Protein AF-A0A822A3H8-F1 (afdb_monomer_lite)

Radius of gyration: 37.97 Å; chains: 1; bounding box: 99×88×108 Å

Sequence (851 aa):
MLKSVLTKTHSKTIECGSIRATFENGLICSTIELMENALRLNLQRVPCKSYEKLQQWLKVKLDINRHDIKENNFQECKSNGSDDDDDDGYEAPPFYILLKSTEAFQRATARLPLYHVCPQEMLSSSTTGTHMNEKDAWSRHLVLTIPQDSKFMTAKQILNQLTPHVVDCRRFGKRSTKAQPAIQLINMPRDANESFIRQILQSVNPLKISVRQTHQDGTGSSSAHIFFADKQERQQAITILQSDFCQKPIQITVRHRTSHQLVKKQIVPTVTELEGKAPIQNTFLLTATNRESALQIYKDIVPKMDASWKIDGSATVTVTHPHLYPDFDTLIQQIANKFEIQVEQQPIDQKQQKGRSNGGIRCYFNHGTPQKTALAAAMLAQATSPIIIKMINHRQKQLFDELFSTGIIQDWSNKLKLETIKKEKYVTWIEIRGPQVQQGQLMRQIADYSDTFDERFRVLELNSTTANFFGRKKLADSQLQALADTWINWGCHVTYMSKTKSIVIYAEPATQQKFIDSCETEIKQILSKLSIDGNIIRDKKKCVFCGKTSYSTNTLRACGHAYCRCASTFLLQTFPLKCKESKCKMNIDMDDLFEIFQDREELMSACKKSIQIYLKKNSSLNDQVFCPNATCIGLITRNCGYQTCLTCGRDVCPSCSLIDDELHQGRTCDERNMVHKMGDFLPNLFKAAEKFARDNWTTQTPPIIRIDYNMSLADQCPSLKRFYKGVETLGQPSPPDMARGFFTFHGTAPTSIKPICVNGFDPSRRAGQACGVGEYFGVTAAVSHGYSCRGSAQGPFSMIIAFLLNCPQLSTRPGFCHVMNNPRDWSHAFNLPVVVVSYGIQTTCPSPLDN

Structure (mmCIF, N/CA/C/O backbone):
data_AF-A0A822A3H8-F1
#
_entry.id   AF-A0A822A3H8-F1
#
loop_
_atom_site.group_PDB
_atom_site.id
_atom_site.type_symbol
_atom_site.label_atom_id
_atom_site.label_alt_id
_atom_site.label_comp_id
_atom_site.label_asym_id
_atom_site.label_entity_id
_atom_site.label_seq_id
_atom_site.pdbx_PDB_ins_code
_atom_site.Cartn_x
_atom_site.Cartn_y
_atom_site.Cartn_z
_atom_site.occupancy
_atom_site.B_iso_or_equiv
_atom_site.auth_seq_id
_atom_site.auth_comp_id
_atom_site.auth_asym_id
_atom_site.auth_atom_id
_atom_site.pdbx_PDB_model_num
ATOM 1 N N . MET A 1 1 ? -2.096 36.902 43.445 1.00 34.84 1 MET A N 1
ATOM 2 C CA . MET A 1 1 ? -1.103 35.855 43.109 1.00 34.84 1 MET A CA 1
ATOM 3 C C . MET A 1 1 ? -1.533 34.411 43.446 1.00 34.84 1 MET A C 1
ATOM 5 O O . MET A 1 1 ? -0.705 33.524 43.350 1.00 34.84 1 MET A O 1
ATOM 9 N N . LEU A 1 2 ? -2.806 34.115 43.761 1.00 26.80 2 LEU A N 1
ATOM 10 C CA . LEU A 1 2 ? -3.251 32.752 44.142 1.00 26.80 2 LEU A CA 1
ATOM 11 C C . LEU A 1 2 ? -4.099 32.015 43.081 1.00 26.80 2 LEU A C 1
ATOM 13 O O . LEU A 1 2 ? -4.467 30.863 43.281 1.00 26.80 2 LEU A O 1
ATOM 17 N N . LYS A 1 3 ? -4.384 32.641 41.927 1.00 26.64 3 LYS A N 1
ATOM 18 C CA . LYS A 1 3 ? -5.145 32.019 40.821 1.00 26.64 3 LYS A CA 1
ATOM 19 C C . LYS A 1 3 ? -4.301 31.152 39.872 1.00 26.64 3 LYS A C 1
ATOM 21 O O . LYS A 1 3 ? -4.882 30.423 39.082 1.00 26.64 3 LYS A O 1
ATOM 26 N N . SER A 1 4 ? -2.968 31.191 39.954 1.00 27.83 4 SER A N 1
ATOM 27 C CA . SER A 1 4 ? -2.067 30.410 39.084 1.00 27.83 4 SER A CA 1
ATOM 28 C C . SER A 1 4 ? -1.646 29.050 39.661 1.00 27.83 4 SER A C 1
ATOM 30 O O . SER A 1 4 ? -0.985 28.288 38.968 1.00 27.83 4 SER A O 1
ATOM 32 N N . VAL A 1 5 ? -2.033 28.720 40.900 1.00 32.38 5 VAL A N 1
ATOM 33 C CA . VAL A 1 5 ? -1.618 27.476 41.588 1.00 32.38 5 VAL A CA 1
ATOM 34 C C . VAL A 1 5 ? -2.729 26.406 41.606 1.00 32.38 5 VAL A C 1
ATOM 36 O O . VAL A 1 5 ? -2.470 25.249 41.922 1.00 32.38 5 VAL A O 1
ATOM 39 N N . LEU A 1 6 ? -3.968 26.744 41.216 1.00 30.36 6 LEU A N 1
ATOM 40 C CA . LEU A 1 6 ? -5.128 25.836 41.306 1.00 30.36 6 LEU A CA 1
ATOM 41 C C . LEU A 1 6 ? -5.573 25.186 39.986 1.00 30.36 6 LEU A C 1
ATOM 43 O O . LEU A 1 6 ? -6.415 24.291 40.010 1.00 30.36 6 LEU A O 1
ATOM 47 N N . THR A 1 7 ? -4.989 25.536 38.841 1.00 34.88 7 THR A N 1
ATOM 48 C CA . THR A 1 7 ? -5.094 24.696 37.640 1.00 34.88 7 THR A CA 1
ATOM 49 C C . THR A 1 7 ? -3.997 23.643 37.701 1.00 34.88 7 THR A C 1
ATOM 51 O O . THR A 1 7 ? -2.907 23.854 37.177 1.00 34.88 7 THR A O 1
ATOM 54 N N . LYS A 1 8 ? -4.265 22.501 38.349 1.00 39.81 8 LYS A N 1
ATOM 55 C CA . LYS A 1 8 ? -3.472 21.281 38.131 1.00 39.81 8 LYS A CA 1
ATOM 56 C C . LYS A 1 8 ? -3.665 20.858 36.672 1.00 39.81 8 LYS A C 1
ATOM 58 O O . LYS A 1 8 ? -4.521 20.039 36.361 1.00 39.81 8 LYS A O 1
ATOM 63 N N . THR A 1 9 ? -2.916 21.461 35.755 1.00 48.88 9 THR A N 1
ATOM 64 C CA . THR A 1 9 ? -2.750 20.936 34.402 1.00 48.88 9 THR A CA 1
ATOM 65 C C . THR A 1 9 ? -1.982 19.631 34.543 1.00 48.88 9 THR A C 1
ATOM 67 O O . THR A 1 9 ? -0.763 19.633 34.699 1.00 48.88 9 THR A O 1
ATOM 70 N N . HIS A 1 10 ? -2.712 18.516 34.575 1.00 63.50 10 HIS A N 1
ATOM 71 C CA . HIS A 1 10 ? -2.132 17.184 34.511 1.00 63.50 10 HIS A CA 1
ATOM 72 C C . HIS A 1 10 ? -1.505 17.011 33.128 1.00 63.50 10 HIS A C 1
ATOM 74 O O . HIS A 1 10 ? -2.178 16.660 32.161 1.00 63.50 10 HIS A O 1
ATOM 80 N N . SER A 1 11 ? -0.217 17.325 33.022 1.00 74.56 11 SER A N 1
ATOM 81 C CA . SER A 1 11 ? 0.561 17.024 31.833 1.00 74.56 11 SER A CA 1
ATOM 82 C C . SER A 1 11 ? 1.051 15.580 31.892 1.00 74.56 11 SER A C 1
ATOM 84 O O . SER A 1 11 ? 1.401 15.059 32.954 1.00 74.56 11 SER A O 1
ATOM 86 N N . LYS A 1 12 ? 1.051 14.905 30.746 1.00 81.62 12 LYS A N 1
ATOM 87 C CA . LYS A 1 12 ? 1.609 13.559 30.609 1.00 81.62 12 LYS A CA 1
ATOM 88 C C . LYS A 1 12 ? 2.512 13.480 29.400 1.00 81.62 12 LYS A C 1
ATOM 90 O O . LYS A 1 12 ? 2.171 13.965 28.325 1.00 81.62 12 LYS A O 1
ATOM 95 N N . THR A 1 13 ? 3.640 12.815 29.576 1.00 84.19 13 THR A N 1
ATOM 96 C CA . THR A 1 13 ? 4.599 12.569 28.505 1.00 84.19 13 THR A CA 1
ATOM 97 C C . THR A 1 13 ? 4.308 11.220 27.859 1.00 84.19 13 THR A C 1
ATOM 99 O O . THR A 1 13 ? 4.168 10.214 28.554 1.00 84.19 13 THR A O 1
ATOM 102 N N . ILE A 1 14 ? 4.192 11.195 26.531 1.00 81.81 14 ILE A N 1
ATOM 103 C CA . ILE A 1 14 ? 3.932 9.982 25.749 1.00 81.81 14 ILE A CA 1
ATOM 104 C C . ILE A 1 14 ? 4.936 9.915 24.597 1.00 81.81 14 ILE A C 1
ATOM 106 O O . ILE A 1 14 ? 5.162 10.893 23.883 1.00 81.81 14 ILE A O 1
ATOM 110 N N . GLU A 1 15 ? 5.526 8.740 24.402 1.00 80.44 15 GLU A N 1
ATOM 111 C CA . GLU A 1 15 ? 6.464 8.469 23.315 1.00 80.44 15 GLU A CA 1
ATOM 112 C C . GLU A 1 15 ? 5.714 7.986 22.071 1.00 80.44 15 GLU A C 1
ATOM 114 O O . GLU A 1 15 ? 5.038 6.958 22.091 1.00 80.44 15 GLU A O 1
ATOM 119 N N . CYS A 1 16 ? 5.841 8.740 20.982 1.00 70.56 16 CYS A N 1
ATOM 120 C CA . CYS A 1 16 ? 5.259 8.479 19.673 1.00 70.56 16 CYS A CA 1
ATOM 121 C C . CYS A 1 16 ? 6.372 8.271 18.647 1.00 70.56 16 CYS A C 1
ATOM 123 O O . CYS A 1 16 ? 6.800 9.199 17.961 1.00 70.56 16 CYS A O 1
ATOM 125 N N . GLY A 1 17 ? 6.849 7.030 18.552 1.00 68.75 17 GLY A N 1
ATOM 126 C CA . GLY A 1 17 ? 7.979 6.686 17.696 1.00 68.75 17 GLY A CA 1
ATOM 127 C C . GLY A 1 17 ? 9.246 7.417 18.118 1.00 68.75 17 GLY A C 1
ATOM 128 O O . GLY A 1 17 ? 9.698 7.256 19.246 1.00 68.75 17 GLY A O 1
ATOM 129 N N . SER A 1 18 ? 9.806 8.226 17.219 1.00 67.31 18 SER A N 1
ATOM 130 C CA . SER A 1 18 ? 11.028 9.000 17.472 1.00 67.31 18 SER A CA 1
ATOM 131 C C . SER A 1 18 ? 10.789 10.323 18.212 1.00 67.31 18 SER A C 1
ATOM 133 O O . SER A 1 18 ? 11.737 11.074 18.418 1.00 67.31 18 SER A O 1
ATOM 135 N N . ILE A 1 19 ? 9.545 10.635 18.597 1.00 75.88 19 ILE A N 1
ATOM 136 C CA . ILE A 1 19 ? 9.189 11.866 19.315 1.00 75.88 19 ILE A CA 1
ATOM 137 C C . ILE A 1 19 ? 8.651 11.519 20.700 1.00 75.88 19 ILE A C 1
ATOM 139 O O . ILE A 1 19 ? 7.657 10.806 20.824 1.00 75.88 19 ILE A O 1
ATOM 143 N N . ARG A 1 20 ? 9.245 12.093 21.740 1.00 82.50 20 ARG A N 1
ATOM 144 C CA . ARG A 1 20 ? 8.657 12.179 23.075 1.00 82.50 20 ARG A CA 1
ATOM 145 C C . ARG A 1 20 ? 7.895 13.495 23.172 1.00 82.50 20 ARG A C 1
ATOM 147 O O . ARG A 1 20 ? 8.481 14.556 23.003 1.00 82.50 20 ARG A O 1
ATOM 154 N N . ALA A 1 21 ? 6.589 13.440 23.404 1.00 85.75 21 ALA A N 1
ATOM 155 C CA . ALA A 1 21 ? 5.745 14.630 23.453 1.00 85.75 21 ALA A CA 1
ATOM 156 C C . ALA A 1 21 ? 5.052 14.763 24.808 1.00 85.75 21 ALA A C 1
ATOM 158 O O . ALA A 1 21 ? 4.616 13.768 25.391 1.00 85.75 21 ALA A O 1
ATOM 159 N N . THR A 1 22 ? 4.934 15.994 25.297 1.00 89.25 22 THR A N 1
ATOM 160 C CA . THR A 1 22 ? 4.174 16.318 26.508 1.00 89.25 22 THR A CA 1
ATOM 161 C C . THR A 1 22 ? 2.795 16.818 26.110 1.00 89.25 22 THR A C 1
ATOM 163 O O . THR A 1 22 ? 2.667 17.717 25.278 1.00 89.25 22 THR A O 1
ATOM 166 N N . PHE A 1 23 ? 1.761 16.226 26.701 1.00 89.94 23 PHE A N 1
ATOM 167 C CA . PHE A 1 23 ? 0.365 16.521 26.415 1.00 89.94 23 PHE A CA 1
ATOM 168 C C . PHE A 1 23 ? -0.336 17.096 27.635 1.00 89.94 23 PHE A C 1
ATOM 170 O O . PHE A 1 23 ? -0.173 16.593 28.744 1.00 89.94 23 PHE A O 1
ATOM 177 N N . GLU A 1 24 ? -1.161 18.107 27.404 1.00 90.69 24 GLU A N 1
ATOM 178 C CA . GLU A 1 24 ? -2.102 18.676 28.365 1.00 90.69 24 GLU A CA 1
ATOM 179 C C . GLU A 1 24 ? -3.528 18.163 28.107 1.00 90.69 24 GLU A C 1
ATOM 181 O O . GLU A 1 24 ? -3.816 17.559 27.065 1.00 90.69 24 GLU A O 1
ATOM 186 N N . ASN A 1 25 ? -4.444 18.445 29.042 1.00 88.00 25 ASN A N 1
ATOM 187 C CA . ASN A 1 25 ? -5.861 18.091 28.932 1.00 88.00 25 ASN A CA 1
ATOM 188 C C . ASN A 1 25 ? -6.451 18.488 27.569 1.00 88.00 25 ASN A C 1
ATOM 190 O O . ASN A 1 25 ? -6.281 19.609 27.084 1.00 88.00 25 ASN A O 1
ATOM 194 N N . GLY A 1 26 ? -7.197 17.561 26.969 1.00 86.88 26 GLY A N 1
ATOM 195 C CA . GLY A 1 26 ? -7.688 17.640 25.594 1.00 86.88 26 GLY A CA 1
ATOM 196 C C . GLY A 1 26 ? -6.707 17.087 24.557 1.00 86.88 26 GLY A C 1
ATOM 197 O O . GLY A 1 26 ? -6.878 17.354 23.365 1.00 86.88 26 GLY A O 1
ATOM 198 N N . LEU A 1 27 ? -5.695 16.333 25.006 1.00 89.88 27 LEU A N 1
ATOM 199 C CA . LEU A 1 27 ? -4.591 15.804 24.204 1.00 89.88 27 LEU A CA 1
ATOM 200 C C . LEU A 1 27 ? -3.880 16.911 23.424 1.00 89.88 27 LEU A C 1
ATOM 202 O O . LEU A 1 27 ? -3.616 16.767 22.234 1.00 89.88 27 LEU A O 1
ATOM 206 N N . ILE A 1 28 ? -3.611 18.044 24.069 1.00 89.44 28 ILE A N 1
ATOM 207 C CA . ILE A 1 28 ? -2.937 19.185 23.441 1.00 89.44 28 ILE A CA 1
ATOM 208 C C . ILE A 1 28 ? -1.435 19.000 23.619 1.00 89.44 28 ILE A C 1
ATOM 210 O O . ILE A 1 28 ? -0.944 19.054 24.739 1.00 89.44 28 ILE A O 1
ATOM 214 N N . CYS A 1 29 ? -0.703 18.773 22.529 1.00 90.25 29 CYS A N 1
ATOM 215 C CA . CYS A 1 29 ? 0.755 18.693 22.569 1.00 90.25 29 CYS A CA 1
ATOM 216 C C . CYS A 1 29 ? 1.344 20.082 22.865 1.00 90.25 29 CYS A C 1
ATOM 218 O O . CYS A 1 29 ? 1.107 21.018 22.098 1.00 90.25 29 CYS A O 1
ATOM 220 N N . SER A 1 30 ? 2.098 20.212 23.958 1.00 87.00 30 SER A N 1
ATOM 221 C CA . SER A 1 30 ? 2.709 21.472 24.403 1.00 87.00 30 SER A CA 1
ATOM 222 C C . SER A 1 30 ? 4.210 21.538 24.128 1.00 87.00 30 SER A C 1
ATOM 224 O O . SER A 1 30 ? 4.718 22.595 23.755 1.00 87.00 30 SER A O 1
ATOM 226 N N . THR A 1 31 ? 4.921 20.414 24.242 1.00 86.12 31 THR A N 1
ATOM 227 C CA . THR A 1 31 ? 6.355 20.310 23.934 1.00 86.12 31 THR A CA 1
ATOM 228 C C . THR A 1 31 ? 6.682 18.981 23.266 1.00 86.12 31 THR A C 1
ATOM 230 O O . THR A 1 31 ? 6.005 17.976 23.497 1.00 86.12 31 THR A O 1
ATOM 233 N N . ILE A 1 32 ? 7.730 18.977 22.440 1.00 85.00 32 ILE A N 1
ATOM 234 C CA . ILE A 1 32 ? 8.283 17.768 21.827 1.00 85.00 32 ILE A CA 1
ATOM 235 C C . ILE A 1 32 ? 9.794 17.704 22.042 1.00 85.00 32 ILE A C 1
ATOM 237 O O . ILE A 1 32 ? 10.477 18.725 22.024 1.00 85.00 32 ILE A O 1
ATOM 241 N N . GLU A 1 33 ? 10.301 16.490 22.180 1.00 78.88 33 GLU A N 1
ATOM 242 C CA . GLU A 1 33 ? 11.714 16.147 22.230 1.00 78.88 33 GLU A CA 1
ATOM 243 C C . GLU A 1 33 ? 11.951 15.007 21.231 1.00 78.88 33 GLU A C 1
ATOM 245 O O . GLU A 1 33 ? 11.234 14.001 21.232 1.00 78.88 33 GLU A O 1
ATOM 250 N N . LEU A 1 34 ? 12.925 15.165 20.335 1.00 67.50 34 LEU A N 1
ATOM 251 C CA . LEU A 1 34 ? 13.337 14.080 19.446 1.00 67.50 34 LEU A CA 1
ATOM 252 C C . LEU A 1 34 ? 14.158 13.086 20.265 1.00 67.50 34 LEU A C 1
ATOM 254 O O . LEU A 1 34 ? 15.190 13.439 20.828 1.00 67.50 34 LEU A O 1
ATOM 258 N N . MET A 1 35 ? 13.686 11.846 20.351 1.00 61.22 35 MET A N 1
ATOM 259 C CA . MET A 1 35 ? 14.375 10.808 21.110 1.00 61.22 35 MET A CA 1
ATOM 260 C C . MET A 1 35 ? 15.654 10.382 20.392 1.00 61.22 35 MET A C 1
ATOM 262 O O . MET A 1 35 ? 15.684 10.328 19.166 1.00 61.22 35 MET A O 1
ATOM 266 N N . GLU A 1 36 ? 16.681 9.983 21.142 1.00 53.75 36 GLU A N 1
ATOM 267 C CA . GLU A 1 36 ? 17.990 9.576 20.600 1.00 53.75 36 GLU A CA 1
ATOM 268 C C . GLU A 1 36 ? 17.891 8.465 19.536 1.00 53.75 36 GLU A C 1
ATOM 270 O O . GLU A 1 36 ? 18.649 8.468 18.569 1.00 53.75 36 GLU A O 1
ATOM 275 N N . ASN A 1 37 ? 16.878 7.591 19.629 1.00 52.75 37 ASN A N 1
ATOM 276 C CA . ASN A 1 37 ? 16.537 6.576 18.620 1.00 52.75 37 ASN A CA 1
ATOM 277 C C . ASN A 1 37 ? 16.205 7.150 17.223 1.00 52.75 37 ASN A C 1
ATOM 279 O O . ASN A 1 37 ? 16.124 6.385 16.262 1.00 52.75 37 ASN A O 1
ATOM 283 N N . ALA A 1 38 ? 16.013 8.467 17.087 1.00 55.09 38 ALA A N 1
ATOM 284 C CA . ALA A 1 38 ? 15.852 9.166 15.812 1.00 55.09 38 ALA A CA 1
ATOM 285 C C . ALA A 1 38 ? 17.137 9.171 14.967 1.00 55.09 38 ALA A C 1
ATOM 287 O O . ALA A 1 38 ? 17.054 9.240 13.745 1.00 55.09 38 ALA A O 1
ATOM 288 N N . LEU A 1 39 ? 18.311 9.055 15.601 1.00 64.69 39 LEU A N 1
ATOM 289 C CA . LEU A 1 39 ? 19.623 9.022 14.940 1.00 64.69 39 LEU A CA 1
ATOM 290 C C . LEU A 1 39 ? 20.075 7.593 14.600 1.00 64.69 39 LEU A C 1
ATOM 292 O O . LEU A 1 39 ? 21.265 7.323 14.424 1.00 64.69 39 LEU A O 1
ATOM 296 N N . ARG A 1 40 ? 19.126 6.652 14.551 1.00 69.44 40 ARG A N 1
ATOM 297 C CA . ARG A 1 40 ? 19.375 5.230 14.324 1.00 69.44 40 ARG A CA 1
ATOM 298 C C . ARG A 1 40 ? 19.253 4.873 12.848 1.00 69.44 40 ARG A C 1
ATOM 300 O O . ARG A 1 40 ? 18.187 5.006 12.252 1.00 69.44 40 ARG A O 1
ATOM 307 N N . LEU A 1 41 ? 20.318 4.314 12.288 1.00 67.88 41 LEU A N 1
ATOM 308 C CA . LEU A 1 41 ? 20.326 3.659 10.985 1.00 67.88 41 LEU A CA 1
ATOM 309 C C . LEU A 1 41 ? 20.165 2.157 11.179 1.00 67.88 41 LEU A C 1
ATOM 311 O O . LEU A 1 41 ? 20.963 1.541 11.879 1.00 67.88 41 LEU A O 1
ATOM 315 N N . ASN A 1 42 ? 19.156 1.559 10.553 1.00 64.94 42 ASN A N 1
ATOM 316 C CA . ASN A 1 42 ? 19.052 0.106 10.461 1.00 64.94 42 ASN A CA 1
ATOM 317 C C . ASN A 1 42 ? 19.679 -0.323 9.136 1.00 64.94 42 ASN A C 1
ATOM 319 O O . ASN A 1 42 ? 19.214 0.082 8.070 1.00 64.94 42 ASN A O 1
ATOM 323 N N . LEU A 1 43 ? 20.739 -1.118 9.217 1.00 67.69 43 LEU A N 1
ATOM 324 C CA . LEU A 1 43 ? 21.527 -1.572 8.086 1.00 67.69 43 LEU A CA 1
ATOM 325 C C . LEU A 1 43 ? 21.311 -3.065 7.832 1.00 67.69 43 LEU A C 1
ATOM 327 O O . LEU A 1 43 ? 21.112 -3.855 8.754 1.00 67.69 43 LEU A O 1
ATOM 331 N N . GLN A 1 44 ? 21.375 -3.455 6.567 1.00 68.88 44 GLN A N 1
ATOM 332 C CA . GLN A 1 44 ? 21.391 -4.844 6.124 1.00 68.88 44 GLN A CA 1
ATOM 333 C C . GLN A 1 44 ? 22.427 -5.025 5.018 1.00 68.88 44 GLN A C 1
ATOM 335 O O . GLN A 1 44 ? 22.787 -4.073 4.317 1.00 68.88 44 GLN A O 1
ATOM 340 N N . ARG A 1 45 ? 22.885 -6.268 4.841 1.00 65.38 45 ARG A N 1
ATOM 341 C CA . ARG A 1 45 ? 23.720 -6.666 3.697 1.00 65.38 45 ARG A CA 1
ATOM 342 C C . ARG A 1 45 ? 25.025 -5.899 3.569 1.00 65.38 45 ARG A C 1
ATOM 344 O O . ARG A 1 45 ? 25.524 -5.662 2.474 1.00 65.38 45 ARG A O 1
ATOM 351 N N . VAL A 1 46 ? 25.562 -5.448 4.695 1.00 73.56 46 VAL A N 1
ATOM 352 C CA . VAL A 1 46 ? 26.845 -4.751 4.706 1.00 73.56 46 VAL A CA 1
ATOM 353 C C . VAL A 1 46 ? 27.938 -5.808 4.516 1.00 73.56 46 VAL A C 1
ATOM 355 O O . VAL A 1 46 ? 27.935 -6.792 5.258 1.00 73.56 46 VAL A O 1
ATOM 358 N N . PRO A 1 47 ? 28.848 -5.665 3.535 1.00 73.88 47 PRO A N 1
ATOM 359 C CA . PRO A 1 47 ? 29.827 -6.697 3.197 1.00 73.88 47 PRO A CA 1
ATOM 360 C C . PRO A 1 47 ? 31.004 -6.695 4.187 1.00 73.88 47 PRO A C 1
ATOM 362 O O . PRO A 1 47 ? 32.136 -6.356 3.843 1.00 73.88 47 PRO A O 1
ATOM 365 N N . CYS A 1 48 ? 30.740 -7.005 5.456 1.00 77.44 48 CYS A N 1
ATOM 366 C CA . CYS A 1 48 ? 31.744 -7.009 6.514 1.00 77.44 48 CYS A CA 1
ATOM 367 C C . CYS A 1 48 ? 31.551 -8.183 7.484 1.00 77.44 48 CYS A C 1
ATOM 369 O O . CYS A 1 48 ? 30.454 -8.440 7.970 1.00 77.44 48 CYS A O 1
ATOM 371 N N . LYS A 1 49 ? 32.651 -8.887 7.783 1.00 78.12 49 LYS A N 1
ATOM 372 C CA . LYS A 1 49 ? 32.707 -9.984 8.770 1.00 78.12 49 LYS A CA 1
ATOM 373 C C . LYS A 1 49 ? 33.140 -9.509 10.168 1.00 78.12 49 LYS A C 1
ATOM 375 O O . LYS A 1 49 ? 32.771 -10.137 11.157 1.00 78.12 49 LYS A O 1
ATOM 380 N N . SER A 1 50 ? 33.898 -8.409 10.239 1.00 82.62 50 SER A N 1
ATOM 381 C CA . SER A 1 50 ? 34.470 -7.834 11.466 1.00 82.62 50 SER A CA 1
ATOM 382 C C . SER A 1 50 ? 34.124 -6.353 11.627 1.00 82.62 50 SER A C 1
ATOM 384 O O . SER A 1 50 ? 33.794 -5.659 10.657 1.00 82.62 50 SER A O 1
ATOM 386 N N . TYR A 1 51 ? 34.228 -5.858 12.858 1.00 83.19 51 TYR A N 1
ATOM 387 C CA . TYR A 1 51 ? 33.912 -4.480 13.207 1.00 83.19 51 TYR A CA 1
ATOM 388 C C . TYR A 1 51 ? 34.891 -3.475 12.580 1.00 83.19 51 TYR A C 1
ATOM 390 O O . TYR A 1 51 ? 34.489 -2.380 12.191 1.00 83.19 51 TYR A O 1
ATOM 398 N N . GLU A 1 52 ? 36.158 -3.849 12.387 1.00 83.25 52 GLU A N 1
ATOM 399 C CA . GLU A 1 52 ? 37.143 -3.011 11.684 1.00 83.25 52 GLU A CA 1
ATOM 400 C C . GLU A 1 52 ? 36.764 -2.788 10.214 1.00 83.25 52 GLU A C 1
ATOM 402 O O . GLU A 1 52 ? 36.743 -1.650 9.737 1.00 83.25 52 GLU A O 1
ATOM 407 N N . LYS A 1 53 ? 36.368 -3.858 9.506 1.00 83.81 53 LYS A N 1
ATOM 408 C CA . LYS A 1 53 ? 35.881 -3.760 8.120 1.00 83.81 53 LYS A CA 1
ATOM 409 C C . LYS A 1 53 ? 34.590 -2.944 8.041 1.00 83.81 53 LYS A C 1
ATOM 411 O O . LYS A 1 53 ? 34.412 -2.178 7.095 1.00 83.81 53 LYS A O 1
ATOM 416 N N . LEU A 1 54 ? 33.713 -3.053 9.045 1.00 84.88 54 LEU A N 1
ATOM 417 C CA . LEU A 1 54 ? 32.532 -2.196 9.155 1.00 84.88 54 LEU A CA 1
ATOM 418 C C . LEU A 1 54 ? 32.923 -0.716 9.279 1.00 84.88 54 LEU A C 1
ATOM 420 O O . LEU A 1 54 ? 32.379 0.111 8.555 1.00 84.88 54 LEU A O 1
ATOM 424 N N . GLN A 1 55 ? 33.871 -0.366 10.151 1.00 85.19 55 GLN A N 1
ATOM 425 C CA . GLN A 1 55 ? 34.321 1.022 10.316 1.00 85.19 55 GLN A CA 1
ATOM 426 C C . GLN A 1 55 ? 34.910 1.598 9.028 1.00 85.19 55 GLN A C 1
ATOM 428 O O . GLN A 1 55 ? 34.604 2.734 8.663 1.00 85.19 55 GLN A O 1
ATOM 433 N N . GLN A 1 56 ? 35.713 0.811 8.312 1.00 84.06 56 GLN A N 1
ATOM 434 C CA . GLN A 1 56 ? 36.256 1.219 7.020 1.00 84.06 56 GLN A CA 1
ATOM 435 C C . GLN A 1 56 ? 35.144 1.425 5.985 1.00 84.06 56 GLN A C 1
ATOM 437 O O . GLN A 1 56 ? 35.152 2.424 5.265 1.00 84.06 56 GLN A O 1
ATOM 442 N N . TRP A 1 57 ? 34.158 0.524 5.943 1.00 86.06 57 TRP A N 1
ATOM 443 C CA . TRP A 1 57 ? 33.004 0.652 5.058 1.00 86.06 57 TRP A CA 1
ATOM 444 C C . TRP A 1 57 ? 32.179 1.907 5.373 1.00 86.06 57 TRP A C 1
ATOM 446 O O . TRP A 1 57 ? 31.887 2.679 4.464 1.00 86.06 57 TRP A O 1
ATOM 456 N N . LEU A 1 58 ? 31.870 2.169 6.647 1.00 85.44 58 LEU A N 1
ATOM 457 C CA . LEU A 1 58 ? 31.130 3.360 7.086 1.00 85.44 58 LEU A CA 1
ATOM 458 C C . LEU A 1 58 ? 31.862 4.655 6.733 1.00 85.44 58 LEU A C 1
ATOM 460 O O . LEU A 1 58 ? 31.241 5.597 6.244 1.00 85.44 58 LEU A O 1
ATOM 464 N N . LYS A 1 59 ? 33.184 4.687 6.910 1.00 86.06 59 LYS A N 1
ATOM 465 C CA . LYS A 1 59 ? 34.001 5.846 6.553 1.00 86.06 59 LYS A CA 1
ATOM 466 C C . LYS A 1 59 ? 34.008 6.083 5.044 1.00 86.06 59 LYS A C 1
ATOM 468 O O . LYS A 1 59 ? 33.742 7.193 4.599 1.00 86.06 59 LYS A O 1
ATOM 473 N N . VAL A 1 60 ? 34.276 5.044 4.251 1.00 83.44 60 VAL A N 1
ATOM 474 C CA . VAL A 1 60 ? 34.420 5.163 2.789 1.00 83.44 60 VAL A CA 1
ATOM 475 C C . VAL A 1 60 ? 33.077 5.393 2.096 1.00 83.44 60 VAL A C 1
ATOM 477 O O . VAL A 1 60 ? 33.004 6.175 1.152 1.00 83.44 60 VAL A O 1
ATOM 480 N N . LYS A 1 61 ? 32.012 4.709 2.529 1.00 79.12 61 LYS A N 1
ATOM 481 C CA . LYS A 1 61 ? 30.703 4.764 1.867 1.00 79.12 61 LYS A CA 1
ATOM 482 C C . LYS A 1 61 ? 29.780 5.828 2.439 1.00 79.12 61 LYS A C 1
ATOM 484 O O . LYS A 1 61 ? 29.077 6.460 1.661 1.00 79.12 61 LYS A O 1
ATOM 489 N N . LEU A 1 62 ? 29.778 6.039 3.755 1.00 79.62 62 LEU A N 1
ATOM 490 C CA . LEU A 1 62 ? 28.806 6.914 4.424 1.00 79.62 62 LEU A CA 1
ATOM 491 C C . LEU A 1 62 ? 29.411 8.182 5.034 1.00 79.62 62 LEU A C 1
ATOM 493 O O . LEU A 1 62 ? 28.653 9.018 5.515 1.00 79.62 62 LEU A O 1
ATOM 497 N N . ASP A 1 63 ? 30.738 8.351 5.004 1.00 83.50 63 ASP A N 1
ATOM 498 C CA . ASP A 1 63 ? 31.439 9.457 5.683 1.00 83.50 63 ASP A CA 1
ATOM 499 C C . ASP A 1 63 ? 31.238 9.475 7.206 1.00 83.50 63 ASP A C 1
ATOM 501 O O . ASP A 1 63 ? 31.098 10.530 7.834 1.00 83.50 63 ASP A O 1
ATOM 505 N N . ILE A 1 64 ? 31.159 8.281 7.801 1.00 86.75 64 ILE A N 1
ATOM 506 C CA . ILE A 1 64 ? 30.921 8.100 9.234 1.00 86.75 64 ILE A CA 1
ATOM 507 C C . ILE A 1 64 ? 32.166 7.543 9.899 1.00 86.75 64 ILE A C 1
ATOM 509 O O . ILE A 1 64 ? 32.637 6.452 9.571 1.00 86.75 64 ILE A O 1
ATOM 513 N N . ASN A 1 65 ? 32.684 8.291 10.869 1.00 87.25 65 ASN A N 1
ATOM 514 C CA . ASN A 1 65 ? 33.838 7.891 11.655 1.00 87.25 65 ASN A CA 1
ATOM 515 C C . ASN A 1 65 ? 33.409 7.220 12.965 1.00 87.25 65 ASN A C 1
ATOM 517 O O . ASN A 1 65 ? 32.293 7.384 13.452 1.00 87.25 65 ASN A O 1
ATOM 521 N N . ARG A 1 66 ? 34.341 6.509 13.611 1.00 84.38 66 ARG A N 1
ATOM 522 C CA . ARG A 1 66 ? 34.107 5.846 14.909 1.00 84.38 66 ARG A CA 1
ATOM 523 C C . ARG A 1 66 ? 33.557 6.796 15.982 1.00 84.38 66 ARG A C 1
ATOM 525 O O . ARG A 1 66 ? 32.818 6.369 16.859 1.00 84.38 66 ARG A O 1
ATOM 532 N N . HIS A 1 67 ? 33.930 8.070 15.929 1.00 84.56 67 HIS A N 1
ATOM 533 C CA . HIS A 1 67 ? 33.539 9.091 16.901 1.00 84.56 67 HIS A CA 1
ATOM 534 C C . HIS A 1 67 ? 32.085 9.542 16.719 1.00 84.56 67 HIS A C 1
ATOM 536 O O . HIS A 1 67 ? 31.472 9.917 17.718 1.00 84.56 67 HIS A O 1
ATOM 542 N N . ASP A 1 68 ? 31.539 9.428 15.503 1.00 82.19 68 ASP A N 1
ATOM 543 C CA . ASP A 1 68 ? 30.138 9.718 15.174 1.00 82.19 68 ASP A CA 1
ATOM 544 C C . ASP A 1 68 ? 29.186 8.622 15.690 1.00 82.19 68 ASP A C 1
ATOM 546 O O . ASP A 1 68 ? 27.997 8.869 15.882 1.00 82.19 68 ASP A O 1
ATOM 550 N N . ILE A 1 69 ? 29.701 7.411 15.936 1.00 81.19 69 ILE A N 1
ATOM 551 C CA . ILE A 1 69 ? 28.939 6.244 16.397 1.00 81.19 69 ILE A CA 1
ATOM 552 C C . ILE A 1 69 ? 28.788 6.300 17.921 1.00 81.19 69 ILE A C 1
ATOM 554 O O . ILE A 1 69 ? 29.778 6.327 18.657 1.00 81.19 69 ILE A O 1
ATOM 558 N N . LYS A 1 70 ? 27.542 6.304 18.404 1.00 77.06 70 LYS A N 1
ATOM 559 C CA . LYS A 1 70 ? 27.201 6.211 19.831 1.00 77.06 70 LYS A CA 1
ATOM 560 C C . LYS A 1 70 ? 27.176 4.757 20.287 1.00 77.06 70 LYS A C 1
ATOM 562 O O . LYS A 1 70 ? 27.878 4.390 21.221 1.00 77.06 70 LYS A O 1
ATOM 567 N N . GLU A 1 71 ? 26.390 3.943 19.595 1.00 81.38 71 GLU A N 1
ATOM 568 C CA . GLU A 1 71 ? 26.225 2.512 19.851 1.00 81.38 71 GLU A CA 1
ATOM 569 C C . GLU A 1 71 ? 25.886 1.783 18.548 1.00 81.38 71 GLU A C 1
ATOM 571 O O . GLU A 1 71 ? 25.494 2.392 17.553 1.00 81.38 71 GLU A O 1
ATOM 576 N N . ASN A 1 72 ? 26.052 0.467 18.544 1.00 84.06 72 ASN A N 1
ATOM 577 C CA . ASN A 1 72 ? 25.595 -0.420 17.482 1.00 84.06 72 ASN A CA 1
ATOM 578 C C . ASN A 1 72 ? 25.426 -1.833 18.055 1.00 84.06 72 ASN A C 1
ATOM 580 O O . ASN A 1 72 ? 26.010 -2.148 19.091 1.00 84.06 72 ASN A O 1
ATOM 584 N N . ASN A 1 73 ? 24.658 -2.684 17.378 1.00 80.19 73 ASN A N 1
ATOM 585 C CA . ASN A 1 73 ? 24.511 -4.100 17.738 1.00 80.19 73 ASN A CA 1
ATOM 586 C C . ASN A 1 73 ? 25.124 -5.040 16.686 1.00 80.19 73 ASN A C 1
ATOM 588 O O . ASN A 1 73 ? 24.647 -6.163 16.509 1.00 80.19 73 ASN A O 1
ATOM 592 N N . PHE A 1 74 ? 26.148 -4.577 15.964 1.00 80.81 74 PHE A N 1
ATOM 593 C CA . PHE A 1 74 ? 26.844 -5.401 14.985 1.00 80.81 74 PHE A CA 1
ATOM 594 C C . PHE A 1 74 ? 27.475 -6.618 15.671 1.00 80.81 74 PHE A C 1
ATOM 596 O O . PHE A 1 74 ? 28.159 -6.485 16.686 1.00 80.81 74 PHE A O 1
ATOM 603 N N . GLN A 1 75 ? 27.246 -7.806 15.113 1.00 78.06 75 GLN A N 1
ATOM 604 C CA . GLN A 1 75 ? 27.826 -9.050 15.608 1.00 78.06 75 GLN A CA 1
ATOM 605 C C . GLN A 1 75 ? 28.872 -9.554 14.621 1.00 78.06 75 GLN A C 1
ATOM 607 O O . GLN A 1 75 ? 28.570 -9.796 13.453 1.00 78.06 75 GLN A O 1
ATOM 612 N N . GLU A 1 76 ? 30.099 -9.728 15.106 1.00 81.56 76 GLU A N 1
ATOM 613 C CA . GLU A 1 76 ? 31.176 -10.307 14.310 1.00 81.56 76 GLU A CA 1
ATOM 614 C C . GLU A 1 76 ? 30.922 -11.791 14.034 1.00 81.56 76 GLU A C 1
ATOM 616 O O . GLU A 1 76 ? 30.431 -12.537 14.890 1.00 81.56 76 GLU A O 1
ATOM 621 N N . CYS A 1 77 ? 31.282 -12.231 12.829 1.00 69.69 77 CYS A N 1
ATOM 622 C CA . CYS A 1 77 ? 31.183 -13.633 12.452 1.00 69.69 77 CYS A CA 1
ATOM 623 C C . CYS A 1 77 ? 32.263 -14.439 13.185 1.00 69.69 77 CYS A C 1
ATOM 625 O O . CYS A 1 77 ? 33.445 -14.319 12.873 1.00 69.69 77 CYS A O 1
ATOM 627 N N . LYS A 1 78 ? 31.864 -15.290 14.135 1.00 54.50 78 LYS A N 1
ATOM 628 C CA . LYS A 1 78 ? 32.764 -16.267 14.763 1.00 54.50 78 LYS A CA 1
ATOM 629 C C . LYS A 1 78 ? 32.921 -17.453 13.811 1.00 54.50 78 LYS A C 1
ATOM 631 O O . LYS A 1 78 ? 32.007 -18.266 13.694 1.00 54.50 78 LYS A O 1
ATOM 636 N N . SER A 1 79 ? 34.028 -17.527 13.079 1.00 48.75 79 SER A N 1
ATOM 637 C CA . SER A 1 79 ? 34.333 -18.670 12.218 1.00 48.75 79 SER A CA 1
ATOM 638 C C . SER A 1 79 ? 34.527 -19.935 13.064 1.00 48.75 79 SER A C 1
ATOM 640 O O . SER A 1 79 ? 35.419 -20.006 13.904 1.00 48.75 79 SER A O 1
ATOM 642 N N . ASN A 1 80 ? 33.707 -20.960 12.824 1.00 40.56 80 ASN A N 1
ATOM 643 C CA . ASN A 1 80 ? 34.064 -22.336 13.159 1.00 40.56 80 ASN A CA 1
ATOM 644 C C . ASN A 1 80 ? 34.678 -22.971 11.902 1.00 40.56 80 ASN A C 1
ATOM 646 O O . ASN A 1 80 ? 33.953 -23.483 11.057 1.00 40.56 80 ASN A O 1
ATOM 650 N N . GLY A 1 81 ? 36.006 -22.898 11.786 1.00 39.72 81 GLY A N 1
ATOM 651 C CA . GLY A 1 81 ? 36.847 -23.902 11.119 1.00 39.72 81 GLY A CA 1
ATOM 652 C C . GLY A 1 81 ? 36.521 -24.340 9.685 1.00 39.72 81 GLY A C 1
ATOM 653 O O . GLY A 1 81 ? 36.522 -25.540 9.421 1.00 39.72 81 GLY A O 1
ATOM 654 N N . SER A 1 82 ? 36.316 -23.419 8.744 1.00 35.34 82 SER A N 1
ATOM 655 C CA . SER A 1 82 ? 36.553 -23.723 7.326 1.00 35.34 82 SER A CA 1
ATOM 656 C C . SER A 1 82 ? 37.252 -22.539 6.669 1.00 35.34 82 SER A C 1
ATOM 658 O O . SER A 1 82 ? 36.654 -21.467 6.569 1.00 35.34 82 SER A O 1
ATOM 660 N N . ASP A 1 83 ? 38.499 -22.756 6.254 1.00 34.88 83 ASP A N 1
ATOM 661 C CA . ASP A 1 83 ? 39.407 -21.815 5.582 1.00 34.88 83 ASP A CA 1
ATOM 662 C C . ASP A 1 83 ? 38.930 -21.430 4.160 1.00 34.88 83 ASP A C 1
ATOM 664 O O . ASP A 1 83 ? 39.673 -21.529 3.189 1.00 34.88 83 ASP A O 1
ATOM 668 N N . ASP A 1 84 ? 37.674 -20.999 4.017 1.00 38.56 84 ASP A N 1
ATOM 669 C CA . ASP A 1 84 ? 37.159 -20.305 2.830 1.00 38.56 84 ASP A CA 1
ATOM 670 C C . ASP A 1 84 ? 37.150 -18.794 3.140 1.00 38.56 84 ASP A C 1
ATOM 672 O O . ASP A 1 84 ? 36.104 -18.152 3.308 1.00 38.56 84 ASP A O 1
ATOM 676 N N . ASP A 1 85 ? 38.345 -18.223 3.312 1.00 36.25 85 ASP A N 1
ATOM 677 C CA . ASP A 1 85 ? 38.517 -16.838 3.773 1.00 36.25 85 ASP A CA 1
ATOM 678 C C . ASP A 1 85 ? 38.178 -15.763 2.722 1.00 36.25 85 ASP A C 1
ATOM 680 O O . ASP A 1 85 ? 37.974 -14.605 3.090 1.00 36.25 85 ASP A O 1
ATOM 684 N N . ASP A 1 86 ? 37.932 -16.141 1.465 1.00 38.56 86 ASP A N 1
ATOM 685 C CA . ASP A 1 86 ? 37.625 -15.217 0.360 1.00 38.56 86 ASP A CA 1
ATOM 686 C C . ASP A 1 86 ? 36.245 -15.455 -0.289 1.00 38.56 86 ASP A C 1
ATOM 688 O O . ASP A 1 86 ? 36.088 -15.422 -1.510 1.00 38.56 86 ASP A O 1
ATOM 692 N N . ASP A 1 87 ? 35.193 -15.680 0.508 1.00 41.84 87 ASP A N 1
ATOM 693 C CA . ASP A 1 87 ? 33.828 -15.521 -0.017 1.00 41.84 87 ASP A CA 1
ATOM 694 C C . ASP A 1 87 ? 33.462 -14.024 -0.105 1.00 41.84 87 ASP A C 1
ATOM 696 O O . ASP A 1 87 ? 32.955 -13.423 0.851 1.00 41.84 87 ASP A O 1
ATOM 700 N N . ASP A 1 88 ? 33.696 -13.432 -1.283 1.00 44.03 88 ASP A N 1
ATOM 701 C CA . ASP A 1 88 ? 33.263 -12.090 -1.734 1.00 44.03 88 ASP A CA 1
ATOM 702 C C . ASP A 1 88 ? 31.730 -11.852 -1.658 1.00 44.03 88 ASP A C 1
ATOM 704 O O . ASP A 1 88 ? 31.211 -10.806 -2.090 1.00 44.03 88 ASP A O 1
ATOM 708 N N . GLY A 1 89 ? 30.983 -12.843 -1.162 1.00 50.62 89 GLY A N 1
ATOM 709 C CA . GLY A 1 89 ? 29.540 -12.840 -0.958 1.00 50.62 89 GLY A CA 1
ATOM 710 C C . GLY A 1 89 ? 29.069 -12.706 0.494 1.00 50.62 89 GLY A C 1
ATOM 711 O O . GLY A 1 89 ? 27.856 -12.688 0.700 1.00 50.62 89 GLY A O 1
ATOM 712 N N . TYR A 1 90 ? 29.952 -12.614 1.501 1.00 60.19 90 TYR A N 1
ATOM 713 C CA . TYR A 1 90 ? 29.487 -12.504 2.892 1.00 60.19 90 TYR A CA 1
ATOM 714 C C . TYR A 1 90 ? 28.803 -11.157 3.171 1.00 60.19 90 TYR A C 1
ATOM 716 O O . TYR A 1 90 ? 29.407 -10.090 3.055 1.00 60.19 90 TYR A O 1
ATOM 724 N N . GLU A 1 91 ? 27.556 -11.230 3.629 1.00 71.38 91 GLU A N 1
ATOM 725 C CA . GLU A 1 91 ? 26.712 -10.100 3.999 1.00 71.38 91 GLU A CA 1
ATOM 726 C C . GLU A 1 91 ? 26.348 -10.186 5.485 1.00 71.38 91 GLU A C 1
ATOM 728 O O . GLU A 1 91 ? 25.808 -11.192 5.949 1.00 71.38 91 GLU A O 1
ATOM 733 N N . ALA A 1 92 ? 26.630 -9.123 6.242 1.00 66.94 92 ALA A N 1
ATOM 734 C CA . ALA A 1 92 ? 26.313 -9.074 7.661 1.00 66.94 92 ALA A CA 1
ATOM 735 C C . ALA A 1 92 ? 24.794 -9.207 7.902 1.00 66.94 92 ALA A C 1
ATOM 737 O O . ALA A 1 92 ? 24.003 -8.569 7.187 1.00 66.94 92 ALA A O 1
ATOM 738 N N . PRO A 1 93 ? 24.372 -9.973 8.932 1.00 65.75 93 PRO A N 1
ATOM 739 C CA . PRO A 1 93 ? 22.986 -9.989 9.388 1.00 65.75 93 PRO A CA 1
ATOM 740 C C . PRO A 1 93 ? 22.496 -8.572 9.706 1.00 65.75 93 PRO A C 1
ATOM 742 O O . PRO A 1 93 ? 23.316 -7.744 10.096 1.00 65.75 93 PRO A O 1
ATOM 745 N N . PRO A 1 94 ? 21.189 -8.273 9.592 1.00 67.44 94 PRO A N 1
ATOM 746 C CA . PRO A 1 94 ? 20.672 -6.943 9.888 1.00 67.44 94 PRO A CA 1
ATOM 747 C C . PRO A 1 94 ? 21.069 -6.448 11.283 1.00 67.44 94 PRO A C 1
ATOM 749 O O . PRO A 1 94 ? 20.895 -7.148 12.281 1.00 67.44 94 PRO A O 1
ATOM 752 N N . PHE A 1 95 ? 21.571 -5.221 11.347 1.00 69.31 95 PHE A N 1
ATOM 753 C CA . PHE A 1 95 ? 22.032 -4.577 12.573 1.00 69.31 95 PHE A CA 1
ATOM 754 C C . PHE A 1 95 ? 21.696 -3.084 12.532 1.00 69.31 95 PHE A C 1
ATOM 756 O O . PHE A 1 95 ? 21.250 -2.558 11.516 1.00 69.31 95 PHE A O 1
ATOM 763 N N . TYR A 1 96 ? 21.866 -2.381 13.641 1.00 73.62 96 TYR A N 1
ATOM 764 C CA . TYR A 1 96 ? 21.651 -0.950 13.738 1.00 73.62 96 TYR A CA 1
ATOM 765 C C . TYR A 1 96 ? 22.908 -0.226 14.196 1.00 73.62 96 TYR A C 1
ATOM 767 O O . TYR A 1 96 ? 23.745 -0.779 14.910 1.00 73.62 96 TYR A O 1
ATOM 775 N N . ILE A 1 97 ? 22.995 1.041 13.808 1.00 76.56 97 ILE A N 1
ATOM 776 C CA . ILE A 1 97 ? 23.985 2.003 14.276 1.00 76.56 97 ILE A CA 1
ATOM 777 C C . ILE A 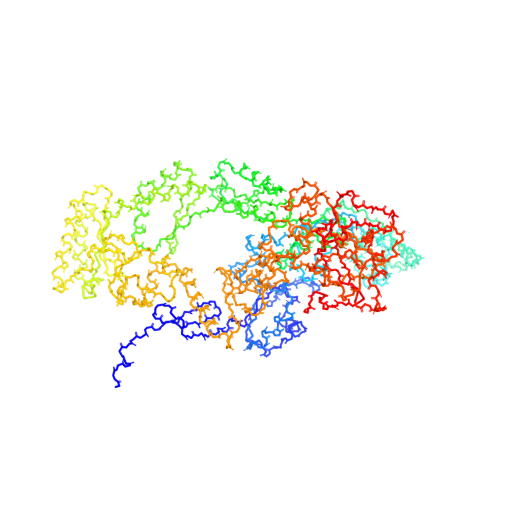1 97 ? 23.230 3.223 14.789 1.00 76.56 97 ILE A C 1
ATOM 779 O O . ILE A 1 97 ? 22.419 3.795 14.065 1.00 76.56 97 ILE A O 1
ATOM 783 N N . LEU A 1 98 ? 23.498 3.628 16.025 1.00 72.44 98 LEU A N 1
ATOM 784 C CA . LEU A 1 98 ? 23.028 4.886 16.589 1.00 72.44 98 LEU A CA 1
ATOM 785 C C . LEU A 1 98 ? 24.130 5.933 16.456 1.00 72.44 98 LEU A C 1
ATOM 787 O O . LEU A 1 98 ? 25.260 5.716 16.901 1.00 72.44 98 LEU A O 1
ATOM 791 N N . LEU A 1 99 ? 23.804 7.069 15.855 1.00 75.50 99 LEU A N 1
ATOM 792 C CA . LEU A 1 99 ? 24.736 8.175 15.669 1.00 75.50 99 LEU A CA 1
ATOM 793 C C . LEU A 1 99 ? 24.592 9.199 16.800 1.00 75.50 99 LEU A C 1
ATOM 795 O O . LEU A 1 99 ? 23.525 9.343 17.392 1.00 75.50 99 LEU A O 1
ATOM 799 N N . LYS A 1 100 ? 25.683 9.894 17.132 1.00 73.31 100 LYS A N 1
ATOM 800 C CA . LYS A 1 100 ? 25.720 10.887 18.220 1.00 73.31 100 LYS A CA 1
ATOM 801 C C . LYS A 1 100 ? 25.093 12.230 17.852 1.00 73.31 100 LYS A C 1
ATOM 803 O O . LYS A 1 100 ? 24.720 12.965 18.759 1.00 73.31 100 LYS A O 1
ATOM 808 N N . SER A 1 101 ? 25.020 12.571 16.563 1.00 70.06 101 SER A N 1
ATOM 809 C CA . SER A 1 101 ? 24.537 13.878 16.106 1.00 70.06 101 SER A CA 1
ATOM 810 C C . SER A 1 101 ? 23.663 13.791 14.852 1.00 70.06 101 SER A C 1
ATOM 812 O O . SER A 1 101 ? 23.771 12.856 14.050 1.00 70.06 101 SER A O 1
ATOM 814 N N . THR A 1 102 ? 22.801 14.794 14.679 1.00 59.19 102 THR A N 1
ATOM 815 C CA . THR A 1 102 ? 21.909 14.937 13.520 1.00 59.19 102 THR A CA 1
ATOM 816 C C . THR A 1 102 ? 22.692 15.149 12.227 1.00 59.19 102 THR A C 1
ATOM 818 O O . THR A 1 102 ? 22.316 14.613 11.187 1.00 59.19 102 THR A O 1
ATOM 821 N N . GLU A 1 103 ? 23.822 15.854 12.284 1.00 68.69 103 GLU A N 1
ATOM 822 C CA . GLU A 1 103 ? 24.684 16.099 11.125 1.00 68.69 103 GLU A CA 1
ATOM 823 C C . GLU A 1 103 ? 25.316 14.796 10.624 1.00 68.69 103 GLU A C 1
ATOM 825 O O . GLU A 1 103 ? 25.354 14.551 9.419 1.00 68.69 103 GLU A O 1
ATOM 830 N N . ALA A 1 104 ? 25.777 13.926 11.532 1.00 68.62 104 ALA A N 1
ATOM 831 C CA . ALA A 1 104 ? 26.288 12.606 11.163 1.00 68.62 104 ALA A CA 1
ATOM 832 C C . ALA A 1 104 ? 25.194 11.751 10.508 1.00 68.62 104 ALA A C 1
ATOM 834 O O . ALA A 1 104 ? 25.427 11.112 9.483 1.00 68.62 104 ALA A O 1
ATOM 835 N N . PHE A 1 105 ? 23.975 11.787 11.047 1.00 68.06 105 PHE A N 1
ATOM 836 C CA . PHE A 1 105 ? 22.839 11.070 10.472 1.00 68.06 105 PHE A CA 1
ATOM 837 C C . PHE A 1 105 ? 22.464 11.572 9.071 1.00 68.06 105 PHE A C 1
ATOM 839 O O . PHE A 1 105 ? 22.229 10.766 8.169 1.00 68.06 105 PHE A O 1
ATOM 846 N N . GLN A 1 106 ? 22.475 12.886 8.845 1.00 63.41 106 GLN A N 1
ATOM 847 C CA . GLN A 1 106 ? 22.220 13.473 7.528 1.00 63.41 106 GLN A CA 1
ATOM 848 C C . GLN A 1 106 ? 23.310 13.118 6.503 1.00 63.41 106 GLN A C 1
ATOM 850 O O . GLN A 1 106 ? 22.981 12.734 5.382 1.00 63.41 106 GLN A O 1
ATOM 855 N N . ARG A 1 107 ? 24.599 13.161 6.881 1.00 76.81 107 ARG A N 1
ATOM 856 C CA . ARG A 1 107 ? 25.700 12.725 5.994 1.00 76.81 107 ARG A CA 1
ATOM 857 C C . ARG A 1 107 ? 25.557 11.261 5.590 1.00 76.81 107 ARG A C 1
ATOM 859 O O . ARG A 1 107 ? 25.666 10.936 4.408 1.00 76.81 107 ARG A O 1
ATOM 866 N N . ALA A 1 108 ? 25.266 10.402 6.566 1.00 70.25 108 ALA A N 1
ATOM 867 C CA . ALA A 1 108 ? 25.100 8.979 6.327 1.00 70.25 108 ALA A CA 1
ATOM 868 C C . ALA A 1 108 ? 23.913 8.698 5.402 1.00 70.25 108 ALA A C 1
ATOM 870 O O . ALA A 1 108 ? 24.070 7.995 4.412 1.00 70.25 108 ALA A O 1
ATOM 871 N N . THR A 1 109 ? 22.740 9.267 5.688 1.00 61.69 109 THR A N 1
ATOM 872 C CA . THR A 1 109 ? 21.519 9.042 4.893 1.00 61.69 109 THR A CA 1
ATOM 873 C C . THR A 1 109 ? 21.618 9.588 3.471 1.00 61.69 109 THR A C 1
ATOM 875 O O . THR A 1 109 ? 21.100 8.953 2.559 1.00 61.69 109 THR A O 1
ATOM 878 N N . ALA A 1 110 ? 22.335 10.694 3.251 1.00 66.75 110 ALA A N 1
ATOM 879 C CA . ALA A 1 110 ? 22.562 11.237 1.912 1.00 66.75 110 ALA A CA 1
ATOM 880 C C . ALA A 1 110 ? 23.420 10.322 1.018 1.00 66.75 110 ALA A C 1
ATOM 882 O O . ALA A 1 110 ? 23.297 10.367 -0.205 1.00 66.75 110 ALA A O 1
ATOM 883 N N . ARG A 1 111 ? 24.301 9.503 1.611 1.00 69.38 111 ARG A N 1
ATOM 884 C CA . ARG A 1 111 ? 25.210 8.600 0.881 1.00 69.38 111 ARG A CA 1
ATOM 885 C C . ARG A 1 111 ? 24.817 7.126 0.969 1.00 69.38 111 ARG A C 1
ATOM 887 O O . ARG A 1 111 ? 25.393 6.315 0.248 1.00 69.38 111 ARG A O 1
ATOM 894 N N . LEU A 1 112 ? 23.871 6.772 1.840 1.00 68.31 112 LEU A N 1
ATOM 895 C CA . LEU A 1 112 ? 23.462 5.394 2.097 1.00 68.31 112 LEU A CA 1
ATOM 896 C C . LEU A 1 112 ? 22.636 4.850 0.929 1.00 68.31 112 LEU A C 1
ATOM 898 O O . LEU A 1 112 ? 21.505 5.294 0.722 1.00 68.31 112 LEU A O 1
ATOM 902 N N . PRO A 1 113 ? 23.142 3.844 0.193 1.00 59.59 113 PRO A N 1
ATOM 903 C CA . PRO A 1 113 ? 22.341 3.201 -0.831 1.00 59.59 113 PRO A CA 1
ATOM 904 C C . PRO A 1 113 ? 21.131 2.513 -0.196 1.00 59.59 113 PRO A C 1
ATOM 906 O O . PRO A 1 113 ? 21.260 1.808 0.808 1.00 59.59 113 PRO A O 1
ATOM 909 N N . LEU A 1 114 ? 19.958 2.681 -0.808 1.00 54.75 114 LEU A N 1
ATOM 910 C CA . LEU A 1 114 ? 18.681 2.205 -0.262 1.00 54.75 114 LEU A CA 1
ATOM 911 C C . LEU A 1 114 ? 18.639 0.683 -0.041 1.00 54.75 114 LEU A C 1
ATOM 913 O O . LEU A 1 114 ? 17.899 0.205 0.813 1.00 54.75 114 LEU A O 1
ATOM 917 N N . TYR A 1 115 ? 19.480 -0.080 -0.741 1.00 57.81 115 TYR A N 1
ATOM 918 C CA . TYR A 1 115 ? 19.578 -1.532 -0.587 1.00 57.81 115 TYR A CA 1
ATOM 919 C C . TYR A 1 115 ? 20.243 -1.984 0.718 1.00 57.81 115 TYR A C 1
ATOM 921 O O . TYR A 1 115 ? 19.984 -3.088 1.202 1.00 57.81 115 TYR A O 1
ATOM 929 N N . HIS A 1 116 ? 21.033 -1.104 1.336 1.00 64.75 116 HIS A N 1
ATOM 930 C CA . HIS A 1 116 ? 21.599 -1.320 2.662 1.00 64.75 116 HIS A CA 1
ATOM 931 C C . HIS A 1 116 ? 20.655 -0.903 3.795 1.00 64.75 116 HIS A C 1
ATOM 933 O O . HIS A 1 116 ? 20.996 -1.123 4.952 1.00 64.75 116 HIS A O 1
ATOM 939 N N . VAL A 1 117 ? 19.480 -0.329 3.511 1.00 61.25 117 VAL A N 1
ATOM 940 C CA . VAL A 1 117 ? 18.506 0.075 4.537 1.00 61.25 117 VAL A CA 1
ATOM 941 C C . VAL A 1 117 ? 17.642 -1.119 4.940 1.00 61.25 117 VAL A C 1
ATOM 943 O O . VAL A 1 117 ? 17.004 -1.751 4.102 1.00 61.25 117 VAL A O 1
ATOM 946 N N . CYS A 1 118 ? 17.592 -1.414 6.238 1.00 58.00 118 CYS A N 1
ATOM 947 C CA . CYS A 1 118 ? 16.730 -2.449 6.802 1.00 58.00 118 CYS A CA 1
ATOM 948 C C . CYS A 1 118 ? 15.389 -1.839 7.277 1.00 58.00 118 CYS A C 1
ATOM 950 O O . CYS A 1 118 ? 15.400 -0.967 8.154 1.00 58.00 118 CYS A O 1
ATOM 952 N N . PRO A 1 119 ? 14.227 -2.274 6.750 1.00 48.62 119 PRO A N 1
ATOM 953 C CA . PRO A 1 119 ? 12.916 -1.842 7.243 1.00 48.62 119 PRO A CA 1
ATOM 954 C C . PRO A 1 119 ? 12.708 -2.236 8.716 1.00 48.62 119 PRO A C 1
ATOM 956 O O . PRO A 1 119 ? 13.069 -3.341 9.120 1.00 48.62 119 PRO A O 1
ATOM 959 N N . GLN A 1 120 ? 12.083 -1.366 9.522 1.00 44.00 120 GLN A N 1
ATOM 960 C CA . GLN A 1 120 ? 11.914 -1.574 10.975 1.00 44.00 120 GLN A CA 1
ATOM 961 C C . GLN A 1 120 ? 11.202 -2.891 11.361 1.00 44.00 120 GLN A C 1
ATOM 963 O O . GLN A 1 120 ? 11.418 -3.393 12.463 1.00 44.00 120 GLN A O 1
ATOM 968 N N . GLU A 1 121 ? 10.393 -3.475 10.475 1.00 40.03 121 GLU A N 1
ATOM 969 C CA . GLU A 1 121 ? 9.605 -4.687 10.755 1.00 40.03 121 GLU A CA 1
ATOM 970 C C . GLU A 1 121 ? 10.445 -5.982 10.828 1.00 40.03 121 GLU A C 1
ATOM 972 O O . GLU A 1 121 ? 10.034 -6.947 11.474 1.00 40.03 121 GLU A O 1
ATOM 977 N N . MET A 1 122 ? 11.665 -5.987 10.271 1.00 40.03 122 MET A N 1
ATOM 978 C CA . MET A 1 122 ? 12.581 -7.146 10.270 1.00 40.03 122 MET A CA 1
ATOM 979 C C . MET A 1 122 ? 13.214 -7.452 11.638 1.00 40.03 122 MET A C 1
ATOM 981 O O . MET A 1 122 ? 13.820 -8.506 11.818 1.00 40.03 122 MET A O 1
ATOM 985 N N . LEU A 1 123 ? 13.092 -6.556 12.623 1.00 39.44 123 LEU A N 1
ATOM 986 C CA . LEU A 1 123 ? 13.746 -6.705 13.931 1.00 39.44 123 LEU A CA 1
ATOM 987 C C . LEU A 1 123 ? 13.009 -7.663 14.886 1.00 39.44 123 LEU A C 1
ATOM 989 O O . LEU A 1 123 ? 13.503 -7.917 15.983 1.00 39.44 123 LEU A O 1
ATOM 993 N N . SER A 1 124 ? 11.843 -8.193 14.493 1.00 32.81 124 SER A N 1
ATOM 994 C CA . SER A 1 124 ? 10.986 -9.011 15.366 1.00 32.81 124 SER A CA 1
ATOM 995 C C . SER A 1 124 ? 10.968 -10.519 15.067 1.00 32.81 124 SER A C 1
ATOM 997 O O . SER A 1 124 ? 10.343 -11.264 15.821 1.00 32.81 124 SER A O 1
ATOM 999 N N . SER A 1 125 ? 11.680 -11.009 14.040 1.00 29.11 125 SER A N 1
ATOM 1000 C CA . SER A 1 125 ? 11.719 -12.446 13.719 1.00 29.11 125 SER A CA 1
ATOM 1001 C C . SER A 1 125 ? 13.140 -13.004 13.618 1.00 29.11 125 SER A C 1
ATOM 1003 O O . SER A 1 125 ? 14.004 -12.460 12.938 1.00 29.11 125 SER A O 1
ATOM 1005 N N . SER A 1 126 ? 13.344 -14.128 14.295 1.00 29.09 126 SER A N 1
ATOM 1006 C CA . SER A 1 126 ? 14.567 -14.919 14.424 1.00 29.09 126 SER A CA 1
ATOM 1007 C C . SER A 1 126 ? 15.366 -15.172 13.129 1.00 29.09 126 SER A C 1
ATOM 1009 O O . SER A 1 126 ? 14.819 -15.602 12.115 1.00 29.09 126 SER A O 1
ATOM 1011 N N . THR A 1 127 ? 16.687 -14.980 13.241 1.00 27.28 127 THR A N 1
ATOM 1012 C CA . THR A 1 127 ? 17.816 -15.687 12.583 1.00 27.28 127 THR A CA 1
ATOM 1013 C C . THR A 1 127 ? 17.890 -15.853 11.060 1.00 27.28 127 THR A C 1
ATOM 1015 O O . THR A 1 127 ? 18.878 -16.403 10.583 1.00 27.28 127 THR A O 1
ATOM 1018 N N . THR A 1 128 ? 16.975 -15.313 10.257 1.00 29.42 128 THR A N 1
ATOM 1019 C CA . THR A 1 128 ? 17.163 -15.247 8.793 1.00 29.42 128 THR A CA 1
ATOM 1020 C C . THR A 1 128 ? 16.701 -13.890 8.267 1.00 29.42 128 THR A C 1
ATOM 1022 O O . THR A 1 128 ? 15.510 -13.632 8.134 1.00 29.42 128 THR A O 1
ATOM 1025 N N . GLY A 1 129 ? 17.650 -12.983 8.009 1.00 31.94 129 GLY A N 1
ATOM 1026 C CA . GLY A 1 129 ? 17.416 -11.578 7.636 1.00 31.94 129 GLY A CA 1
ATOM 1027 C C . GLY A 1 129 ? 16.770 -11.361 6.263 1.00 31.94 129 GLY A C 1
ATOM 1028 O O . GLY A 1 129 ? 17.363 -10.716 5.406 1.00 31.94 129 GLY A O 1
ATOM 1029 N N . THR A 1 130 ? 15.583 -11.922 6.016 1.00 35.19 130 THR A N 1
ATOM 1030 C CA . THR A 1 130 ? 14.972 -11.918 4.678 1.00 35.19 130 THR A CA 1
ATOM 1031 C C . THR A 1 130 ? 13.452 -11.794 4.600 1.00 35.19 130 THR A C 1
ATOM 1033 O O . THR A 1 130 ? 12.932 -11.846 3.484 1.00 35.19 130 THR A O 1
ATOM 1036 N N . HIS A 1 131 ? 12.722 -11.578 5.694 1.00 37.91 131 HIS A N 1
ATOM 1037 C CA . HIS A 1 131 ? 11.260 -11.525 5.625 1.00 37.91 131 HIS A CA 1
ATOM 1038 C C . HIS A 1 131 ? 10.716 -10.103 5.780 1.00 37.91 131 HIS A C 1
ATOM 1040 O O . HIS A 1 131 ? 10.418 -9.639 6.875 1.00 37.91 131 HIS A O 1
ATOM 1046 N N . MET A 1 132 ? 10.556 -9.420 4.639 1.00 46.19 132 MET A N 1
ATOM 1047 C CA . MET A 1 132 ? 9.485 -8.429 4.508 1.00 46.19 132 MET A CA 1
ATOM 1048 C C . MET A 1 132 ? 8.159 -9.174 4.694 1.00 46.19 132 MET A C 1
ATOM 1050 O O . MET A 1 132 ? 8.015 -10.296 4.196 1.00 46.19 132 MET A O 1
ATOM 1054 N N . ASN A 1 133 ? 7.193 -8.564 5.381 1.00 57.38 133 ASN A N 1
ATOM 1055 C CA . ASN A 1 133 ? 5.833 -9.089 5.404 1.00 57.38 133 ASN A CA 1
ATOM 1056 C C . ASN A 1 133 ? 5.289 -9.157 3.964 1.00 57.38 133 ASN A C 1
ATOM 1058 O O . ASN A 1 133 ? 5.576 -8.274 3.153 1.00 57.38 133 ASN A O 1
ATOM 1062 N N . GLU A 1 134 ? 4.502 -10.193 3.633 1.00 65.31 134 GLU A N 1
ATOM 1063 C CA . GLU A 1 134 ? 3.987 -10.424 2.264 1.00 65.31 134 GLU A CA 1
ATOM 1064 C C . GLU A 1 134 ? 3.341 -9.156 1.677 1.00 65.31 134 GLU A C 1
ATOM 1066 O O . GLU A 1 134 ? 3.584 -8.803 0.525 1.00 65.31 134 GLU A O 1
ATOM 1071 N N . LYS A 1 135 ? 2.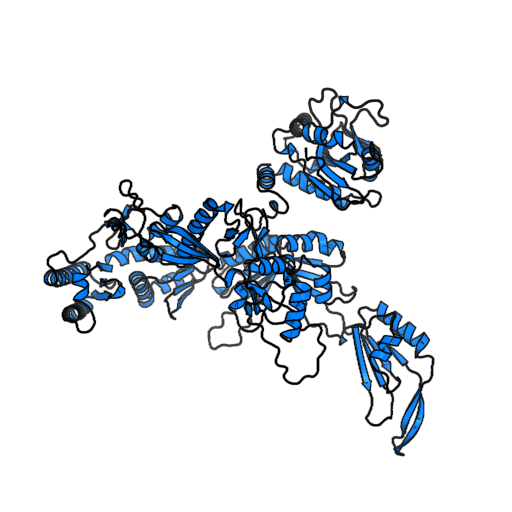611 -8.408 2.513 1.00 64.06 135 LYS A N 1
ATOM 1072 C CA . LYS A 1 135 ? 1.932 -7.158 2.153 1.00 64.06 135 LYS A CA 1
ATOM 1073 C C . LYS A 1 135 ? 2.867 -6.042 1.682 1.00 64.06 135 LYS A C 1
ATOM 1075 O O . LYS A 1 135 ? 2.486 -5.262 0.811 1.00 64.06 135 LYS A O 1
ATOM 1080 N N . ASP A 1 136 ? 4.070 -5.949 2.239 1.00 60.19 136 ASP A N 1
ATOM 1081 C CA . ASP A 1 136 ? 5.030 -4.905 1.867 1.00 60.19 136 ASP A CA 1
ATOM 1082 C C . ASP A 1 136 ? 5.825 -5.265 0.614 1.00 60.19 136 ASP A C 1
ATOM 1084 O O . ASP A 1 136 ? 6.384 -4.382 -0.036 1.00 60.19 136 ASP A O 1
ATOM 1088 N N . ALA A 1 137 ? 5.851 -6.549 0.251 1.00 66.81 137 ALA A N 1
ATOM 1089 C CA . ALA A 1 137 ? 6.428 -7.029 -0.998 1.00 66.81 137 ALA A CA 1
ATOM 1090 C C . ALA A 1 137 ? 5.510 -6.788 -2.211 1.00 66.81 137 ALA A C 1
ATOM 1092 O O . ALA A 1 137 ? 5.991 -6.696 -3.345 1.00 66.81 137 ALA A O 1
ATOM 1093 N N . TRP A 1 138 ? 4.196 -6.658 -1.994 1.00 76.25 138 TRP A N 1
ATOM 1094 C CA . TRP A 1 138 ? 3.233 -6.412 -3.068 1.00 76.25 138 TRP A CA 1
ATOM 1095 C C . TRP A 1 138 ? 3.565 -5.122 -3.836 1.00 76.25 138 TRP A C 1
ATOM 1097 O O . TRP A 1 138 ? 3.726 -4.046 -3.253 1.00 76.25 138 TRP A O 1
ATOM 1107 N N . SER A 1 139 ? 3.627 -5.235 -5.167 1.00 71.50 139 SER A N 1
ATOM 1108 C CA . SER A 1 139 ? 4.004 -4.175 -6.118 1.00 71.50 139 SER A CA 1
ATOM 1109 C C . SER A 1 139 ? 5.486 -3.780 -6.102 1.00 71.50 139 SER A C 1
ATOM 1111 O O . SER A 1 139 ? 5.859 -2.819 -6.773 1.00 71.50 139 SER A O 1
ATOM 1113 N N . ARG A 1 140 ? 6.335 -4.503 -5.363 1.00 76.44 140 ARG A N 1
ATOM 1114 C CA . ARG A 1 140 ? 7.796 -4.311 -5.344 1.00 76.44 140 ARG A CA 1
ATOM 1115 C C . ARG A 1 140 ? 8.568 -5.534 -5.826 1.00 76.44 140 ARG A C 1
ATOM 1117 O O . ARG A 1 140 ? 9.727 -5.395 -6.203 1.00 76.44 140 ARG A O 1
ATOM 1124 N N . HIS A 1 141 ? 7.957 -6.715 -5.793 1.00 85.69 141 HIS A N 1
ATOM 1125 C CA . HIS A 1 141 ? 8.572 -7.943 -6.281 1.00 85.69 141 HIS A CA 1
ATOM 1126 C C . HIS A 1 141 ? 8.357 -8.128 -7.782 1.00 85.69 141 HIS A C 1
ATOM 1128 O O . HIS A 1 141 ? 7.235 -8.049 -8.285 1.00 85.69 141 HIS A O 1
ATOM 1134 N N . LEU A 1 142 ? 9.457 -8.407 -8.476 1.00 88.56 142 LEU A N 1
ATOM 1135 C CA . LEU A 1 142 ? 9.489 -8.738 -9.894 1.00 88.56 142 LEU A CA 1
ATOM 1136 C C . LEU A 1 142 ? 10.191 -10.075 -10.085 1.00 88.56 142 LEU A C 1
ATOM 1138 O O . LEU A 1 142 ? 11.146 -10.388 -9.375 1.00 88.56 142 LEU A O 1
ATOM 1142 N N . VAL A 1 143 ? 9.755 -10.837 -11.075 1.00 89.50 143 VAL A N 1
ATOM 1143 C CA . VAL A 1 143 ? 10.413 -12.066 -11.503 1.00 89.50 143 VAL A CA 1
ATOM 1144 C C . VAL A 1 143 ? 11.068 -11.810 -12.851 1.00 89.50 143 VAL A C 1
ATOM 1146 O O . VAL A 1 143 ? 10.391 -11.588 -13.850 1.00 89.50 143 VAL A O 1
ATOM 1149 N N . LEU A 1 144 ? 12.397 -11.821 -12.870 1.00 89.88 144 LEU A N 1
ATOM 1150 C CA . LEU A 1 144 ? 13.209 -11.697 -14.074 1.00 89.88 144 LEU A CA 1
ATOM 1151 C C . LEU A 1 144 ? 13.612 -13.090 -14.559 1.00 89.88 144 LEU A C 1
ATOM 1153 O O . LEU A 1 144 ? 14.279 -13.830 -13.840 1.00 89.88 144 LEU A O 1
ATOM 1157 N N . THR A 1 145 ? 13.258 -13.427 -15.792 1.00 87.50 145 THR A N 1
ATOM 1158 C CA . THR A 1 145 ? 13.618 -14.681 -16.454 1.00 87.50 145 THR A CA 1
ATOM 1159 C C . THR A 1 145 ? 14.563 -14.393 -17.613 1.00 87.50 145 THR A C 1
ATOM 1161 O O . THR A 1 145 ? 14.185 -13.752 -18.594 1.00 87.50 145 THR A O 1
ATOM 1164 N N . ILE A 1 146 ? 15.794 -14.889 -17.501 1.00 84.94 146 ILE A N 1
ATOM 1165 C CA . ILE A 1 146 ? 16.838 -14.753 -18.518 1.00 84.94 146 ILE A CA 1
ATOM 1166 C C . ILE A 1 146 ? 16.887 -16.042 -19.362 1.00 84.94 146 ILE A C 1
ATOM 1168 O O . ILE A 1 146 ? 16.968 -17.137 -18.781 1.00 84.94 146 ILE A O 1
ATOM 1172 N N . PRO A 1 147 ? 16.840 -15.942 -20.707 1.00 77.75 147 PRO A N 1
ATOM 1173 C CA . PRO A 1 147 ? 16.937 -17.086 -21.614 1.00 77.75 147 PRO A CA 1
ATOM 1174 C C . PRO A 1 147 ? 18.208 -17.921 -21.432 1.00 77.75 147 PRO A C 1
ATOM 1176 O O . PRO A 1 147 ? 19.214 -17.476 -20.882 1.00 77.75 147 PRO A O 1
ATOM 1179 N N . GLN A 1 148 ? 18.156 -19.168 -21.901 1.00 67.44 148 GLN A N 1
ATOM 1180 C CA . GLN A 1 148 ? 19.229 -20.148 -21.700 1.00 67.44 148 GLN A CA 1
ATOM 1181 C C . GLN A 1 148 ? 20.504 -19.830 -22.494 1.00 67.44 148 GLN A C 1
ATOM 1183 O O . GLN A 1 148 ? 21.593 -20.142 -22.013 1.00 67.44 148 GLN A O 1
ATOM 1188 N N . ASP A 1 149 ? 20.363 -19.198 -23.660 1.00 65.19 149 ASP A N 1
ATOM 1189 C CA . ASP A 1 149 ? 21.472 -18.863 -24.563 1.00 65.19 149 ASP A CA 1
ATOM 1190 C C . ASP A 1 149 ? 22.164 -17.538 -24.204 1.00 65.19 149 ASP A C 1
ATOM 1192 O O . ASP A 1 149 ? 23.209 -17.206 -24.760 1.00 65.19 149 ASP A O 1
ATOM 1196 N N . SER A 1 150 ? 21.606 -16.785 -23.252 1.00 69.38 150 SER A N 1
ATOM 1197 C CA . SER A 1 150 ? 22.192 -15.541 -22.761 1.00 69.38 150 SER A CA 1
ATOM 1198 C C . SER A 1 150 ? 23.399 -15.818 -21.855 1.00 69.38 150 SER A C 1
ATOM 1200 O O . SER A 1 150 ? 23.441 -16.805 -21.111 1.00 69.38 150 SER A O 1
ATOM 1202 N N . LYS A 1 151 ? 24.373 -14.900 -21.871 1.00 69.88 151 LYS A N 1
ATOM 1203 C CA . LYS A 1 151 ? 25.576 -14.956 -21.029 1.00 69.88 151 LYS A CA 1
ATOM 1204 C C . LYS A 1 151 ? 25.215 -15.156 -19.553 1.00 69.88 151 LYS A C 1
ATOM 1206 O O . LYS A 1 151 ? 24.306 -14.510 -19.027 1.00 69.88 151 LYS A O 1
ATOM 1211 N N . PHE A 1 152 ? 25.926 -16.050 -18.861 1.00 69.69 152 PHE A N 1
ATOM 1212 C CA . PHE A 1 152 ? 25.672 -16.293 -17.442 1.00 69.69 152 PHE A CA 1
ATOM 1213 C C . PHE A 1 152 ? 25.865 -15.020 -16.607 1.00 69.69 152 PHE A C 1
ATOM 1215 O O . PHE A 1 152 ? 26.931 -14.406 -16.623 1.00 69.69 152 PHE A O 1
ATOM 1222 N N . MET A 1 153 ? 24.849 -14.685 -15.811 1.00 72.19 153 MET A N 1
ATOM 1223 C CA . MET A 1 153 ? 24.877 -13.566 -14.875 1.00 72.19 153 MET A CA 1
ATOM 1224 C C . MET A 1 153 ? 24.606 -14.025 -13.444 1.00 72.19 153 MET A C 1
ATOM 1226 O O . MET A 1 153 ? 23.729 -14.853 -13.176 1.00 72.19 153 MET A O 1
ATOM 1230 N N . THR A 1 154 ? 25.365 -13.463 -12.508 1.00 74.25 154 THR A N 1
ATOM 1231 C CA . THR A 1 154 ? 25.148 -13.627 -11.067 1.00 74.25 154 THR A CA 1
ATOM 1232 C C . THR A 1 154 ? 24.107 -12.631 -10.557 1.00 74.25 154 THR A C 1
ATOM 1234 O O . THR A 1 154 ? 23.921 -11.556 -11.128 1.00 74.25 154 THR A O 1
ATOM 1237 N N . ALA A 1 155 ? 23.459 -12.951 -9.433 1.00 75.06 155 ALA A N 1
ATOM 1238 C CA . ALA A 1 155 ? 22.506 -12.042 -8.793 1.00 75.06 155 ALA A CA 1
ATOM 1239 C C . ALA A 1 155 ? 23.146 -10.686 -8.427 1.00 75.06 155 ALA A C 1
ATOM 1241 O O . ALA A 1 155 ? 22.525 -9.645 -8.617 1.00 75.06 155 ALA A O 1
ATOM 1242 N N . LYS A 1 156 ? 24.420 -10.693 -8.002 1.00 73.31 156 LYS A N 1
ATOM 1243 C CA . LYS A 1 156 ? 25.213 -9.488 -7.698 1.00 73.31 156 LYS A CA 1
ATOM 1244 C C . LYS A 1 156 ? 25.445 -8.618 -8.939 1.00 73.31 156 LYS A C 1
ATOM 1246 O O . LYS A 1 156 ? 25.323 -7.403 -8.860 1.00 73.31 156 LYS A O 1
ATOM 1251 N N . GLN A 1 157 ? 25.731 -9.223 -10.096 1.00 78.75 157 GLN A N 1
ATOM 1252 C CA . GLN A 1 157 ? 25.880 -8.480 -11.356 1.00 78.75 157 GLN A CA 1
ATOM 1253 C C . GLN A 1 157 ? 24.565 -7.827 -11.794 1.00 78.75 157 GLN A C 1
ATOM 1255 O O . GLN A 1 157 ? 24.573 -6.658 -12.165 1.00 78.75 157 GLN A O 1
ATOM 1260 N N . ILE A 1 158 ? 23.444 -8.551 -11.700 1.00 82.62 158 ILE A N 1
ATOM 1261 C CA . ILE A 1 158 ? 22.112 -8.009 -12.020 1.00 82.62 158 ILE A CA 1
ATOM 1262 C C . ILE A 1 158 ? 21.755 -6.865 -11.064 1.00 82.62 158 ILE A C 1
ATOM 1264 O O . ILE A 1 158 ? 21.311 -5.810 -11.504 1.00 82.62 158 ILE A O 1
ATOM 1268 N N . LEU A 1 159 ? 22.001 -7.043 -9.763 1.00 78.31 159 LEU A N 1
ATOM 1269 C CA . LEU A 1 159 ? 21.777 -6.007 -8.755 1.00 78.31 159 LEU A CA 1
ATOM 1270 C C . LEU A 1 159 ? 22.577 -4.733 -9.063 1.00 78.31 159 LEU A C 1
ATOM 1272 O O . LEU A 1 159 ? 22.017 -3.639 -9.050 1.00 78.31 159 LEU A O 1
ATOM 1276 N N . ASN A 1 160 ? 23.863 -4.872 -9.395 1.00 75.38 160 ASN A N 1
ATOM 1277 C CA . ASN A 1 160 ? 24.719 -3.734 -9.734 1.00 75.38 160 ASN A CA 1
ATOM 1278 C C . ASN A 1 160 ? 24.238 -2.996 -10.992 1.00 75.38 160 ASN A C 1
ATOM 1280 O O . ASN A 1 160 ? 24.294 -1.772 -11.028 1.00 75.38 160 ASN A O 1
ATOM 1284 N N . GLN A 1 161 ? 23.750 -3.717 -12.006 1.00 81.44 161 GLN A N 1
ATOM 1285 C CA . GLN A 1 161 ? 23.224 -3.108 -13.233 1.00 81.44 161 GLN A CA 1
ATOM 1286 C C . GLN A 1 161 ? 21.885 -2.394 -13.025 1.00 81.44 161 GLN A C 1
ATOM 1288 O O . GLN A 1 161 ? 21.608 -1.413 -13.704 1.00 81.44 161 GLN A O 1
ATOM 1293 N N . LEU A 1 162 ? 21.061 -2.876 -12.093 1.00 81.69 162 LEU A N 1
ATOM 1294 C CA . LEU A 1 162 ? 19.738 -2.314 -11.813 1.00 81.69 162 LEU A CA 1
ATOM 1295 C C . LEU A 1 162 ? 19.733 -1.313 -10.645 1.00 81.69 162 LEU A C 1
ATOM 1297 O O . LEU A 1 162 ? 18.676 -0.809 -10.267 1.00 81.69 162 LEU A O 1
ATOM 1301 N N . THR A 1 163 ? 20.890 -1.008 -10.057 1.00 67.56 163 THR A N 1
ATOM 1302 C CA . THR A 1 163 ? 21.034 0.057 -9.051 1.00 67.56 163 THR A CA 1
ATOM 1303 C C . THR A 1 163 ? 20.812 1.421 -9.728 1.00 67.56 163 THR A C 1
ATOM 1305 O O . THR A 1 163 ? 21.366 1.639 -10.802 1.00 67.56 163 THR A O 1
ATOM 1308 N N . PRO A 1 164 ? 20.035 2.358 -9.141 1.00 62.72 164 PRO A N 1
ATOM 1309 C CA . PRO A 1 164 ? 19.496 2.371 -7.772 1.00 62.72 164 PRO A CA 1
ATOM 1310 C C . PRO A 1 164 ? 18.075 1.794 -7.607 1.00 62.72 164 PRO A C 1
ATOM 1312 O O . PRO A 1 164 ? 17.493 1.902 -6.527 1.00 62.72 164 PRO A O 1
ATOM 1315 N N . HIS A 1 165 ? 17.494 1.195 -8.646 1.00 66.12 165 HIS A N 1
ATOM 1316 C CA . HIS A 1 165 ? 16.085 0.782 -8.680 1.00 66.12 165 HIS A CA 1
ATOM 1317 C C . HIS A 1 165 ? 15.789 -0.529 -7.929 1.00 66.12 165 HIS A C 1
ATOM 1319 O O . HIS A 1 165 ? 14.633 -0.797 -7.589 1.00 66.12 165 HIS A O 1
ATOM 1325 N N . VAL A 1 166 ? 16.807 -1.349 -7.653 1.00 70.00 166 VAL A N 1
ATOM 1326 C CA . VAL A 1 166 ? 16.677 -2.653 -6.982 1.00 70.00 166 VAL A CA 1
ATOM 1327 C C . VAL A 1 166 ? 17.435 -2.669 -5.657 1.00 70.00 166 VAL A C 1
ATOM 1329 O O . VAL A 1 166 ? 18.587 -2.247 -5.588 1.00 70.00 166 VAL A O 1
ATOM 1332 N N . VAL A 1 167 ? 16.791 -3.211 -4.615 1.00 64.75 167 VAL A N 1
ATOM 1333 C CA . VAL A 1 167 ? 17.381 -3.416 -3.282 1.00 64.75 167 VAL A CA 1
ATOM 1334 C C . VAL A 1 167 ? 17.782 -4.854 -2.981 1.00 64.75 167 VAL A C 1
ATOM 1336 O O . VAL A 1 167 ? 18.631 -5.101 -2.127 1.00 64.75 167 VAL A O 1
ATOM 1339 N N . ASP A 1 168 ? 17.186 -5.813 -3.679 1.00 69.75 168 ASP A N 1
ATOM 1340 C CA . ASP A 1 168 ? 17.497 -7.229 -3.532 1.00 69.75 168 ASP A CA 1
ATOM 1341 C C . ASP A 1 168 ? 17.376 -7.936 -4.879 1.00 69.75 168 ASP A C 1
ATOM 1343 O O . ASP A 1 168 ? 16.451 -7.674 -5.643 1.00 69.75 168 ASP A O 1
ATOM 1347 N N . CYS A 1 169 ? 18.288 -8.863 -5.148 1.00 79.38 169 CYS A N 1
ATOM 1348 C CA . CYS A 1 169 ? 18.194 -9.802 -6.250 1.00 79.38 169 CYS A CA 1
ATOM 1349 C C . CYS A 1 169 ? 18.534 -11.192 -5.714 1.00 79.38 169 CYS A C 1
ATOM 1351 O O . CYS A 1 169 ? 19.653 -11.442 -5.263 1.00 79.38 169 CYS A O 1
ATOM 1353 N N . ARG A 1 170 ? 17.572 -12.113 -5.775 1.00 78.25 170 ARG A N 1
ATOM 1354 C CA . ARG A 1 170 ? 17.759 -13.517 -5.400 1.00 78.25 170 ARG A CA 1
ATOM 1355 C C . ARG A 1 170 ? 17.517 -14.402 -6.591 1.00 78.25 170 ARG A C 1
ATOM 1357 O O . ARG A 1 170 ? 16.653 -14.146 -7.413 1.00 78.25 170 ARG A O 1
ATOM 1364 N N . ARG A 1 171 ? 18.247 -15.498 -6.663 1.00 75.56 171 ARG A N 1
ATOM 1365 C CA . ARG A 1 171 ? 18.106 -16.467 -7.740 1.00 75.56 171 ARG A CA 1
ATOM 1366 C C . ARG A 1 171 ? 17.200 -17.618 -7.302 1.00 75.56 171 ARG A C 1
ATOM 1368 O O . ARG A 1 171 ? 17.429 -18.203 -6.245 1.00 75.56 171 ARG A O 1
ATOM 1375 N N . PHE A 1 172 ? 16.233 -17.987 -8.135 1.00 66.81 172 PHE A N 1
ATOM 1376 C CA . PHE A 1 172 ? 15.460 -19.214 -7.964 1.00 66.81 172 PHE A CA 1
ATOM 1377 C C . PHE A 1 172 ? 16.258 -20.421 -8.481 1.00 66.81 172 PHE A C 1
ATOM 1379 O O . PHE A 1 172 ? 16.748 -20.434 -9.611 1.00 66.81 172 PHE A O 1
ATOM 1386 N N . GLY A 1 173 ? 16.397 -21.448 -7.637 1.00 54.62 173 GLY A N 1
ATOM 1387 C CA . GLY A 1 173 ? 17.070 -22.705 -7.976 1.00 54.62 173 GLY A CA 1
ATOM 1388 C C . GLY A 1 173 ? 18.608 -22.633 -8.034 1.00 54.62 173 GLY A C 1
ATOM 1389 O O . GLY A 1 173 ? 19.224 -21.643 -8.443 1.00 54.62 173 GLY A O 1
ATOM 1390 N N . LYS A 1 174 ? 19.269 -23.731 -7.645 1.00 47.94 174 LYS A N 1
ATOM 1391 C CA . LYS A 1 174 ? 20.732 -23.871 -7.724 1.00 47.94 174 LYS A CA 1
ATOM 1392 C C . LYS A 1 174 ? 21.136 -24.247 -9.161 1.00 47.94 174 LYS A C 1
ATOM 1394 O O . LYS A 1 174 ? 20.982 -25.406 -9.535 1.00 47.94 174 LYS A O 1
ATOM 1399 N N . ARG A 1 175 ? 21.722 -23.337 -9.963 1.00 50.38 175 ARG A N 1
ATOM 1400 C CA . ARG A 1 175 ? 22.622 -23.810 -11.044 1.00 50.38 175 ARG A CA 1
ATOM 1401 C C . ARG A 1 175 ? 23.828 -24.386 -10.331 1.00 50.38 175 ARG A C 1
ATOM 1403 O O . ARG A 1 175 ? 24.510 -23.671 -9.602 1.00 50.38 175 ARG A O 1
ATOM 1410 N N . SER A 1 176 ? 24.115 -25.657 -10.561 1.00 53.78 176 SER A N 1
ATOM 1411 C CA . SER A 1 176 ? 25.458 -26.146 -10.295 1.00 53.78 176 SER A CA 1
ATOM 1412 C C . SER A 1 176 ? 26.399 -25.479 -11.297 1.00 53.78 176 SER A C 1
ATOM 1414 O O . SER A 1 176 ? 26.109 -25.473 -12.492 1.00 53.78 176 SER A O 1
ATOM 1416 N N . THR A 1 177 ? 27.541 -24.959 -10.844 1.00 57.22 177 THR A N 1
ATOM 1417 C CA . THR A 1 177 ? 28.644 -24.551 -11.735 1.00 57.22 177 THR A CA 1
ATOM 1418 C C . THR A 1 177 ? 29.049 -25.678 -12.693 1.00 57.22 177 THR A C 1
ATOM 1420 O O . THR A 1 177 ? 29.492 -25.407 -13.799 1.00 57.22 177 THR A O 1
ATOM 1423 N N . LYS A 1 178 ? 28.771 -26.939 -12.325 1.00 58.06 178 LYS A N 1
ATOM 1424 C CA . LYS A 1 178 ? 28.955 -28.138 -13.156 1.00 58.06 178 LYS A CA 1
ATOM 1425 C C . LYS A 1 178 ? 28.024 -28.238 -14.377 1.00 58.06 178 LYS A C 1
ATOM 1427 O O . LYS A 1 178 ? 28.207 -29.143 -15.178 1.00 58.06 178 LYS A O 1
ATOM 1432 N N . ALA A 1 179 ? 27.011 -27.377 -14.495 1.00 60.09 179 ALA A N 1
ATOM 1433 C CA . ALA A 1 179 ? 26.099 -27.326 -15.644 1.00 60.09 179 ALA A CA 1
ATOM 1434 C C . ALA A 1 179 ? 26.476 -26.231 -16.665 1.00 60.09 179 ALA A C 1
ATOM 1436 O O . ALA A 1 179 ? 25.720 -25.984 -17.598 1.00 60.09 179 ALA A O 1
ATOM 1437 N N . GLN A 1 180 ? 27.601 -25.535 -16.467 1.00 70.19 180 GLN A N 1
ATOM 1438 C CA . GLN A 1 180 ? 28.105 -24.530 -17.408 1.00 70.19 180 GLN A CA 1
ATOM 1439 C C . GLN A 1 180 ? 28.948 -25.158 -18.524 1.00 70.19 180 GLN A C 1
ATOM 1441 O O . GLN A 1 180 ? 29.484 -26.251 -18.321 1.00 70.19 180 GLN A O 1
ATOM 1446 N N . PRO A 1 181 ? 29.125 -24.465 -19.668 1.00 76.19 181 PRO A N 1
ATOM 1447 C CA . PRO A 1 181 ? 30.125 -24.836 -20.662 1.00 76.19 181 PRO A CA 1
ATOM 1448 C C . PRO A 1 181 ? 31.498 -24.959 -19.995 1.00 76.19 181 PRO A C 1
ATOM 1450 O O . PRO A 1 181 ? 31.959 -24.031 -19.327 1.00 76.19 181 PRO A O 1
ATOM 1453 N N . ALA A 1 182 ? 32.137 -26.116 -20.147 1.00 84.69 182 ALA A N 1
ATOM 1454 C CA . ALA A 1 182 ? 33.393 -26.412 -19.477 1.00 84.69 182 ALA A CA 1
ATOM 1455 C C . ALA A 1 182 ? 34.394 -27.075 -20.418 1.00 84.69 182 ALA A C 1
ATOM 1457 O O . ALA A 1 182 ? 34.025 -27.700 -21.414 1.00 84.69 182 ALA A O 1
ATOM 1458 N N . ILE A 1 183 ? 35.668 -26.943 -20.065 1.00 88.62 183 ILE A N 1
ATOM 1459 C CA . ILE A 1 183 ? 36.761 -27.700 -20.670 1.00 88.62 183 ILE A CA 1
ATOM 1460 C C . ILE A 1 183 ? 37.507 -28.468 -19.595 1.00 88.62 183 ILE A C 1
ATOM 1462 O O . ILE A 1 183 ? 37.600 -28.054 -18.434 1.00 88.62 183 ILE A O 1
ATOM 1466 N N . GLN A 1 184 ? 38.076 -29.580 -20.022 1.00 88.50 184 GLN A N 1
ATOM 1467 C CA . GLN A 1 184 ? 39.026 -30.354 -19.265 1.00 88.50 184 GLN A CA 1
ATOM 1468 C C . GLN A 1 184 ? 40.405 -30.196 -19.893 1.00 88.50 184 GLN A C 1
ATOM 1470 O O . GLN A 1 184 ? 40.613 -30.558 -21.050 1.00 88.50 184 GLN A O 1
ATOM 1475 N N . LEU A 1 185 ? 41.339 -29.683 -19.100 1.00 86.25 185 LEU A N 1
ATOM 1476 C CA . LEU A 1 185 ? 42.751 -29.604 -19.432 1.00 86.25 185 LEU A CA 1
ATOM 1477 C C . LEU A 1 185 ? 43.479 -30.710 -18.661 1.00 86.25 185 LEU A C 1
ATOM 1479 O O . LEU A 1 185 ? 43.402 -30.775 -17.435 1.00 86.25 185 LEU A O 1
ATOM 1483 N N . ILE A 1 186 ? 44.143 -31.615 -19.368 1.00 82.75 186 ILE A N 1
ATOM 1484 C CA . ILE A 1 186 ? 44.946 -32.701 -18.787 1.00 82.75 186 ILE A CA 1
ATOM 1485 C C . ILE A 1 186 ? 46.407 -32.544 -19.197 1.00 82.75 186 ILE A C 1
ATOM 1487 O O . ILE A 1 186 ? 46.722 -31.763 -20.094 1.00 82.75 186 ILE A O 1
ATOM 1491 N N . ASN A 1 187 ? 47.295 -33.313 -18.559 1.00 78.62 187 ASN A N 1
ATOM 1492 C CA . ASN A 1 187 ? 48.721 -33.351 -18.890 1.00 78.62 187 ASN A CA 1
ATOM 1493 C C . ASN A 1 187 ? 49.453 -32.014 -18.639 1.00 78.62 187 ASN A C 1
ATOM 1495 O O . ASN A 1 187 ? 50.392 -31.670 -19.351 1.00 78.62 187 ASN A O 1
ATOM 1499 N N . MET A 1 188 ? 49.030 -31.260 -17.619 1.00 81.31 188 MET A N 1
ATOM 1500 C CA . MET A 1 188 ? 49.643 -29.982 -17.236 1.00 81.31 188 MET A CA 1
ATOM 1501 C C . MET A 1 188 ? 50.854 -30.159 -16.299 1.00 81.31 188 MET A C 1
ATOM 1503 O O . MET A 1 188 ? 50.951 -31.195 -15.623 1.00 81.31 188 MET A O 1
ATOM 1507 N N . PRO A 1 189 ? 51.733 -29.135 -16.182 1.00 76.00 189 PRO A N 1
ATOM 1508 C CA . PRO A 1 189 ? 52.773 -29.078 -15.155 1.00 76.00 189 PRO A CA 1
ATOM 1509 C C . PRO A 1 189 ? 52.201 -29.286 -13.750 1.00 76.00 189 PRO A C 1
ATOM 1511 O O . PRO A 1 189 ? 51.086 -28.861 -13.447 1.00 76.00 189 PRO A O 1
ATOM 1514 N N . ARG A 1 190 ? 52.947 -29.946 -12.865 1.00 73.62 190 ARG A N 1
ATOM 1515 C CA . ARG A 1 190 ? 52.484 -30.240 -11.497 1.00 73.62 190 ARG A CA 1
ATOM 1516 C C . ARG A 1 190 ? 52.266 -28.972 -10.662 1.00 73.62 190 ARG A C 1
ATOM 1518 O O . ARG A 1 190 ? 51.352 -28.932 -9.844 1.00 73.62 190 ARG A O 1
ATOM 1525 N N . ASP A 1 191 ? 53.106 -27.971 -10.876 1.00 73.19 191 ASP A N 1
ATOM 1526 C CA . ASP A 1 191 ? 53.078 -26.640 -10.268 1.00 73.19 191 ASP A CA 1
ATOM 1527 C C . ASP A 1 191 ? 52.017 -25.712 -10.879 1.00 73.19 191 ASP A C 1
ATOM 1529 O O . ASP A 1 191 ? 51.776 -24.630 -10.344 1.00 73.19 191 ASP A O 1
ATOM 1533 N N . ALA A 1 192 ? 51.334 -26.142 -11.949 1.00 77.19 192 ALA A N 1
ATOM 1534 C CA . ALA A 1 192 ? 50.214 -25.395 -12.497 1.00 77.19 192 ALA A CA 1
ATOM 1535 C C . ALA A 1 192 ? 49.137 -25.213 -11.421 1.00 77.19 192 ALA A C 1
ATOM 1537 O O . ALA A 1 192 ? 48.577 -26.171 -10.881 1.00 77.19 192 ALA A O 1
ATOM 1538 N N . ASN A 1 193 ? 48.854 -23.954 -11.121 1.00 81.19 193 ASN A N 1
ATOM 1539 C CA . ASN A 1 193 ? 47.828 -23.526 -10.189 1.00 81.19 193 ASN A CA 1
ATOM 1540 C C . ASN A 1 193 ? 46.795 -22.661 -10.923 1.00 81.19 193 ASN A C 1
ATOM 1542 O O . ASN A 1 193 ? 46.891 -22.418 -12.128 1.00 81.19 193 ASN A O 1
ATOM 1546 N N . GLU A 1 194 ? 45.774 -22.213 -10.200 1.00 83.94 194 GLU A N 1
ATOM 1547 C CA . GLU A 1 194 ? 44.735 -21.365 -10.778 1.00 83.94 194 GLU A CA 1
ATOM 1548 C C . GLU A 1 194 ? 45.308 -20.084 -11.407 1.00 83.94 194 GLU A C 1
ATOM 1550 O O . GLU A 1 194 ? 44.935 -19.740 -12.528 1.00 83.94 194 GLU A O 1
ATOM 1555 N N . SER A 1 195 ? 46.258 -19.421 -10.741 1.00 84.19 195 SER A N 1
ATOM 1556 C CA . SER A 1 195 ? 46.888 -18.184 -11.220 1.00 84.19 195 SER A CA 1
ATOM 1557 C C . SER A 1 195 ? 47.609 -18.371 -12.554 1.00 84.19 195 SER A C 1
ATOM 1559 O O . SER A 1 195 ? 47.463 -17.546 -13.453 1.00 84.19 195 SER A O 1
ATOM 1561 N N . PHE A 1 196 ? 48.327 -19.483 -12.714 1.00 82.56 196 PHE A N 1
ATOM 1562 C CA . PHE A 1 196 ? 49.000 -19.846 -13.959 1.00 82.56 196 PHE A CA 1
ATOM 1563 C C . PHE A 1 196 ? 48.006 -20.007 -15.118 1.00 82.56 196 PHE A C 1
ATOM 1565 O O . PHE A 1 196 ? 48.205 -19.464 -16.204 1.00 82.56 196 PHE A O 1
ATOM 1572 N N . ILE A 1 197 ? 46.887 -20.694 -14.878 1.00 83.31 197 ILE A N 1
ATOM 1573 C CA . ILE A 1 197 ? 45.845 -20.890 -15.896 1.00 83.31 197 ILE A CA 1
ATOM 1574 C C . ILE A 1 197 ? 45.164 -19.557 -16.239 1.00 83.31 197 ILE A C 1
ATOM 1576 O O . ILE A 1 197 ? 44.914 -19.284 -17.412 1.00 83.31 197 ILE A O 1
ATOM 1580 N N . ARG A 1 198 ? 44.905 -18.696 -15.244 1.00 86.00 198 ARG A N 1
ATOM 1581 C CA . ARG A 1 198 ? 44.363 -17.345 -15.474 1.00 86.00 198 ARG A CA 1
ATOM 1582 C C . ARG A 1 198 ? 45.322 -16.460 -16.267 1.00 86.00 198 ARG A C 1
ATOM 1584 O O . ARG A 1 198 ? 44.858 -15.649 -17.058 1.00 86.00 198 ARG A O 1
ATOM 1591 N N . GLN A 1 199 ? 46.634 -16.631 -16.098 1.00 84.62 199 GLN A N 1
ATOM 1592 C CA . GLN A 1 199 ? 47.640 -15.910 -16.876 1.00 84.62 199 GLN A CA 1
ATOM 1593 C C . GLN A 1 199 ? 47.626 -16.316 -18.356 1.00 84.62 199 GLN A C 1
ATOM 1595 O O . GLN A 1 199 ? 47.751 -15.459 -19.224 1.00 84.62 199 GLN A O 1
ATOM 1600 N N . ILE A 1 200 ? 47.444 -17.603 -18.657 1.00 83.38 200 ILE A N 1
ATOM 1601 C CA . ILE A 1 200 ? 47.326 -18.073 -20.047 1.00 83.38 200 ILE A CA 1
ATOM 1602 C C . ILE A 1 200 ? 46.012 -17.586 -20.665 1.00 83.38 200 ILE A C 1
ATOM 1604 O O . ILE A 1 200 ? 45.974 -17.136 -21.804 1.00 83.38 200 ILE A O 1
ATOM 1608 N N . LEU A 1 201 ? 44.925 -17.646 -19.896 1.00 85.25 201 LEU A N 1
ATOM 1609 C CA . LEU A 1 201 ? 43.595 -17.260 -20.350 1.00 85.25 201 LEU A CA 1
ATOM 1610 C C . LEU A 1 201 ? 43.295 -15.768 -20.153 1.00 85.25 201 LEU A C 1
ATOM 1612 O O . LEU A 1 201 ? 42.130 -15.431 -20.071 1.00 85.25 201 LEU A O 1
ATOM 1616 N N . GLN A 1 202 ? 44.278 -14.863 -20.102 1.00 80.19 202 GLN A N 1
ATOM 1617 C CA . GLN A 1 202 ? 44.052 -13.431 -19.804 1.00 80.19 202 GLN A CA 1
ATOM 1618 C C . GLN A 1 202 ? 42.984 -12.742 -20.674 1.00 80.19 202 GLN A C 1
ATOM 1620 O O . GLN A 1 202 ? 42.335 -11.801 -20.221 1.00 80.19 202 GLN A O 1
ATOM 1625 N N . SER A 1 203 ? 42.800 -13.193 -21.917 1.00 78.62 203 SER A N 1
ATOM 1626 C CA . SER A 1 203 ? 41.812 -12.653 -22.861 1.00 78.62 203 SER A CA 1
ATOM 1627 C C . SER A 1 203 ? 40.396 -13.224 -22.687 1.00 78.62 203 SER A C 1
ATOM 1629 O O . SER A 1 203 ? 39.472 -12.782 -23.368 1.00 78.62 203 SER A O 1
ATOM 1631 N N . VAL A 1 204 ? 40.208 -14.178 -21.773 1.00 81.38 204 VAL A N 1
ATOM 1632 C CA . VAL A 1 204 ? 38.923 -14.787 -21.405 1.00 81.38 204 VAL A CA 1
ATOM 1633 C C . VAL A 1 204 ? 38.777 -14.713 -19.881 1.00 81.38 204 VAL A C 1
ATOM 1635 O O . VAL A 1 204 ? 39.762 -14.705 -19.156 1.00 81.38 204 VAL A O 1
ATOM 1638 N N . ASN A 1 205 ? 37.561 -14.654 -19.338 1.00 79.81 205 ASN A N 1
ATOM 1639 C CA . ASN A 1 205 ? 37.376 -14.608 -17.883 1.00 79.81 205 ASN A CA 1
ATOM 1640 C C . ASN A 1 205 ? 36.704 -15.888 -17.355 1.00 79.81 205 ASN A C 1
ATOM 1642 O O . ASN A 1 205 ? 35.474 -15.955 -17.305 1.00 79.81 205 ASN A O 1
ATOM 1646 N N . PRO A 1 206 ? 37.473 -16.920 -16.953 1.00 82.06 206 PRO A N 1
ATOM 1647 C CA . PRO A 1 206 ? 36.903 -18.157 -16.436 1.00 82.06 206 PRO A CA 1
ATOM 1648 C C . PRO A 1 206 ? 36.100 -17.937 -15.148 1.00 82.06 206 PRO A C 1
ATOM 1650 O O . PRO A 1 206 ? 36.612 -17.362 -14.182 1.00 82.06 206 PRO A O 1
ATOM 1653 N N . LEU A 1 207 ? 34.876 -18.481 -15.099 1.00 74.44 207 LEU A N 1
ATOM 1654 C CA . LEU A 1 207 ? 33.997 -18.420 -13.924 1.00 74.44 207 LEU A CA 1
ATOM 1655 C C . LEU A 1 207 ? 34.585 -19.178 -12.732 1.00 74.44 207 LEU A C 1
ATOM 1657 O O . LEU A 1 207 ? 34.478 -18.735 -11.592 1.00 74.44 207 LEU A O 1
ATOM 1661 N N . LYS A 1 208 ? 35.153 -20.359 -12.988 1.00 81.88 208 LYS A N 1
ATOM 1662 C CA . LYS A 1 208 ? 35.786 -21.199 -11.970 1.00 81.88 208 LYS A CA 1
ATOM 1663 C C . LYS A 1 208 ? 36.851 -22.074 -12.610 1.00 81.88 208 LYS A C 1
ATOM 1665 O O . LYS A 1 208 ? 36.616 -22.651 -13.670 1.00 81.88 208 LYS A O 1
ATOM 1670 N N . ILE A 1 209 ? 37.977 -22.223 -11.925 1.00 84.31 209 ILE A N 1
ATOM 1671 C CA . ILE A 1 209 ? 39.045 -23.152 -12.284 1.00 84.31 209 ILE A CA 1
ATOM 1672 C C . ILE A 1 209 ? 39.199 -24.117 -11.111 1.00 84.31 209 ILE A C 1
ATOM 1674 O O . ILE A 1 209 ? 39.301 -23.706 -9.963 1.00 84.31 209 ILE A O 1
ATOM 1678 N N . SER A 1 210 ? 39.151 -25.418 -11.375 1.00 83.94 210 SER A N 1
ATOM 1679 C CA . SER A 1 210 ? 39.386 -26.447 -10.365 1.00 83.94 210 SER A CA 1
ATOM 1680 C C . SER A 1 210 ? 40.557 -27.298 -10.810 1.00 83.94 210 SER A C 1
ATOM 1682 O O . SER A 1 210 ? 40.418 -28.106 -11.726 1.00 83.94 210 SER A O 1
ATOM 1684 N N . VAL A 1 211 ? 41.705 -27.103 -10.165 1.00 84.06 211 VAL A N 1
ATOM 1685 C CA . VAL A 1 211 ? 42.918 -27.877 -10.433 1.00 84.06 211 VAL A CA 1
ATOM 1686 C C . VAL A 1 211 ? 42.958 -29.091 -9.510 1.00 84.06 211 VAL A C 1
ATOM 1688 O O . VAL A 1 211 ? 42.754 -28.982 -8.303 1.00 84.06 211 VAL A O 1
ATOM 1691 N N . ARG A 1 212 ? 43.218 -30.266 -10.078 1.00 81.19 212 ARG A N 1
ATOM 1692 C CA . ARG A 1 212 ? 43.458 -31.520 -9.367 1.00 81.19 212 ARG A CA 1
ATOM 1693 C C . ARG A 1 212 ? 44.873 -31.993 -9.652 1.00 81.19 212 ARG A C 1
ATOM 1695 O O . ARG A 1 212 ? 45.227 -32.260 -10.803 1.00 81.19 212 ARG A O 1
ATOM 1702 N N . GLN A 1 213 ? 45.658 -32.135 -8.594 1.00 75.06 213 GLN A N 1
ATOM 1703 C CA . GLN A 1 213 ? 47.002 -32.698 -8.650 1.00 75.06 213 GLN A CA 1
ATOM 1704 C C . GLN A 1 213 ? 46.928 -34.202 -8.380 1.00 75.06 213 GLN A C 1
ATOM 1706 O O . GLN A 1 213 ? 46.331 -34.634 -7.394 1.00 75.06 213 GLN A O 1
ATOM 1711 N N . THR A 1 214 ? 47.515 -35.019 -9.253 1.00 60.44 214 THR A N 1
ATOM 1712 C CA . THR A 1 214 ? 47.603 -36.464 -9.020 1.00 60.44 214 THR A CA 1
ATOM 1713 C C . THR A 1 214 ? 48.889 -36.782 -8.247 1.00 60.44 214 THR A C 1
ATOM 1715 O O . THR A 1 214 ? 49.964 -36.750 -8.834 1.00 60.44 214 THR A O 1
ATOM 1718 N N . HIS A 1 215 ? 48.746 -37.123 -6.958 1.00 56.72 215 HIS A N 1
ATOM 1719 C CA . HIS A 1 215 ? 49.736 -37.713 -6.027 1.00 56.72 215 HIS A CA 1
ATOM 1720 C C . HIS A 1 215 ? 50.767 -36.801 -5.312 1.00 56.72 215 HIS A C 1
ATOM 1722 O O . HIS A 1 215 ? 51.330 -35.854 -5.863 1.00 56.72 215 HIS A O 1
ATOM 1728 N N . GLN A 1 216 ? 51.034 -37.140 -4.040 1.00 51.34 216 GLN A N 1
ATOM 1729 C CA . GLN A 1 216 ? 52.082 -36.557 -3.185 1.00 51.34 216 GLN A CA 1
ATOM 1730 C C . GLN A 1 216 ? 53.492 -36.953 -3.685 1.00 51.34 216 GLN A C 1
ATOM 1732 O O . GLN A 1 216 ? 53.643 -37.943 -4.394 1.00 51.34 216 GLN A O 1
ATOM 1737 N N . ASP A 1 217 ? 54.493 -36.124 -3.369 1.00 50.97 217 ASP A N 1
ATOM 1738 C CA . ASP A 1 217 ? 55.933 -36.278 -3.683 1.00 50.97 217 ASP A CA 1
ATOM 1739 C C . ASP A 1 217 ? 56.381 -36.106 -5.147 1.00 50.97 217 ASP A C 1
ATOM 1741 O O . ASP A 1 217 ? 56.757 -37.062 -5.821 1.00 50.97 217 ASP A O 1
ATOM 1745 N N . GLY A 1 218 ? 56.384 -34.860 -5.642 1.00 51.53 218 GLY A N 1
ATOM 1746 C CA . GLY A 1 218 ? 57.112 -34.396 -6.844 1.00 51.53 218 GLY A CA 1
ATOM 1747 C C . GLY A 1 218 ? 56.858 -35.088 -8.198 1.00 51.53 218 GLY A C 1
ATOM 1748 O O . GLY A 1 218 ? 57.435 -34.681 -9.201 1.00 51.53 218 GLY A O 1
ATOM 1749 N N . THR A 1 219 ? 56.010 -36.113 -8.260 1.00 55.00 219 THR A N 1
ATOM 1750 C CA . THR A 1 219 ? 55.794 -36.985 -9.420 1.00 55.00 219 THR A CA 1
ATOM 1751 C C . THR A 1 219 ? 54.388 -36.818 -10.008 1.00 55.00 219 THR A C 1
ATOM 1753 O O . THR A 1 219 ? 53.427 -36.641 -9.265 1.00 55.00 219 THR A O 1
ATOM 1756 N N . GLY A 1 220 ? 54.256 -36.840 -11.340 1.00 65.38 220 GLY A N 1
ATOM 1757 C CA . GLY A 1 220 ? 52.974 -36.810 -12.066 1.00 65.38 220 GLY A CA 1
ATOM 1758 C C . GLY A 1 220 ? 52.646 -35.512 -12.825 1.00 65.38 220 GLY A C 1
ATOM 1759 O O . GLY A 1 220 ? 53.473 -34.611 -12.938 1.00 65.38 220 GLY A O 1
ATOM 1760 N N . SER A 1 221 ? 51.424 -35.448 -13.368 1.00 73.06 221 SER A N 1
ATOM 1761 C CA . SER A 1 221 ? 50.830 -34.289 -14.062 1.00 73.06 221 SER A CA 1
ATOM 1762 C C . SER A 1 221 ? 49.672 -33.694 -13.254 1.00 73.06 221 SER A C 1
ATOM 1764 O O . SER A 1 221 ? 49.146 -34.341 -12.352 1.00 73.06 221 SER A O 1
ATOM 1766 N N . SER A 1 222 ? 49.218 -32.487 -13.580 1.00 79.94 222 SER A N 1
ATOM 1767 C CA . SER A 1 222 ? 47.962 -31.945 -13.046 1.00 79.94 222 SER A CA 1
ATOM 1768 C C . SER A 1 222 ? 46.861 -31.931 -14.114 1.00 79.94 222 SER A C 1
ATOM 1770 O O . SER A 1 222 ? 47.111 -32.078 -15.315 1.00 79.94 222 SER A O 1
ATOM 1772 N N . SER A 1 223 ? 45.614 -31.813 -13.663 1.00 84.62 223 SER A N 1
ATOM 1773 C CA . SER A 1 223 ? 44.445 -31.630 -14.526 1.00 84.62 223 SER A CA 1
ATOM 1774 C C . SER A 1 223 ? 43.599 -30.476 -14.008 1.00 84.62 223 SER A C 1
ATOM 1776 O O . SER A 1 223 ? 43.545 -30.254 -12.802 1.00 84.62 223 SER A O 1
ATOM 1778 N N . ALA A 1 224 ? 42.940 -29.738 -14.893 1.00 86.81 224 ALA A N 1
ATOM 1779 C CA . ALA A 1 224 ? 42.018 -28.677 -14.526 1.00 86.81 224 ALA A CA 1
ATOM 1780 C C . ALA A 1 224 ? 40.671 -28.847 -15.215 1.00 86.81 224 ALA A C 1
ATOM 1782 O O . ALA A 1 224 ? 40.585 -29.206 -16.389 1.00 86.81 224 ALA A O 1
ATOM 1783 N N . HIS A 1 225 ? 39.613 -28.534 -14.476 1.00 88.19 225 HIS A N 1
ATOM 1784 C CA . HIS A 1 225 ? 38.292 -28.259 -15.028 1.00 88.19 225 HIS A CA 1
ATOM 1785 C C . HIS A 1 225 ? 38.062 -26.757 -14.991 1.00 88.19 225 HIS A C 1
ATOM 1787 O O . HIS A 1 225 ? 38.157 -26.144 -13.926 1.00 88.19 225 HIS A O 1
ATOM 1793 N N . ILE A 1 226 ? 37.782 -26.172 -16.151 1.00 87.69 226 ILE A N 1
ATOM 1794 C CA . ILE A 1 226 ? 37.605 -24.729 -16.311 1.00 87.69 226 ILE A CA 1
ATOM 1795 C C . ILE A 1 226 ? 36.191 -24.483 -16.833 1.00 87.69 226 ILE A C 1
ATOM 1797 O O . ILE A 1 226 ? 35.787 -25.083 -17.828 1.00 87.69 226 ILE A O 1
ATOM 1801 N N . PHE A 1 227 ? 35.440 -23.627 -16.144 1.00 84.44 227 PHE A N 1
ATOM 1802 C CA . PHE A 1 227 ? 34.036 -23.318 -16.429 1.00 84.44 227 PHE A CA 1
ATOM 1803 C C . PHE A 1 227 ? 33.898 -21.890 -16.972 1.00 84.44 227 PHE A C 1
ATOM 1805 O O . PHE A 1 227 ? 34.518 -20.972 -16.433 1.00 84.44 227 PHE A O 1
ATOM 1812 N N . PHE A 1 228 ? 33.054 -21.692 -17.987 1.00 82.88 228 PHE A N 1
ATOM 1813 C CA . PHE A 1 228 ? 32.879 -20.416 -18.700 1.00 82.88 228 PHE A CA 1
ATOM 1814 C C . PHE A 1 228 ? 31.439 -19.900 -18.643 1.00 82.88 228 PHE A C 1
ATOM 1816 O O . PHE A 1 228 ? 30.517 -20.654 -18.320 1.00 82.88 228 PHE A O 1
ATOM 1823 N N . ALA A 1 229 ? 31.248 -18.607 -18.932 1.00 71.50 229 ALA A N 1
ATOM 1824 C CA . ALA A 1 229 ? 29.933 -17.972 -18.876 1.00 71.50 229 ALA A CA 1
ATOM 1825 C C . ALA A 1 229 ? 29.017 -18.369 -20.042 1.00 71.50 229 ALA A C 1
ATOM 1827 O O . ALA A 1 229 ? 27.798 -18.416 -19.863 1.00 71.50 229 ALA A O 1
ATOM 1828 N N . ASP A 1 230 ? 29.598 -18.676 -21.201 1.00 75.69 230 ASP A N 1
ATOM 1829 C CA . ASP A 1 230 ? 28.899 -19.079 -22.419 1.00 75.69 230 ASP A CA 1
ATOM 1830 C C . ASP A 1 230 ? 29.776 -19.992 -23.307 1.00 75.69 230 ASP A C 1
ATOM 1832 O O . ASP A 1 230 ? 30.929 -20.308 -22.991 1.00 75.69 230 ASP A O 1
ATOM 1836 N N . LYS A 1 231 ? 29.197 -20.490 -24.408 1.00 79.50 231 LYS A N 1
ATOM 1837 C CA . LYS A 1 231 ? 29.889 -21.390 -25.348 1.00 79.50 231 LYS A CA 1
ATOM 1838 C C . LYS A 1 231 ? 30.968 -20.673 -26.169 1.00 79.50 231 LYS A C 1
ATOM 1840 O O . LYS A 1 231 ? 31.904 -21.336 -26.612 1.00 79.50 231 LYS A O 1
ATOM 1845 N N . GLN A 1 232 ? 30.849 -19.361 -26.369 1.00 80.88 232 GLN A N 1
ATOM 1846 C CA . GLN A 1 232 ? 31.768 -18.572 -27.185 1.00 80.88 232 GLN A CA 1
ATOM 1847 C C . GLN A 1 232 ? 33.084 -18.331 -26.439 1.00 80.88 232 GLN A C 1
ATOM 1849 O O . GLN A 1 232 ? 34.148 -18.613 -26.985 1.00 80.88 232 GLN A O 1
ATOM 1854 N N . GLU A 1 233 ? 33.017 -17.926 -25.168 1.00 83.06 233 GLU A N 1
ATOM 1855 C CA . GLU A 1 233 ? 34.181 -17.801 -24.282 1.00 83.06 233 GLU A CA 1
ATOM 1856 C C . GLU A 1 233 ? 34.915 -19.137 -24.139 1.00 83.06 233 GLU A C 1
ATOM 1858 O O . GLU A 1 233 ? 36.144 -19.190 -24.198 1.00 83.06 233 GLU A O 1
ATOM 1863 N N . ARG A 1 234 ? 34.165 -20.241 -24.021 1.00 87.25 234 ARG A N 1
ATOM 1864 C CA . ARG A 1 234 ? 34.738 -21.590 -24.008 1.00 87.25 234 ARG A CA 1
ATOM 1865 C C . ARG A 1 234 ? 35.496 -21.893 -25.300 1.00 87.25 234 ARG A C 1
ATOM 1867 O O . ARG A 1 234 ? 36.613 -22.395 -25.237 1.00 87.25 234 ARG A O 1
ATOM 1874 N N . GLN A 1 235 ? 34.904 -21.601 -26.459 1.00 85.44 235 GLN A N 1
ATOM 1875 C CA . GLN A 1 235 ? 35.544 -21.859 -27.748 1.00 85.44 235 GLN A CA 1
ATOM 1876 C C . GLN A 1 235 ? 36.808 -21.013 -27.928 1.00 85.44 235 GLN A C 1
ATOM 1878 O O . GLN A 1 235 ? 37.833 -21.525 -28.367 1.00 85.44 235 GLN A O 1
ATOM 1883 N N . GLN A 1 236 ? 36.759 -19.743 -27.529 1.00 86.12 236 GLN A N 1
ATOM 1884 C CA . GLN A 1 236 ? 37.914 -18.852 -27.546 1.00 86.12 236 GLN A CA 1
ATOM 1885 C C . GLN A 1 236 ? 39.036 -19.367 -26.633 1.00 86.12 236 GLN A C 1
ATOM 1887 O O . GLN A 1 236 ? 40.195 -19.400 -27.045 1.00 86.12 236 GLN A O 1
ATOM 1892 N N . ALA A 1 237 ? 38.698 -19.835 -25.428 1.00 87.44 237 ALA A N 1
ATOM 1893 C CA . ALA A 1 237 ? 39.661 -20.435 -24.509 1.00 87.44 237 ALA A CA 1
ATOM 1894 C C . ALA A 1 237 ? 40.292 -21.722 -25.068 1.00 87.44 237 ALA A C 1
ATOM 1896 O O . ALA A 1 237 ? 41.492 -21.926 -24.893 1.00 87.44 237 ALA A O 1
ATOM 1897 N N . ILE A 1 238 ? 39.521 -22.569 -25.764 1.00 87.19 238 ILE A N 1
ATOM 1898 C CA . ILE A 1 238 ? 40.058 -23.751 -26.461 1.00 87.19 238 ILE A CA 1
ATOM 1899 C C . ILE A 1 238 ? 41.082 -23.318 -27.510 1.00 87.19 238 ILE A C 1
ATOM 1901 O O . ILE A 1 238 ? 42.185 -23.859 -27.516 1.00 87.19 238 ILE A O 1
ATOM 1905 N N . THR A 1 239 ? 40.756 -22.325 -28.342 1.00 86.88 239 THR A N 1
ATOM 1906 C CA . THR A 1 239 ? 41.665 -21.821 -29.380 1.00 86.88 239 THR A CA 1
ATOM 1907 C C . THR A 1 239 ? 42.980 -21.313 -28.785 1.00 86.88 239 THR A C 1
ATOM 1909 O O . THR A 1 239 ? 44.038 -21.720 -29.252 1.00 86.88 239 THR A O 1
ATOM 1912 N N . ILE A 1 240 ? 42.927 -20.502 -27.720 1.00 86.25 240 ILE A N 1
ATOM 1913 C CA . ILE A 1 240 ? 44.122 -19.970 -27.032 1.00 86.25 240 ILE A CA 1
ATOM 1914 C C . ILE A 1 240 ? 44.970 -21.104 -26.447 1.00 86.25 240 ILE A C 1
ATOM 1916 O O . ILE A 1 240 ? 46.186 -21.155 -26.623 1.00 86.25 240 ILE A O 1
ATOM 1920 N N . LEU A 1 241 ? 44.332 -22.056 -25.759 1.00 86.00 241 LEU A N 1
ATOM 1921 C CA . LEU A 1 241 ? 45.048 -23.186 -25.172 1.00 86.00 241 LEU A CA 1
ATOM 1922 C C . LEU A 1 241 ? 45.681 -24.069 -26.250 1.00 86.00 241 LEU A C 1
ATOM 1924 O O . LEU A 1 241 ? 46.785 -24.566 -26.039 1.00 86.00 241 LEU A O 1
ATOM 1928 N N . GLN A 1 242 ? 45.023 -24.253 -27.396 1.00 85.50 242 GLN A N 1
ATOM 1929 C CA . GLN A 1 242 ? 45.550 -25.028 -28.519 1.00 85.50 242 GLN A CA 1
ATOM 1930 C C . GLN A 1 242 ? 46.693 -24.319 -29.252 1.00 85.50 242 GLN A C 1
ATOM 1932 O O . GLN A 1 242 ? 47.636 -24.996 -29.662 1.00 85.50 242 GLN A O 1
ATOM 1937 N N . SER A 1 243 ? 46.639 -22.993 -29.409 1.00 81.38 243 SER A N 1
ATOM 1938 C CA . SER A 1 243 ? 47.683 -22.226 -30.097 1.00 81.38 243 SER A CA 1
ATOM 1939 C C . SER A 1 243 ? 48.932 -22.028 -29.241 1.00 81.38 243 SER A C 1
ATOM 1941 O O . SER A 1 243 ? 50.041 -22.184 -29.743 1.00 81.38 243 SER A O 1
ATOM 1943 N N . ASP A 1 244 ? 48.769 -21.748 -27.946 1.00 77.38 244 ASP A N 1
ATOM 1944 C CA . ASP A 1 244 ? 49.873 -21.212 -27.141 1.00 77.38 244 ASP A CA 1
ATOM 1945 C C . ASP A 1 244 ? 50.436 -22.237 -26.151 1.00 77.38 244 ASP A C 1
ATOM 1947 O O . ASP A 1 244 ? 51.642 -22.266 -25.885 1.00 77.38 244 ASP A O 1
ATOM 1951 N N . PHE A 1 245 ? 49.573 -23.100 -25.603 1.00 80.38 245 PHE A N 1
ATOM 1952 C CA . PHE A 1 245 ? 49.929 -23.988 -24.493 1.00 80.38 245 PHE A CA 1
ATOM 1953 C C . PHE A 1 245 ? 50.075 -25.459 -24.908 1.00 80.38 245 PHE A C 1
ATOM 1955 O O . PHE A 1 245 ? 51.038 -26.117 -24.520 1.00 80.38 245 PHE A O 1
ATOM 1962 N N . CYS A 1 246 ? 49.176 -25.978 -25.747 1.00 81.50 246 CYS A N 1
ATOM 1963 C CA . CYS A 1 246 ? 49.177 -27.384 -26.171 1.00 81.50 246 CYS A CA 1
ATOM 1964 C C . CYS A 1 246 ? 50.195 -27.692 -27.287 1.00 81.50 246 CYS A C 1
ATOM 1966 O O . CYS A 1 246 ? 50.285 -28.836 -27.716 1.00 81.50 246 CYS A O 1
ATOM 1968 N N . GLN A 1 247 ? 50.970 -26.711 -27.764 1.00 76.25 247 GLN A N 1
ATOM 1969 C CA . GLN A 1 247 ? 52.004 -26.939 -28.787 1.00 76.25 247 GLN A CA 1
ATOM 1970 C C . GLN A 1 247 ? 53.366 -27.337 -28.205 1.00 76.25 247 GLN A C 1
ATOM 1972 O O . GLN A 1 247 ? 54.204 -27.893 -28.915 1.00 76.25 247 GLN A O 1
ATOM 1977 N N . LYS A 1 248 ? 53.615 -27.052 -26.920 1.00 76.88 248 LYS A N 1
ATOM 1978 C CA . LYS A 1 248 ? 54.925 -27.265 -26.292 1.00 76.88 248 LYS A CA 1
ATOM 1979 C C . LYS A 1 248 ? 54.906 -28.536 -25.440 1.00 76.88 248 LYS A C 1
ATOM 1981 O O . LYS A 1 248 ? 54.088 -28.629 -24.524 1.00 76.88 248 LYS A O 1
ATOM 1986 N N . PRO A 1 249 ? 55.794 -29.512 -25.696 1.00 76.12 249 PRO A N 1
ATOM 1987 C CA . PRO A 1 249 ? 55.894 -30.684 -24.846 1.00 76.12 249 PRO A CA 1
ATOM 1988 C C . PRO A 1 249 ? 56.521 -30.301 -23.498 1.00 76.12 249 PRO A C 1
ATOM 1990 O O . PRO A 1 249 ? 57.455 -29.503 -23.418 1.00 76.12 249 PRO A O 1
ATOM 1993 N N . ILE A 1 250 ? 55.974 -30.865 -22.427 1.00 76.44 250 ILE A N 1
ATOM 1994 C CA . ILE A 1 250 ? 56.338 -30.586 -21.040 1.00 76.44 250 ILE A CA 1
ATOM 1995 C C . ILE A 1 250 ? 56.969 -31.842 -20.452 1.00 76.44 250 ILE A C 1
ATOM 1997 O O . ILE A 1 250 ? 56.450 -32.952 -20.601 1.00 76.44 250 ILE A O 1
ATOM 2001 N N . GLN A 1 251 ? 58.100 -31.678 -19.769 1.00 74.56 251 GLN A N 1
ATOM 2002 C CA . GLN A 1 251 ? 58.731 -32.778 -19.050 1.00 74.56 251 GLN A CA 1
ATOM 2003 C C . GLN A 1 251 ? 58.063 -32.985 -17.694 1.00 74.56 251 GLN A C 1
ATOM 2005 O O . GLN A 1 251 ? 58.036 -32.081 -16.863 1.00 74.56 251 GLN A O 1
ATOM 2010 N N . ILE A 1 252 ? 57.588 -34.202 -17.450 1.00 71.75 252 ILE A N 1
ATOM 2011 C CA . ILE A 1 252 ? 57.114 -34.639 -16.138 1.00 71.75 252 ILE A CA 1
ATOM 2012 C C . ILE A 1 252 ? 57.940 -35.810 -15.625 1.00 71.75 252 ILE A C 1
ATOM 2014 O O . ILE A 1 252 ? 58.463 -36.611 -16.399 1.00 71.75 252 ILE A O 1
ATOM 2018 N N . THR A 1 253 ? 58.015 -35.948 -14.306 1.00 72.00 253 THR A N 1
ATOM 2019 C CA . THR A 1 253 ? 58.647 -37.097 -13.654 1.00 72.00 253 THR A CA 1
ATOM 2020 C C . THR A 1 253 ? 57.558 -38.068 -13.215 1.00 72.00 253 THR A C 1
ATOM 2022 O O . THR A 1 253 ? 56.707 -37.716 -12.403 1.00 72.00 253 THR A O 1
ATOM 2025 N N . VAL A 1 254 ? 57.558 -39.291 -13.743 1.00 70.94 254 VAL A N 1
ATOM 2026 C CA . VAL A 1 254 ? 56.567 -40.329 -13.422 1.00 70.94 254 VAL A CA 1
ATOM 2027 C C . VAL A 1 254 ? 57.258 -41.473 -12.696 1.00 70.94 254 VAL A C 1
ATOM 2029 O O . VAL A 1 254 ? 58.338 -41.906 -13.094 1.00 70.94 254 VAL A O 1
ATOM 2032 N N . ARG A 1 255 ? 56.634 -41.990 -11.638 1.00 69.56 255 ARG A N 1
ATOM 2033 C CA . ARG A 1 255 ? 57.114 -43.187 -10.944 1.00 69.56 255 ARG A CA 1
ATOM 2034 C C . ARG A 1 255 ? 56.629 -44.433 -11.682 1.00 69.56 255 ARG A C 1
ATOM 2036 O O . ARG A 1 255 ? 55.424 -44.647 -11.816 1.00 69.56 255 ARG A O 1
ATOM 2043 N N . HIS A 1 256 ? 57.555 -45.250 -12.169 1.00 66.62 256 HIS A N 1
ATOM 2044 C CA . HIS A 1 256 ? 57.228 -46.494 -12.857 1.00 66.62 256 HIS A CA 1
ATOM 2045 C C . HIS A 1 256 ? 56.574 -47.490 -11.879 1.00 66.62 256 HIS A C 1
ATOM 2047 O O . HIS A 1 256 ? 57.103 -47.727 -10.792 1.00 66.62 256 HIS A O 1
ATOM 2053 N N . ARG A 1 257 ? 55.409 -48.055 -12.238 1.00 60.34 257 ARG A N 1
ATOM 2054 C CA . ARG A 1 257 ? 54.545 -48.817 -11.307 1.00 60.34 257 ARG A CA 1
ATOM 2055 C C . ARG A 1 257 ? 55.193 -50.080 -10.738 1.00 60.34 257 ARG A C 1
ATOM 2057 O O . ARG A 1 257 ? 54.904 -50.423 -9.602 1.00 60.34 257 ARG A O 1
ATOM 2064 N N . THR A 1 258 ? 56.042 -50.756 -11.508 1.00 66.69 258 THR A N 1
ATOM 2065 C CA . THR A 1 258 ? 56.652 -52.042 -11.124 1.00 66.69 258 THR A CA 1
ATOM 2066 C C . THR A 1 258 ? 58.091 -51.924 -10.632 1.00 66.69 258 THR A C 1
ATOM 2068 O O . THR A 1 258 ? 58.515 -52.747 -9.834 1.00 66.69 258 THR A O 1
ATOM 2071 N N . SER A 1 259 ? 58.847 -50.909 -11.067 1.00 70.88 259 SER A N 1
ATOM 2072 C CA . SER A 1 259 ? 60.258 -50.733 -10.670 1.00 70.88 259 SER A CA 1
ATOM 2073 C C . SER A 1 259 ? 60.475 -49.619 -9.645 1.00 70.88 259 SER A C 1
ATOM 2075 O O . SER A 1 259 ? 61.596 -49.425 -9.188 1.00 70.88 259 SER A O 1
ATOM 2077 N N . HIS A 1 260 ? 59.431 -48.848 -9.313 1.00 67.56 260 HIS A N 1
ATOM 2078 C CA . HIS A 1 260 ? 59.468 -47.663 -8.446 1.00 67.56 260 HIS A CA 1
ATOM 2079 C C . HIS A 1 260 ? 60.475 -46.563 -8.836 1.00 67.56 260 HIS A C 1
ATOM 2081 O O . HIS A 1 260 ? 60.565 -45.564 -8.120 1.00 67.56 260 HIS A O 1
ATOM 2087 N N . GLN A 1 261 ? 61.173 -46.694 -9.967 1.00 71.81 261 GLN A N 1
ATOM 2088 C CA . GLN A 1 261 ? 62.122 -45.710 -10.480 1.00 71.81 261 GLN A CA 1
ATOM 2089 C C . GLN A 1 261 ? 61.408 -44.478 -11.047 1.00 71.81 261 GLN A C 1
ATOM 2091 O O . GLN A 1 261 ? 60.310 -44.566 -11.605 1.00 71.81 261 GLN A O 1
ATOM 2096 N N . LEU A 1 262 ? 62.056 -43.324 -10.904 1.00 72.38 262 LEU A N 1
ATOM 2097 C CA . LEU A 1 262 ? 61.596 -42.047 -11.436 1.00 72.38 262 LEU A CA 1
ATOM 2098 C C . LEU A 1 262 ? 62.060 -41.899 -12.887 1.00 72.38 262 LEU A C 1
ATOM 2100 O O . LEU A 1 262 ? 63.257 -41.863 -13.155 1.00 72.38 262 LEU A O 1
ATOM 2104 N N . VAL A 1 263 ? 61.115 -41.792 -13.819 1.00 72.81 263 VAL A N 1
ATOM 2105 C CA . VAL A 1 263 ? 61.388 -41.645 -15.254 1.00 72.81 263 VAL A CA 1
ATOM 2106 C C . VAL A 1 263 ? 60.868 -40.293 -15.729 1.00 72.81 263 VAL A C 1
ATOM 2108 O O . VAL A 1 263 ? 59.716 -39.940 -15.470 1.00 72.81 263 VAL A O 1
ATOM 2111 N N . LYS A 1 264 ? 61.704 -39.533 -16.445 1.00 77.06 264 LYS A N 1
ATOM 2112 C CA . LYS A 1 264 ? 61.280 -38.295 -17.110 1.00 77.06 264 LYS A CA 1
ATOM 2113 C C . LYS A 1 264 ? 60.553 -38.639 -18.408 1.00 77.06 264 LYS A C 1
ATOM 2115 O O . LYS A 1 264 ? 61.114 -39.312 -19.268 1.00 77.06 264 LYS A O 1
ATOM 2120 N N . LYS A 1 265 ? 59.313 -38.176 -18.557 1.00 75.06 265 LYS A N 1
ATOM 2121 C CA . LYS A 1 265 ? 58.484 -38.370 -19.748 1.00 75.06 265 LYS A CA 1
ATOM 2122 C C . LYS A 1 265 ? 58.077 -37.018 -20.321 1.00 75.06 265 LYS A C 1
ATOM 2124 O O . LYS A 1 265 ? 57.672 -36.128 -19.581 1.00 75.06 265 LYS A O 1
ATOM 2129 N N . GLN A 1 266 ? 58.174 -36.883 -21.638 1.00 77.56 266 GLN A N 1
ATOM 2130 C CA . GLN A 1 266 ? 57.627 -35.742 -22.369 1.00 77.56 266 GLN A CA 1
ATOM 2131 C C . GLN A 1 266 ? 56.142 -36.011 -22.629 1.00 77.56 266 GLN A C 1
ATOM 2133 O O . GLN A 1 266 ? 55.791 -37.049 -23.196 1.00 77.56 266 GLN A O 1
ATOM 2138 N N . ILE A 1 267 ? 55.277 -35.109 -22.180 1.00 75.69 267 ILE A N 1
ATOM 2139 C CA . ILE A 1 267 ? 53.836 -35.149 -22.441 1.00 75.69 267 ILE A CA 1
ATOM 2140 C C . ILE A 1 267 ? 53.386 -33.816 -23.020 1.00 75.69 267 ILE A C 1
ATOM 2142 O O . ILE A 1 267 ? 53.968 -32.777 -22.726 1.00 75.69 267 ILE A O 1
ATOM 2146 N N . VAL A 1 268 ? 52.343 -33.843 -23.838 1.00 80.31 268 VAL A N 1
ATOM 2147 C CA . VAL A 1 268 ? 51.750 -32.634 -24.409 1.00 80.31 268 VAL A CA 1
ATOM 2148 C C . VAL A 1 268 ? 50.435 -32.359 -23.674 1.00 80.31 268 VAL A C 1
ATOM 2150 O O . VAL A 1 268 ? 49.629 -33.291 -23.539 1.00 80.31 268 VAL A O 1
ATOM 2153 N N . PRO A 1 269 ? 50.204 -31.130 -23.171 1.00 83.94 269 PRO A N 1
ATOM 2154 C CA . PRO A 1 269 ? 48.916 -30.744 -22.611 1.00 83.94 269 PRO A CA 1
ATOM 2155 C C . PRO A 1 269 ? 47.792 -30.988 -23.611 1.00 83.94 269 PRO A C 1
ATOM 2157 O O . PRO A 1 269 ? 47.954 -30.775 -24.811 1.00 83.94 269 PRO A O 1
ATOM 2160 N N . THR A 1 270 ? 46.643 -31.446 -23.131 1.00 83.38 270 THR A N 1
ATOM 2161 C CA . THR A 1 270 ? 45.491 -31.704 -24.000 1.00 83.38 270 THR A CA 1
ATOM 2162 C C . THR A 1 270 ? 44.264 -31.033 -23.425 1.00 83.38 270 THR A C 1
ATOM 2164 O O . THR A 1 270 ? 43.948 -31.213 -22.248 1.00 83.38 270 THR A O 1
ATOM 2167 N N . VAL A 1 271 ? 43.574 -30.267 -24.267 1.00 88.50 271 VAL A N 1
ATOM 2168 C CA . VAL A 1 271 ? 42.292 -29.646 -23.947 1.00 88.50 271 VAL A CA 1
ATOM 2169 C C . VAL A 1 271 ? 41.166 -30.427 -24.618 1.00 88.50 271 VAL A C 1
ATOM 2171 O O . VAL A 1 271 ? 41.230 -30.743 -25.803 1.00 88.50 271 VAL A O 1
ATOM 2174 N N . THR A 1 272 ? 40.135 -30.740 -23.844 1.00 85.88 272 THR A N 1
ATOM 2175 C CA . THR A 1 272 ? 38.943 -31.470 -24.288 1.00 85.88 272 THR A CA 1
ATOM 2176 C C . THR A 1 272 ? 37.698 -30.731 -23.834 1.00 85.88 272 THR A C 1
ATOM 2178 O O . THR A 1 272 ? 37.648 -30.210 -22.719 1.00 85.88 272 THR A O 1
ATOM 21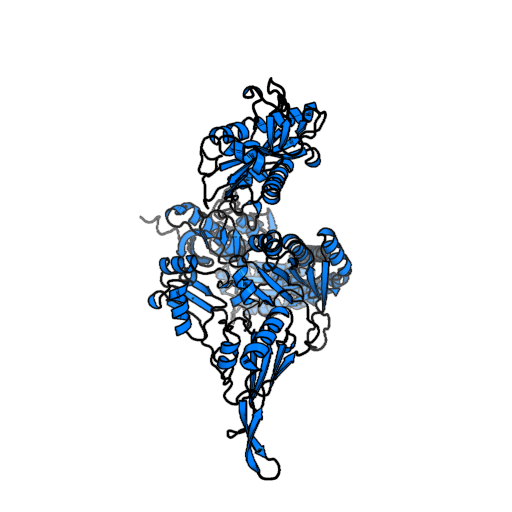81 N N . GLU A 1 273 ? 36.688 -30.680 -24.694 1.00 87.50 273 GLU A N 1
ATOM 2182 C CA . GLU A 1 273 ? 35.385 -30.130 -24.341 1.00 87.50 273 GLU A CA 1
ATOM 2183 C C . GLU A 1 273 ? 34.642 -31.088 -23.401 1.00 87.50 273 GLU A C 1
ATOM 2185 O O . GLU A 1 273 ? 34.646 -32.300 -23.608 1.00 87.50 273 GLU A O 1
ATOM 2190 N N . LEU A 1 274 ? 34.001 -30.546 -22.362 1.00 80.31 274 LEU A N 1
ATOM 2191 C CA . LEU A 1 274 ? 33.091 -31.305 -21.509 1.00 80.31 274 LEU A CA 1
ATOM 2192 C C . LEU A 1 274 ? 31.643 -30.989 -21.897 1.00 80.31 274 LEU A C 1
ATOM 2194 O O . LEU A 1 274 ? 31.239 -29.821 -21.909 1.00 80.31 274 LEU A O 1
ATOM 2198 N N . GLU A 1 275 ? 30.849 -32.028 -22.165 1.00 61.06 275 GLU A N 1
ATOM 2199 C CA . GLU A 1 275 ? 29.410 -31.892 -22.395 1.00 61.06 275 GLU A CA 1
ATOM 2200 C C . GLU A 1 275 ? 28.697 -31.493 -21.091 1.00 61.06 275 GLU A C 1
ATOM 2202 O O . GLU A 1 275 ? 28.737 -32.196 -20.077 1.00 61.06 275 GLU A O 1
ATOM 2207 N N . GLY A 1 276 ? 28.057 -30.321 -21.098 1.00 57.41 276 GLY A N 1
ATOM 2208 C CA . GLY A 1 276 ? 27.267 -29.834 -19.969 1.00 57.41 276 GLY A CA 1
ATOM 2209 C C . GLY A 1 276 ? 25.909 -30.537 -19.875 1.00 57.41 276 GLY A C 1
ATOM 2210 O O . GLY A 1 276 ? 25.297 -30.873 -20.885 1.00 57.41 276 GLY A O 1
ATOM 2211 N N . LYS A 1 277 ? 25.388 -30.718 -18.652 1.00 56.22 277 LYS A N 1
ATOM 2212 C CA . LYS A 1 277 ? 23.975 -31.097 -18.445 1.00 56.22 277 LYS A CA 1
ATOM 2213 C C . LYS A 1 277 ? 23.046 -30.009 -19.003 1.00 56.22 277 LYS A C 1
ATOM 2215 O O . LYS A 1 277 ? 23.400 -28.833 -18.944 1.00 56.22 277 LYS A O 1
ATOM 2220 N N . ALA A 1 278 ? 21.856 -30.398 -19.474 1.00 50.59 278 ALA A N 1
ATOM 2221 C CA . ALA A 1 278 ? 20.864 -29.484 -20.049 1.00 50.59 278 ALA A CA 1
ATOM 2222 C C . ALA A 1 278 ? 20.642 -28.232 -19.162 1.00 50.59 278 ALA A C 1
ATOM 2224 O O . ALA A 1 278 ? 20.418 -28.372 -17.952 1.00 50.59 278 ALA A O 1
ATOM 2225 N N . PRO A 1 279 ? 20.739 -27.014 -19.724 1.00 51.62 279 PRO A N 1
ATOM 2226 C CA . PRO A 1 279 ? 20.665 -25.780 -18.950 1.00 51.62 279 PRO A CA 1
ATOM 2227 C C . PRO A 1 279 ? 19.242 -25.523 -18.428 1.00 51.62 279 PRO A C 1
ATOM 2229 O O . PRO A 1 279 ? 18.260 -25.640 -19.152 1.00 51.62 279 PRO A O 1
ATOM 2232 N N . ILE A 1 280 ? 19.127 -25.139 -17.153 1.00 55.91 280 ILE A N 1
ATOM 2233 C CA . ILE A 1 280 ? 17.866 -24.717 -16.515 1.00 55.91 280 ILE A CA 1
ATOM 2234 C C . ILE A 1 280 ? 17.673 -23.209 -16.764 1.00 55.91 280 ILE A C 1
ATOM 2236 O O . ILE A 1 280 ? 18.647 -22.455 -16.678 1.00 55.91 280 ILE A O 1
ATOM 2240 N N . GLN A 1 281 ? 16.438 -22.762 -17.039 1.00 62.84 281 GLN A N 1
ATOM 2241 C CA . GLN A 1 281 ? 16.095 -21.332 -17.146 1.00 62.84 281 GLN A CA 1
ATOM 2242 C C . GLN A 1 281 ? 16.542 -20.551 -15.897 1.00 62.84 281 GLN A C 1
ATOM 2244 O O . GLN A 1 281 ? 16.369 -20.999 -14.761 1.00 62.84 281 GLN A O 1
ATOM 2249 N N . ASN A 1 282 ? 17.141 -19.377 -16.107 1.00 74.62 282 ASN A N 1
ATOM 2250 C CA . ASN A 1 282 ? 17.629 -18.529 -15.026 1.00 74.62 282 ASN A CA 1
ATOM 2251 C C . ASN A 1 282 ? 16.520 -17.573 -14.585 1.00 74.62 282 ASN A C 1
ATOM 2253 O O . ASN A 1 282 ? 16.238 -16.598 -15.274 1.00 74.62 282 ASN A O 1
ATOM 2257 N N . THR A 1 283 ? 15.951 -17.828 -13.413 1.00 82.06 283 THR A N 1
ATOM 2258 C CA . THR A 1 283 ? 14.892 -16.986 -12.852 1.00 82.06 283 THR A CA 1
ATOM 2259 C C . THR A 1 283 ? 15.398 -16.280 -11.597 1.00 82.06 283 THR A C 1
ATOM 2261 O O . THR A 1 283 ? 16.026 -16.905 -10.737 1.00 82.06 283 THR A O 1
ATOM 2264 N N . PHE A 1 284 ? 15.140 -14.981 -11.483 1.00 85.81 284 PHE A N 1
ATOM 2265 C CA . PHE A 1 284 ? 15.545 -14.132 -10.368 1.00 85.81 284 PHE A CA 1
ATOM 2266 C C . PHE A 1 284 ? 14.334 -13.413 -9.774 1.00 85.81 284 PHE A C 1
ATOM 2268 O O . PHE A 1 284 ? 13.498 -12.897 -10.505 1.00 85.81 284 PHE A O 1
ATOM 2275 N N . LEU A 1 285 ? 14.261 -13.357 -8.448 1.00 85.38 285 LEU A N 1
ATOM 2276 C CA . LEU A 1 285 ? 13.373 -12.477 -7.704 1.00 85.38 285 LEU A CA 1
ATOM 2277 C C . LEU A 1 285 ? 14.094 -11.155 -7.451 1.00 85.38 285 LEU A C 1
ATOM 2279 O O . LEU A 1 285 ? 15.101 -11.130 -6.741 1.00 85.38 285 LEU A O 1
ATOM 2283 N N . LEU A 1 286 ? 13.570 -10.071 -8.003 1.00 85.88 286 LEU A N 1
ATOM 2284 C CA . LEU A 1 286 ? 14.028 -8.716 -7.731 1.00 85.88 286 LEU A CA 1
ATOM 2285 C C . LEU A 1 286 ? 13.086 -8.067 -6.716 1.00 85.88 286 LEU A C 1
ATOM 2287 O O . LEU A 1 286 ? 11.869 -8.102 -6.894 1.00 85.88 286 LEU A O 1
ATOM 2291 N N . THR A 1 287 ? 13.635 -7.428 -5.689 1.00 80.38 287 THR A N 1
ATOM 2292 C CA . THR A 1 287 ? 12.885 -6.516 -4.820 1.00 80.38 287 THR A CA 1
ATOM 2293 C C . THR A 1 287 ? 13.280 -5.100 -5.190 1.00 80.38 287 THR A C 1
ATOM 2295 O O . THR A 1 287 ? 14.421 -4.686 -4.983 1.00 80.38 287 THR A O 1
ATOM 2298 N N . ALA A 1 288 ? 12.337 -4.352 -5.747 1.00 70.12 288 ALA A N 1
ATOM 2299 C CA . ALA A 1 288 ? 12.540 -2.962 -6.105 1.00 70.12 288 ALA A CA 1
ATOM 2300 C C . ALA A 1 288 ? 12.621 -2.059 -4.866 1.00 70.12 288 ALA A C 1
ATOM 2302 O O . ALA A 1 288 ? 12.019 -2.321 -3.813 1.00 70.12 288 ALA A O 1
ATOM 2303 N N . THR A 1 289 ? 13.340 -0.954 -5.021 1.00 62.75 289 THR A N 1
ATOM 2304 C CA . THR A 1 289 ? 13.505 0.085 -4.004 1.00 62.75 289 THR A CA 1
ATOM 2305 C C . THR A 1 289 ? 12.165 0.642 -3.540 1.00 62.75 289 THR A C 1
ATOM 2307 O O . THR A 1 289 ? 11.887 0.661 -2.343 1.00 62.75 289 THR A O 1
ATOM 2310 N N . ASN A 1 290 ? 11.299 0.987 -4.486 1.00 61.44 290 ASN A N 1
ATOM 2311 C CA . ASN A 1 290 ? 9.926 1.423 -4.265 1.00 61.44 290 ASN A CA 1
ATOM 2312 C C . ASN A 1 290 ? 9.028 0.915 -5.411 1.00 61.44 290 ASN A C 1
ATOM 2314 O O . ASN A 1 290 ? 9.485 0.193 -6.304 1.00 61.44 290 ASN A O 1
ATOM 2318 N N . ARG A 1 291 ? 7.732 1.236 -5.362 1.00 65.19 291 ARG A N 1
ATOM 2319 C CA . ARG A 1 291 ? 6.752 0.753 -6.353 1.00 65.19 291 ARG A CA 1
ATOM 2320 C C . ARG A 1 291 ? 6.968 1.370 -7.734 1.00 65.19 291 ARG A C 1
ATOM 2322 O O . ARG A 1 291 ? 6.823 0.678 -8.736 1.00 65.19 291 ARG A O 1
ATOM 2329 N N . GLU A 1 292 ? 7.390 2.629 -7.783 1.00 61.59 292 GLU A N 1
ATOM 2330 C CA . GLU A 1 292 ? 7.753 3.303 -9.030 1.00 61.59 292 GLU A CA 1
ATOM 2331 C C . GLU A 1 292 ? 8.943 2.616 -9.707 1.00 61.59 292 GLU A C 1
ATOM 2333 O O . GLU A 1 292 ? 8.874 2.282 -10.887 1.00 61.59 292 GLU A O 1
ATOM 2338 N N . SER A 1 293 ? 10.007 2.333 -8.953 1.00 70.69 293 SER A N 1
ATOM 2339 C CA . SER A 1 293 ? 11.167 1.599 -9.457 1.00 70.69 293 SER A CA 1
ATOM 2340 C C . SER A 1 293 ? 10.748 0.234 -9.988 1.00 70.69 293 SER A C 1
ATOM 2342 O O . SER A 1 293 ? 11.209 -0.169 -11.048 1.00 70.69 293 SER A O 1
ATOM 2344 N N . ALA A 1 294 ? 9.824 -0.463 -9.314 1.00 74.31 294 ALA A N 1
ATOM 2345 C CA . ALA A 1 294 ? 9.302 -1.734 -9.812 1.00 74.31 294 ALA A CA 1
ATOM 2346 C C . ALA A 1 294 ? 8.617 -1.576 -11.180 1.00 74.31 294 ALA A C 1
ATOM 2348 O O . ALA A 1 294 ? 8.832 -2.383 -12.086 1.00 74.31 294 ALA A O 1
ATOM 2349 N N . LEU A 1 295 ? 7.820 -0.518 -11.345 1.00 73.88 295 LEU A N 1
ATOM 2350 C CA . LEU A 1 295 ? 7.135 -0.216 -12.597 1.00 73.88 295 LEU A CA 1
ATOM 2351 C C . LEU A 1 295 ? 8.111 0.186 -13.712 1.00 73.88 295 LEU A C 1
ATOM 2353 O O . LEU A 1 295 ? 7.959 -0.282 -14.838 1.00 73.88 295 LEU A O 1
ATOM 2357 N N . GLN A 1 296 ? 9.118 1.004 -13.399 1.00 77.88 296 GLN A N 1
ATOM 2358 C CA . GLN A 1 296 ? 10.179 1.403 -14.329 1.00 77.88 296 GLN A CA 1
ATOM 2359 C C . GLN A 1 296 ? 11.013 0.200 -14.770 1.00 77.88 296 GLN A C 1
ATOM 2361 O O . GLN A 1 296 ? 11.279 0.038 -15.959 1.00 77.88 296 GLN A O 1
ATOM 2366 N N . ILE A 1 297 ? 11.382 -0.686 -13.839 1.00 85.38 297 ILE A N 1
ATOM 2367 C CA . ILE A 1 297 ? 12.108 -1.917 -14.162 1.00 85.38 297 ILE A CA 1
ATOM 2368 C C . ILE A 1 297 ? 11.288 -2.780 -15.126 1.00 85.38 297 ILE A C 1
ATOM 2370 O O . ILE A 1 297 ? 11.821 -3.250 -16.130 1.00 85.38 297 ILE A O 1
ATOM 2374 N N . TYR A 1 298 ? 9.996 -2.952 -14.831 1.00 87.94 298 TYR A N 1
ATOM 2375 C CA . TYR A 1 298 ? 9.078 -3.768 -15.620 1.00 87.94 298 TYR A CA 1
ATOM 2376 C C . TYR A 1 298 ? 8.827 -3.203 -17.027 1.00 87.94 298 TYR A C 1
ATOM 2378 O O . TYR A 1 298 ? 8.854 -3.953 -17.999 1.00 87.94 298 TYR A O 1
ATOM 2386 N N . LYS A 1 299 ? 8.552 -1.897 -17.149 1.00 82.00 299 LYS A N 1
ATOM 2387 C CA . LYS A 1 299 ? 8.134 -1.276 -18.419 1.00 82.00 299 LYS A CA 1
ATOM 2388 C C . LYS A 1 299 ? 9.296 -0.811 -19.287 1.00 82.00 299 LYS A C 1
ATOM 2390 O O . LYS A 1 299 ? 9.191 -0.871 -20.507 1.00 82.00 299 LYS A O 1
ATOM 2395 N N . ASP A 1 300 ? 10.364 -0.320 -18.668 1.00 83.00 300 ASP A N 1
ATOM 2396 C CA . ASP A 1 300 ? 11.394 0.449 -19.360 1.00 83.00 300 ASP A CA 1
ATOM 2397 C C . ASP A 1 300 ? 12.774 -0.192 -19.264 1.00 83.00 300 ASP A C 1
ATOM 2399 O O . ASP A 1 300 ? 13.386 -0.450 -20.296 1.00 83.00 300 ASP A O 1
ATOM 2403 N N . ILE A 1 301 ? 13.283 -0.429 -18.053 1.00 85.69 301 ILE A N 1
ATOM 2404 C CA . ILE A 1 301 ? 14.706 -0.744 -17.861 1.00 85.69 301 ILE A CA 1
ATOM 2405 C C . ILE A 1 301 ? 15.035 -2.120 -18.439 1.00 85.69 301 ILE A C 1
ATOM 2407 O O . ILE A 1 301 ? 15.871 -2.213 -19.333 1.00 85.69 301 ILE A O 1
ATOM 2411 N N . VAL A 1 302 ? 14.366 -3.184 -17.983 1.00 87.25 302 VAL A N 1
ATOM 2412 C CA . VAL A 1 302 ? 14.683 -4.547 -18.443 1.00 87.25 302 VAL A CA 1
ATOM 2413 C C . VAL A 1 302 ? 14.384 -4.743 -19.934 1.00 87.25 302 VAL A C 1
ATOM 2415 O O . VAL A 1 302 ? 15.283 -5.215 -20.630 1.00 87.25 302 VAL A O 1
ATOM 2418 N N . PRO A 1 303 ? 13.214 -4.329 -20.466 1.00 83.50 303 PRO A N 1
ATOM 2419 C CA . PRO A 1 303 ? 12.939 -4.454 -21.898 1.00 83.50 303 PRO A CA 1
ATOM 2420 C C . PRO A 1 303 ? 13.946 -3.724 -22.803 1.00 83.50 303 PRO A C 1
ATOM 2422 O O . PRO A 1 303 ? 14.187 -4.175 -23.921 1.00 83.50 303 PRO A O 1
ATOM 2425 N N . LYS A 1 304 ? 14.545 -2.613 -22.341 1.00 83.44 304 LYS A N 1
ATOM 2426 C CA . LYS A 1 304 ? 15.579 -1.868 -23.089 1.00 83.44 304 LYS A CA 1
ATOM 2427 C C . LYS A 1 304 ? 16.987 -2.433 -22.910 1.00 83.44 304 LYS A C 1
ATOM 2429 O O . LYS A 1 304 ? 17.818 -2.232 -23.790 1.00 83.44 304 LYS A O 1
ATOM 2434 N N . MET A 1 305 ? 17.272 -3.094 -21.788 1.00 81.88 305 MET A N 1
ATOM 2435 C CA . MET A 1 305 ? 18.574 -3.719 -21.539 1.00 81.88 305 MET A CA 1
ATOM 2436 C C . MET A 1 305 ? 18.807 -4.914 -22.459 1.00 81.88 305 MET A C 1
ATOM 2438 O O . MET A 1 305 ? 19.864 -5.018 -23.074 1.00 81.88 305 MET A O 1
ATOM 2442 N N . ASP A 1 306 ? 17.825 -5.810 -22.539 1.00 79.19 306 ASP A N 1
ATOM 2443 C CA . ASP A 1 306 ? 17.883 -6.988 -23.394 1.00 79.19 306 ASP A CA 1
ATOM 2444 C C . ASP A 1 306 ? 16.454 -7.453 -23.697 1.00 79.19 306 ASP A C 1
ATOM 2446 O O . ASP A 1 306 ? 15.733 -7.926 -22.818 1.00 79.19 306 ASP A O 1
ATOM 2450 N N . ALA A 1 307 ? 16.047 -7.336 -24.961 1.00 78.94 307 ALA A N 1
ATOM 2451 C CA . ALA A 1 307 ? 14.704 -7.700 -25.408 1.00 78.94 307 ALA A CA 1
ATOM 2452 C C . ALA A 1 307 ? 14.389 -9.199 -25.239 1.00 78.94 307 ALA A C 1
ATOM 2454 O O . ALA A 1 307 ? 13.226 -9.598 -25.294 1.00 78.94 307 ALA A O 1
ATOM 2455 N N . SER A 1 308 ? 15.410 -10.042 -25.047 1.00 81.81 308 SER A N 1
ATOM 2456 C CA . SER A 1 308 ? 15.235 -11.472 -24.798 1.00 81.81 308 SER A CA 1
ATOM 2457 C C . SER A 1 308 ? 14.841 -11.776 -23.346 1.00 81.81 308 SER A C 1
ATOM 2459 O O . SER A 1 308 ? 14.279 -12.840 -23.069 1.00 81.81 308 SER A O 1
ATOM 2461 N N . TRP A 1 309 ? 15.090 -10.854 -22.410 1.00 87.06 309 TRP A N 1
ATOM 2462 C CA . TRP A 1 309 ? 14.750 -11.036 -21.002 1.00 87.06 309 TRP A CA 1
ATOM 2463 C C . TRP A 1 309 ? 13.255 -10.829 -20.786 1.00 87.06 309 TRP A C 1
ATOM 2465 O O . TRP A 1 309 ? 12.655 -9.871 -21.267 1.00 87.06 309 TRP A O 1
ATOM 2475 N N . LYS A 1 310 ? 12.642 -11.721 -20.009 1.00 87.94 310 LYS A N 1
ATOM 2476 C CA . LYS A 1 310 ? 11.236 -11.595 -19.618 1.00 87.94 310 LYS A CA 1
ATOM 2477 C C . LYS A 1 310 ? 11.157 -11.101 -18.191 1.00 87.94 310 LYS A C 1
ATOM 2479 O O . LYS A 1 310 ? 11.823 -11.652 -17.319 1.00 87.94 310 LYS A O 1
ATOM 2484 N N . ILE A 1 311 ? 10.320 -10.106 -17.942 1.00 91.19 311 ILE A N 1
ATOM 2485 C CA . ILE A 1 311 ? 10.060 -9.619 -16.594 1.00 91.19 311 ILE A CA 1
ATOM 2486 C C . ILE A 1 311 ? 8.577 -9.651 -16.286 1.00 91.19 311 ILE A C 1
ATOM 2488 O O . ILE A 1 311 ? 7.746 -9.332 -17.132 1.00 91.19 311 ILE A O 1
ATOM 2492 N N . ASP A 1 312 ? 8.268 -10.057 -15.064 1.00 89.69 312 ASP A N 1
ATOM 2493 C CA . ASP A 1 312 ? 6.909 -10.229 -14.595 1.00 89.69 312 ASP A CA 1
ATOM 2494 C C . ASP A 1 312 ? 6.715 -9.611 -13.208 1.00 89.69 312 ASP A C 1
ATOM 2496 O O . ASP A 1 312 ? 7.644 -9.581 -12.398 1.00 89.69 312 ASP A O 1
ATOM 2500 N N . GLY A 1 313 ? 5.520 -9.100 -12.921 1.00 87.56 313 GLY A N 1
ATOM 2501 C CA . GLY A 1 313 ? 5.149 -8.697 -11.571 1.00 87.56 313 GLY A CA 1
ATOM 2502 C C . GLY A 1 313 ? 4.848 -9.930 -10.725 1.00 87.56 313 GLY A C 1
ATOM 2503 O O . GLY A 1 313 ? 4.258 -10.886 -11.217 1.00 87.56 313 GLY A O 1
ATOM 2504 N N . SER A 1 314 ? 5.202 -9.917 -9.439 1.00 87.56 314 SER A N 1
ATOM 2505 C CA . SER A 1 314 ? 4.873 -11.032 -8.546 1.00 87.56 314 SER A CA 1
ATOM 2506 C C 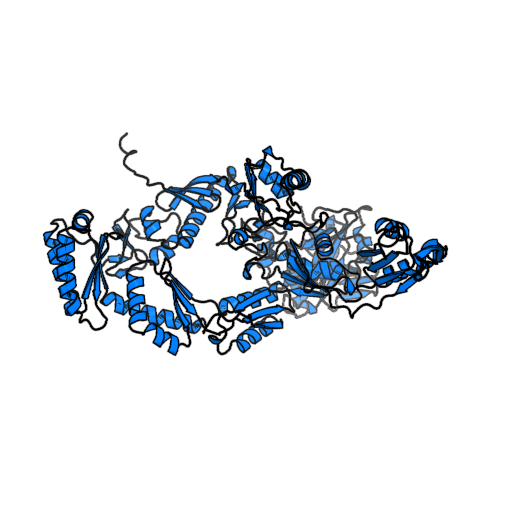. SER A 1 314 ? 4.353 -10.556 -7.198 1.00 87.56 314 SER A C 1
ATOM 2508 O O . SER A 1 314 ? 4.920 -9.663 -6.567 1.00 87.56 314 SER A O 1
ATOM 2510 N N . ALA A 1 315 ? 3.268 -11.176 -6.743 1.00 85.06 315 ALA A N 1
ATOM 2511 C CA . ALA A 1 315 ? 2.724 -10.975 -5.409 1.00 85.06 315 ALA A CA 1
ATOM 2512 C C . ALA A 1 315 ? 2.272 -12.313 -4.817 1.00 85.06 315 ALA A C 1
ATOM 2514 O O . ALA A 1 315 ? 1.772 -13.181 -5.527 1.00 85.06 315 ALA A O 1
ATOM 2515 N N . THR A 1 316 ? 2.445 -12.485 -3.509 1.00 84.88 316 THR A N 1
ATOM 2516 C CA . THR A 1 316 ? 2.123 -13.741 -2.821 1.00 84.88 316 THR A CA 1
ATOM 2517 C C . THR A 1 316 ? 1.163 -13.506 -1.672 1.00 84.88 316 THR A C 1
ATOM 2519 O O . THR A 1 316 ? 1.317 -12.528 -0.938 1.00 84.88 316 THR A O 1
ATOM 2522 N N . VAL A 1 317 ? 0.213 -14.422 -1.494 1.00 84.56 317 VAL A N 1
ATOM 2523 C CA . VAL A 1 317 ? -0.711 -14.434 -0.353 1.00 84.56 317 VAL A CA 1
ATOM 2524 C C . VAL A 1 317 ? -0.772 -15.837 0.225 1.00 84.56 317 VAL A C 1
ATOM 2526 O O . VAL A 1 317 ? -1.067 -16.796 -0.489 1.00 84.56 317 VAL A O 1
ATOM 2529 N N . THR A 1 318 ? -0.530 -15.961 1.525 1.00 85.56 318 THR A N 1
ATOM 2530 C CA . THR A 1 318 ? -0.711 -17.221 2.247 1.00 85.56 318 THR A CA 1
ATOM 2531 C C . THR A 1 318 ? -2.091 -17.284 2.916 1.00 85.56 318 THR A C 1
ATOM 2533 O O . THR A 1 318 ? -2.381 -16.523 3.839 1.00 85.56 318 THR A O 1
ATOM 2536 N N . VAL A 1 319 ? -2.931 -18.239 2.502 1.00 84.25 319 VAL A N 1
ATOM 2537 C CA . VAL A 1 319 ? -4.247 -18.518 3.100 1.00 84.25 319 VAL A CA 1
ATOM 2538 C C . VAL A 1 319 ? -4.151 -19.772 3.960 1.00 84.25 319 VAL A C 1
ATOM 2540 O O . VAL A 1 319 ? -3.933 -20.877 3.476 1.00 84.25 319 VAL A O 1
ATOM 2543 N N . THR A 1 320 ? -4.305 -19.609 5.270 1.00 80.75 320 THR A N 1
ATOM 2544 C CA . THR A 1 320 ? -4.036 -20.683 6.238 1.00 80.75 320 THR A CA 1
ATOM 2545 C C . THR A 1 320 ? -5.165 -21.708 6.365 1.00 80.75 320 THR A C 1
ATOM 2547 O O . THR A 1 320 ? -4.884 -22.854 6.690 1.00 80.75 320 THR A O 1
ATOM 2550 N N . HIS A 1 321 ? -6.421 -21.320 6.106 1.00 79.00 321 HIS A N 1
ATOM 2551 C CA . HIS A 1 321 ? -7.609 -22.172 6.293 1.00 79.00 321 HIS A CA 1
ATOM 2552 C C . HIS A 1 321 ? -8.521 -22.118 5.052 1.00 79.00 321 HIS A C 1
ATOM 2554 O O . HIS A 1 321 ? -9.649 -21.635 5.140 1.00 79.00 321 HIS A O 1
ATOM 2560 N N . PRO A 1 322 ? -8.046 -22.583 3.880 1.00 83.00 322 PRO A N 1
ATOM 2561 C CA . PRO A 1 322 ? -8.783 -22.455 2.618 1.00 83.00 322 PRO A CA 1
ATOM 2562 C C . PRO A 1 322 ? -10.134 -23.188 2.631 1.00 83.00 322 PRO A C 1
ATOM 2564 O O . PRO A 1 322 ? -11.094 -22.712 2.043 1.00 83.00 322 PRO A O 1
ATOM 2567 N N . HIS A 1 323 ? -10.254 -24.286 3.384 1.00 83.06 323 HIS A N 1
ATOM 2568 C CA . HIS A 1 323 ? -11.491 -25.068 3.533 1.00 83.06 323 HIS A CA 1
ATOM 2569 C C . HIS A 1 323 ? -12.687 -24.291 4.120 1.00 83.06 323 HIS A C 1
ATOM 2571 O O . HIS A 1 323 ? -13.825 -24.720 3.950 1.00 83.06 323 HIS A O 1
ATOM 2577 N N . LEU A 1 324 ? -12.460 -23.159 4.798 1.00 84.19 324 LEU A N 1
ATOM 2578 C CA . LEU A 1 324 ? -13.544 -22.290 5.283 1.00 84.19 324 LEU A CA 1
ATOM 2579 C C . LEU A 1 324 ? -14.178 -21.454 4.158 1.00 84.19 324 LEU A C 1
ATOM 2581 O O . LEU A 1 324 ? -15.154 -20.743 4.385 1.00 84.19 324 LEU A O 1
ATOM 2585 N N . TYR A 1 325 ? -13.628 -21.529 2.946 1.00 84.44 325 TYR A N 1
ATOM 2586 C CA . TYR A 1 325 ? -14.066 -20.794 1.770 1.00 84.44 325 TYR A CA 1
ATOM 2587 C C . TYR A 1 325 ? -14.531 -21.816 0.716 1.00 84.44 325 TYR A C 1
ATOM 2589 O O . TYR A 1 325 ? -13.719 -22.301 -0.063 1.00 84.44 325 TYR A O 1
ATOM 2597 N N . PRO A 1 326 ? -15.823 -22.194 0.684 1.00 72.25 326 PRO A N 1
ATOM 2598 C CA . PRO A 1 326 ? -16.314 -23.251 -0.210 1.00 72.25 326 PRO A CA 1
ATOM 2599 C C . PRO A 1 326 ? -16.116 -22.936 -1.702 1.00 72.25 326 PRO A C 1
ATOM 2601 O O . PRO A 1 326 ? -15.933 -23.852 -2.493 1.00 72.25 326 PRO A O 1
ATOM 2604 N N . ASP A 1 327 ? -16.069 -21.652 -2.062 1.00 82.06 327 ASP A N 1
ATOM 2605 C CA . ASP A 1 327 ? -15.807 -21.170 -3.421 1.00 82.06 327 ASP A CA 1
ATOM 2606 C C . ASP A 1 327 ? -14.370 -20.642 -3.582 1.00 82.06 327 ASP A C 1
ATOM 2608 O O . ASP A 1 327 ? -14.142 -19.703 -4.340 1.00 82.06 327 ASP A O 1
ATOM 2612 N N . PHE A 1 328 ? -13.393 -21.172 -2.834 1.00 87.00 328 PHE A N 1
ATOM 2613 C CA . PHE A 1 328 ? -12.025 -20.633 -2.810 1.00 87.00 328 PHE A CA 1
ATOM 2614 C C . PHE A 1 328 ? -11.370 -20.590 -4.196 1.00 87.00 328 PHE A C 1
ATOM 2616 O O . PHE A 1 328 ? -10.855 -19.546 -4.599 1.00 87.00 328 PHE A O 1
ATOM 2623 N N . ASP A 1 329 ? -11.448 -21.686 -4.953 1.00 87.75 329 ASP A N 1
ATOM 2624 C CA . ASP A 1 329 ? -10.901 -21.745 -6.311 1.00 87.75 329 ASP A CA 1
ATOM 2625 C C . ASP A 1 329 ? -11.639 -20.789 -7.252 1.00 87.75 329 ASP A C 1
ATOM 2627 O O . ASP A 1 329 ? -11.009 -20.043 -8.002 1.00 87.75 329 ASP A O 1
ATOM 2631 N N . THR A 1 330 ? -12.970 -20.733 -7.164 1.00 88.06 330 THR A N 1
ATOM 2632 C CA . THR A 1 330 ? -13.792 -19.794 -7.938 1.00 88.06 330 THR A CA 1
ATOM 2633 C C . THR A 1 330 ? -13.431 -18.343 -7.621 1.00 88.06 330 THR A C 1
ATOM 2635 O O . THR A 1 330 ? -13.289 -17.536 -8.536 1.00 88.06 330 THR A O 1
ATOM 2638 N N . LEU A 1 331 ? -13.232 -18.003 -6.345 1.00 88.19 331 LEU A N 1
ATOM 2639 C CA . LEU A 1 331 ? -12.816 -16.677 -5.887 1.00 88.19 331 LEU A CA 1
ATOM 2640 C C . LEU A 1 331 ? -11.449 -16.305 -6.468 1.00 88.19 331 LEU A C 1
ATOM 2642 O O . LEU A 1 331 ? -11.282 -15.206 -6.997 1.00 88.19 331 LEU A O 1
ATOM 2646 N N . ILE A 1 332 ? -10.481 -17.221 -6.400 1.00 91.06 332 ILE A N 1
ATOM 2647 C CA . ILE A 1 332 ? -9.146 -17.021 -6.967 1.00 91.06 332 ILE A CA 1
ATOM 2648 C C . ILE A 1 332 ? -9.232 -16.789 -8.480 1.00 91.06 332 ILE A C 1
ATOM 2650 O O . ILE A 1 332 ? -8.640 -15.833 -8.978 1.00 91.06 332 ILE A O 1
ATOM 2654 N N . GLN A 1 333 ? -10.003 -17.607 -9.202 1.00 91.38 333 GLN A N 1
ATOM 2655 C CA . GLN A 1 333 ? -10.177 -17.468 -10.650 1.00 91.38 333 GLN A CA 1
ATOM 2656 C C . GLN A 1 333 ? -10.910 -16.176 -11.029 1.00 91.38 333 GLN A C 1
ATOM 2658 O O . GLN A 1 333 ? -10.528 -15.508 -11.985 1.00 91.38 333 GLN A O 1
ATOM 2663 N N . GLN A 1 334 ? -11.920 -15.759 -10.263 1.00 88.25 334 GLN A N 1
ATOM 2664 C CA . GLN A 1 334 ? -12.590 -14.470 -10.461 1.00 88.25 334 GLN A CA 1
ATOM 2665 C C . GLN A 1 334 ? -11.629 -13.294 -10.270 1.00 88.25 334 GLN A C 1
ATOM 2667 O O . GLN A 1 334 ? -11.654 -12.351 -11.060 1.00 88.25 334 GLN A O 1
ATOM 2672 N N . ILE A 1 335 ? -10.769 -13.348 -9.248 1.00 87.00 335 ILE A N 1
ATOM 2673 C CA . ILE A 1 335 ? -9.732 -12.336 -9.019 1.00 87.00 335 ILE A CA 1
ATOM 2674 C C . ILE A 1 335 ? -8.723 -12.345 -10.176 1.00 87.00 335 ILE A C 1
ATOM 2676 O O . ILE A 1 335 ? -8.418 -11.284 -10.716 1.00 87.00 335 ILE A O 1
ATOM 2680 N N . ALA A 1 336 ? -8.248 -13.520 -10.593 1.00 89.81 336 ALA A N 1
ATOM 2681 C CA . ALA A 1 336 ? -7.304 -13.663 -11.698 1.00 89.81 336 ALA A CA 1
ATOM 2682 C C . ALA A 1 336 ? -7.867 -13.091 -13.012 1.00 89.81 336 ALA A C 1
ATOM 2684 O O . ALA A 1 336 ? -7.235 -12.236 -13.633 1.00 89.81 336 ALA A O 1
ATOM 2685 N N . ASN A 1 337 ? -9.104 -13.456 -13.365 1.00 87.94 337 ASN A N 1
ATOM 2686 C CA . ASN A 1 337 ? -9.806 -12.946 -14.544 1.00 87.94 337 ASN A CA 1
ATOM 2687 C C . ASN A 1 337 ? -10.032 -11.431 -14.475 1.00 87.94 337 ASN A C 1
ATOM 2689 O O . ASN A 1 337 ? -9.823 -10.733 -15.462 1.00 87.94 337 ASN A O 1
ATOM 2693 N N . LYS A 1 338 ? -10.416 -10.901 -13.306 1.00 83.38 338 LYS A N 1
ATOM 2694 C CA . LYS A 1 338 ? -10.660 -9.464 -13.107 1.00 83.38 338 LYS A CA 1
ATOM 2695 C C . LYS A 1 338 ? -9.422 -8.608 -13.375 1.00 83.38 338 LYS A C 1
ATOM 2697 O O . LYS A 1 338 ? -9.560 -7.476 -13.833 1.00 83.38 338 LYS A O 1
ATOM 2702 N N . PHE A 1 339 ? -8.235 -9.113 -13.045 1.00 80.44 339 PHE A N 1
ATOM 2703 C CA . PHE A 1 339 ? -6.980 -8.380 -13.222 1.00 80.44 339 PHE A CA 1
ATOM 2704 C C . PHE A 1 339 ? -6.179 -8.823 -14.455 1.00 80.44 339 PHE A C 1
ATOM 2706 O O . PHE A 1 339 ? -5.139 -8.221 -14.728 1.00 80.44 339 PHE A O 1
ATOM 2713 N N . GLU A 1 340 ? -6.683 -9.799 -15.220 1.00 87.31 340 GLU A N 1
ATOM 2714 C CA . GLU A 1 340 ? -6.018 -10.402 -16.386 1.00 87.31 340 GLU A CA 1
ATOM 2715 C C . GLU A 1 340 ? -4.630 -10.957 -16.027 1.00 87.31 340 GLU A C 1
ATOM 2717 O O . GLU A 1 340 ? -3.630 -10.626 -16.662 1.00 87.31 340 GLU A O 1
ATOM 2722 N N . ILE A 1 341 ? -4.567 -11.745 -14.955 1.00 89.94 341 ILE A N 1
ATOM 2723 C CA . ILE A 1 341 ? -3.334 -12.337 -14.423 1.00 89.94 341 ILE A CA 1
ATOM 2724 C C . ILE A 1 341 ? -3.485 -13.849 -14.258 1.00 89.94 341 ILE A C 1
ATOM 2726 O O . ILE A 1 341 ? -4.587 -14.387 -14.358 1.00 89.94 341 ILE A O 1
ATOM 2730 N N . GLN A 1 342 ? -2.385 -14.532 -13.950 1.00 89.62 342 GLN A N 1
ATOM 2731 C CA . GLN A 1 342 ? -2.392 -15.946 -13.592 1.00 89.62 342 GLN A CA 1
ATOM 2732 C C . GLN A 1 342 ? -2.101 -16.137 -12.102 1.00 89.62 342 GLN A C 1
ATOM 2734 O O . GLN A 1 342 ? -1.628 -15.237 -11.398 1.00 89.62 342 GLN A O 1
ATOM 2739 N N . VAL A 1 343 ? -2.465 -17.317 -11.607 1.00 90.69 343 VAL A N 1
ATOM 2740 C CA . VAL A 1 343 ? -2.310 -17.683 -10.206 1.00 90.69 343 VAL A CA 1
ATOM 2741 C C . VAL A 1 343 ? -1.878 -19.134 -10.076 1.00 90.69 343 VAL A C 1
ATOM 2743 O O . VAL A 1 343 ? -2.551 -20.047 -10.551 1.00 90.69 343 VAL A O 1
ATOM 2746 N N . GLU A 1 344 ? -0.757 -19.345 -9.397 1.00 89.12 344 GLU A N 1
ATOM 2747 C CA . GLU A 1 344 ? -0.253 -20.669 -9.049 1.00 89.12 344 GLU A CA 1
ATOM 2748 C C . GLU A 1 344 ? -0.518 -20.943 -7.569 1.00 89.12 344 GLU A C 1
ATOM 2750 O O . GLU A 1 344 ? -0.202 -20.127 -6.698 1.00 89.12 344 GLU A O 1
ATOM 2755 N N . GLN A 1 345 ? -1.112 -22.096 -7.272 1.00 88.19 345 GLN A N 1
ATOM 2756 C CA . GLN A 1 345 ? -1.393 -22.525 -5.906 1.00 88.19 345 GLN A CA 1
ATOM 2757 C C . GLN A 1 345 ? -0.355 -23.555 -5.463 1.00 88.19 345 GLN A C 1
ATOM 2759 O O . GLN A 1 345 ? -0.144 -24.563 -6.136 1.00 88.19 345 GLN A O 1
ATOM 2764 N N . GLN A 1 346 ? 0.267 -23.328 -4.307 1.00 84.06 346 GLN A N 1
ATOM 2765 C CA . GLN A 1 346 ? 1.206 -24.265 -3.702 1.00 84.06 346 GLN A CA 1
ATOM 2766 C C . GLN A 1 346 ? 0.736 -24.657 -2.292 1.00 84.06 346 GLN A C 1
ATOM 2768 O O . GLN A 1 346 ? 0.580 -23.777 -1.437 1.00 84.06 346 GLN A O 1
ATOM 2773 N N . PRO A 1 347 ? 0.539 -25.957 -2.006 1.00 81.38 347 PRO A N 1
ATOM 2774 C CA . PRO A 1 347 ? 0.293 -26.430 -0.649 1.00 81.38 347 PRO A CA 1
ATOM 2775 C C . PRO A 1 347 ? 1.490 -26.117 0.253 1.00 81.38 347 PRO A C 1
ATOM 2777 O O . PRO A 1 347 ? 2.644 -26.306 -0.134 1.00 81.38 347 PRO A O 1
ATOM 2780 N N . ILE A 1 348 ? 1.228 -25.647 1.469 1.00 77.44 348 ILE A N 1
ATOM 2781 C CA . ILE A 1 348 ? 2.270 -25.449 2.475 1.00 77.44 348 ILE A CA 1
ATOM 2782 C C . ILE A 1 348 ? 2.409 -26.747 3.269 1.00 77.44 348 ILE A C 1
ATOM 2784 O O . ILE A 1 348 ? 1.582 -27.040 4.135 1.00 77.44 348 ILE A O 1
ATOM 2788 N N . ASP A 1 349 ? 3.478 -27.500 3.000 1.00 57.59 349 ASP A N 1
ATOM 2789 C CA . ASP A 1 349 ? 3.842 -28.694 3.767 1.00 57.59 349 ASP A CA 1
ATOM 2790 C C . ASP A 1 349 ? 4.216 -28.309 5.204 1.00 57.59 349 ASP A C 1
ATOM 2792 O O . ASP A 1 349 ? 5.364 -27.993 5.533 1.00 57.59 349 ASP A O 1
ATOM 2796 N N . GLN A 1 350 ? 3.235 -28.348 6.104 1.00 54.31 350 GLN A N 1
ATOM 2797 C CA . GLN A 1 350 ? 3.515 -28.369 7.531 1.00 54.31 350 GLN A CA 1
ATOM 2798 C C . GLN A 1 350 ? 3.909 -29.796 7.898 1.00 54.31 350 GLN A C 1
ATOM 2800 O O . GLN A 1 350 ? 3.074 -30.700 7.911 1.00 54.31 350 GLN A O 1
ATOM 2805 N N . LYS A 1 351 ? 5.198 -30.008 8.190 1.00 45.47 351 LYS A N 1
ATOM 2806 C CA . LYS A 1 351 ? 5.682 -31.253 8.798 1.00 45.47 351 LYS A CA 1
ATOM 2807 C C . LYS A 1 351 ? 4.739 -31.653 9.935 1.00 45.47 351 LYS A C 1
ATOM 2809 O O . LYS A 1 351 ? 4.583 -30.903 10.894 1.00 45.47 351 LYS A O 1
ATOM 2814 N N . GLN A 1 352 ? 4.138 -32.830 9.775 1.00 38.75 352 GLN A N 1
ATOM 2815 C CA . GLN A 1 352 ? 3.257 -33.550 10.692 1.00 38.75 352 GLN A CA 1
ATOM 2816 C C . GLN A 1 352 ? 3.453 -33.168 12.175 1.00 38.75 352 GLN A C 1
ATOM 2818 O O . GLN A 1 352 ? 4.245 -33.779 12.891 1.00 38.75 352 GLN A O 1
ATOM 2823 N N . GLN A 1 353 ? 2.692 -32.190 12.668 1.00 36.94 353 GLN A N 1
ATOM 2824 C CA . GLN A 1 353 ? 2.413 -32.058 14.096 1.00 36.94 353 GLN A CA 1
ATOM 2825 C C . GLN A 1 353 ? 1.012 -32.614 14.349 1.00 36.94 353 GLN A C 1
ATOM 2827 O O . GLN A 1 353 ? 0.005 -32.016 13.988 1.00 36.94 353 GLN A O 1
ATOM 2832 N N . LYS A 1 354 ? 1.000 -33.830 14.905 1.00 35.00 354 LYS A N 1
ATOM 2833 C CA . LYS A 1 354 ? -0.096 -34.541 15.583 1.00 35.00 354 LYS A CA 1
ATOM 2834 C C . LYS A 1 354 ? -1.495 -33.893 15.468 1.00 35.00 354 LYS A C 1
ATOM 2836 O O . LYS A 1 354 ? -1.883 -33.087 16.306 1.00 35.00 354 LYS A O 1
ATOM 2841 N N . GLY A 1 355 ? -2.286 -34.354 14.495 1.00 37.75 355 GLY A N 1
ATOM 2842 C CA . GLY A 1 355 ? -3.743 -34.474 14.654 1.00 37.75 355 GLY A CA 1
ATOM 2843 C C . GLY A 1 355 ? -4.659 -33.342 14.170 1.00 37.75 355 GLY A C 1
ATOM 2844 O O . GLY A 1 355 ? -5.862 -33.459 14.374 1.00 37.75 355 GLY A O 1
ATOM 2845 N N . ARG A 1 356 ? -4.171 -32.285 13.506 1.00 40.78 356 ARG A N 1
ATOM 2846 C CA . ARG A 1 356 ? -5.039 -31.326 12.781 1.00 40.78 356 ARG A CA 1
ATOM 2847 C C . ARG A 1 356 ? -4.417 -30.935 11.441 1.00 40.78 356 ARG A C 1
ATOM 2849 O O . ARG A 1 356 ? -3.710 -29.941 11.335 1.00 40.78 356 ARG A O 1
ATOM 2856 N N . SER A 1 357 ? -4.647 -31.752 10.421 1.00 42.03 357 SER A N 1
ATOM 2857 C CA . SER A 1 357 ? -4.175 -31.518 9.056 1.00 42.03 357 SER A CA 1
ATOM 2858 C C . SER A 1 357 ? -5.200 -30.721 8.249 1.00 42.03 357 SER A C 1
ATOM 2860 O O . SER A 1 357 ? -6.016 -31.325 7.568 1.00 42.03 357 SER A O 1
ATOM 2862 N N . ASN A 1 358 ? -5.137 -29.388 8.282 1.00 53.06 358 ASN A N 1
ATOM 2863 C CA . ASN A 1 358 ? -5.755 -28.542 7.253 1.00 53.06 358 ASN A CA 1
ATOM 2864 C C . ASN A 1 358 ? -4.660 -27.612 6.708 1.00 53.06 358 ASN A C 1
ATOM 2866 O O . ASN A 1 358 ? -4.381 -26.564 7.284 1.00 53.06 358 ASN A O 1
ATOM 2870 N N . GLY A 1 359 ? -3.964 -28.062 5.659 1.00 66.12 359 GLY A N 1
ATOM 2871 C CA . GLY A 1 359 ? -2.804 -27.375 5.085 1.00 66.12 359 GLY A CA 1
ATOM 2872 C C . GLY A 1 359 ? -3.174 -26.016 4.492 1.00 66.12 359 GLY A C 1
ATOM 2873 O O . GLY A 1 359 ? -4.138 -25.901 3.738 1.00 66.12 359 GLY A O 1
ATOM 2874 N N . GLY A 1 360 ? -2.410 -24.979 4.838 1.00 79.81 360 GLY A N 1
ATOM 2875 C CA . GLY A 1 360 ? -2.534 -23.675 4.192 1.00 79.81 360 GLY A CA 1
ATOM 2876 C C . GLY A 1 360 ? -2.115 -23.741 2.721 1.00 79.81 360 GLY A C 1
ATOM 2877 O O . GLY A 1 360 ? -1.277 -24.561 2.346 1.00 79.81 360 GLY A O 1
ATOM 2878 N N . ILE A 1 361 ? -2.668 -22.855 1.899 1.00 85.00 361 ILE A N 1
ATOM 2879 C CA . ILE A 1 361 ? -2.319 -22.702 0.484 1.00 85.00 361 ILE A CA 1
ATOM 2880 C C . ILE A 1 361 ? -1.629 -21.356 0.301 1.00 85.00 361 ILE A C 1
ATOM 2882 O O . ILE A 1 361 ? -2.102 -20.323 0.782 1.00 85.00 361 ILE A O 1
ATOM 2886 N N . ARG A 1 362 ? -0.509 -21.355 -0.418 1.00 87.75 362 ARG A N 1
ATOM 2887 C CA . ARG A 1 362 ? 0.138 -20.136 -0.891 1.00 87.75 362 ARG A CA 1
ATOM 2888 C C . ARG A 1 362 ? -0.258 -19.880 -2.338 1.00 87.75 362 ARG A C 1
ATOM 2890 O O . ARG A 1 362 ? -0.045 -20.734 -3.190 1.00 87.75 362 ARG A O 1
ATOM 2897 N N . CYS A 1 363 ? -0.814 -18.703 -2.595 1.00 87.12 363 CYS A N 1
ATOM 2898 C CA . CYS A 1 363 ? -1.202 -18.250 -3.926 1.00 87.12 363 CYS A CA 1
ATOM 2899 C C . CYS A 1 363 ? -0.136 -17.289 -4.462 1.00 87.12 363 CYS A C 1
ATOM 2901 O O . CYS A 1 363 ? 0.172 -16.284 -3.814 1.00 87.12 363 CYS A O 1
ATOM 2903 N N . TYR A 1 364 ? 0.414 -17.599 -5.632 1.00 89.38 364 TYR A N 1
ATOM 2904 C CA . TYR A 1 364 ? 1.388 -16.788 -6.352 1.00 89.38 364 TYR A CA 1
ATOM 2905 C C . TYR A 1 364 ? 0.699 -16.123 -7.538 1.00 89.38 364 TYR A C 1
ATOM 2907 O O . TYR A 1 364 ? 0.308 -16.804 -8.476 1.00 89.38 364 TYR A O 1
ATOM 2915 N N . PHE A 1 365 ? 0.554 -14.804 -7.494 1.00 88.81 365 PHE A N 1
ATOM 2916 C CA . PHE A 1 365 ? 0.013 -14.009 -8.590 1.00 88.81 365 PHE A CA 1
ATOM 2917 C C . PHE A 1 365 ? 1.147 -13.571 -9.514 1.00 88.81 365 PHE A C 1
ATOM 2919 O O . PHE A 1 365 ? 2.088 -12.909 -9.062 1.00 88.81 365 PHE A O 1
ATOM 2926 N N . ASN A 1 366 ? 1.045 -13.939 -10.786 1.00 89.25 366 ASN A N 1
ATOM 2927 C CA . ASN A 1 366 ? 2.027 -13.692 -11.840 1.00 89.25 366 ASN A CA 1
ATOM 2928 C C . ASN A 1 366 ? 1.315 -13.325 -13.157 1.00 89.25 366 ASN A C 1
ATOM 2930 O O . ASN A 1 366 ? 0.098 -13.156 -13.200 1.00 89.25 366 ASN A O 1
ATOM 2934 N N . HIS A 1 367 ? 2.074 -13.159 -14.230 1.00 86.25 367 HIS A N 1
ATOM 2935 C CA . HIS A 1 367 ? 1.635 -12.780 -15.568 1.00 86.25 367 HIS A CA 1
ATOM 2936 C C . HIS A 1 367 ? 0.866 -11.457 -15.605 1.00 86.25 367 HIS A C 1
ATOM 2938 O O . HIS A 1 367 ? -0.223 -11.355 -16.164 1.00 86.25 367 HIS A O 1
ATOM 2944 N N . GLY A 1 368 ? 1.450 -10.416 -15.013 1.00 82.06 368 GLY A N 1
ATOM 2945 C CA . GLY A 1 368 ? 0.841 -9.095 -14.950 1.00 82.06 368 GLY A CA 1
ATOM 2946 C C . GLY A 1 368 ? 1.810 -8.000 -14.534 1.00 82.06 368 GLY A C 1
ATOM 2947 O O . GLY A 1 368 ? 2.936 -8.244 -14.104 1.00 82.06 368 GLY A O 1
ATOM 2948 N N . THR A 1 369 ? 1.362 -6.748 -14.634 1.00 82.81 369 THR A N 1
ATOM 2949 C CA . THR A 1 369 ? 2.139 -5.633 -14.084 1.00 82.81 369 THR A CA 1
ATOM 2950 C C . THR A 1 369 ? 2.242 -5.768 -12.558 1.00 82.81 369 THR A C 1
ATOM 2952 O O . THR A 1 369 ? 1.339 -6.335 -11.932 1.00 82.81 369 THR A O 1
ATOM 2955 N N . PRO A 1 370 ? 3.279 -5.195 -11.920 1.00 79.75 370 PRO A N 1
ATOM 2956 C CA . PRO A 1 370 ? 3.447 -5.264 -10.463 1.00 79.75 370 PRO A CA 1
ATOM 2957 C C . PRO A 1 370 ? 2.232 -4.721 -9.705 1.00 79.75 370 PRO A C 1
ATOM 2959 O O . PRO A 1 370 ? 1.869 -5.222 -8.645 1.00 79.75 370 PRO A O 1
ATOM 2962 N N . GLN A 1 371 ? 1.570 -3.719 -10.286 1.00 76.94 371 GLN A N 1
ATOM 2963 C CA . GLN A 1 371 ? 0.346 -3.132 -9.761 1.00 76.94 371 GLN A CA 1
ATOM 2964 C C . GLN A 1 371 ? -0.843 -4.103 -9.844 1.00 76.94 371 GLN A C 1
ATOM 2966 O O . GLN A 1 371 ? -1.565 -4.268 -8.862 1.00 76.94 371 GLN A O 1
ATOM 2971 N N . LYS A 1 372 ? -1.046 -4.769 -10.992 1.00 81.25 372 LYS A N 1
ATOM 2972 C CA . LYS A 1 372 ? -2.147 -5.728 -11.188 1.00 81.25 372 LYS A CA 1
ATOM 2973 C C . LYS A 1 372 ? -2.027 -6.918 -10.233 1.00 81.25 372 LYS A C 1
ATOM 2975 O O . LYS A 1 372 ? -2.993 -7.246 -9.545 1.00 81.25 372 LYS A O 1
ATOM 2980 N N . THR A 1 373 ? -0.839 -7.516 -10.130 1.00 84.75 373 THR A N 1
ATOM 2981 C CA . THR A 1 373 ? -0.606 -8.663 -9.234 1.00 84.75 373 THR A CA 1
ATOM 2982 C C . THR A 1 373 ? -0.732 -8.271 -7.760 1.00 84.75 373 THR A C 1
ATOM 2984 O O . THR A 1 373 ? -1.307 -9.020 -6.970 1.00 84.75 373 THR A O 1
ATOM 2987 N N . ALA A 1 374 ? -0.300 -7.063 -7.384 1.00 78.75 374 ALA A N 1
ATOM 2988 C CA . ALA A 1 374 ? -0.488 -6.530 -6.036 1.00 78.75 374 ALA A CA 1
ATOM 2989 C C . ALA A 1 374 ? -1.958 -6.298 -5.666 1.00 78.75 374 ALA A C 1
ATOM 2991 O O . ALA A 1 374 ? -2.364 -6.625 -4.551 1.00 78.75 374 ALA A O 1
ATOM 2992 N N . LEU A 1 375 ? -2.757 -5.735 -6.578 1.00 73.31 375 LEU A N 1
ATOM 2993 C CA . LEU A 1 375 ? -4.186 -5.504 -6.348 1.00 73.31 375 LEU A CA 1
ATOM 2994 C C . LEU A 1 375 ? -4.949 -6.822 -6.196 1.00 73.31 375 LEU A C 1
ATOM 2996 O O . LEU A 1 375 ? -5.796 -6.937 -5.310 1.00 73.31 375 LEU A O 1
ATOM 3000 N N . ALA A 1 376 ? -4.607 -7.829 -6.998 1.00 77.25 376 ALA A N 1
ATOM 3001 C CA . ALA A 1 376 ? -5.159 -9.169 -6.860 1.00 77.25 376 ALA A CA 1
ATOM 3002 C C . ALA A 1 376 ? -4.812 -9.808 -5.509 1.00 77.25 376 ALA A C 1
ATOM 3004 O O . ALA A 1 376 ? -5.702 -10.295 -4.807 1.00 77.25 376 ALA A O 1
ATOM 3005 N N . ALA A 1 377 ? -3.542 -9.729 -5.101 1.00 82.38 377 ALA A N 1
ATOM 3006 C CA . ALA A 1 377 ? -3.091 -10.210 -3.800 1.00 82.38 377 ALA A CA 1
ATOM 3007 C C . ALA A 1 377 ? -3.810 -9.501 -2.639 1.00 82.38 377 ALA A C 1
ATOM 3009 O O . ALA A 1 377 ? -4.307 -10.152 -1.720 1.00 82.38 377 ALA A O 1
ATOM 3010 N N . ALA A 1 378 ? -3.940 -8.174 -2.704 1.00 76.75 378 ALA A N 1
ATOM 3011 C CA . ALA A 1 378 ? -4.661 -7.399 -1.700 1.00 76.75 378 ALA A CA 1
ATOM 3012 C C . ALA A 1 378 ? -6.146 -7.788 -1.621 1.00 76.75 378 ALA A C 1
ATOM 3014 O O . ALA A 1 378 ? -6.683 -7.923 -0.521 1.00 76.75 378 ALA A O 1
ATOM 3015 N N . MET A 1 379 ? -6.792 -8.009 -2.771 1.00 81.00 379 MET A N 1
ATOM 3016 C CA . MET A 1 379 ? -8.194 -8.420 -2.842 1.00 81.00 379 MET A CA 1
ATOM 3017 C C . MET A 1 379 ? -8.410 -9.806 -2.222 1.00 81.00 379 MET A C 1
ATOM 3019 O O . MET A 1 379 ? -9.341 -9.972 -1.432 1.00 81.00 379 MET A O 1
ATOM 3023 N N . LEU A 1 380 ? -7.531 -10.775 -2.505 1.00 86.06 380 LEU A N 1
ATOM 3024 C CA . LEU A 1 380 ? -7.602 -12.100 -1.884 1.00 86.06 380 LEU A CA 1
ATOM 3025 C C . LEU A 1 380 ? -7.363 -12.016 -0.371 1.00 86.06 380 LEU A C 1
ATOM 3027 O O . LEU A 1 380 ? -8.160 -12.536 0.405 1.00 86.06 380 LEU A O 1
ATOM 3031 N N . ALA A 1 381 ? -6.313 -11.310 0.056 1.00 82.44 381 ALA A N 1
ATOM 3032 C CA . ALA A 1 381 ? -5.975 -11.166 1.470 1.00 82.44 381 ALA A CA 1
ATOM 3033 C C . ALA A 1 381 ? -7.099 -10.503 2.281 1.00 82.44 381 ALA A C 1
ATOM 3035 O O . ALA A 1 381 ? -7.344 -10.886 3.425 1.00 82.44 381 ALA A O 1
ATOM 3036 N N . GLN A 1 382 ? -7.798 -9.526 1.694 1.00 81.50 382 GLN A N 1
ATOM 3037 C CA . GLN A 1 382 ? -8.971 -8.905 2.304 1.00 81.50 382 GLN A CA 1
ATOM 3038 C C . GLN A 1 382 ? -10.147 -9.885 2.384 1.00 81.50 382 GLN A C 1
ATOM 3040 O O . GLN A 1 382 ? -10.773 -9.998 3.438 1.00 81.50 382 GLN A O 1
ATOM 3045 N N . ALA A 1 383 ? -10.430 -10.619 1.304 1.00 81.81 383 ALA A N 1
ATOM 3046 C CA . ALA A 1 383 ? -11.518 -11.595 1.263 1.00 81.81 383 ALA A CA 1
ATOM 3047 C C . ALA A 1 383 ? -11.337 -12.725 2.293 1.00 81.81 383 ALA A C 1
ATOM 3049 O O . ALA A 1 383 ? -12.322 -13.219 2.846 1.00 81.81 383 ALA A O 1
ATOM 3050 N N . THR A 1 384 ? -10.088 -13.093 2.595 1.00 84.62 384 THR A N 1
ATOM 3051 C CA . THR A 1 384 ? -9.741 -14.145 3.561 1.00 84.62 384 THR A CA 1
ATOM 3052 C C . THR A 1 384 ? -9.313 -13.617 4.934 1.00 84.62 384 THR A C 1
ATOM 3054 O O . THR A 1 384 ? -8.749 -14.362 5.735 1.00 84.62 384 THR A O 1
ATOM 3057 N N . SER A 1 385 ? -9.524 -12.330 5.223 1.00 83.31 385 SER A N 1
ATOM 3058 C CA . SER A 1 385 ? -9.097 -11.736 6.493 1.00 83.31 385 SER A CA 1
ATOM 3059 C C . SER A 1 385 ? -10.040 -12.131 7.642 1.00 83.31 385 SER A C 1
ATOM 3061 O O . SER A 1 385 ? -11.263 -12.020 7.478 1.00 83.31 385 SER A O 1
ATOM 3063 N N . PRO A 1 386 ? -9.513 -12.584 8.798 1.00 84.38 386 PRO A N 1
ATOM 3064 C CA . PRO A 1 386 ? -10.324 -12.877 9.974 1.00 84.38 386 PRO A CA 1
ATOM 3065 C C . PRO A 1 386 ? -10.668 -11.613 10.773 1.00 84.38 386 PRO A C 1
ATOM 3067 O O . PRO A 1 386 ? -9.855 -10.694 10.887 1.00 84.38 386 PRO A O 1
ATOM 3070 N N . ILE A 1 387 ? -11.834 -11.604 11.419 1.00 84.44 387 ILE A N 1
ATOM 3071 C CA . ILE A 1 387 ? -12.145 -10.641 12.481 1.00 84.44 387 ILE A CA 1
ATOM 3072 C C . ILE A 1 387 ? -11.442 -11.085 13.765 1.00 84.44 387 ILE A C 1
ATOM 3074 O O . ILE A 1 387 ? -11.580 -12.225 14.214 1.00 84.44 387 ILE A O 1
ATOM 3078 N N . ILE A 1 388 ? -10.709 -10.160 14.384 1.00 83.44 388 ILE A N 1
ATOM 3079 C CA . ILE A 1 388 ? -10.048 -10.369 15.673 1.00 83.44 388 ILE A CA 1
ATOM 3080 C C . ILE A 1 388 ? -10.714 -9.469 16.709 1.00 83.44 388 ILE A C 1
ATOM 3082 O O . ILE A 1 388 ? -10.735 -8.249 16.565 1.00 83.44 388 ILE A O 1
ATOM 3086 N N . ILE A 1 389 ? -11.226 -10.070 17.781 1.00 81.88 389 ILE A N 1
ATOM 3087 C CA . ILE A 1 389 ? -11.852 -9.358 18.893 1.00 81.88 389 ILE A CA 1
ATOM 3088 C C . ILE A 1 389 ? -10.982 -9.521 20.131 1.00 81.88 389 ILE A C 1
ATOM 3090 O O . ILE A 1 389 ? -10.827 -10.619 20.665 1.00 81.88 389 ILE A O 1
ATOM 3094 N N . LYS A 1 390 ? -10.427 -8.416 20.623 1.00 80.00 390 LYS A N 1
ATOM 3095 C CA . LYS A 1 390 ? -9.663 -8.392 21.872 1.00 80.00 390 LYS A CA 1
ATOM 3096 C C . LYS A 1 390 ? -10.589 -8.088 23.046 1.00 80.00 390 LYS A C 1
ATOM 3098 O O . LYS A 1 390 ? -11.304 -7.088 23.027 1.00 80.00 390 LYS A O 1
ATOM 3103 N N . MET A 1 391 ? -10.567 -8.933 24.076 1.00 79.44 391 MET A N 1
ATOM 3104 C CA . MET A 1 391 ? -11.349 -8.701 25.290 1.00 79.44 391 MET A CA 1
ATOM 3105 C C . MET A 1 391 ? -10.636 -7.662 26.155 1.00 79.44 391 MET A C 1
ATOM 3107 O O . MET A 1 391 ? -9.525 -7.900 26.629 1.00 79.44 391 MET A O 1
ATOM 3111 N N . ILE A 1 392 ? -11.266 -6.504 26.347 1.00 70.38 392 ILE A N 1
ATOM 3112 C CA . ILE A 1 392 ? -10.664 -5.344 27.027 1.00 70.38 392 ILE A CA 1
ATOM 3113 C C . ILE A 1 392 ? -11.288 -5.064 28.402 1.00 70.38 392 ILE A C 1
ATOM 3115 O O . ILE A 1 392 ? -10.684 -4.382 29.223 1.00 70.38 392 ILE A O 1
ATOM 3119 N N . ASN A 1 393 ? -12.467 -5.618 28.706 1.00 74.25 393 ASN A N 1
ATOM 3120 C CA . ASN A 1 393 ? -13.129 -5.450 30.006 1.00 74.25 393 ASN A CA 1
ATOM 3121 C C . ASN A 1 393 ? -13.850 -6.717 30.485 1.00 74.25 393 ASN A C 1
ATOM 3123 O O . ASN A 1 393 ? -14.116 -7.637 29.711 1.00 74.25 393 ASN A O 1
ATOM 3127 N N . HIS A 1 394 ? -14.192 -6.733 31.779 1.00 78.19 394 HIS A N 1
ATOM 3128 C CA . HIS A 1 394 ? -14.846 -7.868 32.433 1.00 78.19 394 HIS A CA 1
ATOM 3129 C C . HIS A 1 394 ? -16.188 -8.230 31.783 1.00 78.19 394 HIS A C 1
ATOM 3131 O O . HIS A 1 394 ? -16.455 -9.406 31.580 1.00 78.19 394 HIS A O 1
ATOM 3137 N N . ARG A 1 395 ? -16.998 -7.241 31.375 1.00 84.44 395 ARG A N 1
ATOM 3138 C CA . ARG A 1 395 ? -18.277 -7.485 30.683 1.00 84.44 395 ARG A CA 1
ATOM 3139 C C . ARG A 1 395 ? -18.087 -8.286 29.396 1.00 84.44 395 ARG A C 1
ATOM 3141 O O . ARG A 1 395 ? -18.782 -9.266 29.184 1.00 84.44 395 ARG A O 1
ATOM 3148 N N . GLN A 1 396 ? -17.168 -7.869 28.525 1.00 84.94 396 GLN A N 1
ATOM 3149 C CA . GLN A 1 396 ? -16.888 -8.603 27.287 1.00 84.94 396 GLN A CA 1
ATOM 3150 C C . GLN A 1 396 ? -16.370 -10.007 27.575 1.00 84.94 396 GLN A C 1
ATOM 3152 O O . GLN A 1 396 ? -16.804 -10.948 26.924 1.00 84.94 396 GLN A O 1
ATOM 3157 N N . LYS A 1 397 ? -15.481 -10.142 28.565 1.00 85.44 397 LYS A N 1
ATOM 3158 C CA . LYS A 1 397 ? -14.990 -11.450 28.987 1.00 85.44 397 LYS A CA 1
ATOM 3159 C C . LYS A 1 397 ? -16.154 -12.361 29.395 1.00 85.44 397 LYS A C 1
ATOM 3161 O O . LYS A 1 397 ? -16.260 -13.437 28.834 1.00 85.44 397 LYS A O 1
ATOM 3166 N N . GLN A 1 398 ? -17.056 -11.896 30.262 1.00 87.88 398 GLN A N 1
ATOM 3167 C CA . GLN A 1 398 ? -18.222 -12.671 30.705 1.00 87.88 398 GLN A CA 1
ATOM 3168 C C . GLN A 1 398 ? -19.194 -12.993 29.564 1.00 87.88 398 GLN A C 1
ATOM 3170 O O . GLN A 1 398 ? -19.608 -14.135 29.431 1.00 87.88 398 GLN A O 1
ATOM 3175 N N . LEU A 1 399 ? -19.499 -12.024 28.693 1.00 89.44 399 LEU A N 1
ATOM 3176 C CA . LEU A 1 399 ? -20.338 -12.246 27.510 1.00 89.44 399 LEU A CA 1
ATOM 3177 C C . LEU A 1 399 ? -19.786 -13.379 26.637 1.00 89.44 399 LEU A C 1
ATOM 3179 O O . LEU A 1 399 ? -20.523 -14.271 26.233 1.00 89.44 399 LEU A O 1
ATOM 3183 N N . PHE A 1 400 ? -18.490 -13.343 26.326 1.00 90.56 400 PHE A N 1
ATOM 3184 C CA . PHE A 1 400 ? -17.896 -14.370 25.482 1.00 90.56 400 PHE A CA 1
ATOM 3185 C C . PHE A 1 400 ? -17.634 -15.678 26.236 1.00 90.56 400 PHE A C 1
ATOM 3187 O O . PHE A 1 400 ? -17.777 -16.739 25.644 1.00 90.56 400 PHE A O 1
ATOM 3194 N N . ASP A 1 401 ? -17.316 -15.649 27.527 1.00 88.88 401 ASP A N 1
ATOM 3195 C CA . ASP A 1 401 ? -17.242 -16.861 28.348 1.00 88.88 401 ASP A CA 1
ATOM 3196 C C . ASP A 1 401 ? -18.609 -17.575 28.382 1.00 88.88 401 ASP A C 1
ATOM 3198 O O . ASP A 1 401 ? -18.660 -18.790 28.193 1.00 88.88 401 ASP A O 1
ATOM 3202 N N . GLU A 1 402 ? -19.718 -16.833 28.503 1.00 90.69 402 GLU A N 1
ATOM 3203 C CA . GLU A 1 402 ? -21.089 -17.355 28.393 1.00 90.69 402 GLU A CA 1
ATOM 3204 C C . GLU A 1 402 ? -21.351 -17.930 26.995 1.00 90.69 402 GLU A C 1
ATOM 3206 O O . GLU A 1 402 ? -21.727 -19.091 26.865 1.00 90.69 402 GLU A O 1
ATOM 3211 N N . LEU A 1 403 ? -21.086 -17.165 25.932 1.00 92.44 403 LEU A N 1
ATOM 3212 C CA . LEU A 1 403 ? -21.300 -17.613 24.552 1.00 92.44 403 LEU A CA 1
ATOM 3213 C C . LEU A 1 403 ? -20.537 -18.904 24.205 1.00 92.44 403 LEU A C 1
ATOM 3215 O O . LEU A 1 403 ? -21.052 -19.727 23.452 1.00 92.44 403 LEU A O 1
ATOM 3219 N N . PHE A 1 404 ? -19.321 -19.079 24.735 1.00 91.19 404 PHE A N 1
ATOM 3220 C CA . PHE A 1 404 ? -18.511 -20.285 24.532 1.00 91.19 404 PHE A CA 1
ATOM 3221 C C . PHE A 1 404 ? -18.935 -21.448 25.440 1.00 91.19 404 PHE A C 1
ATOM 3223 O O . PHE A 1 404 ? -18.919 -22.591 24.994 1.00 91.19 404 PHE A O 1
ATOM 3230 N N . SER A 1 405 ? -19.288 -21.191 26.703 1.00 89.69 405 SER A N 1
ATOM 3231 C CA . SER A 1 405 ? -19.689 -22.247 27.652 1.00 89.69 405 SER A CA 1
ATOM 3232 C C . SER A 1 405 ? -21.073 -22.819 27.353 1.00 89.69 405 SER A C 1
ATOM 3234 O O . SER A 1 405 ? -21.293 -24.013 27.530 1.00 89.69 405 SER A O 1
ATOM 3236 N N . THR A 1 406 ? -21.980 -21.987 26.842 1.00 89.44 406 THR A N 1
ATOM 3237 C CA . THR A 1 406 ? -23.323 -22.394 26.400 1.00 89.44 406 THR A CA 1
ATOM 3238 C C . THR A 1 406 ? -23.333 -23.054 25.021 1.00 89.44 406 THR A C 1
ATOM 3240 O O . THR A 1 406 ? -24.358 -23.593 24.618 1.00 89.44 406 THR A O 1
ATOM 3243 N N . GLY A 1 407 ? -22.224 -23.003 24.275 1.00 91.06 407 GLY A N 1
ATOM 3244 C CA . GLY A 1 407 ? -22.138 -23.521 22.906 1.00 91.06 407 GLY A CA 1
ATOM 3245 C C . GLY A 1 407 ? -22.797 -22.636 21.841 1.00 91.06 407 GLY A C 1
ATOM 3246 O O . GLY A 1 407 ? -22.669 -22.921 20.653 1.00 91.06 407 GLY A O 1
ATOM 3247 N N . ILE A 1 408 ? -23.443 -21.530 22.227 1.00 93.25 408 ILE A N 1
ATOM 3248 C CA . ILE A 1 408 ? -24.208 -20.661 21.320 1.00 93.25 408 ILE A CA 1
ATOM 3249 C C . ILE A 1 408 ? -23.341 -20.143 20.166 1.00 93.25 408 ILE A C 1
ATOM 3251 O O . ILE A 1 408 ? -23.753 -20.172 19.005 1.00 93.25 408 ILE A O 1
ATOM 3255 N N . ILE A 1 409 ? -22.120 -19.679 20.459 1.00 93.75 409 ILE A N 1
ATOM 3256 C CA . ILE A 1 409 ? -21.239 -19.157 19.406 1.00 93.75 409 ILE A CA 1
ATOM 3257 C C . ILE A 1 409 ? -20.714 -20.265 18.494 1.00 93.75 409 ILE A C 1
ATOM 3259 O O . ILE A 1 409 ? -20.530 -20.015 17.304 1.00 93.75 409 ILE A O 1
ATOM 3263 N N . GLN A 1 410 ? -20.510 -21.482 19.007 1.00 93.44 410 GLN A N 1
ATOM 3264 C CA . GLN A 1 410 ? -20.166 -22.642 18.186 1.00 93.44 410 GLN A CA 1
ATOM 3265 C C . GLN A 1 410 ? -21.324 -22.997 17.255 1.00 93.44 410 GLN A C 1
ATOM 3267 O O . GLN A 1 410 ? -21.089 -23.197 16.068 1.00 93.44 410 GLN A O 1
ATOM 3272 N N . ASP A 1 411 ? -22.562 -22.993 17.748 1.00 93.88 411 ASP A N 1
ATOM 3273 C CA . ASP A 1 411 ? -23.752 -23.293 16.948 1.00 93.88 411 ASP A CA 1
ATOM 3274 C C . ASP A 1 411 ? -23.959 -22.278 15.823 1.00 93.88 411 ASP A C 1
ATOM 3276 O O . ASP A 1 411 ? -24.160 -22.652 14.662 1.00 93.88 411 ASP A O 1
ATOM 3280 N N . TRP A 1 412 ? -23.847 -20.983 16.131 1.00 95.94 412 TRP A N 1
ATOM 3281 C CA . TRP A 1 412 ? -23.903 -19.928 15.118 1.00 95.94 412 TRP A CA 1
ATOM 3282 C C . TRP A 1 412 ? -22.771 -20.047 14.103 1.00 95.94 412 TRP A C 1
ATOM 3284 O O . TRP A 1 412 ? -23.010 -19.928 12.901 1.00 95.94 412 TRP A O 1
ATOM 3294 N N . SER A 1 413 ? -21.554 -20.328 14.566 1.00 92.75 413 SER A N 1
ATOM 3295 C CA . SER A 1 413 ? -20.392 -20.489 13.689 1.00 92.75 413 SER A CA 1
ATOM 3296 C C . SER A 1 413 ? -20.551 -21.693 12.770 1.00 92.75 413 SER A C 1
ATOM 3298 O O . SER A 1 413 ? -20.372 -21.554 11.565 1.00 92.75 413 SER A O 1
ATOM 3300 N N . ASN A 1 414 ? -21.001 -22.836 13.292 1.00 91.19 414 ASN A N 1
ATOM 3301 C CA . ASN A 1 414 ? -21.292 -24.034 12.507 1.00 91.19 414 ASN A CA 1
ATOM 3302 C C . ASN A 1 414 ? -22.380 -23.761 11.458 1.00 91.19 414 ASN A C 1
ATOM 3304 O O . ASN A 1 414 ? -22.207 -24.098 10.286 1.00 91.19 414 ASN A O 1
ATOM 3308 N N . LYS A 1 415 ? -23.469 -23.078 11.843 1.00 92.94 415 LYS A N 1
ATOM 3309 C CA . LYS A 1 415 ? -24.555 -22.685 10.928 1.00 92.94 415 LYS A CA 1
ATOM 3310 C C . LYS A 1 415 ? -24.065 -21.763 9.808 1.00 92.94 415 LYS A C 1
ATOM 3312 O O . LYS A 1 415 ? -24.518 -21.880 8.671 1.00 92.94 415 LYS A O 1
ATOM 3317 N N . LEU A 1 416 ? -23.143 -20.858 10.127 1.00 91.81 416 LEU A N 1
ATOM 3318 C CA . LEU A 1 416 ? -22.547 -19.907 9.189 1.00 91.81 416 LEU A CA 1
ATOM 3319 C C . LEU A 1 416 ? -21.302 -20.456 8.468 1.00 91.81 416 LEU A C 1
ATOM 3321 O O . LEU A 1 416 ? -20.727 -19.741 7.649 1.00 91.81 416 LEU A O 1
ATOM 3325 N N . LYS A 1 417 ? -20.902 -21.709 8.734 1.00 89.19 417 LYS A N 1
ATOM 3326 C CA . LYS A 1 417 ? -19.670 -22.342 8.223 1.00 89.19 417 LYS A CA 1
ATOM 3327 C C . LYS A 1 417 ? -18.401 -21.525 8.527 1.00 89.19 417 LYS A C 1
ATOM 3329 O O . LYS A 1 417 ? -17.511 -21.397 7.690 1.00 89.19 417 LYS A O 1
ATOM 3334 N N . LEU A 1 418 ? -18.340 -20.951 9.723 1.00 90.62 418 LEU A N 1
ATOM 3335 C CA . LEU A 1 418 ? -17.210 -20.195 10.255 1.00 90.62 418 LEU A CA 1
ATOM 3336 C C . LEU A 1 418 ? -16.437 -21.029 11.278 1.00 90.62 418 LEU A C 1
ATOM 3338 O O . LEU A 1 418 ? -16.984 -21.928 11.912 1.00 90.62 418 LEU A O 1
ATOM 3342 N N . GLU A 1 419 ? -15.179 -20.662 11.504 1.00 89.25 419 GLU A N 1
ATOM 3343 C CA . GLU A 1 419 ? -14.387 -21.166 12.625 1.00 89.25 419 GLU A CA 1
ATOM 3344 C C . GLU A 1 419 ? -14.176 -20.037 13.641 1.00 89.25 419 GLU A C 1
ATOM 3346 O O . GLU A 1 419 ? -13.647 -18.975 13.305 1.00 89.25 419 GLU A O 1
ATOM 3351 N N . THR A 1 420 ? -14.567 -20.266 14.895 1.00 89.69 420 THR A N 1
ATOM 3352 C CA . THR A 1 420 ? -14.318 -19.338 16.007 1.00 89.69 420 THR A CA 1
ATOM 3353 C C . THR A 1 420 ? -13.346 -19.935 17.002 1.00 89.69 420 THR A C 1
ATOM 3355 O O . THR A 1 420 ? -13.606 -20.989 17.584 1.00 89.69 420 THR A O 1
ATOM 3358 N N . ILE A 1 421 ? -12.248 -19.231 17.251 1.00 86.56 421 ILE A N 1
ATOM 3359 C CA . ILE A 1 421 ? -11.182 -19.699 18.131 1.00 86.56 421 ILE A CA 1
ATOM 3360 C C . ILE A 1 421 ? -11.033 -18.732 19.292 1.00 86.56 421 ILE A C 1
ATOM 3362 O O . ILE A 1 421 ? -10.699 -17.562 19.107 1.00 86.56 421 ILE A O 1
ATOM 3366 N N . LYS A 1 422 ? -11.208 -19.252 20.506 1.00 86.69 422 LYS A N 1
ATOM 3367 C CA . LYS A 1 422 ? -10.809 -18.569 21.734 1.00 86.69 422 LYS A CA 1
ATOM 3368 C C . LYS A 1 422 ? -9.339 -18.870 21.999 1.00 86.69 422 LYS A C 1
ATOM 3370 O O . LYS A 1 422 ? -8.953 -20.030 22.128 1.00 86.69 422 LYS A O 1
ATOM 3375 N N . LYS A 1 423 ? -8.504 -17.837 22.069 1.00 82.19 423 LYS A N 1
ATOM 3376 C CA . LYS A 1 423 ? -7.085 -17.977 22.414 1.00 82.19 423 LYS A CA 1
ATOM 3377 C C . LYS A 1 423 ? -6.826 -17.291 23.753 1.00 82.19 423 LYS A C 1
ATOM 3379 O O . LYS A 1 423 ? -7.068 -16.095 23.911 1.00 82.19 423 LYS A O 1
ATOM 3384 N N . GLU A 1 424 ? -6.289 -18.048 24.699 1.00 74.62 424 GLU A N 1
ATOM 3385 C CA . GLU A 1 424 ? -5.971 -17.581 26.048 1.00 74.62 424 GLU A CA 1
ATOM 3386 C C . GLU A 1 424 ? -4.457 -17.689 26.262 1.00 74.62 424 GLU A C 1
ATOM 3388 O O . GLU A 1 424 ? -3.910 -18.779 26.399 1.00 74.62 424 GLU A O 1
ATOM 3393 N N . LYS A 1 425 ? -3.752 -16.552 26.213 1.00 64.94 425 LYS A N 1
ATOM 3394 C CA . LYS A 1 425 ? -2.352 -16.456 26.670 1.00 64.94 425 LYS A CA 1
ATOM 3395 C C . LYS A 1 425 ? -2.252 -15.459 27.823 1.00 64.94 425 LYS A C 1
ATOM 3397 O O . LYS A 1 425 ? -2.314 -15.848 28.978 1.00 64.94 425 LYS A O 1
ATOM 3402 N N . TYR A 1 426 ? -2.146 -14.171 27.491 1.00 55.44 426 TYR A N 1
ATOM 3403 C CA . TYR A 1 426 ? -2.062 -13.059 28.455 1.00 55.44 426 TYR A CA 1
ATOM 3404 C C . TYR A 1 426 ? -3.294 -12.146 28.407 1.00 55.44 426 TYR A C 1
ATOM 3406 O O . TYR A 1 426 ? -3.657 -11.524 29.400 1.00 55.44 426 TYR A O 1
ATOM 3414 N N . VAL A 1 427 ? -3.942 -12.078 27.244 1.00 62.47 427 VAL A N 1
ATOM 3415 C CA . VAL A 1 427 ? -5.220 -11.408 27.002 1.00 62.47 427 VAL A CA 1
ATOM 3416 C C . VAL A 1 427 ? -6.066 -12.381 26.193 1.00 62.47 427 VAL A C 1
ATOM 3418 O O . VAL A 1 427 ? -5.557 -12.988 25.249 1.00 62.47 427 VAL A O 1
ATOM 3421 N N . THR A 1 428 ? -7.329 -12.554 26.574 1.00 74.94 428 THR A N 1
ATOM 3422 C CA . THR A 1 428 ? -8.269 -13.368 25.802 1.00 74.94 428 THR A CA 1
ATOM 3423 C C . THR A 1 428 ? -8.639 -12.610 24.532 1.00 74.94 428 THR A C 1
ATOM 3425 O O . THR A 1 428 ? -9.109 -11.472 24.576 1.00 74.94 428 THR A O 1
ATOM 3428 N N . TRP A 1 429 ? -8.416 -13.239 23.390 1.00 83.56 429 TRP A N 1
ATOM 3429 C CA . TRP A 1 429 ? -8.852 -12.752 22.084 1.00 83.56 429 TRP A CA 1
ATOM 3430 C C . TRP A 1 429 ? -9.588 -13.860 21.338 1.00 83.56 429 TRP A C 1
ATOM 3432 O O . TRP A 1 429 ? -9.359 -15.054 21.562 1.00 83.56 429 TRP A O 1
ATOM 3442 N N . ILE A 1 430 ? -10.506 -13.437 20.483 1.00 87.31 430 ILE A N 1
ATOM 3443 C CA . ILE A 1 430 ? -11.358 -14.308 19.690 1.00 87.31 430 ILE A CA 1
ATOM 3444 C C . ILE A 1 430 ? -11.043 -14.034 18.238 1.00 87.31 430 ILE A C 1
ATOM 3446 O O . ILE A 1 430 ? -11.027 -12.883 17.806 1.00 87.31 430 ILE A O 1
ATOM 3450 N N . GLU A 1 431 ? -10.765 -15.096 17.505 1.00 88.12 431 GLU A N 1
ATOM 3451 C CA . GLU A 1 431 ? -10.492 -15.048 16.080 1.00 88.12 431 GLU A CA 1
ATOM 3452 C C . GLU A 1 431 ? -11.649 -15.723 15.349 1.00 88.12 431 GLU A C 1
ATOM 3454 O O . GLU A 1 431 ? -11.974 -16.874 15.644 1.00 88.12 431 GLU A O 1
ATOM 3459 N N . ILE A 1 432 ? -12.278 -14.995 14.429 1.00 89.56 432 ILE A N 1
ATOM 3460 C CA . ILE A 1 432 ? -13.395 -15.463 13.609 1.00 89.56 432 ILE A CA 1
ATOM 3461 C C . ILE A 1 432 ? -12.895 -15.591 12.174 1.00 89.56 432 ILE A C 1
ATOM 3463 O O . ILE A 1 432 ? -12.457 -14.608 11.576 1.00 89.56 432 ILE A O 1
ATOM 3467 N N . ARG A 1 433 ? -12.954 -16.800 11.620 1.00 88.56 433 ARG A N 1
ATOM 3468 C CA . ARG A 1 433 ? -12.425 -17.136 10.294 1.00 88.56 433 ARG A CA 1
ATOM 3469 C C . ARG A 1 433 ? -13.523 -17.658 9.382 1.00 88.56 433 ARG A C 1
ATOM 3471 O O . ARG A 1 433 ? -14.458 -18.308 9.841 1.00 88.56 433 ARG A O 1
ATOM 3478 N N . GLY A 1 434 ? -13.362 -17.410 8.086 1.00 87.62 434 GLY A N 1
ATOM 3479 C CA . GLY A 1 434 ? -14.304 -17.791 7.034 1.00 87.62 434 GLY A CA 1
ATOM 3480 C C . GLY A 1 434 ? -14.685 -16.596 6.160 1.00 87.62 434 GLY A C 1
ATOM 3481 O O . GLY A 1 434 ? -13.975 -15.585 6.173 1.00 87.62 434 GLY A O 1
ATOM 3482 N N . PRO A 1 435 ? -15.764 -16.666 5.371 1.00 88.00 435 PRO A N 1
ATOM 3483 C CA . PRO A 1 435 ? -16.073 -15.610 4.417 1.00 88.00 435 PRO A CA 1
ATOM 3484 C C . PRO A 1 435 ? -16.648 -14.358 5.106 1.00 88.00 435 PRO A C 1
ATOM 3486 O O . PRO A 1 435 ? -17.419 -14.439 6.063 1.00 88.00 435 PRO A O 1
ATOM 3489 N N . GLN A 1 436 ? -16.250 -13.176 4.623 1.00 85.94 436 GLN A N 1
ATOM 3490 C CA . GLN A 1 436 ? -16.498 -11.878 5.277 1.00 85.94 436 GLN A CA 1
ATOM 3491 C C . GLN A 1 436 ? -17.983 -11.576 5.546 1.00 85.94 436 GLN A C 1
ATOM 3493 O O . GLN A 1 436 ? -18.322 -11.020 6.590 1.00 85.94 436 GLN A O 1
ATOM 3498 N N . VAL A 1 437 ? -18.881 -11.958 4.632 1.00 86.31 437 VAL A N 1
ATOM 3499 C CA . VAL A 1 437 ? -20.329 -11.724 4.785 1.00 86.31 437 VAL A CA 1
ATOM 3500 C C . VAL A 1 437 ? -20.871 -12.481 5.999 1.00 86.31 437 VAL A C 1
ATOM 3502 O O . VAL A 1 437 ? -21.571 -11.907 6.833 1.00 86.31 437 VAL A O 1
ATOM 3505 N N . GLN A 1 438 ? -20.498 -13.751 6.133 1.00 91.25 438 GLN A N 1
ATOM 3506 C CA . GLN A 1 438 ? -20.885 -14.615 7.241 1.00 91.25 438 GLN A CA 1
ATOM 3507 C C . GLN A 1 438 ? -20.256 -14.130 8.548 1.00 91.25 438 GLN A C 1
ATOM 3509 O O . GLN A 1 438 ? -20.945 -14.079 9.565 1.00 91.25 438 GLN A O 1
ATOM 3514 N N . GLN A 1 439 ? -18.992 -13.688 8.529 1.00 90.88 439 GLN A N 1
ATOM 3515 C CA . GLN A 1 439 ? -18.373 -13.062 9.703 1.00 90.88 439 GLN A CA 1
ATOM 3516 C C . GLN A 1 439 ? -19.184 -11.842 10.185 1.00 90.88 439 GLN A C 1
ATOM 3518 O O . GLN A 1 439 ? -19.454 -11.708 11.378 1.00 90.88 439 GLN A O 1
ATOM 3523 N N . GLY A 1 440 ? -19.638 -10.979 9.267 1.00 87.62 440 GLY A N 1
ATOM 3524 C CA . GLY A 1 440 ? -20.502 -9.838 9.593 1.00 87.62 440 GLY A CA 1
ATOM 3525 C C . GLY A 1 440 ? -21.867 -10.244 10.164 1.00 87.62 440 GLY A C 1
ATOM 3526 O O . GLY A 1 440 ? -22.366 -9.602 11.090 1.00 87.62 440 GLY A O 1
ATOM 3527 N N . GLN A 1 441 ? -22.459 -11.333 9.665 1.00 89.69 441 GLN A N 1
ATOM 3528 C CA . GLN A 1 441 ? -23.703 -11.893 10.207 1.00 89.69 441 GLN A CA 1
ATOM 3529 C C . GLN A 1 441 ? -23.520 -12.429 11.631 1.00 89.69 441 GLN A C 1
ATOM 3531 O O . GLN A 1 441 ? -24.353 -12.143 12.492 1.00 89.69 441 GLN A O 1
ATOM 3536 N N . LEU A 1 442 ? -22.415 -13.130 11.906 1.00 92.31 442 LEU A N 1
ATOM 3537 C CA . LEU A 1 442 ? -22.084 -13.591 13.256 1.00 92.31 442 LEU A CA 1
ATOM 3538 C C . LEU A 1 442 ? -21.911 -12.408 14.216 1.00 92.31 442 LEU A C 1
ATOM 3540 O O . LEU A 1 442 ? -22.443 -12.421 15.323 1.00 92.31 442 LEU A O 1
ATOM 3544 N N . MET A 1 443 ? -21.230 -11.343 13.779 1.00 90.62 443 MET A N 1
ATOM 3545 C CA . MET A 1 443 ? -21.080 -10.127 14.586 1.00 90.62 443 MET A CA 1
ATOM 3546 C C . MET A 1 443 ? -22.418 -9.470 14.924 1.00 90.62 443 MET A C 1
ATOM 3548 O O . MET A 1 443 ? -22.570 -8.929 16.019 1.00 90.62 443 MET A O 1
ATOM 3552 N N . ARG A 1 444 ? -23.395 -9.538 14.015 1.00 81.75 444 ARG A N 1
ATOM 3553 C CA . ARG A 1 444 ? -24.753 -9.053 14.273 1.00 81.75 444 ARG A CA 1
ATOM 3554 C C . ARG A 1 444 ? -25.466 -9.902 15.324 1.00 81.75 444 ARG A C 1
ATOM 3556 O O . ARG A 1 444 ? -26.005 -9.337 16.262 1.00 81.75 444 ARG A O 1
ATOM 3563 N N . GLN A 1 445 ? -25.377 -11.229 15.231 1.00 88.88 445 GLN A N 1
ATOM 3564 C CA . GLN A 1 445 ? -25.947 -12.136 16.238 1.00 88.88 445 GLN A CA 1
ATOM 3565 C C . GLN A 1 445 ? -25.334 -11.917 17.628 1.00 88.88 445 GLN A C 1
ATOM 3567 O O . GLN A 1 445 ? -26.052 -11.869 18.623 1.00 88.88 445 GLN A O 1
ATOM 3572 N N . ILE A 1 446 ? -24.015 -11.702 17.700 1.00 88.69 446 ILE A N 1
ATOM 3573 C CA . ILE A 1 446 ? -23.326 -11.345 18.949 1.00 88.69 446 ILE A CA 1
ATOM 3574 C C . ILE A 1 446 ? -23.833 -10.002 19.488 1.00 88.69 446 ILE A C 1
ATOM 3576 O O . ILE A 1 446 ? -23.979 -9.857 20.700 1.00 88.69 446 ILE A O 1
ATOM 3580 N N . ALA A 1 447 ? -24.084 -9.016 18.622 1.00 79.38 447 ALA A N 1
ATOM 3581 C CA . ALA A 1 447 ? -24.615 -7.717 19.031 1.00 79.38 447 ALA A CA 1
ATOM 3582 C C . ALA A 1 447 ? -26.043 -7.833 19.589 1.00 79.38 447 ALA A C 1
ATOM 3584 O O . ALA A 1 447 ? -26.297 -7.333 20.681 1.00 79.38 447 ALA A O 1
ATOM 3585 N N . ASP A 1 448 ? -26.924 -8.561 18.902 1.00 80.44 448 ASP A N 1
ATOM 3586 C CA . ASP A 1 448 ? -28.306 -8.781 19.344 1.00 80.44 448 ASP A CA 1
ATOM 3587 C C . ASP A 1 448 ? -28.339 -9.535 20.689 1.00 80.44 448 ASP A C 1
ATOM 3589 O O . ASP A 1 448 ? -29.054 -9.163 21.619 1.00 80.44 448 ASP A O 1
ATOM 3593 N N . TYR A 1 449 ? -27.488 -10.553 20.851 1.00 87.00 449 TYR A N 1
ATOM 3594 C CA . TYR A 1 449 ? -27.354 -11.275 22.119 1.00 87.00 449 TYR A CA 1
ATOM 3595 C C . TYR A 1 449 ? -26.763 -10.405 23.228 1.00 87.00 449 TYR A C 1
ATOM 3597 O O . TYR A 1 449 ? -27.185 -10.472 24.379 1.00 87.00 449 TYR A O 1
ATOM 3605 N N . SER A 1 450 ? -25.798 -9.554 22.885 1.00 85.19 450 SER A N 1
ATOM 3606 C CA . SER A 1 450 ? -25.185 -8.598 23.802 1.00 85.19 450 SER A CA 1
ATOM 3607 C C . SER A 1 450 ? -26.213 -7.639 24.415 1.00 85.19 450 SER A C 1
ATOM 3609 O O . SER A 1 450 ? -26.043 -7.269 25.576 1.00 85.19 450 SER A O 1
ATOM 3611 N N . ASP A 1 451 ? -27.268 -7.268 23.683 1.00 79.75 451 ASP A N 1
ATOM 3612 C CA . ASP A 1 451 ? -28.356 -6.441 24.218 1.00 79.75 451 ASP A CA 1
ATOM 3613 C C . ASP A 1 451 ? -29.162 -7.210 25.282 1.00 79.75 451 ASP A C 1
ATOM 3615 O O . ASP A 1 451 ? -29.376 -6.698 26.379 1.00 79.75 451 ASP A O 1
ATOM 3619 N N . THR A 1 452 ? -29.502 -8.481 25.029 1.00 82.25 452 THR A N 1
ATOM 3620 C CA . THR A 1 452 ? -30.171 -9.342 26.032 1.00 82.25 452 THR A CA 1
ATOM 3621 C C . THR A 1 452 ? -29.276 -9.672 27.232 1.00 82.25 452 THR A C 1
ATOM 3623 O O . THR A 1 452 ? -29.741 -9.811 28.362 1.00 82.25 452 THR A O 1
ATOM 3626 N N . PHE A 1 453 ? -27.962 -9.768 27.020 1.00 86.56 453 PHE A N 1
ATOM 3627 C CA . PHE A 1 453 ? -26.984 -9.960 28.088 1.00 86.56 453 PHE A CA 1
ATOM 3628 C C . PHE A 1 453 ? -26.927 -8.741 29.019 1.00 86.56 453 PHE A C 1
ATOM 3630 O O . PHE A 1 453 ? -26.822 -8.899 30.236 1.00 86.56 453 PHE A O 1
ATOM 3637 N N . ASP A 1 454 ? -27.035 -7.522 28.479 1.00 80.69 454 ASP A N 1
ATOM 3638 C CA . ASP A 1 454 ? -27.031 -6.294 29.283 1.00 80.69 454 ASP A CA 1
ATOM 3639 C C . ASP A 1 454 ? -28.247 -6.188 30.212 1.00 80.69 454 ASP A C 1
ATOM 3641 O O . ASP A 1 454 ? -28.154 -5.587 31.284 1.00 80.69 454 ASP A O 1
ATOM 3645 N N . GLU A 1 455 ? -29.365 -6.831 29.875 1.00 82.19 455 GLU A N 1
ATOM 3646 C CA . GLU A 1 455 ? -30.518 -6.931 30.773 1.00 82.19 455 GLU A CA 1
ATOM 3647 C C . GLU A 1 455 ? -30.212 -7.759 32.028 1.00 82.19 455 GLU A C 1
ATOM 3649 O O . GLU A 1 455 ? -30.794 -7.488 33.076 1.00 82.19 455 GLU A O 1
ATOM 3654 N N . ARG A 1 456 ? -29.223 -8.661 31.981 1.00 87.25 456 ARG A N 1
ATOM 3655 C CA . ARG A 1 456 ? -28.800 -9.535 33.094 1.00 87.25 456 ARG A CA 1
ATOM 3656 C C . ARG A 1 456 ? -27.466 -9.151 33.738 1.00 87.25 456 ARG A C 1
ATOM 3658 O O . ARG A 1 456 ? -27.034 -9.788 34.699 1.00 87.25 456 ARG A O 1
ATOM 3665 N N . PHE A 1 457 ? -26.806 -8.118 33.224 1.00 85.81 457 PHE A N 1
ATOM 3666 C CA . PHE A 1 457 ? -25.517 -7.648 33.717 1.00 85.81 457 PHE A CA 1
ATOM 3667 C C . PHE A 1 457 ? -25.674 -6.285 34.401 1.00 85.81 457 PHE A C 1
ATOM 3669 O O . PHE A 1 457 ? -26.162 -5.319 33.808 1.00 85.81 457 PHE A O 1
ATOM 3676 N N . ARG A 1 458 ? -25.263 -6.175 35.666 1.00 83.75 458 ARG A N 1
ATOM 3677 C CA . ARG A 1 458 ? -25.285 -4.923 36.441 1.00 83.75 458 ARG A CA 1
ATOM 3678 C C . ARG A 1 458 ? -23.894 -4.589 36.946 1.00 83.75 458 ARG A C 1
ATOM 3680 O O . ARG A 1 458 ? -23.116 -5.463 37.320 1.00 83.75 458 ARG A O 1
ATOM 3687 N N . VAL A 1 459 ? -23.590 -3.296 36.982 1.00 82.00 459 VAL A N 1
ATOM 3688 C CA . VAL A 1 459 ? -22.344 -2.775 37.547 1.00 82.00 459 VAL A CA 1
ATOM 3689 C C . VAL A 1 459 ? -22.691 -1.662 38.520 1.00 82.00 459 VAL A C 1
ATOM 3691 O O . VAL A 1 459 ? -23.212 -0.624 38.121 1.00 82.00 459 VAL A O 1
ATOM 3694 N N . LEU A 1 460 ? -22.371 -1.878 39.789 1.00 81.62 460 LEU A N 1
ATOM 3695 C CA . LEU A 1 460 ? -22.505 -0.899 40.856 1.00 81.62 460 LEU A CA 1
ATOM 3696 C C . LEU A 1 460 ? -21.127 -0.294 41.120 1.00 81.62 460 LEU A C 1
ATOM 3698 O O . LEU A 1 460 ? -20.268 -0.914 41.745 1.00 81.62 460 LEU A O 1
ATOM 3702 N N . GLU A 1 461 ? -20.887 0.905 40.596 1.00 75.81 461 GLU A N 1
ATOM 3703 C CA . GLU A 1 461 ? -19.643 1.633 40.855 1.00 75.81 461 GLU A CA 1
ATOM 3704 C C . GLU A 1 461 ? -19.672 2.299 42.222 1.00 75.81 461 GLU A C 1
ATOM 3706 O O . GLU A 1 461 ? -20.600 3.049 42.536 1.00 75.81 461 GLU A O 1
ATOM 3711 N N . LEU A 1 462 ? -18.631 2.036 43.008 1.00 76.19 462 LEU A N 1
ATOM 3712 C CA . LEU A 1 462 ? -18.507 2.508 44.375 1.00 76.19 462 LEU A CA 1
ATOM 3713 C C . LEU A 1 462 ? -17.683 3.794 44.422 1.00 76.19 462 LEU A C 1
ATOM 3715 O O . LEU A 1 462 ? -16.663 3.931 43.742 1.00 76.19 462 LEU A O 1
ATOM 3719 N N . ASN A 1 463 ? -18.083 4.723 45.290 1.00 72.81 463 ASN A N 1
ATOM 3720 C CA . ASN A 1 463 ? -17.241 5.869 45.624 1.00 72.81 463 ASN A CA 1
ATOM 3721 C C . ASN A 1 463 ? -15.951 5.409 46.340 1.00 72.81 463 ASN A C 1
ATOM 3723 O O . ASN A 1 463 ? -15.869 4.301 46.878 1.00 72.81 463 ASN A O 1
ATOM 3727 N N . SER A 1 464 ? -14.918 6.258 46.349 1.00 71.12 464 SER A N 1
ATOM 3728 C CA . SER A 1 464 ? -13.614 5.902 46.931 1.00 71.12 464 SER A CA 1
ATOM 3729 C C . SER A 1 464 ? -13.696 5.522 48.412 1.00 71.12 464 SER A C 1
ATOM 3731 O O . SER A 1 464 ? -12.960 4.639 48.845 1.00 71.12 464 SER A O 1
ATOM 3733 N N . THR A 1 465 ? -14.598 6.148 49.171 1.00 73.88 465 THR A N 1
ATOM 3734 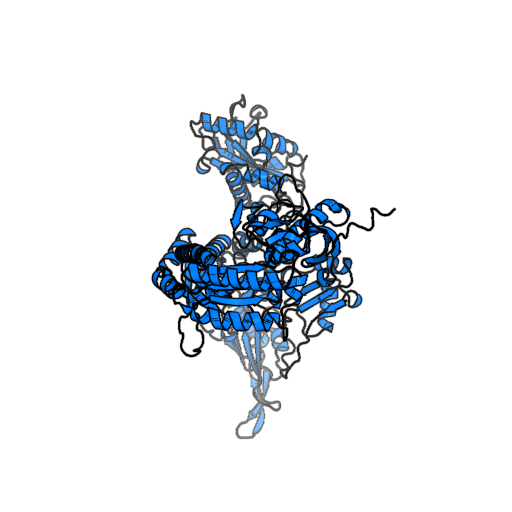C CA . THR A 1 465 ? -14.821 5.863 50.594 1.00 73.88 465 THR A CA 1
ATOM 3735 C C . THR A 1 465 ? -15.388 4.457 50.791 1.00 73.88 465 THR A C 1
ATOM 3737 O O . THR A 1 465 ? -14.871 3.685 51.590 1.00 73.88 465 THR A O 1
ATOM 3740 N N . THR A 1 466 ? -16.389 4.087 49.995 1.00 77.06 466 THR A N 1
ATOM 3741 C CA . THR A 1 466 ? -17.100 2.805 50.059 1.00 77.06 466 THR A CA 1
ATOM 3742 C C . THR A 1 466 ? -16.223 1.666 49.539 1.00 77.06 466 THR A C 1
ATOM 3744 O O . THR A 1 466 ? -16.142 0.602 50.147 1.00 77.06 466 THR A O 1
ATOM 3747 N N . ALA A 1 467 ? -15.475 1.903 48.457 1.00 78.44 467 ALA A N 1
ATOM 3748 C CA . ALA A 1 467 ? -14.534 0.933 47.896 1.00 78.44 467 ALA A CA 1
ATOM 3749 C C . ALA A 1 467 ? -13.438 0.517 48.896 1.00 78.44 467 ALA A C 1
ATOM 3751 O O . ALA A 1 467 ? -12.951 -0.613 48.848 1.00 78.44 467 ALA A O 1
ATOM 3752 N N . ASN A 1 468 ? -13.074 1.402 49.835 1.00 81.06 468 ASN A N 1
ATOM 3753 C CA . ASN A 1 468 ? -12.101 1.100 50.883 1.00 81.06 468 ASN A CA 1
ATOM 3754 C C . ASN A 1 468 ? -12.610 0.081 51.911 1.00 81.06 468 ASN A C 1
ATOM 3756 O O . ASN A 1 468 ? -11.791 -0.444 52.660 1.00 81.06 468 ASN A O 1
ATOM 3760 N N . PHE A 1 469 ? -13.900 -0.249 51.956 1.00 81.75 469 PHE A N 1
ATOM 3761 C CA . PHE A 1 469 ? -14.395 -1.321 52.824 1.00 81.75 469 PHE A CA 1
ATOM 3762 C C . PHE A 1 469 ? -14.209 -2.717 52.213 1.00 81.75 469 PHE A C 1
ATOM 3764 O O . PHE A 1 469 ? -14.254 -3.701 52.945 1.00 81.75 469 PHE A O 1
ATOM 3771 N N . PHE A 1 470 ? -13.906 -2.814 50.915 1.00 81.00 470 PHE A N 1
ATOM 3772 C CA . PHE A 1 470 ? -13.732 -4.078 50.192 1.00 81.00 470 PHE A CA 1
ATOM 3773 C C . PHE A 1 470 ? -12.247 -4.417 49.943 1.00 81.00 470 PHE A C 1
ATOM 3775 O O . PHE A 1 470 ? -11.383 -3.532 49.901 1.00 81.00 470 PHE A O 1
ATOM 3782 N N . GLY A 1 471 ? -11.928 -5.710 49.804 1.00 74.62 471 GLY A N 1
ATOM 3783 C CA . GLY A 1 471 ? -10.567 -6.231 49.607 1.00 74.62 471 GLY A CA 1
ATOM 3784 C C . GLY A 1 471 ? -10.158 -7.347 50.580 1.00 74.62 471 GLY A C 1
ATOM 3785 O O . GLY A 1 471 ? -10.869 -7.662 51.532 1.00 74.62 471 GLY A O 1
ATOM 3786 N N . ARG A 1 472 ? -8.962 -7.924 50.362 1.00 68.12 472 ARG A N 1
ATOM 3787 C CA . ARG A 1 472 ? -8.468 -9.097 51.114 1.00 68.12 472 ARG A CA 1
ATOM 3788 C C . ARG A 1 472 ? -8.577 -8.891 52.631 1.00 68.12 472 ARG A C 1
ATOM 3790 O O . ARG A 1 472 ? -7.966 -7.970 53.168 1.00 68.12 472 ARG A O 1
ATOM 3797 N N . LYS A 1 473 ? -9.282 -9.812 53.299 1.00 71.44 473 LYS A N 1
ATOM 3798 C CA . LYS A 1 473 ? -9.523 -9.858 54.757 1.00 71.44 473 LYS A CA 1
ATOM 3799 C C . LYS A 1 473 ? -10.404 -8.732 55.322 1.00 71.44 473 LYS A C 1
ATOM 3801 O O . LYS A 1 473 ? -10.386 -8.513 56.530 1.00 71.44 473 LYS A O 1
ATOM 3806 N N . LYS A 1 474 ? -11.171 -8.014 54.496 1.00 81.88 474 LYS A N 1
ATOM 3807 C CA . LYS A 1 474 ? -12.130 -7.020 55.000 1.00 81.88 474 LYS A CA 1
ATOM 3808 C C . LYS A 1 474 ? -13.507 -7.633 55.241 1.00 81.88 474 LYS A C 1
ATOM 3810 O O . LYS A 1 474 ? -13.945 -8.528 54.519 1.00 81.88 474 LYS A O 1
ATOM 3815 N N . LEU A 1 475 ? -14.195 -7.117 56.261 1.00 80.06 475 LEU A N 1
ATOM 3816 C CA . LEU A 1 475 ? -15.492 -7.631 56.703 1.00 80.06 475 LEU A CA 1
ATOM 3817 C C . LEU A 1 475 ? -16.573 -7.482 55.620 1.00 80.06 475 LEU A C 1
ATOM 3819 O O . LEU A 1 475 ? -17.334 -8.417 55.396 1.00 80.06 475 LEU A O 1
ATOM 3823 N N . ALA A 1 476 ? -16.593 -6.355 54.896 1.00 81.44 476 ALA A N 1
ATOM 3824 C CA . ALA A 1 476 ? -17.555 -6.134 53.812 1.00 81.44 476 ALA A CA 1
ATOM 3825 C C . ALA A 1 476 ? -17.330 -7.082 52.619 1.00 81.44 476 ALA A C 1
ATOM 3827 O O . ALA A 1 476 ? -18.291 -7.496 51.982 1.00 81.44 476 ALA A O 1
ATOM 3828 N N . ASP A 1 477 ? -16.080 -7.480 52.355 1.00 83.62 477 ASP A N 1
ATOM 3829 C CA . ASP A 1 477 ? -15.741 -8.484 51.333 1.00 83.62 477 ASP A CA 1
ATOM 3830 C C . ASP A 1 477 ? -16.268 -9.871 51.737 1.00 83.62 477 ASP A C 1
ATOM 3832 O O . ASP A 1 477 ? -16.833 -10.590 50.922 1.00 83.62 477 ASP A O 1
ATOM 3836 N N . SER A 1 478 ? -16.163 -10.212 53.028 1.00 84.44 478 SER A N 1
ATOM 3837 C CA . SER A 1 478 ? -16.682 -11.476 53.577 1.00 84.44 478 SER A CA 1
ATOM 3838 C C . SER A 1 478 ? -18.214 -11.518 53.568 1.00 84.44 478 SER A C 1
ATOM 3840 O O . SER A 1 478 ? -18.801 -12.549 53.255 1.00 84.44 478 SER A O 1
ATOM 3842 N N . GLN A 1 479 ? -18.869 -10.390 53.864 1.00 86.62 479 GLN A N 1
ATOM 3843 C CA . GLN A 1 479 ? -20.325 -10.252 53.753 1.00 86.62 479 GLN A CA 1
ATOM 3844 C C . GLN A 1 479 ? -20.797 -10.347 52.300 1.00 86.62 479 GLN A C 1
ATOM 3846 O O . GLN A 1 479 ? -21.787 -11.021 52.027 1.00 86.62 479 GLN A O 1
ATOM 3851 N N . LEU A 1 480 ? -20.081 -9.712 51.366 1.00 88.88 480 LEU A N 1
ATOM 3852 C CA . LEU A 1 480 ? -20.386 -9.811 49.942 1.00 88.88 480 LEU A CA 1
ATOM 3853 C C . LEU A 1 480 ? -20.198 -11.241 49.430 1.00 88.88 480 LEU A C 1
ATOM 3855 O O . LEU A 1 480 ? -21.019 -11.694 48.644 1.00 88.88 480 LEU A O 1
ATOM 3859 N N . GLN A 1 481 ? -19.166 -11.953 49.893 1.00 87.56 481 GLN A N 1
ATOM 3860 C CA . GLN A 1 481 ? -18.938 -13.350 49.530 1.00 87.56 481 GLN A CA 1
ATOM 3861 C C . GLN A 1 481 ? -20.047 -14.263 50.066 1.00 87.56 481 GLN A C 1
ATOM 3863 O O . GLN A 1 481 ? -20.593 -15.045 49.303 1.00 87.56 481 GLN A O 1
ATOM 3868 N N . ALA A 1 482 ? -20.456 -14.108 51.330 1.00 88.38 482 ALA A N 1
ATOM 3869 C CA . ALA A 1 482 ? -21.575 -14.872 51.892 1.00 88.38 482 ALA A CA 1
ATOM 3870 C C . ALA A 1 482 ? -22.892 -14.619 51.131 1.00 88.38 482 ALA A C 1
ATOM 3872 O O . ALA A 1 482 ? -23.677 -15.540 50.889 1.00 88.38 482 ALA A O 1
ATOM 3873 N N . LEU A 1 483 ? -23.120 -13.370 50.713 1.00 88.81 483 LEU A N 1
ATOM 3874 C CA . LEU A 1 483 ? -24.250 -13.019 49.863 1.00 88.81 483 LEU A CA 1
ATOM 3875 C C . LEU A 1 483 ? -24.108 -13.652 48.467 1.00 88.81 483 LEU A C 1
ATOM 3877 O O . LEU A 1 483 ? -25.056 -14.259 47.978 1.00 88.81 483 LEU A O 1
ATOM 3881 N N . ALA A 1 484 ? -22.926 -13.587 47.851 1.00 89.12 484 ALA A N 1
ATOM 3882 C CA . ALA A 1 484 ? -22.644 -14.219 46.563 1.00 89.12 484 ALA A CA 1
ATOM 3883 C C . ALA A 1 484 ? -22.906 -15.736 46.597 1.00 89.12 484 ALA A C 1
ATOM 3885 O O . ALA A 1 484 ? -23.584 -16.252 45.714 1.00 89.12 484 ALA A O 1
ATOM 3886 N N . ASP A 1 485 ? -22.456 -16.424 47.649 1.00 90.88 485 ASP A N 1
ATOM 3887 C CA . ASP A 1 485 ? -22.655 -17.865 47.849 1.00 90.88 485 ASP A CA 1
ATOM 3888 C C . ASP A 1 485 ? -24.143 -18.227 48.034 1.00 90.88 485 ASP A C 1
ATOM 3890 O O . ASP A 1 485 ? -24.570 -19.337 47.723 1.00 90.88 485 ASP A O 1
ATOM 3894 N N . THR A 1 486 ? -24.964 -17.286 48.510 1.00 91.19 486 THR A N 1
ATOM 3895 C CA . THR A 1 486 ? -26.419 -17.469 48.619 1.00 91.19 486 THR A CA 1
ATOM 3896 C C . THR A 1 486 ? -27.097 -17.301 47.258 1.00 91.19 486 THR A C 1
ATOM 3898 O O . THR A 1 486 ? -27.925 -18.124 46.861 1.00 91.19 486 THR A O 1
ATOM 3901 N N . TRP A 1 487 ? -26.733 -16.245 46.527 1.00 91.81 487 TRP A N 1
ATOM 3902 C CA . TRP A 1 487 ? -27.350 -15.876 45.250 1.00 91.81 487 TRP A CA 1
ATOM 3903 C C . TRP A 1 487 ? -26.910 -16.743 44.071 1.00 91.81 487 TRP A C 1
ATOM 3905 O O . TRP A 1 487 ? -27.657 -16.847 43.096 1.00 91.81 487 TRP A O 1
ATOM 3915 N N . ILE A 1 488 ? -25.775 -17.437 44.177 1.00 90.69 488 ILE A N 1
ATOM 3916 C CA . ILE A 1 488 ? -25.323 -18.373 43.143 1.00 90.69 488 ILE A CA 1
ATOM 3917 C C . ILE A 1 488 ? -26.333 -19.508 42.919 1.00 90.69 488 ILE A C 1
ATOM 3919 O O . ILE A 1 488 ? -26.566 -19.902 41.781 1.00 90.69 488 ILE A O 1
ATOM 3923 N N . ASN A 1 489 ? -27.030 -19.954 43.974 1.00 88.19 489 ASN A N 1
ATOM 3924 C CA . ASN A 1 489 ? -28.084 -20.978 43.890 1.00 88.19 489 ASN A CA 1
ATOM 3925 C C . ASN A 1 489 ? -29.315 -20.510 43.100 1.00 88.19 489 ASN A C 1
ATOM 3927 O O . ASN A 1 489 ? -30.109 -21.324 42.638 1.00 88.19 489 ASN A O 1
ATOM 3931 N N . TRP A 1 490 ? -29.471 -19.195 42.946 1.00 89.69 490 TRP A N 1
ATOM 3932 C CA . TRP A 1 490 ? -30.525 -18.556 42.162 1.00 89.69 490 TRP A CA 1
ATOM 3933 C C . TRP A 1 490 ? -30.004 -18.050 40.810 1.00 89.69 490 TRP A C 1
ATOM 3935 O O . TRP A 1 490 ? -30.688 -17.277 40.144 1.00 89.69 490 TRP A O 1
ATOM 3945 N N . GLY A 1 491 ? -28.793 -18.464 40.417 1.00 88.25 491 GLY A N 1
ATOM 3946 C CA . GLY A 1 491 ? -28.160 -18.109 39.151 1.00 88.25 491 GLY A CA 1
ATOM 3947 C C . GLY A 1 491 ? -27.665 -16.663 39.087 1.00 88.25 491 GLY A C 1
ATOM 3948 O O . GLY A 1 491 ? -27.597 -16.105 37.994 1.00 88.25 491 GLY A O 1
ATOM 3949 N N . CYS A 1 492 ? -27.358 -16.032 40.226 1.00 91.62 492 CYS A N 1
ATOM 3950 C CA . CYS A 1 492 ? -26.805 -14.678 40.314 1.00 91.62 492 CYS A CA 1
ATOM 3951 C C . CYS A 1 492 ? -25.375 -14.716 40.875 1.00 91.62 492 CYS A C 1
ATOM 3953 O O . CYS A 1 492 ? -25.149 -15.030 42.040 1.00 91.62 492 CYS A O 1
ATOM 3955 N N . HIS A 1 493 ? -24.406 -14.328 40.053 1.00 91.38 493 HIS A N 1
ATOM 3956 C CA . HIS A 1 493 ? -22.993 -14.230 40.402 1.00 91.38 493 HIS A CA 1
ATOM 3957 C C . HIS A 1 493 ? -22.652 -12.800 40.802 1.00 91.38 493 HIS A C 1
ATOM 3959 O O . HIS A 1 493 ? -22.877 -11.859 40.038 1.00 91.38 493 HIS A O 1
ATOM 3965 N N . VAL A 1 494 ? -22.072 -12.633 41.987 1.00 91.69 494 VAL A N 1
ATOM 3966 C CA . VAL A 1 494 ? -21.688 -11.325 42.524 1.00 91.69 494 VAL A CA 1
ATOM 3967 C C . VAL A 1 494 ? -20.180 -11.292 42.708 1.00 91.69 494 VAL A C 1
ATOM 3969 O O . VAL A 1 494 ? -19.587 -12.210 43.269 1.00 91.69 494 VAL A O 1
ATOM 3972 N N . THR A 1 495 ? -19.519 -10.249 42.212 1.00 89.31 495 THR A N 1
ATOM 3973 C CA . THR A 1 495 ? -18.058 -10.142 42.313 1.00 89.31 495 THR A CA 1
ATOM 3974 C C . THR A 1 495 ? -17.618 -8.704 42.516 1.00 89.31 495 THR A C 1
ATOM 3976 O O . THR A 1 495 ? -18.005 -7.809 41.763 1.00 89.31 495 THR A O 1
ATOM 3979 N N . TYR A 1 496 ? -16.744 -8.479 43.497 1.00 87.56 496 TYR A N 1
ATOM 3980 C CA . TYR A 1 496 ? -16.067 -7.198 43.658 1.00 87.56 496 TYR A CA 1
ATOM 3981 C C . TYR A 1 496 ? -14.832 -7.097 42.755 1.00 87.56 496 TYR A C 1
ATOM 3983 O O . TYR A 1 496 ? -13.931 -7.937 42.769 1.00 87.56 496 TYR A O 1
ATOM 3991 N N . MET A 1 497 ? -14.765 -6.020 41.981 1.00 81.25 497 MET A N 1
ATOM 3992 C CA . MET A 1 497 ? -13.673 -5.704 41.074 1.00 81.25 497 MET A CA 1
ATOM 3993 C C . MET A 1 497 ? -12.823 -4.576 41.650 1.00 81.25 497 MET A C 1
ATOM 3995 O O . MET A 1 497 ? -13.099 -3.395 41.452 1.00 81.25 497 MET A O 1
ATOM 3999 N N . SER A 1 498 ? -11.731 -4.945 42.322 1.00 74.94 498 SER A N 1
ATOM 4000 C CA . SER A 1 498 ? -10.826 -3.995 42.987 1.00 74.94 498 SER A CA 1
ATOM 4001 C C . SER A 1 498 ? -10.225 -2.947 42.045 1.00 74.94 498 SER A C 1
ATOM 4003 O O . SER A 1 498 ? -10.096 -1.785 42.424 1.00 74.94 498 SER A O 1
ATOM 4005 N N . LYS A 1 499 ? -9.894 -3.330 40.803 1.00 71.06 499 LYS A N 1
ATOM 4006 C CA . LYS A 1 499 ? -9.336 -2.413 39.793 1.00 71.06 499 LYS A CA 1
ATOM 4007 C C . LYS A 1 499 ? -10.314 -1.311 39.393 1.00 71.06 499 LYS A C 1
ATOM 4009 O O . LYS A 1 499 ? -9.896 -0.173 39.224 1.00 71.06 499 LYS A O 1
ATOM 4014 N N . THR A 1 500 ? -11.588 -1.653 39.225 1.00 69.56 500 THR A N 1
ATOM 4015 C CA . THR A 1 500 ? -12.639 -0.720 38.789 1.00 69.56 500 THR A CA 1
ATOM 4016 C C . THR A 1 500 ? -13.465 -0.178 39.950 1.00 69.56 500 THR A C 1
ATOM 4018 O O . THR A 1 500 ? -14.377 0.605 39.714 1.00 69.56 500 THR A O 1
ATOM 4021 N N . LYS A 1 501 ? -13.156 -0.578 41.193 1.00 79.69 501 LYS A N 1
ATOM 4022 C CA . LYS A 1 501 ? -13.904 -0.226 42.410 1.00 79.69 501 LYS A CA 1
ATOM 4023 C C . LYS A 1 501 ? -15.410 -0.423 42.227 1.00 79.69 501 LYS A C 1
ATOM 4025 O O . LYS A 1 501 ? -16.213 0.451 42.543 1.00 79.69 501 LYS A O 1
ATOM 4030 N N . SER A 1 502 ? -15.794 -1.565 41.670 1.00 83.12 502 SER A N 1
ATOM 4031 C CA . SER A 1 502 ? -17.187 -1.848 41.338 1.00 83.12 502 SER A CA 1
ATOM 4032 C C . SER A 1 502 ? -17.605 -3.234 41.793 1.00 83.12 502 SER A C 1
ATOM 4034 O O . SER A 1 502 ? -16.790 -4.151 41.836 1.00 83.12 502 SER A O 1
ATOM 4036 N N . ILE A 1 503 ? -18.881 -3.389 42.125 1.00 87.00 503 ILE A N 1
ATOM 4037 C CA . ILE A 1 503 ? -19.512 -4.694 42.315 1.00 87.00 503 ILE A CA 1
ATOM 4038 C C . ILE A 1 503 ? -20.240 -5.029 41.018 1.00 87.00 503 ILE A C 1
ATOM 4040 O O . ILE A 1 503 ? -21.032 -4.234 40.515 1.00 87.00 503 ILE A O 1
ATOM 4044 N N . VAL A 1 504 ? -19.933 -6.188 40.452 1.00 87.50 504 VAL A N 1
ATOM 4045 C CA . VAL A 1 504 ? -20.579 -6.710 39.250 1.00 87.50 504 VAL A CA 1
ATOM 4046 C C . VAL A 1 504 ? -21.578 -7.773 39.674 1.00 87.50 504 VAL A C 1
ATOM 4048 O O . VAL A 1 504 ? -21.226 -8.656 40.454 1.00 87.50 504 VAL A O 1
ATOM 4051 N N . ILE A 1 505 ? -22.796 -7.681 39.146 1.00 89.94 505 ILE A N 1
ATOM 4052 C CA . ILE A 1 505 ? -23.817 -8.722 39.250 1.00 89.94 505 ILE A CA 1
ATOM 4053 C C . ILE A 1 505 ? -24.025 -9.265 37.843 1.00 89.94 505 ILE A C 1
ATOM 4055 O O . ILE A 1 505 ? -24.303 -8.509 36.911 1.00 89.94 505 ILE A O 1
ATOM 4059 N N . TYR A 1 506 ? -23.858 -10.566 37.690 1.00 90.12 506 TYR A N 1
ATOM 4060 C CA . TYR A 1 506 ? -24.078 -11.280 36.447 1.00 90.12 506 TYR A CA 1
ATOM 4061 C C . TYR A 1 506 ? -25.058 -12.413 36.720 1.00 90.12 506 TYR A C 1
ATOM 4063 O O . TYR A 1 506 ? -24.782 -13.273 37.549 1.00 90.12 506 TYR A O 1
ATOM 4071 N N . ALA A 1 507 ? -26.203 -12.406 36.049 1.00 90.56 507 ALA A N 1
ATOM 4072 C CA . ALA A 1 507 ? -27.175 -13.481 36.170 1.00 90.56 507 ALA A CA 1
ATOM 4073 C C . ALA A 1 507 ? -27.092 -14.432 34.975 1.00 90.56 507 ALA A C 1
ATOM 4075 O O . ALA A 1 507 ? -26.952 -13.971 33.845 1.00 90.56 507 ALA A O 1
ATOM 4076 N N . GLU A 1 508 ? -27.213 -15.736 35.206 1.00 90.12 508 GLU A N 1
ATOM 4077 C CA . GLU A 1 508 ? -27.248 -16.767 34.164 1.00 90.12 508 GLU A CA 1
ATOM 4078 C C . GLU A 1 508 ? -28.478 -16.615 33.243 1.00 90.12 508 GLU A C 1
ATOM 4080 O O . GLU A 1 508 ? -29.477 -16.008 33.638 1.00 90.12 508 GLU A O 1
ATOM 4085 N N . PRO A 1 509 ? -28.457 -17.157 32.008 1.00 87.12 509 PRO A N 1
ATOM 4086 C CA . PRO A 1 509 ? -29.555 -16.981 31.050 1.00 87.12 509 PRO A CA 1
ATOM 4087 C C . PRO A 1 509 ? -30.933 -17.448 31.544 1.00 87.12 509 PRO A C 1
ATOM 4089 O O . PRO A 1 509 ? -31.947 -16.886 31.142 1.00 87.12 509 PRO A O 1
ATOM 4092 N N . ALA A 1 510 ? -30.982 -18.461 32.414 1.00 86.44 510 ALA A N 1
ATOM 4093 C CA . ALA A 1 510 ? -32.227 -19.008 32.958 1.00 86.44 510 ALA A CA 1
ATOM 4094 C C . ALA A 1 510 ? -32.776 -18.221 34.167 1.00 86.44 510 ALA A C 1
ATOM 4096 O O . ALA A 1 510 ? -33.883 -18.498 34.639 1.00 86.44 510 ALA A O 1
ATOM 4097 N N . THR A 1 511 ? -32.021 -17.252 34.687 1.00 89.50 511 THR A N 1
ATOM 4098 C CA . THR A 1 511 ? -32.372 -16.520 35.905 1.00 89.50 511 THR A CA 1
ATOM 4099 C C . THR A 1 511 ? -33.505 -15.529 35.651 1.00 89.50 511 THR A C 1
ATOM 4101 O O . THR A 1 511 ? -33.435 -14.678 34.766 1.00 89.50 511 THR A O 1
ATOM 4104 N N . GLN A 1 512 ? -34.562 -15.597 36.464 1.00 87.56 512 GLN A N 1
ATOM 4105 C CA . GLN A 1 512 ? -35.697 -14.675 36.357 1.00 87.56 512 GLN A CA 1
ATOM 4106 C C . GLN A 1 512 ? -35.310 -13.259 36.808 1.00 87.56 512 GLN A C 1
ATOM 4108 O O . GLN A 1 512 ? -34.674 -13.095 37.850 1.00 87.56 512 GLN A O 1
ATOM 4113 N N . GLN A 1 513 ? -35.799 -12.231 36.101 1.00 86.69 513 GLN A N 1
ATOM 4114 C CA . GLN A 1 513 ? -35.489 -10.819 36.382 1.00 86.69 513 GLN A CA 1
ATOM 4115 C C . GLN A 1 513 ? -35.729 -10.422 37.850 1.00 86.69 513 GLN A C 1
ATOM 4117 O O . GLN A 1 513 ? -34.919 -9.715 38.442 1.00 86.69 513 GLN A O 1
ATOM 4122 N N . LYS A 1 514 ? -36.785 -10.960 38.477 1.00 90.12 514 LYS A N 1
ATOM 4123 C CA . LYS A 1 514 ? -37.116 -10.708 39.890 1.00 90.12 514 LYS A CA 1
ATOM 4124 C C . LYS A 1 514 ? -35.975 -11.057 40.860 1.00 90.12 514 LYS A C 1
ATOM 4126 O O . LYS A 1 514 ? -35.807 -10.381 41.873 1.00 90.12 514 LYS A O 1
ATOM 4131 N N . PHE A 1 515 ? -35.198 -12.103 40.563 1.00 89.75 515 PHE A N 1
ATOM 4132 C CA . PHE A 1 515 ? -34.059 -12.518 41.388 1.00 89.75 515 PHE A CA 1
ATOM 4133 C C . PHE A 1 515 ? -32.866 -11.585 41.197 1.00 89.75 515 PHE A C 1
ATOM 4135 O O . PHE A 1 515 ? -32.189 -11.263 42.167 1.00 89.75 515 PHE A O 1
ATOM 4142 N N . ILE A 1 516 ? -32.661 -11.085 39.977 1.00 88.44 516 ILE A N 1
ATOM 4143 C CA . ILE A 1 516 ? -31.628 -10.090 39.667 1.00 88.44 516 ILE A CA 1
ATOM 4144 C C . ILE A 1 516 ? -31.917 -8.796 40.432 1.00 88.44 516 ILE A C 1
ATOM 4146 O O . ILE A 1 516 ? -31.046 -8.283 41.130 1.00 88.44 516 ILE A O 1
ATOM 4150 N N . ASP A 1 517 ? -33.160 -8.314 40.364 1.00 87.81 517 ASP A N 1
ATOM 4151 C CA . ASP A 1 517 ? -33.576 -7.074 41.023 1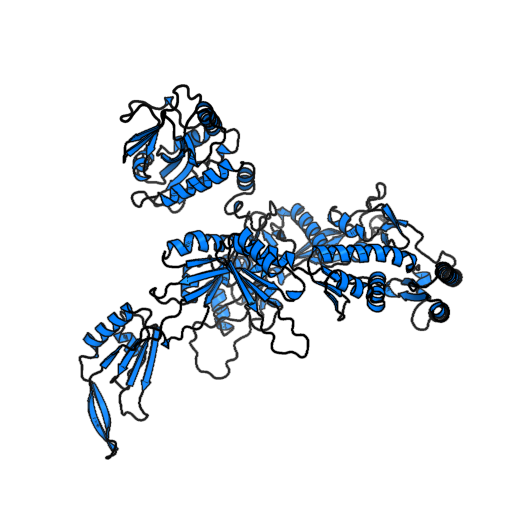.00 87.81 517 ASP A CA 1
ATOM 4152 C C . ASP A 1 517 ? -33.529 -7.198 42.558 1.00 87.81 517 ASP A C 1
ATOM 4154 O O . ASP A 1 517 ? -33.134 -6.256 43.253 1.00 87.81 517 ASP A O 1
ATOM 4158 N N . SER A 1 518 ? -33.875 -8.372 43.100 1.00 90.88 518 SER A N 1
ATOM 4159 C CA . SER A 1 518 ? -33.775 -8.663 44.539 1.00 90.88 518 SER A CA 1
ATOM 4160 C C . SER A 1 518 ? -32.319 -8.714 45.009 1.00 90.88 518 SER A C 1
ATOM 4162 O O . SER A 1 518 ? -31.980 -8.075 46.005 1.00 90.88 518 SER A O 1
ATOM 4164 N N . CYS A 1 519 ? -31.446 -9.395 44.259 1.00 89.94 519 CYS A N 1
ATOM 4165 C CA . CYS A 1 519 ? -30.009 -9.461 44.527 1.00 89.94 519 CYS A CA 1
ATOM 4166 C C . CYS A 1 519 ? -29.373 -8.065 44.497 1.00 89.94 519 CYS A C 1
ATOM 4168 O O . CYS A 1 519 ? -28.661 -7.672 45.423 1.00 89.94 519 CYS A O 1
ATOM 4170 N N . GLU A 1 520 ? -29.690 -7.268 43.471 1.00 88.50 520 GLU A N 1
ATOM 4171 C CA . GLU A 1 520 ? -29.240 -5.882 43.376 1.00 88.50 520 GLU A CA 1
ATOM 4172 C C . GLU A 1 520 ? -29.721 -5.065 44.582 1.00 88.50 520 GLU A C 1
ATOM 4174 O O . GLU A 1 520 ? -28.932 -4.337 45.182 1.00 88.50 520 GLU A O 1
ATOM 4179 N N . THR A 1 521 ? -30.986 -5.209 44.982 1.00 88.50 521 THR A N 1
ATOM 4180 C CA . THR A 1 521 ? -31.559 -4.496 46.134 1.00 88.50 521 THR A CA 1
ATOM 4181 C C . THR A 1 521 ? -30.851 -4.852 47.441 1.00 88.50 521 THR A C 1
ATOM 4183 O O . THR A 1 521 ? -30.525 -3.958 48.221 1.00 88.50 521 THR A O 1
ATOM 4186 N N . GLU A 1 522 ? -30.554 -6.128 47.676 1.00 88.69 522 GLU A N 1
ATOM 4187 C CA . GLU A 1 522 ? -29.871 -6.578 48.891 1.00 88.69 522 GLU A CA 1
ATOM 4188 C C . GLU A 1 522 ? -28.415 -6.082 48.947 1.00 88.69 522 GLU A C 1
ATOM 4190 O O . GLU A 1 522 ? -27.951 -5.600 49.984 1.00 88.69 522 GLU A O 1
ATOM 4195 N N . ILE A 1 523 ? -27.718 -6.057 47.805 1.00 87.62 523 ILE A N 1
ATOM 4196 C CA . ILE A 1 523 ? -26.390 -5.434 47.707 1.00 87.62 523 ILE A CA 1
ATOM 4197 C C . ILE A 1 523 ? -26.484 -3.935 48.000 1.00 87.62 523 ILE A C 1
ATOM 4199 O O . ILE A 1 523 ? -25.676 -3.408 48.767 1.00 87.62 523 ILE A O 1
ATOM 4203 N N . LYS A 1 524 ? -27.486 -3.233 47.456 1.00 85.62 524 LYS A N 1
ATOM 4204 C CA . LYS A 1 524 ? -27.713 -1.811 47.761 1.00 85.62 524 LYS A CA 1
ATOM 4205 C C . LYS A 1 524 ? -27.971 -1.577 49.252 1.00 85.62 524 LYS A C 1
ATOM 4207 O O . LYS A 1 524 ? -27.491 -0.578 49.782 1.00 85.62 524 LYS A O 1
ATOM 4212 N N . GLN A 1 525 ? -28.656 -2.489 49.943 1.00 85.12 525 GLN A N 1
ATOM 4213 C CA . GLN A 1 525 ? -28.865 -2.413 51.392 1.00 85.12 525 GLN A CA 1
ATOM 4214 C C . GLN A 1 525 ? -27.557 -2.591 52.173 1.00 85.12 525 GLN A C 1
ATOM 4216 O O . GLN A 1 525 ? -27.301 -1.822 53.100 1.00 85.12 525 GLN A O 1
ATOM 4221 N N . ILE A 1 526 ? -26.696 -3.541 51.791 1.00 84.88 526 ILE A N 1
ATOM 4222 C CA . ILE A 1 526 ? -25.357 -3.683 52.391 1.00 84.88 526 ILE A CA 1
ATOM 4223 C C . ILE A 1 526 ? -24.562 -2.396 52.190 1.00 84.88 526 ILE A C 1
ATOM 4225 O O . ILE A 1 526 ? -24.028 -1.842 53.148 1.00 84.88 526 ILE A O 1
ATOM 4229 N N . LEU A 1 527 ? -24.542 -1.880 50.960 1.00 83.62 527 LEU A N 1
ATOM 4230 C CA . LEU A 1 527 ? -23.848 -0.641 50.634 1.00 83.62 527 LEU A CA 1
ATOM 4231 C C . LEU A 1 527 ? -24.394 0.540 51.448 1.00 83.62 527 LEU A C 1
ATOM 4233 O O . LEU A 1 527 ? -23.603 1.298 51.996 1.00 83.62 527 LEU A O 1
ATOM 4237 N N . SER A 1 528 ? -25.716 0.650 51.623 1.00 81.06 528 SER A N 1
ATOM 4238 C CA . SER A 1 528 ? -26.346 1.709 52.431 1.00 81.06 528 SER A CA 1
ATOM 4239 C C . SER A 1 528 ? -25.901 1.737 53.894 1.00 81.06 528 SER A C 1
ATOM 4241 O O . SER A 1 528 ? -25.898 2.800 54.507 1.00 81.06 528 SER A O 1
ATOM 4243 N N . LYS A 1 529 ? -25.474 0.593 54.441 1.00 81.25 529 LYS A N 1
ATOM 4244 C CA . LYS A 1 529 ? -24.942 0.493 55.807 1.00 81.25 529 LYS A CA 1
ATOM 4245 C C . LYS A 1 529 ? -23.475 0.922 55.908 1.00 81.25 529 LYS A C 1
ATOM 4247 O O . LYS A 1 529 ? -22.999 1.158 57.014 1.00 81.25 529 LYS A O 1
ATOM 4252 N N . LEU A 1 530 ? -22.752 0.996 54.786 1.00 78.94 530 LEU A N 1
ATOM 4253 C CA . LEU A 1 530 ? -21.315 1.289 54.750 1.00 78.94 530 LEU A CA 1
ATOM 4254 C C . LEU A 1 530 ? -21.004 2.784 54.590 1.00 78.94 530 LEU A C 1
ATOM 4256 O O . LEU A 1 530 ? -19.954 3.229 55.051 1.00 78.94 530 LEU A O 1
ATOM 4260 N N . SER A 1 531 ? -21.881 3.571 53.960 1.00 69.56 531 SER A N 1
ATOM 4261 C CA . SER A 1 531 ? -21.738 5.031 53.898 1.00 69.56 531 SER A CA 1
ATOM 4262 C C . SER A 1 531 ? -23.085 5.753 53.745 1.00 69.56 531 SER A C 1
ATOM 4264 O O . SER A 1 531 ? -24.026 5.257 53.123 1.00 69.56 531 SER A O 1
ATOM 4266 N N . ILE A 1 532 ? -23.157 6.944 54.349 1.00 59.41 532 ILE A N 1
ATOM 4267 C CA . ILE A 1 532 ? -24.331 7.830 54.404 1.00 59.41 532 ILE A CA 1
ATOM 4268 C C . ILE A 1 532 ? -24.343 8.803 53.202 1.00 59.41 532 ILE A C 1
ATOM 4270 O O . ILE A 1 532 ? -25.402 9.261 52.786 1.00 59.41 532 ILE A O 1
ATOM 4274 N N . ASP A 1 533 ? -23.186 9.046 52.571 1.00 53.66 533 ASP A N 1
ATOM 4275 C CA . ASP A 1 533 ? -22.978 10.058 51.514 1.00 53.66 533 ASP A CA 1
ATOM 4276 C C . ASP A 1 533 ? -23.362 9.583 50.095 1.00 53.66 533 ASP A C 1
ATOM 4278 O O . ASP A 1 533 ? -22.933 10.148 49.088 1.00 53.66 533 ASP A O 1
ATOM 4282 N N . GLY A 1 534 ? -24.174 8.527 49.994 1.00 58.59 534 GLY A N 1
ATOM 4283 C CA . GLY A 1 534 ? -24.545 7.900 48.725 1.00 58.59 534 GLY A CA 1
ATOM 4284 C C . GLY A 1 534 ? -23.476 6.925 48.223 1.00 58.59 534 GLY A C 1
ATOM 4285 O O . GLY A 1 534 ? -22.332 7.281 47.953 1.00 58.59 534 GLY A O 1
ATOM 4286 N N . ASN A 1 535 ? -23.855 5.656 48.080 1.00 58.38 535 ASN A N 1
ATOM 4287 C CA . ASN A 1 535 ? -22.899 4.556 47.896 1.00 58.38 535 ASN A CA 1
ATOM 4288 C C . ASN A 1 535 ? -22.598 4.195 46.436 1.00 58.38 535 ASN A C 1
ATOM 4290 O O . ASN A 1 535 ? -21.649 3.459 46.169 1.00 58.38 535 ASN A O 1
ATOM 4294 N N . ILE A 1 536 ? -23.419 4.675 45.498 1.00 56.25 536 ILE A N 1
ATOM 4295 C CA . ILE A 1 536 ? -23.470 4.192 44.113 1.00 56.25 536 ILE A CA 1
ATOM 4296 C C . ILE A 1 536 ? -23.392 5.383 43.164 1.00 56.25 536 ILE A C 1
ATOM 4298 O O . ILE A 1 536 ? -24.165 6.328 43.276 1.00 56.25 536 ILE A O 1
ATOM 4302 N N . ILE A 1 537 ? -22.452 5.336 42.220 1.00 53.22 537 ILE A N 1
ATOM 4303 C CA . ILE A 1 537 ? -22.138 6.465 41.326 1.00 53.22 537 ILE A CA 1
ATOM 4304 C C . ILE A 1 537 ? -23.083 6.543 40.103 1.00 53.22 537 ILE A C 1
ATOM 4306 O O . ILE A 1 537 ? -23.220 7.609 39.481 1.00 53.22 537 ILE A O 1
ATOM 4310 N N . ARG A 1 538 ? -23.733 5.436 39.708 1.00 55.41 538 ARG A N 1
ATOM 4311 C CA . ARG A 1 538 ? -24.463 5.350 38.429 1.00 55.41 538 ARG A CA 1
ATOM 4312 C C . ARG A 1 538 ? -25.941 4.993 38.555 1.00 55.41 538 ARG A C 1
ATOM 4314 O O . ARG A 1 538 ? -26.294 3.835 38.733 1.00 55.41 538 ARG A O 1
ATOM 4321 N N . ASP A 1 539 ? -26.771 5.994 38.288 1.00 53.50 539 ASP A N 1
ATOM 4322 C CA . ASP A 1 539 ? -28.093 5.831 37.679 1.00 53.50 539 ASP A CA 1
ATOM 4323 C C . ASP A 1 539 ? -27.979 5.701 36.151 1.00 53.50 539 ASP A C 1
ATOM 4325 O O . ASP A 1 539 ? -26.918 5.965 35.572 1.00 53.50 539 ASP A O 1
ATOM 4329 N N . LYS A 1 540 ? -29.081 5.341 35.475 1.00 57.75 540 LYS A N 1
ATOM 4330 C CA . LYS A 1 540 ? -29.185 5.427 34.008 1.00 57.75 540 LYS A CA 1
ATOM 4331 C C . LYS A 1 540 ? -28.777 6.828 33.548 1.00 57.75 540 LYS A C 1
ATOM 4333 O O . LYS A 1 540 ? -29.491 7.796 33.800 1.00 57.75 540 LYS A O 1
ATOM 4338 N N . LYS A 1 541 ? -27.662 6.938 32.826 1.00 67.75 541 LYS A N 1
ATOM 4339 C CA . LYS A 1 541 ? -27.187 8.217 32.283 1.00 67.75 541 LYS A CA 1
ATOM 4340 C C . LYS A 1 541 ? -27.166 8.176 30.759 1.00 67.75 541 LYS A C 1
ATOM 4342 O O . LYS A 1 541 ? -26.895 7.151 30.132 1.00 67.75 541 LYS A O 1
ATOM 4347 N N . LYS A 1 542 ? -27.503 9.317 30.158 1.00 81.19 542 LYS A N 1
ATOM 4348 C CA . LYS A 1 542 ? -27.504 9.515 28.708 1.00 81.19 542 LYS A CA 1
ATOM 4349 C C . LYS A 1 542 ? -26.090 9.844 28.244 1.00 81.19 542 LYS A C 1
ATOM 4351 O O . LYS A 1 542 ? -25.475 10.781 28.746 1.00 81.19 542 LYS A O 1
ATOM 4356 N N . CYS A 1 543 ? -25.574 9.098 27.273 1.00 83.44 543 CYS A N 1
ATOM 4357 C CA . CYS A 1 543 ? -24.262 9.370 26.703 1.00 83.44 543 CYS A CA 1
ATOM 4358 C C . CYS A 1 543 ? -24.247 10.710 25.947 1.00 83.44 543 CYS A C 1
ATOM 4360 O O . CYS A 1 543 ? -25.034 10.911 25.025 1.00 83.44 543 CYS A O 1
ATOM 4362 N N . VAL A 1 544 ? -23.282 11.578 26.257 1.00 87.44 544 VAL A N 1
ATOM 4363 C CA . VAL A 1 544 ? -23.109 12.894 25.619 1.00 87.44 544 VAL A CA 1
ATOM 4364 C C . VAL A 1 544 ? -22.755 12.814 24.126 1.00 87.44 544 VAL A C 1
ATOM 4366 O O . VAL A 1 544 ? -23.052 13.723 23.357 1.00 87.44 544 VAL A O 1
ATOM 4369 N N . PHE A 1 545 ? -22.137 11.716 23.682 1.00 85.31 545 PHE A N 1
ATOM 4370 C CA . PHE A 1 545 ? -21.686 11.564 22.297 1.00 85.31 545 PHE A CA 1
ATOM 4371 C C . PHE A 1 545 ? -22.766 10.988 21.371 1.00 85.31 545 PHE A C 1
ATOM 4373 O O . PHE A 1 545 ? -23.013 11.559 20.304 1.00 85.31 545 PHE A O 1
ATOM 4380 N N . CYS A 1 546 ? -23.410 9.886 21.781 1.00 83.12 546 CYS A N 1
ATOM 4381 C CA . CYS A 1 546 ? -24.396 9.156 20.971 1.00 83.12 546 CYS A CA 1
ATOM 4382 C C . CYS A 1 546 ? -25.855 9.317 21.426 1.00 83.12 546 CYS A C 1
ATOM 4384 O O . CYS A 1 546 ? -26.758 8.892 20.716 1.00 83.12 546 CYS A O 1
ATOM 4386 N N . GLY A 1 547 ? -26.105 9.876 22.612 1.00 81.75 547 GLY A N 1
ATOM 4387 C CA . GLY A 1 547 ? -27.453 10.076 23.141 1.00 81.75 547 GLY A CA 1
ATOM 4388 C C . GLY A 1 547 ? -28.161 8.826 23.679 1.00 81.75 547 GLY A C 1
ATOM 4389 O O . GLY A 1 547 ? -29.291 8.961 24.139 1.00 81.75 547 GLY A O 1
ATOM 4390 N N . LYS A 1 548 ? -27.543 7.636 23.657 1.00 78.94 548 LYS A N 1
ATOM 4391 C CA . LYS A 1 548 ? -28.132 6.410 24.229 1.00 78.94 548 LYS A CA 1
ATOM 4392 C C . LYS A 1 548 ? -28.068 6.421 25.760 1.00 78.94 548 LYS A C 1
ATOM 4394 O O . LYS A 1 548 ? -27.053 6.823 26.332 1.00 78.94 548 LYS A O 1
ATOM 4399 N N . THR A 1 549 ? -29.134 5.956 26.407 1.00 71.81 549 THR A N 1
ATOM 4400 C CA . THR A 1 549 ? -29.227 5.809 27.868 1.00 71.81 549 THR A CA 1
ATOM 4401 C C . THR A 1 549 ? -28.877 4.377 28.260 1.00 71.81 549 THR A C 1
ATOM 4403 O O . THR A 1 549 ? -29.441 3.443 27.699 1.00 71.81 549 THR A O 1
ATOM 4406 N N . SER A 1 550 ? -27.956 4.187 29.205 1.00 62.72 550 SER A N 1
ATOM 4407 C CA . SER A 1 550 ? -27.573 2.858 29.703 1.00 62.72 550 SER A CA 1
ATOM 4408 C C . SER A 1 550 ? -27.153 2.928 31.174 1.00 62.72 550 SER A C 1
ATOM 4410 O O . SER A 1 550 ? -26.793 3.994 31.677 1.00 62.72 550 SER A O 1
ATOM 4412 N N . TYR A 1 551 ? -27.211 1.789 31.866 1.00 51.34 551 TYR A N 1
ATOM 4413 C CA . TYR A 1 551 ? -26.725 1.624 33.237 1.00 51.34 551 TYR A CA 1
ATOM 4414 C C . TYR A 1 551 ? -25.186 1.684 33.331 1.00 51.34 551 TYR A C 1
ATOM 4416 O O . TYR A 1 551 ? -24.638 1.965 34.393 1.00 51.34 551 TYR A O 1
ATOM 4424 N N . SER A 1 552 ? -24.462 1.464 32.223 1.00 52.53 552 SER A N 1
ATOM 4425 C CA . SER A 1 552 ? -23.003 1.274 32.220 1.00 52.53 552 SER A CA 1
ATOM 4426 C C . SER A 1 552 ? -22.210 2.374 31.487 1.00 52.53 552 SER A C 1
ATOM 4428 O O . SER A 1 552 ? -21.238 2.076 30.790 1.00 52.53 552 SER A O 1
ATOM 4430 N N . THR A 1 553 ? -22.580 3.652 31.618 1.00 64.00 553 THR A N 1
ATOM 4431 C CA . THR A 1 553 ? -21.842 4.763 30.971 1.00 64.00 553 THR A CA 1
ATOM 4432 C C . THR A 1 553 ? -20.828 5.434 31.901 1.00 64.00 553 THR A C 1
ATOM 4434 O O . THR A 1 553 ? -21.221 5.965 32.939 1.00 64.00 553 THR A O 1
ATOM 4437 N N . ASN A 1 554 ? -19.549 5.446 31.509 1.00 70.12 554 ASN A N 1
ATOM 4438 C CA . ASN A 1 554 ? -18.461 6.157 32.196 1.00 70.12 554 ASN A CA 1
ATOM 4439 C C . ASN A 1 554 ? -18.701 7.659 32.256 1.00 70.12 554 ASN A C 1
ATOM 4441 O O . ASN A 1 554 ? -19.408 8.183 31.414 1.00 70.12 554 ASN A O 1
ATOM 4445 N N . THR A 1 555 ? -18.151 8.365 33.242 1.00 78.44 555 THR A N 1
ATOM 4446 C CA . THR A 1 555 ? -18.305 9.824 33.369 1.00 78.44 555 THR A CA 1
ATOM 4447 C C . THR A 1 555 ? -16.970 10.523 33.210 1.00 78.44 555 THR A C 1
ATOM 4449 O O . THR A 1 555 ? -15.979 10.079 33.777 1.00 78.44 555 THR A O 1
ATOM 4452 N N . LEU A 1 556 ? -16.951 11.628 32.467 1.00 79.00 556 LEU A N 1
ATOM 4453 C CA . LEU A 1 556 ? -15.763 12.465 32.311 1.00 79.00 556 LEU A CA 1
ATOM 4454 C C . LEU A 1 556 ? -15.410 13.125 33.648 1.00 79.00 556 LEU A C 1
ATOM 4456 O O . LEU A 1 556 ? -16.240 13.850 34.198 1.00 79.00 556 LEU A O 1
ATOM 4460 N N . ARG A 1 557 ? -14.185 12.948 34.145 1.00 76.38 557 ARG A N 1
ATOM 4461 C CA . ARG A 1 557 ? -13.728 13.484 35.441 1.00 76.38 557 ARG A CA 1
ATOM 4462 C C . ARG A 1 557 ? -13.838 15.002 35.518 1.00 76.38 557 ARG A C 1
ATOM 4464 O O . ARG A 1 557 ? -14.227 15.538 36.548 1.00 76.38 557 ARG A O 1
ATOM 4471 N N . ALA A 1 558 ? -13.551 15.689 34.413 1.00 76.50 558 ALA A N 1
ATOM 4472 C CA . ALA A 1 558 ? -13.559 17.149 34.365 1.00 76.50 558 ALA A CA 1
ATOM 4473 C C . ALA A 1 558 ? -14.964 17.768 34.501 1.00 76.50 558 ALA A C 1
ATOM 4475 O O . ALA A 1 558 ? -15.089 18.890 34.978 1.00 76.50 558 ALA A O 1
ATOM 4476 N N . CYS A 1 559 ? -16.020 17.072 34.060 1.00 80.62 559 CYS A N 1
ATOM 4477 C CA . CYS A 1 559 ? -17.349 17.683 33.916 1.00 80.62 559 CYS A CA 1
ATOM 4478 C C . CYS A 1 559 ? -18.541 16.812 34.334 1.00 80.62 559 CYS A C 1
ATOM 4480 O O . CYS A 1 559 ? -19.679 17.254 34.226 1.00 80.62 559 CYS A O 1
ATOM 4482 N N . GLY A 1 560 ? -18.314 15.565 34.743 1.00 77.50 560 GLY A N 1
ATOM 4483 C CA . GLY A 1 560 ? -19.348 14.621 35.174 1.00 77.50 560 GLY A CA 1
ATOM 4484 C C . GLY A 1 560 ? -20.241 14.048 34.064 1.00 77.50 560 GLY A C 1
ATOM 4485 O O . GLY A 1 560 ? -21.017 13.131 34.334 1.00 77.50 560 GLY A O 1
ATOM 4486 N N . HIS A 1 561 ? -20.146 14.530 32.819 1.00 83.50 561 HIS A N 1
ATOM 4487 C CA . HIS A 1 561 ? -20.974 14.039 31.712 1.00 83.50 561 HIS A CA 1
ATOM 4488 C C . HIS A 1 561 ? -20.667 12.582 31.359 1.00 83.50 561 HIS A C 1
ATOM 4490 O O . HIS A 1 561 ? -19.506 12.178 31.259 1.00 83.50 561 HIS A O 1
ATOM 4496 N N . ALA A 1 562 ? -21.725 11.807 31.123 1.00 80.69 562 ALA A N 1
ATOM 4497 C CA . ALA A 1 562 ? -21.625 10.389 30.825 1.00 80.69 562 ALA A CA 1
ATOM 4498 C C . ALA A 1 562 ? -21.240 10.108 29.361 1.00 80.69 562 ALA A C 1
ATOM 4500 O O . ALA A 1 562 ? -21.668 10.799 28.436 1.00 80.69 562 ALA A O 1
ATOM 4501 N N . TYR A 1 563 ? -20.478 9.046 29.126 1.00 81.56 563 TYR A N 1
ATOM 4502 C CA . TYR A 1 563 ? -19.980 8.608 27.834 1.00 81.56 563 TYR A CA 1
ATOM 4503 C C . TYR A 1 563 ? -20.021 7.080 27.686 1.00 81.56 563 TYR A C 1
ATOM 4505 O O . TYR A 1 563 ? -20.016 6.321 28.655 1.00 81.56 563 TYR A O 1
ATOM 4513 N N . CYS A 1 564 ? -20.105 6.632 26.435 1.00 75.25 564 CYS A N 1
ATOM 4514 C CA . CYS A 1 564 ? -20.093 5.227 26.037 1.00 75.25 564 CYS A CA 1
ATOM 4515 C C . CYS A 1 564 ? -18.845 4.935 25.196 1.00 75.25 564 CYS A C 1
ATOM 4517 O O . CYS A 1 564 ? -18.094 5.857 24.880 1.00 75.25 564 CYS A O 1
ATOM 4519 N N . ARG A 1 565 ? -18.641 3.685 24.759 1.00 73.94 565 ARG A N 1
ATOM 4520 C CA . ARG A 1 565 ? -17.514 3.321 23.870 1.00 73.94 565 ARG A CA 1
ATOM 4521 C C . ARG A 1 565 ? -17.460 4.132 22.570 1.00 73.94 565 ARG A C 1
ATOM 4523 O O . ARG A 1 565 ? -16.392 4.327 22.017 1.00 73.94 565 ARG A O 1
ATOM 4530 N N . CYS A 1 566 ? -18.593 4.678 22.140 1.00 78.12 566 CYS A N 1
ATOM 4531 C CA . CYS A 1 566 ? -18.693 5.650 21.054 1.00 78.12 566 CYS A CA 1
ATOM 4532 C C . CYS A 1 566 ? -17.759 6.868 21.197 1.00 78.12 566 CYS A C 1
ATOM 4534 O O . CYS A 1 566 ? -17.452 7.511 20.196 1.00 78.12 566 CYS A O 1
ATOM 4536 N N . ALA A 1 567 ? -17.331 7.215 22.417 1.00 82.06 567 ALA A N 1
ATOM 4537 C CA . ALA A 1 567 ? -16.486 8.374 22.674 1.00 82.06 567 ALA A CA 1
ATOM 4538 C C . ALA A 1 567 ? -15.172 8.339 21.882 1.00 82.06 567 ALA A C 1
ATOM 4540 O O . ALA A 1 567 ? -14.803 9.371 21.329 1.00 82.06 567 ALA A O 1
ATOM 4541 N N . SER A 1 568 ? -14.503 7.183 21.761 1.00 81.81 568 SER A N 1
ATOM 4542 C CA . SER A 1 568 ? -13.228 7.088 21.031 1.00 81.81 568 SER A CA 1
ATOM 4543 C C . SER A 1 568 ? -13.399 7.468 19.557 1.00 81.81 568 SER A C 1
ATOM 4545 O O . SER A 1 568 ? -12.665 8.311 19.038 1.00 81.81 568 SER A O 1
ATOM 4547 N N . THR A 1 569 ? -14.441 6.943 18.908 1.00 81.38 569 THR A N 1
ATOM 4548 C CA . THR A 1 569 ? -14.766 7.229 17.506 1.00 81.38 569 THR A CA 1
ATOM 4549 C C . THR A 1 569 ? -15.069 8.709 17.274 1.00 81.38 569 THR A C 1
ATOM 4551 O O . THR A 1 569 ? -14.561 9.296 16.320 1.00 81.38 569 THR A O 1
ATOM 4554 N N . PHE A 1 570 ? -15.869 9.331 18.149 1.00 83.12 570 PHE A N 1
ATOM 4555 C CA . PHE A 1 570 ? -16.203 10.754 18.029 1.00 83.12 570 PHE A CA 1
ATOM 4556 C C . PHE A 1 570 ? -14.991 11.655 18.294 1.00 83.12 570 PHE A C 1
ATOM 4558 O O . PHE A 1 570 ? -14.763 12.610 17.555 1.00 83.12 570 PHE A O 1
ATOM 4565 N N . LEU A 1 571 ? -14.197 11.352 19.324 1.00 84.69 571 LEU A N 1
ATOM 4566 C CA . LEU A 1 571 ? -13.068 12.190 19.728 1.00 84.69 571 LEU A CA 1
ATOM 4567 C C . LEU A 1 571 ? -11.925 12.171 18.703 1.00 84.69 571 LEU A C 1
ATOM 4569 O O . LEU A 1 571 ? -11.295 13.202 18.491 1.00 84.69 571 LEU A O 1
ATOM 4573 N N . LEU A 1 572 ? -11.699 11.064 17.984 1.00 79.44 572 LEU A N 1
ATOM 4574 C CA . LEU A 1 572 ? -10.677 10.986 16.923 1.00 79.44 572 LEU A CA 1
ATOM 4575 C C . LEU A 1 572 ? -10.887 11.975 15.764 1.00 79.44 572 LEU A C 1
ATOM 4577 O O . LEU A 1 572 ? -9.959 12.194 14.972 1.00 79.44 572 LEU A O 1
ATOM 4581 N N . GLN A 1 573 ? -12.085 12.549 15.648 1.00 78.31 573 GLN A N 1
ATOM 4582 C CA . GLN A 1 573 ? -12.458 13.508 14.610 1.00 78.31 573 GLN A CA 1
ATOM 4583 C C . GLN A 1 573 ? -12.319 14.971 15.060 1.00 78.31 573 GLN A C 1
ATOM 4585 O O . GLN A 1 573 ? -12.364 15.868 14.223 1.00 78.31 573 GLN A O 1
ATOM 4590 N N . THR A 1 574 ? -12.127 15.237 16.356 1.00 78.94 574 THR A N 1
ATOM 4591 C CA . THR A 1 574 ? -12.200 16.593 16.923 1.00 78.94 574 THR A CA 1
ATOM 4592 C C . THR A 1 574 ? -10.975 16.909 17.772 1.00 78.94 574 THR A C 1
ATOM 4594 O O . THR A 1 574 ? -10.835 16.346 18.848 1.00 78.94 574 THR A O 1
ATOM 4597 N N . PHE A 1 575 ? -10.120 17.840 17.339 1.00 85.00 575 PHE A N 1
ATOM 4598 C CA . PHE A 1 575 ? -8.964 18.310 18.117 1.00 85.00 575 PHE A CA 1
ATOM 4599 C C . PHE A 1 575 ? -9.056 19.820 18.390 1.00 85.00 575 PHE A C 1
ATOM 4601 O O . PHE A 1 575 ? -9.340 20.575 17.458 1.00 85.00 575 PHE A O 1
ATOM 4608 N N . PRO A 1 576 ? -8.780 20.296 19.622 1.00 87.75 576 PRO A N 1
ATOM 4609 C CA . PRO A 1 576 ? -8.497 19.525 20.843 1.00 87.75 576 PRO A CA 1
ATOM 4610 C C . PRO A 1 576 ? -9.700 18.696 21.324 1.00 87.75 576 PRO A C 1
ATOM 4612 O O . PRO A 1 576 ? -10.848 19.052 21.053 1.00 87.75 576 PRO A O 1
ATOM 4615 N N . LEU A 1 577 ? -9.430 17.602 22.043 1.00 90.44 577 LEU A N 1
ATOM 4616 C CA . LEU A 1 577 ? -10.455 16.668 22.513 1.00 90.44 577 LEU A CA 1
ATOM 4617 C C . LEU A 1 577 ? -11.321 17.333 23.595 1.00 90.44 577 LEU A C 1
ATOM 4619 O O . LEU A 1 577 ? -10.822 17.715 24.657 1.00 90.44 577 LEU A O 1
ATOM 4623 N N . LYS A 1 578 ? -12.625 17.466 23.337 1.00 90.75 578 LYS A N 1
ATOM 4624 C CA . LYS A 1 578 ? -13.568 18.195 24.201 1.00 90.75 578 LYS A CA 1
ATOM 4625 C C . LYS A 1 578 ? -14.861 17.428 24.430 1.00 90.75 578 LYS A C 1
ATOM 4627 O O . LYS A 1 578 ? -15.278 16.617 23.605 1.00 90.75 578 LYS A O 1
ATOM 4632 N N . CYS A 1 579 ? -15.526 17.735 25.542 1.00 89.19 579 CYS A N 1
ATOM 4633 C CA . CYS A 1 579 ? -16.889 17.278 25.786 1.00 89.19 579 CYS A CA 1
ATOM 4634 C C . CYS A 1 579 ? -17.832 17.821 24.696 1.00 89.19 579 CYS A C 1
ATOM 4636 O O . CYS A 1 579 ? -17.805 19.016 24.391 1.00 89.19 579 CYS A O 1
ATOM 4638 N N . LYS A 1 580 ? -18.676 16.947 24.125 1.00 87.06 580 LYS A N 1
ATOM 4639 C CA . LYS A 1 580 ? -19.640 17.304 23.066 1.00 87.06 580 LYS A CA 1
ATOM 4640 C C . LYS A 1 580 ? -20.838 18.106 23.591 1.00 87.06 580 LYS A C 1
ATOM 4642 O O . LYS A 1 580 ? -21.551 18.709 22.794 1.00 87.06 580 LYS A O 1
ATOM 4647 N N . GLU A 1 581 ? -21.060 18.135 24.908 1.00 88.00 581 GLU A N 1
ATOM 4648 C CA . GLU A 1 581 ? -22.164 18.902 25.485 1.00 88.00 581 GLU A CA 1
ATOM 4649 C C . GLU A 1 581 ? -21.987 20.390 25.165 1.00 88.00 581 GLU A C 1
ATOM 4651 O O . GLU A 1 581 ? -20.974 21.012 25.503 1.00 88.00 581 GLU A O 1
ATOM 4656 N N . SER A 1 582 ? -23.015 20.951 24.532 1.00 80.69 582 SER A N 1
ATOM 4657 C CA . SER A 1 582 ? -23.065 22.301 23.972 1.00 80.69 582 SER A CA 1
ATOM 4658 C C . SER A 1 582 ? -22.656 23.393 24.967 1.00 80.69 582 SER A C 1
ATOM 4660 O O . SER A 1 582 ? -21.970 24.350 24.597 1.00 80.69 582 SER A O 1
ATOM 4662 N N . LYS A 1 583 ? -23.031 23.211 26.240 1.00 82.88 583 LYS A N 1
ATOM 4663 C CA . LYS A 1 583 ? -22.767 24.138 27.350 1.00 82.88 583 LYS A CA 1
ATOM 4664 C C . LYS A 1 583 ? -21.468 23.859 28.114 1.00 82.88 583 LYS A C 1
ATOM 4666 O O . LYS A 1 583 ? -21.014 24.729 28.844 1.00 82.88 583 LYS A O 1
ATOM 4671 N N . CYS A 1 584 ? -20.869 22.675 27.971 1.00 82.81 584 CYS A N 1
ATOM 4672 C CA . CYS A 1 584 ? -19.725 22.261 28.785 1.00 82.81 584 CYS A CA 1
ATOM 4673 C C . CYS A 1 584 ? -18.382 22.670 28.170 1.00 82.81 584 CYS A C 1
ATOM 4675 O O . CYS A 1 584 ? -17.562 23.267 28.859 1.00 82.81 584 CYS A O 1
ATOM 4677 N N . LYS A 1 585 ? -18.143 22.335 26.890 1.00 79.06 585 LYS A N 1
ATOM 4678 C CA . LYS A 1 585 ? -16.912 22.612 26.106 1.00 79.06 585 LYS A CA 1
ATOM 4679 C C . LYS A 1 585 ? -15.556 22.359 26.810 1.00 79.06 585 LYS A C 1
ATOM 4681 O O . LYS A 1 585 ? -14.522 22.771 26.281 1.00 79.06 585 LYS A O 1
ATOM 4686 N N . MET A 1 586 ? -15.535 21.677 27.958 1.00 87.00 586 MET A N 1
ATOM 4687 C CA . MET A 1 586 ? -14.326 21.380 28.724 1.00 87.00 586 MET A CA 1
ATOM 4688 C C . MET A 1 586 ? -13.442 20.379 27.981 1.00 87.00 586 MET A C 1
ATOM 4690 O O . MET A 1 586 ? -13.942 19.467 27.312 1.00 87.00 586 MET A O 1
ATOM 4694 N N . ASN A 1 587 ? -12.127 20.554 28.114 1.00 89.38 587 ASN A N 1
ATOM 4695 C CA . ASN A 1 587 ? -11.147 19.605 27.602 1.00 89.38 587 ASN A CA 1
ATOM 4696 C C . ASN A 1 587 ? -11.245 18.288 28.379 1.00 89.38 587 ASN A C 1
ATOM 4698 O O . ASN A 1 587 ? -11.433 18.293 29.596 1.00 89.38 587 ASN A O 1
ATOM 4702 N N . ILE A 1 588 ? -11.109 17.170 27.668 1.00 88.44 588 ILE A N 1
ATOM 4703 C CA . ILE A 1 588 ? -11.113 15.844 28.290 1.00 88.44 588 ILE A CA 1
ATOM 4704 C C . ILE A 1 588 ? -9.838 15.667 29.121 1.00 88.44 588 ILE A C 1
ATOM 4706 O O . ILE A 1 588 ? -8.750 16.017 28.661 1.00 88.44 588 ILE A O 1
ATOM 4710 N N . ASP A 1 589 ? -9.968 15.142 30.337 1.00 85.44 589 ASP A N 1
ATOM 4711 C CA . ASP A 1 589 ? -8.820 14.896 31.207 1.00 85.44 589 ASP A CA 1
ATOM 4712 C C . ASP A 1 589 ? -7.903 13.813 30.620 1.00 85.44 589 ASP A C 1
ATOM 4714 O O . ASP A 1 589 ? -8.381 12.846 30.021 1.00 85.44 589 ASP A O 1
ATOM 4718 N N . MET A 1 590 ? -6.586 13.961 30.784 1.00 82.81 590 MET A N 1
ATOM 4719 C CA . MET A 1 590 ? -5.627 12.993 30.250 1.00 82.81 590 MET A CA 1
ATOM 4720 C C . MET A 1 590 ? -5.851 11.569 30.773 1.00 82.81 590 MET A C 1
ATOM 4722 O O . MET A 1 590 ? -5.606 10.632 30.020 1.00 82.81 590 MET A O 1
ATOM 4726 N N . ASP A 1 591 ? -6.312 11.371 32.012 1.00 79.38 591 ASP A N 1
ATOM 4727 C CA . ASP A 1 591 ? -6.619 10.032 32.532 1.00 79.38 591 ASP A CA 1
ATOM 4728 C C . ASP A 1 591 ? -7.836 9.404 31.844 1.00 79.38 591 ASP A C 1
ATOM 4730 O O . ASP A 1 591 ? -7.793 8.224 31.491 1.00 79.38 591 ASP A O 1
ATOM 4734 N N . ASP A 1 592 ? -8.879 10.198 31.581 1.00 82.56 592 ASP A N 1
ATOM 4735 C CA . ASP A 1 592 ? -10.077 9.734 30.871 1.00 82.56 592 ASP A CA 1
ATOM 4736 C C . ASP A 1 592 ? -9.726 9.258 29.456 1.00 82.56 592 ASP A C 1
ATOM 4738 O O . ASP A 1 592 ? -10.331 8.319 28.945 1.00 82.56 592 ASP A O 1
ATOM 4742 N N . LEU A 1 593 ? -8.716 9.857 28.815 1.00 83.00 593 LEU A N 1
ATOM 4743 C CA . LEU A 1 593 ? -8.276 9.448 27.480 1.00 83.00 593 LEU A CA 1
ATOM 4744 C C . LEU A 1 593 ? -7.682 8.038 27.447 1.00 83.00 593 LEU A C 1
ATOM 4746 O O . LEU A 1 593 ? -7.937 7.320 26.484 1.00 83.00 593 LEU A O 1
ATOM 4750 N N . PHE A 1 594 ? -6.945 7.612 28.478 1.00 76.88 594 PHE A N 1
ATOM 4751 C CA . PHE A 1 594 ? -6.446 6.229 28.556 1.00 76.88 594 PHE A CA 1
ATOM 4752 C C . PHE A 1 594 ? -7.577 5.223 28.799 1.00 76.88 594 PHE A C 1
ATOM 4754 O O . PHE A 1 594 ? -7.470 4.067 28.395 1.00 76.88 594 PHE A O 1
ATOM 4761 N N . GLU A 1 595 ? -8.665 5.648 29.445 1.00 77.38 595 GLU A N 1
ATOM 4762 C CA . GLU A 1 595 ? -9.850 4.809 29.656 1.00 77.38 595 GLU A CA 1
ATOM 4763 C C . GLU A 1 595 ? -10.749 4.739 28.412 1.00 77.38 595 GLU A C 1
ATOM 4765 O O . GLU A 1 595 ? -11.349 3.693 28.139 1.00 77.38 595 GLU A O 1
ATOM 4770 N N . ILE A 1 596 ? -10.838 5.840 27.657 1.00 81.75 596 ILE A N 1
ATOM 4771 C CA . ILE A 1 596 ? -11.601 5.949 26.408 1.00 81.75 596 ILE A CA 1
ATOM 4772 C C . ILE A 1 596 ? -10.888 5.207 25.272 1.00 81.75 596 ILE A C 1
ATOM 4774 O O . ILE A 1 596 ? -11.517 4.407 24.579 1.00 81.75 596 ILE A O 1
ATOM 4778 N N . PHE A 1 597 ? -9.587 5.444 25.087 1.00 81.50 597 PHE A N 1
ATOM 4779 C CA . PHE A 1 597 ? -8.762 4.792 24.071 1.00 81.50 597 PHE A CA 1
ATOM 4780 C C . PHE A 1 597 ? -8.084 3.550 24.653 1.00 81.50 597 PHE A C 1
ATOM 4782 O O . PHE A 1 597 ? -6.896 3.543 24.968 1.00 81.50 597 PHE A O 1
ATOM 4789 N N . GLN A 1 598 ? -8.874 2.486 24.812 1.00 67.31 598 GLN A N 1
ATOM 4790 C CA . GLN A 1 598 ? -8.396 1.208 25.357 1.00 67.31 598 GLN A CA 1
ATOM 4791 C C . GLN A 1 598 ? -7.439 0.485 24.400 1.00 67.31 598 GLN A C 1
ATOM 4793 O O . GLN A 1 598 ? -6.615 -0.320 24.841 1.00 67.31 598 GLN A O 1
ATOM 4798 N N . ASP A 1 599 ? -7.542 0.763 23.097 1.00 70.25 599 ASP A N 1
ATOM 4799 C CA . ASP A 1 599 ? -6.567 0.313 22.114 1.00 70.25 599 ASP A CA 1
ATOM 4800 C C . ASP A 1 599 ? -5.388 1.288 22.036 1.00 70.25 599 ASP A C 1
ATOM 4802 O O . ASP A 1 599 ? -5.547 2.492 21.806 1.00 70.25 599 ASP A O 1
ATOM 4806 N N . ARG A 1 600 ? -4.182 0.735 22.193 1.00 69.50 600 ARG A N 1
ATOM 4807 C CA . ARG A 1 600 ? -2.940 1.492 22.078 1.00 69.50 600 ARG A CA 1
ATOM 4808 C C . ARG A 1 600 ? -2.835 2.107 20.686 1.00 69.50 600 ARG A C 1
ATOM 4810 O O . ARG A 1 600 ? -2.385 3.238 20.592 1.00 69.50 600 ARG A O 1
ATOM 4817 N N . GLU A 1 601 ? -3.263 1.425 19.625 1.00 72.75 601 GLU A N 1
ATOM 4818 C CA . GLU A 1 601 ? -3.165 1.974 18.266 1.00 72.75 601 GLU A CA 1
ATOM 4819 C C . GLU A 1 601 ? -4.044 3.216 18.066 1.00 72.75 601 GLU A C 1
ATOM 4821 O O . GLU A 1 601 ? -3.574 4.221 17.526 1.00 72.75 601 GLU A O 1
ATOM 4826 N N . GLU A 1 602 ? -5.283 3.199 18.568 1.00 77.94 602 GLU A N 1
ATOM 4827 C CA . GLU A 1 602 ? -6.188 4.355 18.514 1.00 77.94 602 GLU A CA 1
ATOM 4828 C C . GLU A 1 602 ? -5.634 5.548 19.300 1.00 77.94 602 GLU A C 1
ATOM 4830 O O . GLU A 1 602 ? -5.618 6.675 18.792 1.00 77.94 602 GLU A O 1
ATOM 4835 N N . LEU A 1 603 ? -5.116 5.302 20.510 1.00 83.12 603 LEU A N 1
ATOM 4836 C CA . LEU A 1 603 ? -4.475 6.337 21.321 1.00 83.12 603 LEU A CA 1
ATOM 4837 C C . LEU A 1 603 ? -3.238 6.908 20.617 1.00 83.12 603 LEU A C 1
ATOM 4839 O O . LEU A 1 603 ? -3.085 8.124 20.526 1.00 83.12 603 LEU A O 1
ATOM 4843 N N . MET A 1 604 ? -2.373 6.047 20.072 1.00 81.12 604 MET A N 1
ATOM 4844 C CA . MET A 1 604 ? -1.176 6.474 19.343 1.00 81.12 604 MET A CA 1
ATOM 4845 C C . MET A 1 604 ? -1.532 7.286 18.094 1.00 81.12 604 MET A C 1
ATOM 4847 O O . MET A 1 604 ? -0.868 8.280 17.802 1.00 81.12 604 MET A O 1
ATOM 4851 N N . SER A 1 605 ? -2.603 6.919 17.388 1.00 81.44 605 SER A N 1
ATOM 4852 C CA . SER A 1 605 ? -3.143 7.685 16.260 1.00 81.44 605 SER A CA 1
ATOM 4853 C C . SER A 1 605 ? -3.618 9.078 16.692 1.00 81.44 605 SER A C 1
ATOM 4855 O O . SER A 1 605 ? -3.300 10.080 16.041 1.00 81.44 605 SER A O 1
ATOM 4857 N N . ALA A 1 606 ? -4.310 9.174 17.832 1.00 84.69 606 ALA A N 1
ATOM 4858 C CA . ALA A 1 606 ? -4.726 10.450 18.407 1.00 84.69 606 ALA A CA 1
ATOM 4859 C C . ALA A 1 606 ? -3.521 11.322 18.816 1.00 84.69 606 ALA A C 1
ATOM 4861 O O . ALA A 1 606 ? -3.470 12.510 18.485 1.00 84.69 606 ALA A O 1
ATOM 4862 N N . CYS A 1 607 ? -2.514 10.730 19.467 1.00 87.00 607 CYS A N 1
ATOM 4863 C CA . CYS A 1 607 ? -1.278 11.417 19.841 1.00 87.00 607 CYS A CA 1
ATOM 4864 C C . CYS A 1 607 ? -0.519 11.921 18.606 1.00 87.00 607 CYS A C 1
ATOM 4866 O O . CYS A 1 607 ? -0.120 13.084 18.562 1.00 87.00 607 CYS A O 1
ATOM 4868 N N . LYS A 1 608 ? -0.389 11.087 17.563 1.00 85.88 608 LYS A N 1
ATOM 4869 C CA . LYS A 1 608 ? 0.243 11.441 16.282 1.00 85.88 608 LYS A CA 1
ATOM 4870 C C . LYS A 1 608 ? -0.427 12.660 15.646 1.00 85.88 608 LYS A C 1
ATOM 4872 O O . LYS A 1 608 ? 0.272 13.586 15.236 1.00 85.88 608 LYS A O 1
ATOM 4877 N N . LYS A 1 609 ? -1.767 12.705 15.616 1.00 85.94 609 LYS A N 1
ATOM 4878 C CA . LYS A 1 609 ? -2.533 13.862 15.113 1.00 85.94 609 LYS A CA 1
ATOM 4879 C C . LYS A 1 609 ? -2.241 15.135 15.908 1.00 85.94 609 LYS A C 1
ATOM 4881 O O . LYS A 1 609 ? -2.003 16.183 15.313 1.00 85.94 609 LYS A O 1
ATOM 4886 N N . SER A 1 610 ? -2.222 15.054 17.237 1.00 89.19 610 SER A N 1
ATOM 4887 C CA . SER A 1 610 ? -1.926 16.212 18.086 1.00 89.19 610 SER A CA 1
ATOM 4888 C C . SER A 1 610 ? -0.489 16.722 17.913 1.00 89.19 610 SER A C 1
ATOM 4890 O O . SER A 1 610 ? -0.277 17.924 17.735 1.00 89.19 610 SER A O 1
ATOM 4892 N N . ILE A 1 611 ? 0.496 15.821 17.838 1.00 87.50 611 ILE A N 1
ATOM 4893 C CA . ILE A 1 611 ? 1.891 16.186 17.545 1.00 87.50 611 ILE A CA 1
ATOM 4894 C C . ILE A 1 611 ? 2.009 16.809 16.148 1.00 87.50 611 ILE A C 1
ATOM 4896 O O . ILE A 1 611 ? 2.700 17.810 15.981 1.00 87.50 611 ILE A O 1
ATOM 4900 N N . GLN A 1 612 ? 1.310 16.281 15.136 1.00 85.06 612 GLN A N 1
ATOM 4901 C CA . GLN A 1 612 ? 1.283 16.890 13.801 1.00 85.06 612 GLN A CA 1
ATOM 4902 C C . GLN A 1 612 ? 0.717 18.317 13.830 1.00 85.06 612 GLN A C 1
ATOM 4904 O O . GLN A 1 612 ? 1.236 19.181 13.126 1.00 85.06 612 GLN A O 1
ATOM 4909 N N . ILE A 1 613 ? -0.310 18.595 14.643 1.00 86.94 613 ILE A N 1
ATOM 4910 C CA . ILE A 1 613 ? -0.837 19.958 14.833 1.00 86.94 613 ILE A CA 1
ATOM 4911 C C . ILE A 1 613 ? 0.234 20.862 15.460 1.00 86.94 613 ILE A C 1
ATOM 4913 O O . ILE A 1 613 ? 0.416 21.993 15.008 1.00 86.94 613 ILE A O 1
ATOM 4917 N N . TYR A 1 614 ? 0.973 20.365 16.455 1.00 88.06 614 TYR A N 1
ATOM 4918 C CA . TYR A 1 614 ? 2.077 21.099 17.075 1.00 88.06 614 TYR A CA 1
ATOM 4919 C C . TYR A 1 614 ? 3.213 21.399 16.084 1.00 88.06 614 TYR A C 1
ATOM 4921 O O . TYR A 1 614 ? 3.620 22.552 15.947 1.00 88.06 614 TYR A O 1
ATOM 4929 N N . LEU A 1 615 ? 3.676 20.396 15.333 1.00 84.50 615 LEU A N 1
ATOM 4930 C CA . LEU A 1 615 ? 4.699 20.543 14.289 1.00 84.50 615 LEU A CA 1
ATOM 4931 C C . LEU A 1 615 ? 4.239 21.470 13.153 1.00 84.50 615 LEU A C 1
ATOM 4933 O O . LEU A 1 615 ? 5.042 22.163 12.535 1.00 84.50 615 LEU A O 1
ATOM 4937 N N . LYS A 1 616 ? 2.936 21.510 12.842 1.00 81.31 616 LYS A N 1
ATOM 4938 C CA . LYS A 1 616 ? 2.373 22.473 11.881 1.00 81.31 616 LYS A CA 1
ATOM 4939 C C . LYS A 1 616 ? 2.472 23.908 12.375 1.00 81.31 616 LYS A C 1
ATOM 4941 O O . LYS A 1 616 ? 2.855 24.762 11.586 1.00 81.31 616 LYS A O 1
ATOM 4946 N N . LYS A 1 617 ? 2.185 24.153 13.654 1.00 84.50 617 LYS A N 1
ATOM 4947 C CA . LYS A 1 617 ? 2.291 25.486 14.265 1.00 84.50 617 LYS A CA 1
ATOM 4948 C C . LYS A 1 617 ? 3.736 25.964 14.439 1.00 84.50 617 LYS A C 1
ATOM 4950 O O . LYS A 1 617 ? 3.971 27.161 14.371 1.00 84.50 617 LYS A O 1
ATOM 4955 N N . ASN A 1 618 ? 4.681 25.045 14.640 1.00 83.25 618 ASN A N 1
ATOM 4956 C CA . ASN A 1 618 ? 6.092 25.347 14.914 1.00 83.25 618 ASN A CA 1
ATOM 4957 C C . ASN A 1 618 ? 7.018 25.016 13.730 1.00 83.25 618 ASN A C 1
ATOM 4959 O O . ASN A 1 618 ? 8.165 24.618 13.921 1.00 83.25 618 ASN A O 1
ATOM 4963 N N . SER A 1 619 ? 6.528 25.155 12.496 1.00 75.19 619 SER A N 1
ATOM 4964 C CA . SER A 1 619 ? 7.250 24.709 11.296 1.00 75.19 619 SER A CA 1
ATOM 4965 C C . SER A 1 619 ? 8.553 25.457 11.015 1.00 75.19 619 SER A C 1
ATOM 4967 O O . SER A 1 619 ? 9.390 24.951 10.281 1.00 75.19 619 SER A O 1
ATOM 4969 N N . SER A 1 620 ? 8.740 26.645 11.594 1.00 73.75 620 SER A N 1
ATOM 4970 C CA . SER A 1 620 ? 9.997 27.398 11.516 1.00 73.75 620 SER A CA 1
ATOM 4971 C C . SER A 1 620 ? 11.129 26.773 12.338 1.00 73.75 620 SER A C 1
ATOM 4973 O O . SER A 1 620 ? 12.292 27.012 12.035 1.00 73.75 620 SER A O 1
ATOM 4975 N N . LEU A 1 621 ? 10.804 25.983 13.368 1.00 70.00 621 LEU A N 1
ATOM 4976 C CA . LEU A 1 621 ? 11.778 25.353 14.267 1.00 70.00 621 LEU A CA 1
ATOM 4977 C C . LEU A 1 621 ? 12.090 23.905 13.872 1.00 70.00 621 LEU A C 1
ATOM 4979 O O . LEU A 1 621 ? 13.165 23.399 14.181 1.00 70.00 621 LEU A O 1
ATOM 4983 N N . ASN A 1 622 ? 11.148 23.220 13.218 1.00 69.25 622 ASN A N 1
ATOM 4984 C CA . ASN A 1 622 ? 11.310 21.837 12.789 1.00 69.25 622 ASN A CA 1
ATOM 4985 C C . ASN A 1 622 ? 10.502 21.572 11.507 1.00 69.25 622 ASN A C 1
ATOM 4987 O O . ASN A 1 622 ? 9.272 21.648 11.518 1.00 69.25 622 ASN A O 1
ATOM 4991 N N . ASP A 1 623 ? 11.196 21.224 10.418 1.00 75.75 623 ASP A N 1
ATOM 4992 C CA . ASP A 1 623 ? 10.575 20.913 9.121 1.00 75.75 623 ASP A CA 1
ATOM 4993 C C . ASP A 1 623 ? 10.084 19.455 9.012 1.00 75.75 623 ASP A C 1
ATOM 4995 O O . ASP A 1 623 ? 9.571 19.022 7.981 1.00 75.75 623 ASP A O 1
ATOM 4999 N N . GLN A 1 624 ? 10.229 18.658 10.071 1.00 79.88 624 GLN A N 1
ATOM 5000 C CA . GLN A 1 624 ? 9.789 17.268 10.073 1.00 79.88 624 GLN A CA 1
ATOM 5001 C C . GLN A 1 624 ? 8.289 17.143 10.350 1.00 79.88 624 GLN A C 1
ATOM 5003 O O . GLN A 1 624 ? 7.691 17.860 11.154 1.00 79.88 624 GLN A O 1
ATOM 5008 N N . VAL A 1 625 ? 7.667 16.163 9.703 1.00 83.56 625 VAL A N 1
ATOM 5009 C CA . VAL A 1 625 ? 6.297 15.720 9.966 1.00 83.56 625 VAL A CA 1
ATOM 5010 C C . VAL A 1 625 ? 6.243 14.203 9.983 1.00 83.56 625 VAL A C 1
ATOM 5012 O O . VAL A 1 625 ? 7.060 13.528 9.365 1.00 83.56 625 VAL A O 1
ATOM 5015 N N . PHE A 1 626 ? 5.263 13.638 10.678 1.00 83.06 626 PHE A N 1
ATOM 5016 C CA . PHE A 1 626 ? 5.046 12.201 10.592 1.00 83.06 626 PHE A CA 1
ATOM 5017 C C . PHE A 1 626 ? 4.615 11.769 9.190 1.00 83.06 626 PHE A C 1
ATOM 5019 O O . PHE A 1 626 ? 3.802 12.438 8.550 1.00 83.06 626 PHE A O 1
ATOM 5026 N N . CYS A 1 627 ? 5.077 10.585 8.792 1.00 76.06 627 CYS A N 1
ATOM 5027 C CA . CYS A 1 627 ? 4.646 9.887 7.593 1.00 76.06 627 CYS A CA 1
ATOM 5028 C C . CYS A 1 627 ? 3.104 9.780 7.533 1.00 76.06 627 CYS A C 1
ATOM 5030 O O . CYS A 1 627 ? 2.490 9.361 8.526 1.00 76.06 627 CYS A O 1
ATOM 5032 N N . PRO A 1 628 ? 2.471 10.118 6.389 1.00 79.38 628 PRO A N 1
ATOM 5033 C CA . PRO A 1 628 ? 1.029 9.979 6.176 1.00 79.38 628 PRO A CA 1
ATOM 5034 C C . PRO A 1 628 ? 0.506 8.552 6.351 1.00 79.38 628 PRO A C 1
ATOM 5036 O O . PRO A 1 628 ? -0.652 8.369 6.719 1.00 79.38 628 PRO A O 1
ATOM 5039 N N . ASN A 1 629 ? 1.350 7.535 6.143 1.00 71.88 629 ASN A N 1
ATOM 5040 C CA . ASN A 1 629 ? 0.981 6.148 6.402 1.00 71.88 629 ASN A CA 1
ATOM 5041 C C . ASN A 1 629 ? 0.580 5.970 7.877 1.00 71.88 629 ASN A C 1
ATOM 5043 O O . ASN A 1 629 ? 1.374 6.226 8.786 1.00 71.88 629 ASN A O 1
ATOM 5047 N N . ALA A 1 630 ? -0.663 5.540 8.109 1.00 66.88 630 ALA A N 1
ATOM 5048 C CA . ALA A 1 630 ? -1.283 5.483 9.430 1.00 66.88 630 ALA A CA 1
ATOM 5049 C C . ALA A 1 630 ? -0.493 4.613 10.418 1.00 66.88 630 ALA A C 1
ATOM 5051 O O . ALA A 1 630 ? -0.330 5.006 11.570 1.00 66.88 630 ALA A O 1
ATOM 5052 N N . THR A 1 631 ? 0.061 3.495 9.945 1.00 63.09 631 THR A N 1
ATOM 5053 C CA . THR A 1 631 ? 0.839 2.550 10.761 1.00 63.09 631 THR A CA 1
ATOM 5054 C C . THR A 1 631 ? 2.310 2.942 10.902 1.00 63.09 631 THR A C 1
ATOM 5056 O O . THR A 1 631 ? 3.024 2.384 11.729 1.00 63.09 631 THR A O 1
ATOM 5059 N N . CYS A 1 632 ? 2.784 3.914 10.118 1.00 63.00 632 CYS A N 1
ATOM 5060 C CA . CYS A 1 632 ? 4.172 4.351 10.151 1.00 63.00 632 CYS A CA 1
ATOM 5061 C C . CYS A 1 632 ? 4.377 5.462 11.185 1.00 63.00 632 CYS A C 1
ATOM 5063 O O . CYS A 1 632 ? 3.648 6.456 11.217 1.00 63.00 632 CYS A O 1
ATOM 5065 N N . ILE A 1 633 ? 5.427 5.323 11.989 1.00 67.31 633 ILE A N 1
ATOM 5066 C CA . ILE A 1 633 ? 5.882 6.321 12.971 1.00 67.31 633 ILE A CA 1
ATOM 5067 C C . ILE A 1 633 ? 7.099 7.125 12.487 1.00 67.31 633 ILE A C 1
ATOM 5069 O O . ILE A 1 633 ? 7.678 7.895 13.248 1.00 67.31 633 ILE A O 1
ATOM 5073 N N . GLY A 1 634 ? 7.495 6.936 11.227 1.00 66.50 634 GLY A N 1
ATOM 5074 C CA . GLY A 1 634 ? 8.621 7.624 10.612 1.00 66.50 634 GLY A CA 1
ATOM 5075 C C . GLY A 1 634 ? 8.392 9.117 10.450 1.00 66.50 634 GLY A C 1
ATOM 5076 O O . GLY A 1 634 ? 7.263 9.557 10.219 1.00 66.50 634 GLY A O 1
ATOM 5077 N N . LEU A 1 635 ? 9.476 9.882 10.531 1.00 73.38 635 LEU A N 1
ATOM 5078 C CA . LEU A 1 635 ? 9.490 11.309 10.234 1.00 73.38 635 LEU A CA 1
ATOM 5079 C C . LEU A 1 635 ? 9.981 11.527 8.801 1.00 73.38 635 LEU A C 1
ATOM 5081 O O . LEU A 1 635 ? 10.890 10.844 8.336 1.00 73.38 635 LEU A O 1
ATOM 5085 N N . ILE A 1 636 ? 9.338 12.458 8.107 1.00 69.62 636 ILE A N 1
ATOM 5086 C CA . ILE A 1 636 ? 9.648 12.883 6.742 1.00 69.62 636 ILE A CA 1
ATOM 5087 C C . ILE A 1 636 ? 9.731 14.409 6.694 1.00 69.62 636 ILE A C 1
ATOM 5089 O O . ILE A 1 636 ? 9.174 15.092 7.556 1.00 69.62 636 ILE A O 1
ATOM 5093 N N . THR A 1 637 ? 10.405 14.953 5.689 1.00 75.75 637 THR A N 1
ATOM 5094 C CA . THR A 1 637 ? 10.630 16.399 5.563 1.00 75.75 637 THR A CA 1
ATOM 5095 C C . THR A 1 637 ? 9.446 17.051 4.861 1.00 75.75 637 THR A C 1
ATOM 5097 O O . THR A 1 637 ? 9.109 16.657 3.747 1.00 75.75 637 THR A O 1
ATOM 5100 N N . ARG A 1 638 ? 8.801 18.054 5.465 1.00 76.94 638 ARG A N 1
ATOM 5101 C CA . ARG A 1 638 ? 7.593 18.683 4.907 1.00 76.94 638 ARG A CA 1
ATOM 5102 C C . ARG A 1 638 ? 7.848 19.317 3.540 1.00 76.94 638 ARG A C 1
ATOM 5104 O O . ARG A 1 638 ? 7.020 19.154 2.649 1.00 76.94 638 ARG A O 1
ATOM 5111 N N . ASN A 1 639 ? 8.984 19.983 3.355 1.00 74.38 639 ASN A N 1
ATOM 5112 C CA . ASN A 1 639 ? 9.263 20.722 2.120 1.00 74.38 639 ASN A CA 1
ATOM 5113 C C . ASN A 1 639 ? 9.876 19.873 0.996 1.00 74.38 639 ASN A C 1
ATOM 5115 O O . ASN A 1 639 ? 10.141 20.389 -0.083 1.00 74.38 639 ASN A O 1
ATOM 5119 N N . CYS A 1 640 ? 10.080 18.570 1.207 1.00 65.69 640 CYS A N 1
ATOM 5120 C CA . CYS A 1 640 ? 10.681 17.682 0.204 1.00 65.69 640 CYS A CA 1
ATOM 5121 C C . CYS A 1 640 ? 9.666 17.175 -0.846 1.00 65.69 640 CYS A C 1
ATOM 5123 O O . CYS A 1 640 ? 10.011 16.380 -1.712 1.00 65.69 640 CYS A O 1
ATOM 5125 N N . GLY A 1 641 ? 8.407 17.633 -0.792 1.00 75.88 641 GLY A N 1
ATOM 5126 C CA . GLY A 1 641 ? 7.367 17.189 -1.719 1.00 75.88 641 GLY A CA 1
ATOM 5127 C C . GLY A 1 641 ? 7.115 15.681 -1.614 1.00 75.88 641 GLY A C 1
ATOM 5128 O O . GLY A 1 641 ? 7.123 15.116 -0.516 1.00 75.88 641 GLY A O 1
ATOM 5129 N N . TYR A 1 642 ? 6.857 15.034 -2.751 1.00 74.38 642 TYR A N 1
ATOM 5130 C CA . TYR A 1 642 ? 6.659 13.587 -2.816 1.00 74.38 642 TYR A CA 1
ATOM 5131 C C . TYR A 1 642 ? 7.989 12.853 -2.631 1.00 74.38 642 TYR A C 1
ATOM 5133 O O . TYR A 1 642 ? 8.919 13.058 -3.406 1.00 74.38 642 TYR A O 1
ATOM 5141 N N . GLN A 1 643 ? 8.090 12.030 -1.587 1.00 63.31 643 GLN A N 1
ATOM 5142 C CA . GLN A 1 643 ? 9.356 11.435 -1.153 1.00 63.31 643 GLN A CA 1
ATOM 5143 C C . GLN A 1 643 ? 9.161 10.019 -0.608 1.00 63.31 643 GLN A C 1
ATOM 5145 O O . GLN A 1 643 ? 8.093 9.677 -0.099 1.00 63.31 643 GLN A O 1
ATOM 5150 N N . THR A 1 644 ? 10.219 9.213 -0.602 1.00 59.59 644 THR A N 1
ATOM 5151 C CA . THR A 1 644 ? 10.192 7.899 0.045 1.00 59.59 644 THR A CA 1
ATOM 5152 C C . THR A 1 644 ? 10.390 8.034 1.554 1.00 59.59 644 THR A C 1
ATOM 5154 O O . THR A 1 644 ? 11.396 8.551 2.038 1.00 59.59 644 THR A O 1
ATOM 5157 N N . CYS A 1 645 ? 9.440 7.529 2.339 1.00 56.50 645 CYS A N 1
ATOM 5158 C CA . CYS A 1 645 ? 9.584 7.454 3.785 1.00 56.50 645 CYS A CA 1
ATOM 5159 C C . CYS A 1 645 ? 10.624 6.389 4.158 1.00 56.50 645 CYS A C 1
ATOM 5161 O O . CYS A 1 645 ? 10.363 5.197 4.021 1.00 56.50 645 CYS A O 1
ATOM 5163 N N . LEU A 1 646 ? 11.759 6.797 4.727 1.00 53.47 646 LEU A N 1
ATOM 5164 C CA . LEU A 1 646 ? 12.858 5.887 5.092 1.00 53.47 646 LEU A CA 1
ATOM 5165 C C . LEU A 1 646 ? 12.503 4.863 6.183 1.00 53.47 646 LEU A C 1
ATOM 5167 O O . LEU A 1 646 ? 13.201 3.870 6.355 1.00 53.47 646 LEU A O 1
ATOM 5171 N N . THR A 1 647 ? 11.416 5.081 6.925 1.00 49.94 647 THR A N 1
ATOM 5172 C CA . THR A 1 647 ? 10.964 4.147 7.965 1.00 49.94 647 THR A CA 1
ATOM 5173 C C . THR A 1 647 ? 10.119 3.005 7.403 1.00 49.94 647 THR A C 1
ATOM 5175 O O . THR A 1 647 ? 10.299 1.865 7.820 1.00 49.94 647 THR A O 1
ATOM 5178 N N . CYS A 1 648 ? 9.207 3.290 6.464 1.00 50.19 648 CYS A N 1
ATOM 5179 C CA . CYS A 1 648 ? 8.286 2.282 5.908 1.00 50.19 648 CYS A CA 1
ATOM 5180 C C . CYS A 1 648 ? 8.529 1.942 4.430 1.00 50.19 648 CYS A C 1
ATOM 5182 O O . CYS A 1 648 ? 7.851 1.077 3.886 1.00 50.19 648 CYS A O 1
ATOM 5184 N N . GLY A 1 649 ? 9.460 2.627 3.765 1.00 47.91 649 GLY A N 1
ATOM 5185 C CA . GLY A 1 649 ? 9.798 2.427 2.355 1.00 47.91 649 GLY A CA 1
ATOM 5186 C C . GLY A 1 649 ? 8.697 2.807 1.359 1.00 47.91 649 GLY A C 1
ATOM 5187 O O . GLY A 1 649 ? 8.812 2.454 0.191 1.00 47.91 649 GLY A O 1
ATOM 5188 N N . ARG A 1 650 ? 7.623 3.477 1.800 1.00 56.38 650 ARG A N 1
ATOM 5189 C CA . ARG A 1 650 ? 6.524 3.927 0.928 1.00 56.38 650 ARG A CA 1
ATOM 5190 C C . ARG A 1 650 ? 6.754 5.342 0.435 1.00 56.38 650 ARG A C 1
ATOM 5192 O O . ARG A 1 650 ? 7.261 6.171 1.195 1.00 56.38 650 ARG A O 1
ATOM 5199 N N . ASP A 1 651 ? 6.318 5.616 -0.785 1.00 63.41 651 ASP A N 1
ATOM 5200 C CA . ASP A 1 651 ? 6.350 6.961 -1.349 1.00 63.41 651 ASP A CA 1
ATOM 5201 C C . ASP A 1 651 ? 5.156 7.748 -0.806 1.00 63.41 651 ASP A C 1
ATOM 5203 O O . ASP A 1 651 ? 4.027 7.258 -0.780 1.00 63.41 651 ASP A O 1
ATOM 5207 N N . VAL A 1 652 ? 5.409 8.936 -0.268 1.00 73.50 652 VAL A N 1
ATOM 5208 C CA . VAL A 1 652 ? 4.425 9.712 0.484 1.00 73.50 652 VAL A CA 1
ATOM 5209 C C . VAL A 1 652 ? 4.587 11.205 0.241 1.00 73.50 652 VAL A C 1
ATOM 5211 O O . VAL A 1 652 ? 5.698 11.713 0.102 1.00 73.50 652 VAL A O 1
ATOM 5214 N N . CYS A 1 653 ? 3.474 11.935 0.266 1.00 82.12 653 CYS A N 1
ATOM 5215 C CA . CYS A 1 653 ? 3.490 13.393 0.254 1.00 82.12 653 CYS A CA 1
ATOM 5216 C C . CYS A 1 653 ? 3.102 13.959 1.629 1.00 82.12 653 CYS A C 1
ATOM 5218 O O . CYS A 1 653 ? 1.970 13.745 2.067 1.00 82.12 653 CYS A O 1
ATOM 5220 N N . PRO A 1 654 ? 3.957 14.741 2.308 1.00 80.94 654 PRO A N 1
ATOM 5221 C CA . PRO A 1 654 ? 3.604 15.406 3.563 1.00 80.94 654 PRO A CA 1
ATOM 5222 C C . PRO A 1 654 ? 2.528 16.489 3.381 1.00 80.94 654 PRO A C 1
ATOM 5224 O O . PRO A 1 654 ? 1.785 16.771 4.322 1.00 80.94 654 PRO A O 1
ATOM 5227 N N . SER A 1 655 ? 2.435 17.087 2.188 1.00 82.00 655 SER A N 1
ATOM 5228 C CA . SER A 1 655 ? 1.524 18.202 1.902 1.00 82.00 655 SER A CA 1
ATOM 5229 C C . SER A 1 655 ? 0.103 17.727 1.604 1.00 82.00 655 SER A C 1
ATOM 5231 O O . SER A 1 655 ? -0.840 18.180 2.251 1.00 82.00 655 SER A O 1
ATOM 5233 N N . CYS A 1 656 ? -0.067 16.777 0.679 1.00 83.69 656 CYS A N 1
ATOM 5234 C CA . CYS A 1 656 ? -1.387 16.251 0.304 1.00 83.69 656 CYS A CA 1
ATOM 5235 C C . CYS A 1 656 ? -1.741 14.912 0.977 1.00 83.69 656 CYS A C 1
ATOM 5237 O O . CYS A 1 656 ? -2.848 14.414 0.799 1.00 83.69 656 CYS A O 1
ATOM 5239 N N . SER A 1 657 ? -0.834 14.339 1.780 1.00 83.94 657 SER A N 1
ATOM 5240 C CA . SER A 1 657 ? -1.010 13.064 2.503 1.00 83.94 657 SER A CA 1
ATOM 5241 C C . SER A 1 657 ? -1.234 11.826 1.623 1.00 83.94 657 SER A C 1
ATOM 5243 O O . SER A 1 657 ? -1.589 10.771 2.146 1.00 83.94 657 SER A O 1
ATOM 5245 N N . LEU A 1 658 ? -1.009 11.927 0.309 1.00 78.75 658 LEU A N 1
ATOM 5246 C CA . LEU A 1 658 ? -1.077 10.785 -0.601 1.00 78.75 658 LEU A CA 1
ATOM 5247 C C . LEU A 1 658 ? 0.076 9.813 -0.347 1.00 78.75 658 LEU A C 1
ATOM 5249 O O . LEU A 1 658 ? 1.173 10.217 0.041 1.00 78.75 658 LEU A O 1
ATOM 5253 N N . ILE A 1 659 ? -0.205 8.532 -0.563 1.00 73.38 659 ILE A N 1
ATOM 5254 C CA . ILE A 1 659 ? 0.716 7.415 -0.368 1.00 73.38 659 ILE A CA 1
ATOM 5255 C C . ILE A 1 659 ? 0.672 6.595 -1.655 1.00 73.38 659 ILE A C 1
ATOM 5257 O O . ILE A 1 659 ? -0.418 6.239 -2.097 1.00 73.38 659 ILE A O 1
ATOM 5261 N N . ASP A 1 660 ? 1.836 6.294 -2.222 1.00 64.06 660 ASP A N 1
ATOM 5262 C CA . ASP A 1 660 ? 1.999 5.437 -3.397 1.00 64.06 660 ASP A CA 1
ATOM 5263 C C . ASP A 1 660 ? 1.213 5.921 -4.642 1.00 64.06 660 ASP A C 1
ATOM 5265 O O . ASP A 1 660 ? 0.712 5.118 -5.427 1.00 64.06 660 ASP A O 1
ATOM 5269 N N . ASP A 1 661 ? 1.099 7.243 -4.826 1.00 63.44 661 ASP A N 1
ATOM 5270 C CA . ASP A 1 661 ? 0.469 7.885 -5.986 1.00 63.44 661 ASP A CA 1
ATOM 5271 C C . ASP A 1 661 ? 1.494 8.115 -7.106 1.00 63.44 661 ASP A C 1
ATOM 5273 O O . ASP A 1 661 ? 2.240 9.094 -7.108 1.00 63.44 661 ASP A O 1
ATOM 5277 N N . GLU A 1 662 ? 1.500 7.230 -8.103 1.00 60.31 662 GLU A N 1
ATOM 5278 C CA . GLU A 1 662 ? 2.374 7.327 -9.285 1.00 60.31 662 GLU A CA 1
ATOM 5279 C C . GLU A 1 662 ? 2.193 8.647 -10.053 1.00 60.31 662 GLU A C 1
ATOM 5281 O O . GLU A 1 662 ? 3.116 9.138 -10.699 1.00 60.31 662 GLU A O 1
ATOM 5286 N N . LEU A 1 663 ? 1.004 9.255 -9.977 1.00 59.44 663 LEU A N 1
ATOM 5287 C CA . LEU A 1 663 ? 0.731 10.548 -10.602 1.00 59.44 663 LEU A CA 1
ATOM 5288 C C . LEU A 1 663 ? 1.408 11.716 -9.886 1.00 59.44 663 LEU A C 1
ATOM 5290 O O . LEU A 1 663 ? 1.539 12.773 -10.498 1.00 59.44 663 LEU A O 1
ATOM 5294 N N . HIS A 1 664 ? 1.835 11.547 -8.637 1.00 64.56 664 HIS A N 1
ATOM 5295 C CA . HIS A 1 664 ? 2.531 12.574 -7.869 1.00 64.56 664 HIS A CA 1
ATOM 5296 C C . HIS A 1 664 ? 4.046 12.573 -8.121 1.00 64.56 664 HIS A C 1
ATOM 5298 O O . HIS A 1 664 ? 4.744 13.535 -7.803 1.00 64.56 664 HIS A O 1
ATOM 5304 N N . GLN A 1 665 ? 4.565 11.500 -8.704 1.00 61.19 665 GLN A N 1
ATOM 5305 C CA . GLN A 1 665 ? 5.988 11.300 -8.885 1.00 61.19 665 GLN A CA 1
ATOM 5306 C C . GLN A 1 665 ? 6.617 12.359 -9.795 1.00 61.19 665 GLN A C 1
ATOM 5308 O O . GLN A 1 665 ? 6.138 12.603 -10.903 1.00 61.19 665 GLN A O 1
ATOM 5313 N N . GLY A 1 666 ? 7.680 13.007 -9.306 1.00 57.78 666 GLY A N 1
ATOM 5314 C CA . GLY A 1 666 ? 8.347 14.109 -10.007 1.00 57.78 666 GLY A CA 1
ATOM 5315 C C . GLY A 1 666 ? 7.478 15.357 -10.209 1.00 57.78 666 GLY A C 1
ATOM 5316 O O . GLY A 1 666 ? 7.854 16.224 -10.990 1.00 57.78 666 GLY A O 1
ATOM 5317 N N . ARG A 1 667 ? 6.320 15.445 -9.538 1.00 67.75 667 ARG A N 1
ATOM 5318 C CA . ARG A 1 667 ? 5.340 16.529 -9.679 1.00 67.75 667 ARG A CA 1
ATOM 5319 C C . ARG A 1 667 ? 5.002 17.151 -8.328 1.00 67.75 667 ARG A C 1
ATOM 5321 O O . ARG A 1 667 ? 4.987 16.494 -7.284 1.00 67.75 667 ARG A O 1
ATOM 5328 N N . THR A 1 668 ? 4.673 18.432 -8.350 1.00 77.38 668 THR A N 1
ATOM 5329 C CA . THR A 1 668 ? 4.088 19.162 -7.225 1.00 77.38 668 THR A CA 1
ATOM 5330 C C . THR A 1 668 ? 2.643 18.717 -6.971 1.00 77.38 668 THR A C 1
ATOM 5332 O O . THR A 1 668 ? 1.986 18.100 -7.816 1.00 77.38 668 THR A O 1
ATOM 5335 N N . CYS A 1 669 ? 2.115 19.040 -5.785 1.00 78.56 669 CYS A N 1
ATOM 5336 C CA . CYS A 1 669 ? 0.713 18.764 -5.452 1.00 78.56 669 CYS A CA 1
ATOM 5337 C C . CYS A 1 669 ? -0.256 19.437 -6.437 1.00 78.56 669 CYS A C 1
ATOM 5339 O O . CYS A 1 669 ? -1.279 18.847 -6.785 1.00 78.56 669 CYS A O 1
ATOM 5341 N N . ASP A 1 670 ? 0.065 20.650 -6.892 1.00 74.94 670 ASP A N 1
ATOM 5342 C CA . ASP A 1 670 ? -0.796 21.425 -7.784 1.00 74.94 670 ASP A CA 1
ATOM 5343 C C . ASP A 1 670 ? -0.799 20.858 -9.202 1.00 74.94 670 ASP A C 1
ATOM 5345 O O . ASP A 1 670 ? -1.873 20.652 -9.764 1.00 74.94 670 ASP A O 1
ATOM 5349 N N . GLU A 1 671 ? 0.366 20.484 -9.739 1.00 69.12 671 GLU A N 1
ATOM 5350 C CA . GLU A 1 671 ? 0.470 19.799 -11.035 1.00 69.12 671 GLU A CA 1
ATOM 5351 C C . GLU A 1 671 ? -0.308 18.480 -11.035 1.00 69.12 671 GLU A C 1
ATOM 5353 O O . GLU A 1 671 ? -1.080 18.206 -11.954 1.00 69.12 671 GLU A O 1
ATOM 5358 N N . ARG A 1 672 ? -0.181 17.679 -9.969 1.00 77.75 672 ARG A N 1
ATOM 5359 C CA . ARG A 1 672 ? -0.945 16.434 -9.813 1.00 77.75 672 ARG A CA 1
ATOM 5360 C C . ARG A 1 672 ? -2.448 16.700 -9.752 1.00 77.75 672 ARG A C 1
ATOM 5362 O O . ARG A 1 672 ? -3.230 16.005 -10.399 1.00 77.75 672 ARG A O 1
ATOM 5369 N N . ASN A 1 673 ? -2.871 17.697 -8.979 1.00 70.94 673 ASN A N 1
ATOM 5370 C CA . ASN A 1 673 ? -4.283 18.057 -8.859 1.00 70.94 673 ASN A CA 1
ATOM 5371 C C . ASN A 1 673 ? -4.852 18.606 -10.172 1.00 70.94 673 ASN A C 1
ATOM 5373 O O . ASN A 1 673 ? -6.011 18.338 -10.478 1.00 70.94 673 ASN A O 1
ATOM 5377 N N . MET A 1 674 ? -4.056 19.326 -10.964 1.00 66.88 674 MET A N 1
ATOM 5378 C CA . MET A 1 674 ? -4.433 19.747 -12.313 1.00 66.88 674 MET A CA 1
ATOM 5379 C C . MET A 1 674 ? -4.650 18.539 -13.225 1.00 66.88 674 MET A C 1
ATOM 5381 O O . MET A 1 674 ? -5.718 18.435 -13.820 1.00 66.88 674 MET A O 1
ATOM 5385 N N . VAL A 1 675 ? -3.720 17.577 -13.250 1.00 62.41 675 VAL A N 1
ATOM 5386 C CA . VAL A 1 675 ? -3.877 16.329 -14.023 1.00 62.41 675 VAL A CA 1
ATOM 5387 C C . VAL A 1 675 ? -5.129 15.554 -13.601 1.00 62.41 675 VAL A C 1
ATOM 5389 O O . VAL A 1 675 ? -5.817 15.005 -14.451 1.00 62.41 675 VAL A O 1
ATOM 5392 N N . HIS A 1 676 ? -5.466 15.536 -12.308 1.00 59.62 676 HIS A N 1
ATOM 5393 C CA . HIS A 1 676 ? -6.661 14.849 -11.807 1.00 59.62 676 HIS A CA 1
ATOM 5394 C C . HIS A 1 676 ? -7.974 15.598 -12.112 1.00 59.62 676 HIS A C 1
ATOM 5396 O O . HIS A 1 676 ? -9.034 14.980 -12.208 1.00 59.62 676 HIS A O 1
ATOM 5402 N N . LYS A 1 677 ? -7.931 16.929 -12.238 1.00 59.28 677 LYS A N 1
ATOM 5403 C CA . LYS A 1 677 ? -9.088 17.750 -12.637 1.00 59.28 677 LYS A CA 1
ATOM 5404 C C . LYS A 1 677 ? -9.379 17.661 -14.135 1.00 59.28 677 LYS A C 1
ATOM 5406 O O . LYS A 1 677 ? -10.496 17.950 -14.556 1.00 59.28 677 LYS A O 1
ATOM 5411 N N . MET A 1 678 ? -8.389 17.276 -14.932 1.00 60.53 678 MET A N 1
ATOM 5412 C CA . MET A 1 678 ? -8.556 17.011 -16.353 1.00 60.53 678 MET A CA 1
ATOM 5413 C C . MET A 1 678 ? -9.247 15.651 -16.502 1.00 60.53 678 MET A C 1
ATOM 5415 O O . MET A 1 678 ? -8.692 14.637 -16.092 1.00 60.53 678 MET A O 1
ATOM 5419 N N . GLY A 1 679 ? -10.465 15.622 -17.056 1.00 63.78 679 GLY A N 1
ATOM 5420 C CA . GLY A 1 679 ? -11.154 14.362 -17.372 1.00 63.78 679 GLY A CA 1
ATOM 5421 C C . GLY A 1 679 ? -10.308 13.446 -18.271 1.00 63.78 679 GLY A C 1
ATOM 5422 O O . GLY A 1 679 ? -9.289 13.874 -18.807 1.00 63.78 679 GLY A O 1
ATOM 5423 N N . ASP A 1 680 ? -10.740 12.203 -18.482 1.00 70.19 680 ASP A N 1
ATOM 5424 C CA . ASP A 1 680 ? -9.896 11.110 -19.004 1.00 70.19 680 ASP A CA 1
ATOM 5425 C C . ASP A 1 680 ? -9.148 11.395 -20.322 1.00 70.19 680 ASP A C 1
ATOM 5427 O O . ASP A 1 680 ? -8.092 10.815 -20.573 1.00 70.19 680 ASP A O 1
ATOM 5431 N N . PHE A 1 681 ? -9.650 12.300 -21.165 1.00 81.75 681 PHE A N 1
ATOM 5432 C CA . PHE A 1 681 ? -9.055 12.607 -22.466 1.00 81.75 681 PHE A CA 1
ATOM 5433 C C . PHE A 1 681 ? -7.630 13.183 -22.379 1.00 81.75 681 PHE A C 1
ATOM 5435 O O . PHE A 1 681 ? -6.714 12.627 -22.981 1.00 81.75 681 PHE A O 1
ATOM 5442 N N . LEU A 1 682 ? -7.401 14.273 -21.634 1.00 85.00 682 LEU A N 1
ATOM 5443 C CA . LEU A 1 682 ? -6.104 14.972 -21.671 1.00 85.00 682 LEU A CA 1
ATOM 5444 C C . LEU A 1 682 ? -4.959 14.209 -20.977 1.00 85.00 682 LEU A C 1
ATOM 5446 O O . LEU A 1 682 ? -3.874 14.156 -21.557 1.00 85.00 682 LEU A O 1
ATOM 5450 N N . PRO A 1 683 ? -5.143 13.573 -19.800 1.00 82.25 683 PRO A N 1
ATOM 5451 C CA . PRO A 1 683 ? -4.101 12.742 -19.197 1.00 82.25 683 PRO A CA 1
ATOM 5452 C C . PRO A 1 683 ? -3.683 11.574 -20.099 1.00 82.25 683 PRO A C 1
ATOM 5454 O O . PRO A 1 683 ? -2.496 11.252 -20.180 1.00 82.25 683 PRO A O 1
ATOM 5457 N N . ASN A 1 684 ? -4.638 10.961 -20.807 1.00 84.88 684 ASN A N 1
ATOM 5458 C CA . ASN A 1 684 ? -4.350 9.909 -21.781 1.00 84.88 684 ASN A CA 1
ATOM 5459 C C . ASN A 1 684 ? -3.638 10.468 -23.021 1.00 84.88 684 ASN A C 1
ATOM 5461 O O . ASN A 1 684 ? -2.663 9.870 -23.478 1.00 84.88 684 ASN A O 1
ATOM 5465 N N . LEU A 1 685 ? -4.051 11.645 -23.503 1.00 89.69 685 LEU A N 1
ATOM 5466 C CA . LEU A 1 685 ? -3.417 12.332 -24.626 1.00 89.69 685 LEU A CA 1
ATOM 5467 C C . LEU A 1 685 ? -1.954 12.700 -24.325 1.00 89.69 685 LEU A C 1
ATOM 5469 O O . LEU A 1 685 ? -1.089 12.450 -25.161 1.00 89.69 685 LEU A O 1
ATOM 5473 N N . PHE A 1 686 ? -1.647 13.226 -23.130 1.00 90.69 686 PHE A N 1
ATOM 5474 C CA . PHE A 1 686 ? -0.269 13.531 -22.719 1.00 90.69 686 PHE A CA 1
ATOM 5475 C C . PHE A 1 686 ? 0.606 12.280 -22.657 1.00 90.69 686 PHE A C 1
ATOM 5477 O O . PHE A 1 686 ? 1.697 12.269 -23.225 1.00 90.69 686 PHE A O 1
ATOM 5484 N N . LYS A 1 687 ? 0.121 11.208 -22.013 1.00 86.19 687 LYS A N 1
ATOM 5485 C CA . LYS A 1 687 ? 0.852 9.933 -21.925 1.00 86.19 687 LYS A CA 1
ATOM 5486 C C . LYS A 1 687 ? 1.130 9.351 -23.309 1.00 86.19 687 LYS A C 1
ATOM 5488 O O . LYS A 1 687 ? 2.233 8.871 -23.565 1.00 86.19 687 LYS A O 1
ATOM 5493 N N . ALA A 1 688 ? 0.145 9.401 -24.204 1.00 90.50 688 ALA A N 1
ATOM 5494 C CA . ALA A 1 688 ? 0.292 8.902 -25.563 1.00 90.50 688 ALA A CA 1
ATOM 5495 C C . ALA A 1 688 ? 1.259 9.766 -26.394 1.00 90.50 688 ALA A C 1
ATOM 5497 O O . ALA A 1 688 ? 2.074 9.215 -27.131 1.00 90.50 688 ALA A O 1
ATOM 5498 N N . ALA A 1 689 ? 1.244 11.091 -26.218 1.00 93.94 689 ALA A N 1
ATOM 5499 C CA . ALA A 1 689 ? 2.178 12.007 -26.872 1.00 93.94 689 ALA A CA 1
ATOM 5500 C C . ALA A 1 689 ? 3.622 11.830 -26.377 1.00 93.94 689 ALA A C 1
ATOM 5502 O O . ALA A 1 689 ? 4.552 11.829 -27.181 1.00 93.94 689 ALA A O 1
ATOM 5503 N N . GLU A 1 690 ? 3.822 11.640 -25.068 1.00 92.75 690 GLU A N 1
ATOM 5504 C CA . GLU A 1 690 ? 5.138 11.340 -24.499 1.00 92.75 690 GLU A CA 1
ATOM 5505 C C . GLU A 1 690 ? 5.674 10.006 -25.026 1.00 92.75 690 GLU A C 1
ATOM 5507 O O . GLU A 1 690 ? 6.820 9.931 -25.474 1.00 92.75 690 GLU A O 1
ATOM 5512 N N . LYS A 1 691 ? 4.835 8.963 -25.020 1.00 91.50 691 LYS A N 1
ATOM 5513 C CA . LYS A 1 691 ? 5.184 7.660 -25.589 1.00 91.50 691 LYS A CA 1
ATOM 5514 C C . LYS A 1 691 ? 5.570 7.798 -27.062 1.00 91.50 691 LYS A C 1
ATOM 5516 O O . LYS A 1 691 ? 6.627 7.322 -27.456 1.00 91.50 691 LYS A O 1
ATOM 5521 N N . PHE A 1 692 ? 4.762 8.506 -27.854 1.00 95.12 692 PHE A N 1
ATOM 5522 C CA . PHE A 1 692 ? 5.059 8.778 -29.259 1.00 95.12 692 PHE A CA 1
ATOM 5523 C C . PHE A 1 692 ? 6.412 9.472 -29.432 1.00 95.12 692 PHE A C 1
ATOM 5525 O O . PHE A 1 692 ? 7.211 9.031 -30.256 1.00 95.12 692 PHE A O 1
ATOM 5532 N N . ALA A 1 693 ? 6.684 10.518 -28.646 1.00 92.62 693 ALA A N 1
ATOM 5533 C CA . ALA A 1 693 ? 7.936 11.258 -28.715 1.00 92.62 693 ALA A CA 1
ATOM 5534 C C . ALA A 1 693 ? 9.143 10.352 -28.474 1.00 92.62 693 ALA A C 1
ATOM 5536 O O . ALA A 1 693 ? 10.109 10.438 -29.220 1.00 92.62 693 ALA A O 1
ATOM 5537 N N . ARG A 1 694 ? 9.077 9.477 -27.462 1.00 90.62 694 ARG A N 1
ATOM 5538 C CA . ARG A 1 694 ? 10.168 8.557 -27.112 1.00 90.62 694 ARG A CA 1
ATOM 5539 C C . ARG A 1 694 ? 10.338 7.438 -28.137 1.00 90.62 694 ARG A C 1
ATOM 5541 O O . ARG A 1 694 ? 11.463 7.166 -28.537 1.00 90.62 694 ARG A O 1
ATOM 5548 N N . ASP A 1 695 ? 9.243 6.828 -28.578 1.00 91.12 695 ASP A N 1
ATOM 5549 C CA . ASP A 1 695 ? 9.271 5.695 -29.511 1.00 91.12 695 ASP A CA 1
ATOM 5550 C C . ASP A 1 695 ? 9.704 6.099 -30.923 1.00 91.12 695 ASP A C 1
ATOM 5552 O O . ASP A 1 695 ? 10.289 5.300 -31.648 1.00 91.12 695 ASP A O 1
ATOM 5556 N N . ASN A 1 696 ? 9.407 7.339 -31.319 1.00 90.00 696 ASN A N 1
ATOM 5557 C CA . ASN A 1 696 ? 9.686 7.858 -32.657 1.00 90.00 696 ASN A CA 1
ATOM 5558 C C . ASN A 1 696 ? 10.872 8.839 -32.662 1.00 90.00 696 ASN A C 1
ATOM 5560 O O . ASN A 1 696 ? 11.073 9.563 -33.642 1.00 90.00 696 ASN A O 1
ATOM 5564 N N . TRP A 1 697 ? 11.666 8.874 -31.582 1.00 90.38 697 TRP A N 1
ATOM 5565 C CA . TRP A 1 697 ? 12.900 9.654 -31.527 1.00 90.38 697 TRP A CA 1
ATOM 5566 C C . TRP A 1 697 ? 14.032 8.909 -32.232 1.00 90.38 697 TRP A C 1
ATOM 5568 O O . TRP A 1 697 ? 14.454 7.835 -31.810 1.00 90.38 697 TRP A O 1
ATOM 5578 N N . THR A 1 698 ? 14.542 9.479 -33.318 1.00 79.44 698 THR A N 1
ATOM 5579 C CA . THR A 1 698 ? 15.589 8.839 -34.128 1.00 79.44 698 THR A CA 1
ATOM 5580 C C . THR A 1 698 ? 16.990 9.255 -33.684 1.00 79.44 698 THR A C 1
ATOM 5582 O O . THR A 1 698 ? 17.179 10.345 -33.146 1.00 79.44 698 THR A O 1
ATOM 5585 N N . THR A 1 699 ? 18.004 8.448 -34.002 1.00 77.06 699 THR A N 1
ATOM 5586 C CA . THR A 1 699 ? 19.424 8.771 -33.753 1.00 77.06 699 THR A CA 1
ATOM 5587 C C . THR A 1 699 ? 19.948 9.953 -34.580 1.00 77.06 699 THR A C 1
ATOM 5589 O O . THR A 1 699 ? 21.015 10.479 -34.285 1.00 77.06 699 THR A O 1
ATOM 5592 N N . GLN A 1 700 ? 19.198 10.396 -35.596 1.00 78.81 700 GLN A N 1
ATOM 5593 C CA . GLN A 1 700 ? 19.509 11.572 -36.419 1.00 78.81 700 GLN A CA 1
ATOM 5594 C C . GLN A 1 700 ? 19.224 12.902 -35.700 1.00 78.81 700 GLN A C 1
ATOM 5596 O O . GLN A 1 700 ? 19.606 13.963 -36.186 1.00 78.81 700 GLN A O 1
ATOM 5601 N N . THR A 1 701 ? 18.553 12.852 -34.548 1.00 82.25 701 THR A N 1
ATOM 5602 C CA . THR A 1 701 ? 18.248 14.001 -33.690 1.00 82.25 701 THR A CA 1
ATOM 5603 C C . THR A 1 701 ? 18.985 13.880 -32.356 1.00 82.25 701 THR A C 1
ATOM 5605 O O . THR A 1 701 ? 19.064 12.770 -31.825 1.00 82.25 701 THR A O 1
ATOM 5608 N N . PRO A 1 702 ? 19.498 14.984 -31.772 1.00 87.75 702 PRO A N 1
ATOM 5609 C CA . PRO A 1 702 ? 20.123 14.954 -30.449 1.00 87.75 702 PRO A CA 1
ATOM 5610 C C . PRO A 1 702 ? 19.200 14.342 -29.378 1.00 87.75 702 PRO A C 1
ATOM 5612 O O . PRO A 1 702 ? 17.974 14.405 -29.527 1.00 87.75 702 PRO A O 1
ATOM 5615 N N . PRO A 1 703 ? 19.752 13.752 -28.303 1.00 87.38 703 PRO A N 1
ATOM 5616 C CA . PRO A 1 703 ? 18.960 13.027 -27.317 1.00 87.38 703 PRO A CA 1
ATOM 5617 C C . PRO A 1 703 ? 17.998 13.944 -26.556 1.00 87.38 703 PRO A C 1
ATOM 5619 O O . PRO A 1 703 ? 18.272 15.123 -26.320 1.00 87.38 703 PRO A O 1
ATOM 5622 N N . ILE A 1 704 ? 16.854 13.377 -26.167 1.00 89.69 704 ILE A N 1
ATOM 5623 C CA . ILE A 1 704 ? 15.852 14.053 -25.340 1.00 89.69 704 ILE A CA 1
ATOM 5624 C C . ILE A 1 704 ? 16.445 14.330 -23.956 1.00 89.69 704 ILE A C 1
ATOM 5626 O O . ILE A 1 704 ? 16.924 13.414 -23.292 1.00 89.69 704 ILE A O 1
ATOM 5630 N N . ILE A 1 705 ? 16.343 15.580 -23.511 1.00 87.62 705 ILE A N 1
ATOM 5631 C CA . ILE A 1 705 ? 16.718 16.030 -22.166 1.00 87.62 705 ILE A CA 1
ATOM 5632 C C . ILE A 1 705 ? 15.506 15.929 -21.237 1.00 87.62 705 ILE A C 1
ATOM 5634 O O . ILE A 1 705 ? 15.587 15.351 -20.156 1.00 87.62 705 ILE A O 1
ATOM 5638 N N . ARG A 1 706 ? 14.361 16.477 -21.666 1.00 87.06 706 ARG A N 1
ATOM 5639 C CA . ARG A 1 706 ? 13.099 16.477 -20.908 1.00 87.06 706 ARG A CA 1
ATOM 5640 C C . ARG A 1 706 ? 11.888 16.571 -21.833 1.00 87.06 706 ARG A C 1
ATOM 5642 O O . ARG A 1 706 ? 12.002 17.023 -22.973 1.00 87.06 706 ARG A O 1
ATOM 5649 N N . ILE A 1 707 ? 10.734 16.149 -21.323 1.00 91.56 707 ILE A N 1
ATOM 5650 C CA . ILE A 1 707 ? 9.436 16.277 -21.988 1.00 91.56 707 ILE A CA 1
ATOM 5651 C C . ILE A 1 707 ? 8.490 16.980 -21.021 1.00 91.56 707 ILE A C 1
ATOM 5653 O O . ILE A 1 707 ? 8.250 16.486 -19.923 1.00 91.56 707 ILE A O 1
ATOM 5657 N N . ASP A 1 708 ? 7.956 18.116 -21.449 1.00 90.75 708 ASP A N 1
ATOM 5658 C CA . ASP A 1 708 ? 7.089 18.982 -20.661 1.00 90.75 708 ASP A CA 1
ATOM 5659 C C . ASP A 1 708 ? 5.657 18.903 -21.185 1.00 90.75 708 ASP A C 1
ATOM 5661 O O . ASP A 1 708 ? 5.399 19.102 -22.376 1.00 90.75 708 ASP A O 1
ATOM 5665 N N . TYR A 1 709 ? 4.702 18.602 -20.306 1.00 90.19 709 TYR A N 1
ATOM 5666 C CA . TYR A 1 709 ? 3.292 18.579 -20.689 1.00 90.19 709 TYR A CA 1
ATOM 5667 C C . TYR A 1 709 ? 2.783 20.004 -20.879 1.00 90.19 709 TYR A C 1
ATOM 5669 O O . TYR A 1 709 ? 3.084 20.892 -20.080 1.00 90.19 709 TYR A O 1
ATOM 5677 N N . ASN A 1 710 ? 1.971 20.229 -21.915 1.00 90.81 710 ASN A N 1
ATOM 5678 C CA . ASN A 1 710 ? 1.299 21.508 -22.098 1.00 90.81 710 ASN A CA 1
ATOM 5679 C C . ASN A 1 710 ? 0.153 21.658 -21.081 1.00 90.81 710 ASN A C 1
ATOM 5681 O O . ASN A 1 710 ? -1.026 21.525 -21.412 1.00 90.81 710 ASN A O 1
ATOM 5685 N N . MET A 1 711 ? 0.504 21.953 -19.829 1.00 85.12 711 MET A N 1
ATOM 5686 C CA . MET A 1 711 ? -0.447 22.089 -18.723 1.00 85.12 711 MET A CA 1
ATOM 5687 C C . MET A 1 711 ? -1.462 23.217 -18.941 1.00 85.12 711 MET A C 1
ATOM 5689 O O . MET A 1 711 ? -2.531 23.189 -18.335 1.00 85.12 711 MET A O 1
ATOM 5693 N N . SER A 1 712 ? -1.195 24.160 -19.858 1.00 84.81 712 SER A N 1
ATOM 5694 C CA . SER A 1 712 ? -2.169 25.197 -20.216 1.00 84.81 712 SER A CA 1
ATOM 5695 C C . SER A 1 712 ? -3.483 24.609 -20.729 1.00 84.81 712 SER A C 1
ATOM 5697 O O . SER A 1 712 ? -4.527 25.204 -20.497 1.00 84.81 712 SER A O 1
ATOM 5699 N N . LEU A 1 713 ? -3.470 23.411 -21.336 1.00 85.94 713 LEU A N 1
ATOM 5700 C CA . LEU A 1 713 ? -4.674 22.721 -21.814 1.00 85.94 713 LEU A CA 1
ATOM 5701 C C . LEU A 1 713 ? -5.682 22.394 -20.695 1.00 85.94 713 LEU A C 1
ATOM 5703 O O . LEU A 1 713 ? -6.842 22.132 -20.995 1.00 85.94 713 LEU A O 1
ATOM 5707 N N . ALA A 1 714 ? -5.267 22.415 -19.424 1.00 73.00 714 ALA A N 1
ATOM 5708 C CA . ALA A 1 714 ? -6.121 22.119 -18.274 1.00 73.00 714 ALA A CA 1
ATOM 5709 C C . ALA A 1 714 ? -7.131 23.224 -17.936 1.00 73.00 714 ALA A C 1
ATOM 5711 O O . ALA A 1 714 ? -8.151 22.928 -17.317 1.00 73.00 714 ALA A O 1
ATOM 5712 N N . ASP A 1 715 ? -6.864 24.476 -18.324 1.00 64.69 715 ASP A N 1
ATOM 5713 C CA . ASP A 1 715 ? -7.635 25.633 -17.863 1.00 64.69 715 ASP A CA 1
ATOM 5714 C C . ASP A 1 715 ? -8.018 26.567 -19.011 1.00 64.69 715 ASP A C 1
ATOM 5716 O O . ASP A 1 715 ? -7.199 27.336 -19.508 1.00 64.69 715 ASP A O 1
ATOM 5720 N N . GLN A 1 716 ? -9.278 26.481 -19.456 1.00 68.88 716 GLN A N 1
ATOM 5721 C CA . GLN A 1 716 ? -9.907 27.404 -20.414 1.00 68.88 716 GLN A CA 1
ATOM 5722 C C . GLN A 1 716 ? -9.066 27.776 -21.654 1.00 68.88 716 GLN A C 1
ATOM 5724 O O . GLN A 1 716 ? -9.312 28.812 -22.284 1.00 68.88 716 GLN A O 1
ATOM 5729 N N . CYS A 1 717 ? -8.133 26.901 -22.033 1.00 86.00 717 CYS A N 1
ATOM 5730 C CA . CYS A 1 717 ? -7.092 27.162 -23.011 1.00 86.00 717 CYS A CA 1
ATOM 5731 C C . CYS A 1 717 ? -7.688 27.525 -24.372 1.00 86.00 717 CYS A C 1
ATOM 5733 O O . CYS A 1 717 ? -8.460 26.728 -24.923 1.00 86.00 717 CYS A O 1
ATOM 5735 N N . PRO A 1 718 ? -7.334 28.682 -24.958 1.00 91.56 718 PRO A N 1
ATOM 5736 C CA . PRO A 1 718 ? -7.804 29.048 -26.288 1.00 91.56 718 PRO A CA 1
ATOM 5737 C C . PRO A 1 718 ? -7.457 27.993 -27.348 1.00 91.56 718 PRO A C 1
ATOM 5739 O O . PRO A 1 718 ? -8.280 27.719 -28.220 1.00 91.56 718 PRO A O 1
ATOM 5742 N N . SER A 1 719 ? -6.282 27.362 -27.239 1.00 93.69 719 SER A N 1
ATOM 5743 C CA . SER A 1 719 ? -5.860 26.263 -28.116 1.00 93.69 719 SER A CA 1
ATOM 5744 C C . SER A 1 719 ? -6.826 25.071 -28.059 1.00 93.69 719 SER A C 1
ATOM 5746 O O . SER A 1 719 ? -7.357 24.646 -29.086 1.00 93.69 719 SER A O 1
ATOM 5748 N N . LEU A 1 720 ? -7.152 24.593 -26.850 1.00 92.38 720 LEU A N 1
ATOM 5749 C CA . LEU A 1 720 ? -8.074 23.466 -26.662 1.00 92.38 720 LEU A CA 1
ATOM 5750 C C . LEU A 1 720 ? -9.504 23.806 -27.098 1.00 92.38 720 LEU A C 1
ATOM 5752 O O . LEU A 1 720 ? -10.160 22.998 -27.749 1.00 92.38 720 LEU A O 1
ATOM 5756 N N . LYS A 1 721 ? -9.977 25.021 -26.791 1.00 92.94 721 LYS A N 1
ATOM 5757 C CA . LYS A 1 721 ? -11.304 25.500 -27.212 1.00 92.94 721 LYS A CA 1
ATOM 5758 C C . LYS A 1 721 ? -11.438 25.509 -28.738 1.00 92.94 721 LYS A C 1
ATOM 5760 O O . LYS A 1 721 ? -12.461 25.077 -29.260 1.00 92.94 721 LYS A O 1
ATOM 5765 N N . ARG A 1 722 ? -10.416 25.977 -29.464 1.00 94.75 722 ARG A N 1
ATOM 5766 C CA . ARG A 1 722 ? -10.403 25.952 -30.938 1.00 94.75 722 ARG A CA 1
ATOM 5767 C C . ARG A 1 722 ? -10.355 24.534 -31.489 1.00 94.75 722 ARG A C 1
ATOM 5769 O O . ARG A 1 722 ? -11.016 24.266 -32.488 1.00 94.75 722 ARG A O 1
ATOM 5776 N N . PHE A 1 723 ? -9.606 23.650 -30.836 1.00 95.25 723 PHE A N 1
ATOM 5777 C CA . PHE A 1 723 ? -9.538 22.243 -31.209 1.00 95.25 723 PHE A CA 1
ATOM 5778 C C . PHE A 1 723 ? -10.895 21.542 -31.072 1.00 95.25 723 PHE A C 1
ATOM 5780 O O . PHE A 1 723 ? -11.359 20.929 -32.027 1.00 95.25 723 PHE A O 1
ATOM 5787 N N . TYR A 1 724 ? -11.589 21.704 -29.941 1.00 94.19 724 TYR A N 1
ATOM 5788 C CA . TYR A 1 724 ? -12.937 21.149 -29.754 1.00 94.19 724 TYR A CA 1
ATOM 5789 C C . TYR A 1 724 ? -13.961 21.726 -30.733 1.00 94.19 724 TYR A C 1
ATOM 5791 O O . TYR A 1 724 ? -14.735 20.969 -31.309 1.00 94.19 724 TYR A O 1
ATOM 5799 N N . LYS A 1 725 ? -13.899 23.027 -31.041 1.00 94.38 725 LYS A N 1
ATOM 5800 C CA . LYS A 1 725 ? -14.713 23.589 -32.131 1.00 94.38 725 LYS A CA 1
ATOM 5801 C C . LYS A 1 725 ? -14.413 22.934 -33.481 1.00 94.38 725 LYS A C 1
ATOM 5803 O O . LYS A 1 725 ? -15.323 22.748 -34.274 1.00 94.38 725 LYS A O 1
ATOM 5808 N N . GLY A 1 726 ? -13.157 22.574 -33.753 1.00 94.62 726 GLY A N 1
ATOM 5809 C CA . GLY A 1 726 ? -12.782 21.854 -34.973 1.00 94.62 726 GLY A CA 1
ATOM 5810 C C . GLY A 1 726 ? -13.315 20.421 -35.005 1.00 94.62 726 GLY A C 1
ATOM 5811 O O . GLY A 1 726 ? -13.721 19.930 -36.048 1.00 94.62 726 GLY A O 1
ATOM 5812 N N . VAL A 1 727 ? -13.369 19.748 -33.858 1.00 93.00 727 VAL A N 1
ATOM 5813 C CA . VAL A 1 727 ? -14.009 18.428 -33.729 1.00 93.00 727 VAL A CA 1
ATOM 5814 C C . VAL A 1 727 ? -15.515 18.536 -34.002 1.00 93.00 727 VAL A C 1
ATOM 5816 O O . VAL A 1 727 ? -16.064 17.756 -34.780 1.00 93.00 727 VAL A O 1
ATOM 5819 N N . GLU A 1 728 ? -16.165 19.555 -33.439 1.00 94.06 728 GLU A N 1
ATOM 5820 C CA . GLU A 1 728 ? -17.592 19.828 -33.634 1.00 94.06 728 GLU A CA 1
ATOM 5821 C C . GLU A 1 728 ? -17.931 20.172 -35.092 1.00 94.06 728 GLU A C 1
ATOM 5823 O O . GLU A 1 728 ? -18.937 19.690 -35.611 1.00 94.06 728 GLU A O 1
ATOM 5828 N N . THR A 1 729 ? -17.086 20.936 -35.800 1.00 94.19 729 THR A N 1
ATOM 5829 C CA . THR A 1 729 ? -17.305 21.242 -37.229 1.00 94.19 729 THR A CA 1
ATOM 5830 C C . THR A 1 729 ? -17.173 20.016 -38.132 1.00 94.19 729 THR A C 1
ATOM 5832 O O . THR A 1 729 ? -17.719 20.012 -39.233 1.00 94.19 729 THR A O 1
ATOM 5835 N N . LEU A 1 730 ? -16.512 18.952 -37.664 1.00 90.75 730 LEU A N 1
ATOM 5836 C CA . LEU A 1 730 ? -16.478 17.640 -38.321 1.00 90.75 730 LEU A CA 1
ATOM 5837 C C . LEU A 1 730 ? -17.672 16.745 -37.937 1.00 90.75 730 LEU A C 1
ATOM 5839 O O . LEU A 1 730 ? -17.709 15.575 -38.325 1.00 90.75 730 LEU A O 1
ATOM 5843 N N . GLY A 1 731 ? -18.639 17.265 -37.173 1.00 88.12 731 GLY A N 1
ATOM 5844 C CA . GLY A 1 731 ? -19.821 16.532 -36.717 1.00 88.12 731 GLY A CA 1
ATOM 5845 C C . GLY A 1 731 ? -19.521 15.485 -35.641 1.00 88.12 731 GLY A C 1
ATOM 5846 O O . GLY A 1 731 ? -20.248 14.500 -35.535 1.00 88.12 731 GLY A O 1
ATOM 5847 N N . GLN A 1 732 ? -18.435 15.654 -34.880 1.00 84.38 732 GLN A N 1
ATOM 5848 C CA . GLN A 1 732 ? -17.993 14.709 -33.851 1.00 84.38 732 GLN A CA 1
ATOM 5849 C C . GLN A 1 732 ? -18.207 15.273 -32.435 1.00 84.38 732 GLN A C 1
ATOM 5851 O O . GLN A 1 732 ? -18.169 16.491 -32.247 1.00 84.38 732 GLN A O 1
ATOM 5856 N N . PRO A 1 733 ? -18.407 14.409 -31.420 1.00 85.06 733 PRO A N 1
ATOM 5857 C CA . PRO A 1 733 ? -18.482 14.846 -30.031 1.00 85.06 733 PRO A CA 1
ATOM 5858 C C . PRO A 1 733 ? -17.104 15.278 -29.506 1.00 85.06 733 PRO A C 1
ATOM 5860 O O . PRO A 1 733 ? -16.090 14.638 -29.785 1.00 85.06 733 PRO A O 1
ATOM 5863 N N . SER A 1 734 ? -17.084 16.349 -28.711 1.00 83.88 734 SER A N 1
ATOM 5864 C CA . SER A 1 734 ? -15.895 16.839 -28.003 1.00 83.88 734 SER A CA 1
ATOM 5865 C C . SER A 1 734 ? -15.901 16.369 -26.539 1.00 83.88 734 SER A C 1
ATOM 5867 O O . SER A 1 734 ? -16.903 16.588 -25.855 1.00 83.88 734 SER A O 1
ATOM 5869 N N . PRO A 1 735 ? -14.803 15.787 -26.009 1.00 86.12 735 PRO A N 1
ATOM 5870 C CA . PRO A 1 735 ? -13.534 15.497 -26.685 1.00 86.12 735 PRO A CA 1
ATOM 5871 C C . PRO A 1 735 ? -13.621 14.307 -27.668 1.00 86.12 735 PRO A C 1
ATOM 5873 O O . PRO A 1 735 ? -14.422 13.399 -27.447 1.00 86.12 735 PRO A O 1
ATOM 5876 N N . PRO A 1 736 ? -12.777 14.276 -28.720 1.00 83.75 736 PRO A N 1
ATOM 5877 C CA . PRO A 1 736 ? -12.782 13.206 -29.715 1.00 83.75 736 PRO A CA 1
ATOM 5878 C C . PRO A 1 736 ? -12.145 11.915 -29.181 1.00 83.75 736 PRO A C 1
ATOM 5880 O O . PRO A 1 736 ? -11.275 11.947 -28.310 1.00 83.75 736 PRO A O 1
ATOM 5883 N N . ASP A 1 737 ? -12.494 10.775 -29.782 1.00 83.56 737 ASP A N 1
ATOM 5884 C CA . ASP A 1 737 ? -11.728 9.534 -29.615 1.00 83.56 737 ASP A CA 1
ATOM 5885 C C . ASP A 1 737 ? -10.293 9.728 -30.151 1.00 83.56 737 ASP A C 1
ATOM 5887 O O . ASP A 1 737 ? -10.097 10.212 -31.271 1.00 83.56 737 ASP A O 1
ATOM 5891 N N . MET A 1 738 ? -9.279 9.335 -29.371 1.00 84.75 738 MET A N 1
ATOM 5892 C CA . MET A 1 738 ? -7.868 9.425 -29.769 1.00 84.75 738 MET A CA 1
ATOM 5893 C C . MET A 1 738 ? -7.565 8.661 -31.068 1.00 84.75 738 MET A C 1
ATOM 5895 O O . MET A 1 738 ? -6.678 9.074 -31.811 1.00 84.75 738 MET A O 1
ATOM 5899 N N . ALA A 1 739 ? -8.322 7.608 -31.400 1.00 85.12 739 ALA A N 1
ATOM 5900 C CA . ALA A 1 739 ? -8.180 6.868 -32.658 1.00 85.12 739 ALA A CA 1
ATOM 5901 C C . ALA A 1 739 ? -8.545 7.695 -33.911 1.00 85.12 739 ALA A C 1
ATOM 5903 O O . ALA A 1 739 ? -8.316 7.266 -35.044 1.00 85.12 739 ALA A O 1
ATOM 5904 N N . ARG A 1 740 ? -9.142 8.882 -33.743 1.00 86.94 740 ARG A N 1
ATOM 5905 C CA . ARG A 1 740 ? -9.492 9.802 -34.839 1.00 86.94 740 ARG A CA 1
ATOM 5906 C C . ARG A 1 740 ? -8.330 10.688 -35.279 1.00 86.94 740 ARG A C 1
ATOM 5908 O O . ARG A 1 740 ? -8.472 11.407 -36.266 1.00 86.94 740 ARG A O 1
ATOM 5915 N N . GLY A 1 741 ? -7.199 10.642 -34.588 1.00 92.19 741 GLY A N 1
ATOM 5916 C CA . GLY A 1 741 ? -6.029 11.440 -34.921 1.00 92.19 741 GLY A CA 1
ATOM 5917 C C . GLY A 1 741 ? -4.724 10.703 -34.674 1.00 92.19 741 GLY A C 1
ATOM 5918 O O . GLY A 1 741 ? -4.704 9.508 -34.388 1.00 92.19 741 GLY A O 1
ATOM 5919 N N . PHE A 1 742 ? -3.621 11.424 -34.819 1.00 95.81 742 PHE A N 1
ATOM 5920 C CA . PHE A 1 742 ? -2.278 10.898 -34.605 1.00 95.81 742 PHE A CA 1
ATOM 5921 C C . PHE A 1 742 ? -1.317 12.010 -34.178 1.00 95.81 742 PHE A C 1
ATOM 5923 O O . PHE A 1 742 ? -1.596 13.199 -34.346 1.00 95.81 742 PHE A O 1
ATOM 5930 N N . PHE A 1 743 ? -0.184 11.618 -33.599 1.00 97.31 743 PHE A N 1
ATOM 5931 C CA . PHE A 1 743 ? 0.850 12.549 -33.157 1.00 97.31 743 PHE A CA 1
ATOM 5932 C C . PHE A 1 743 ? 1.885 12.808 -34.248 1.00 97.31 743 PHE A C 1
ATOM 5934 O O . PHE A 1 743 ? 2.172 11.953 -35.082 1.00 97.31 743 PHE A O 1
ATOM 5941 N N . THR A 1 744 ? 2.465 14.001 -34.225 1.00 96.00 744 THR A N 1
ATOM 5942 C CA . THR A 1 744 ? 3.485 14.435 -35.180 1.00 96.00 744 THR A CA 1
ATOM 5943 C C . THR A 1 744 ? 4.399 15.482 -34.545 1.00 96.00 744 THR A C 1
ATOM 5945 O O . THR A 1 744 ? 4.103 16.034 -33.482 1.00 96.00 744 THR A O 1
ATOM 5948 N N . PHE A 1 745 ? 5.521 15.757 -35.200 1.00 95.69 745 PHE A N 1
ATOM 5949 C CA . PHE A 1 745 ? 6.559 16.658 -34.725 1.00 95.69 745 PHE A CA 1
ATOM 5950 C C . PHE A 1 745 ? 6.396 18.047 -35.340 1.00 95.69 745 PHE A C 1
ATOM 5952 O O . PHE A 1 745 ? 6.241 18.171 -36.549 1.00 95.69 745 PHE A O 1
ATOM 5959 N N . HIS A 1 746 ? 6.541 19.109 -34.555 1.00 94.88 746 HIS A N 1
ATOM 5960 C CA . HIS A 1 746 ? 6.564 20.482 -35.053 1.00 94.88 746 HIS A CA 1
ATOM 5961 C C . HIS A 1 746 ? 7.769 21.243 -34.503 1.00 94.88 746 HIS A C 1
ATOM 5963 O O . HIS A 1 746 ? 7.863 21.518 -33.304 1.00 94.88 746 HIS A O 1
ATOM 5969 N N . GLY A 1 747 ? 8.695 21.585 -35.396 1.00 91.62 747 GLY A N 1
ATOM 5970 C CA . GLY A 1 747 ? 9.843 22.426 -35.081 1.00 91.62 747 GLY A CA 1
ATOM 5971 C C . GLY A 1 747 ? 9.505 23.901 -35.239 1.00 91.62 747 GLY A C 1
ATOM 5972 O O . GLY A 1 747 ? 8.932 24.309 -36.245 1.00 91.62 747 GLY A O 1
ATOM 5973 N N . THR A 1 748 ? 9.881 24.708 -34.253 1.00 89.31 748 THR A N 1
ATOM 5974 C CA . THR A 1 748 ? 9.682 26.159 -34.269 1.00 89.31 748 THR A CA 1
ATOM 5975 C C . THR A 1 748 ? 10.753 26.852 -33.433 1.00 89.31 748 THR A C 1
ATOM 5977 O O . THR A 1 748 ? 11.501 26.196 -32.706 1.00 89.31 748 THR A O 1
ATOM 5980 N N . ALA A 1 749 ? 10.831 28.178 -33.526 1.00 85.81 749 ALA A N 1
ATOM 5981 C CA . ALA A 1 749 ? 11.750 28.957 -32.706 1.00 85.81 749 ALA A CA 1
ATOM 5982 C C . ALA A 1 749 ? 11.324 28.913 -31.222 1.00 85.81 749 ALA A C 1
ATOM 5984 O O . ALA A 1 749 ? 10.122 28.990 -30.944 1.00 85.81 749 ALA A O 1
ATOM 5985 N N . PRO A 1 750 ? 12.263 28.876 -30.255 1.00 84.50 750 PRO A N 1
ATOM 5986 C CA . PRO A 1 750 ? 11.944 28.790 -28.824 1.00 84.50 750 PRO A CA 1
ATOM 5987 C C . PRO A 1 750 ? 10.934 29.840 -28.335 1.00 84.50 750 PRO A C 1
ATOM 5989 O O . PRO A 1 750 ? 10.017 29.523 -27.580 1.00 84.50 750 PRO A O 1
ATOM 5992 N N . THR A 1 751 ? 11.024 31.074 -28.842 1.00 86.31 751 THR A N 1
ATOM 5993 C CA . THR A 1 751 ? 10.115 32.187 -28.505 1.00 86.31 751 THR A CA 1
ATOM 5994 C C . THR A 1 751 ? 8.662 31.960 -28.934 1.00 86.31 751 THR A C 1
ATOM 5996 O O . THR A 1 751 ? 7.757 32.612 -28.418 1.00 86.31 751 THR A O 1
ATOM 5999 N N . SER A 1 752 ? 8.417 31.037 -29.867 1.00 88.69 752 SER A N 1
ATOM 6000 C CA . SER A 1 752 ? 7.082 30.725 -30.390 1.00 88.69 752 SER A CA 1
ATOM 6001 C C . SER A 1 752 ? 6.399 29.575 -29.650 1.00 88.69 752 SER A C 1
ATOM 6003 O O . SER A 1 752 ? 5.182 29.433 -29.751 1.00 88.69 752 SER A O 1
ATOM 6005 N N . ILE A 1 753 ? 7.141 28.786 -28.865 1.00 91.12 753 ILE A N 1
ATOM 6006 C CA . ILE A 1 753 ? 6.630 27.566 -28.227 1.00 91.12 753 ILE A CA 1
ATOM 6007 C C . ILE A 1 753 ? 5.507 27.869 -27.242 1.00 91.12 753 ILE A C 1
ATOM 6009 O O . ILE A 1 753 ? 4.402 27.351 -27.397 1.00 91.12 753 ILE A O 1
ATOM 6013 N N . LYS A 1 754 ? 5.755 28.737 -26.257 1.00 90.94 754 LYS A N 1
ATOM 6014 C CA . LYS A 1 754 ? 4.745 29.082 -25.250 1.00 90.94 754 LYS A CA 1
ATOM 6015 C C . LYS A 1 754 ? 3.488 29.716 -25.879 1.00 90.94 754 LYS A C 1
ATOM 6017 O O . LYS A 1 754 ? 2.392 29.234 -25.582 1.00 90.94 754 LYS A O 1
ATOM 6022 N N . PRO A 1 755 ? 3.588 30.714 -26.787 1.00 91.81 755 PRO A N 1
ATOM 6023 C CA . PRO A 1 755 ? 2.422 31.240 -27.499 1.00 91.81 755 PRO A CA 1
ATOM 6024 C C . PRO A 1 755 ? 1.618 30.182 -28.260 1.00 91.81 755 PRO A C 1
ATOM 6026 O O . PRO A 1 755 ? 0.391 30.231 -28.210 1.00 91.81 755 PRO A O 1
ATOM 6029 N N . ILE A 1 756 ? 2.280 29.228 -28.929 1.00 94.06 756 ILE A N 1
ATOM 6030 C CA . ILE A 1 756 ? 1.607 28.133 -29.644 1.00 94.06 756 ILE A CA 1
ATOM 6031 C C . ILE A 1 756 ? 0.901 27.203 -28.656 1.00 94.06 756 ILE A C 1
ATOM 6033 O O . ILE A 1 756 ? -0.273 26.898 -28.843 1.00 94.06 756 ILE A O 1
ATOM 6037 N N . CYS A 1 757 ? 1.574 26.792 -27.581 1.00 93.44 757 CYS A N 1
ATOM 6038 C CA . CYS A 1 757 ? 0.998 25.921 -26.558 1.00 93.44 757 CYS A CA 1
ATOM 6039 C C . CYS A 1 757 ? -0.281 26.509 -25.936 1.00 93.44 757 CYS A C 1
ATOM 6041 O O . CYS A 1 757 ? -1.248 25.773 -25.738 1.00 93.44 757 CYS A O 1
ATOM 6043 N N . VAL A 1 758 ? -0.322 27.825 -25.702 1.00 92.25 758 VAL A N 1
ATOM 6044 C CA . VAL A 1 758 ? -1.481 28.511 -25.102 1.00 92.25 758 VAL A CA 1
ATOM 6045 C C . VAL A 1 758 ? -2.569 28.844 -26.132 1.00 92.25 758 VAL A C 1
ATOM 6047 O O . VAL A 1 758 ? -3.754 28.611 -25.897 1.00 92.25 758 VAL A O 1
ATOM 6050 N N . ASN A 1 759 ? -2.205 29.403 -27.288 1.00 93.12 759 ASN A N 1
ATOM 6051 C CA . ASN A 1 759 ? -3.188 29.966 -28.221 1.00 93.12 759 ASN A CA 1
ATOM 6052 C C . ASN A 1 759 ? -3.558 29.032 -29.380 1.00 93.12 759 ASN A C 1
ATOM 6054 O O . ASN A 1 759 ? -4.638 29.179 -29.958 1.00 93.12 759 ASN A O 1
ATOM 6058 N N . GLY A 1 760 ? -2.697 28.061 -29.680 1.00 93.00 760 GLY A N 1
ATOM 6059 C CA . GLY A 1 760 ? -2.763 27.190 -30.849 1.00 93.00 760 GLY A CA 1
ATOM 6060 C C . GLY A 1 760 ? -1.858 27.672 -31.987 1.00 93.00 760 GLY A C 1
ATOM 6061 O O . GLY A 1 760 ? -1.153 28.675 -31.875 1.00 93.00 760 GLY A O 1
ATOM 6062 N N . PHE A 1 761 ? -1.893 26.954 -33.106 1.00 93.44 761 PHE A N 1
ATOM 6063 C CA . PHE A 1 761 ? -1.134 27.296 -34.312 1.00 93.44 761 PHE A CA 1
ATOM 6064 C C . PHE A 1 761 ? -1.878 28.359 -35.127 1.00 93.44 761 PHE A C 1
ATOM 6066 O O . PHE A 1 761 ? -2.940 28.057 -35.672 1.00 93.44 761 PHE A O 1
ATOM 6073 N N . ASP A 1 762 ? -1.331 29.578 -35.175 1.00 90.06 762 ASP A N 1
ATOM 6074 C CA . ASP A 1 762 ? -1.931 30.765 -35.800 1.00 90.06 762 ASP A CA 1
ATOM 6075 C C . ASP A 1 762 ? -1.805 30.753 -37.345 1.00 90.06 762 ASP A C 1
ATOM 6077 O O . ASP A 1 762 ? -0.706 30.940 -37.882 1.00 90.06 762 ASP A O 1
ATOM 6081 N N . PRO A 1 763 ? -2.919 30.583 -38.084 1.00 87.12 763 PRO A N 1
ATOM 6082 C CA . PRO A 1 763 ? -2.947 30.496 -39.540 1.00 87.12 763 PRO A CA 1
ATOM 6083 C C . PRO A 1 763 ? -2.449 31.748 -40.272 1.00 87.12 763 PRO A C 1
ATOM 6085 O O . PRO A 1 763 ? -2.040 31.625 -41.432 1.00 87.12 763 PRO A O 1
ATOM 6088 N N . SER A 1 764 ? -2.500 32.932 -39.641 1.00 82.25 764 SER A N 1
ATOM 6089 C CA . SER A 1 764 ? -2.160 34.214 -40.278 1.00 82.25 764 SER A CA 1
ATOM 6090 C C . SER A 1 764 ? -0.656 34.477 -40.350 1.00 82.25 764 SER A C 1
ATOM 6092 O O . SER A 1 764 ? -0.217 35.359 -41.084 1.00 82.25 764 SER A O 1
ATOM 6094 N N . ARG A 1 765 ? 0.151 33.705 -39.614 1.00 78.19 765 ARG A N 1
ATOM 6095 C CA . ARG A 1 765 ? 1.617 33.843 -39.573 1.00 78.19 765 ARG A CA 1
ATOM 6096 C C . ARG A 1 765 ? 2.334 33.114 -40.713 1.00 78.19 765 ARG A C 1
ATOM 6098 O O . ARG A 1 765 ? 3.561 33.076 -40.750 1.00 78.19 765 ARG A O 1
ATOM 6105 N N . ARG A 1 766 ? 1.577 32.530 -41.646 1.00 75.19 766 ARG A N 1
ATOM 6106 C CA . ARG A 1 766 ? 2.082 31.701 -42.746 1.00 75.19 766 ARG A CA 1
ATOM 6107 C C . ARG A 1 766 ? 2.146 32.504 -44.049 1.00 75.19 766 ARG A C 1
ATOM 6109 O O . ARG A 1 766 ? 1.134 33.047 -44.486 1.00 75.19 766 ARG A O 1
ATOM 6116 N N . ALA A 1 767 ? 3.308 32.527 -44.706 1.00 60.97 767 ALA A N 1
ATOM 6117 C CA . ALA A 1 767 ? 3.505 33.141 -46.023 1.00 60.97 767 ALA A CA 1
ATOM 6118 C C . ALA A 1 767 ? 4.499 32.326 -46.878 1.00 60.97 767 ALA A C 1
ATOM 6120 O O . ALA A 1 767 ? 5.508 31.852 -46.362 1.00 60.97 767 ALA A O 1
ATOM 6121 N N . GLY A 1 768 ? 4.215 32.159 -48.179 1.00 63.34 768 GLY A N 1
ATOM 6122 C CA . GLY A 1 768 ? 5.161 31.599 -49.164 1.00 63.34 768 GLY A CA 1
ATOM 6123 C C . GLY A 1 768 ? 5.476 30.095 -49.060 1.00 63.34 768 GLY A C 1
ATOM 6124 O O . GLY A 1 768 ? 6.590 29.687 -49.373 1.00 63.34 768 GLY A O 1
ATOM 6125 N N . GLN A 1 769 ? 4.543 29.258 -48.597 1.00 77.62 769 GLN A N 1
ATOM 6126 C CA . GLN A 1 769 ? 4.815 27.842 -48.304 1.00 77.62 769 GLN A CA 1
ATOM 6127 C C . GLN A 1 769 ? 4.713 26.915 -49.543 1.00 77.62 769 GLN A C 1
ATOM 6129 O O . GLN A 1 769 ? 3.778 27.022 -50.333 1.00 77.62 769 GLN A O 1
ATOM 6134 N N . ALA A 1 770 ? 5.649 25.963 -49.688 1.00 71.94 770 ALA A N 1
ATOM 6135 C CA . ALA A 1 770 ? 5.864 25.178 -50.918 1.00 71.94 770 ALA A CA 1
ATOM 6136 C C . ALA A 1 770 ? 4.925 23.967 -51.139 1.00 71.94 770 ALA A C 1
ATOM 6138 O O . ALA A 1 770 ? 4.686 23.556 -52.268 1.00 71.94 770 ALA A O 1
ATOM 6139 N N . CYS A 1 771 ? 4.403 23.363 -50.074 1.00 76.19 771 CYS A N 1
ATOM 6140 C CA . CYS A 1 771 ? 3.622 22.117 -50.093 1.00 76.19 771 CYS A CA 1
ATOM 6141 C C . CYS A 1 771 ? 2.107 22.308 -49.884 1.00 76.19 771 CYS A C 1
ATOM 6143 O O . CYS A 1 771 ? 1.382 21.310 -49.842 1.00 76.19 771 CYS A O 1
ATOM 6145 N N . GLY A 1 772 ? 1.632 23.556 -49.783 1.00 78.00 772 GLY A N 1
ATOM 6146 C CA . GLY A 1 772 ? 0.238 23.927 -49.513 1.00 78.00 772 GLY A CA 1
ATOM 6147 C C . GLY A 1 772 ? 0.118 25.039 -48.466 1.00 78.00 772 GLY A C 1
ATOM 6148 O O . GLY A 1 772 ? 1.083 25.330 -47.760 1.00 78.00 772 GLY A O 1
ATOM 6149 N N . VAL A 1 773 ? -1.075 25.634 -48.353 1.00 79.44 773 VAL A N 1
ATOM 6150 C CA . VAL A 1 773 ? -1.392 26.815 -47.513 1.00 79.44 773 VAL A CA 1
ATOM 6151 C C . VAL A 1 773 ? -1.580 26.511 -46.009 1.00 79.44 773 VAL A C 1
ATOM 6153 O O . VAL A 1 773 ? -2.171 27.311 -45.286 1.00 79.44 773 VAL A O 1
ATOM 6156 N N . GLY A 1 774 ? -1.131 25.335 -45.549 1.00 85.25 774 GLY A N 1
ATOM 6157 C CA . GLY A 1 774 ? -1.367 24.792 -44.204 1.00 85.25 774 GLY A CA 1
ATOM 6158 C C . GLY A 1 774 ? -0.186 24.916 -43.225 1.00 85.25 774 GLY A C 1
ATOM 6159 O O . GLY A 1 774 ? 0.900 25.348 -43.584 1.00 85.25 774 GLY A O 1
ATOM 6160 N N . GLU A 1 775 ? -0.383 24.527 -41.963 1.00 90.88 775 GLU A N 1
ATOM 6161 C CA . GLU A 1 775 ? 0.680 24.422 -40.949 1.00 90.88 775 GLU A CA 1
ATOM 6162 C C . GLU A 1 775 ? 1.445 23.104 -41.117 1.00 90.88 775 GLU A C 1
ATOM 6164 O O . GLU A 1 775 ? 0.822 22.090 -41.434 1.00 90.88 775 GLU A O 1
ATOM 6169 N N . TYR A 1 776 ? 2.776 23.117 -40.974 1.00 92.25 776 TYR A N 1
ATOM 6170 C CA . TYR A 1 776 ? 3.627 21.986 -41.372 1.00 92.25 776 TYR A CA 1
ATOM 6171 C C . TYR A 1 776 ? 4.071 21.205 -40.139 1.00 92.25 776 TYR A C 1
ATOM 6173 O O . TYR A 1 776 ? 4.557 21.773 -39.159 1.00 92.25 776 TYR A O 1
ATOM 6181 N N . PHE A 1 777 ? 3.945 19.887 -40.221 1.00 94.56 777 PHE A N 1
ATOM 6182 C CA . PHE A 1 777 ? 4.346 18.956 -39.177 1.00 94.56 777 PHE A CA 1
ATOM 6183 C C . PHE A 1 777 ? 5.218 17.864 -39.786 1.00 94.56 777 PHE A C 1
ATOM 6185 O O . PHE A 1 777 ? 4.828 17.232 -40.763 1.00 94.56 777 PHE A O 1
ATOM 6192 N N . GLY A 1 778 ? 6.420 17.662 -39.261 1.00 91.50 778 GLY A N 1
ATOM 6193 C CA . GLY A 1 778 ? 7.357 16.668 -39.768 1.00 91.50 778 GLY A CA 1
ATOM 6194 C C . GLY A 1 778 ? 6.855 15.242 -39.547 1.00 91.50 778 GLY A C 1
ATOM 6195 O O . GLY A 1 778 ? 6.384 14.896 -38.461 1.00 91.50 778 GLY A O 1
ATOM 6196 N N . VAL A 1 779 ? 7.016 14.390 -40.563 1.00 89.12 779 VAL A N 1
ATOM 6197 C CA . VAL A 1 779 ? 6.740 12.945 -40.432 1.00 89.12 779 VAL A CA 1
ATOM 6198 C C . VAL A 1 779 ? 7.743 12.247 -39.499 1.00 89.12 779 VAL A C 1
ATOM 6200 O O . VAL A 1 779 ? 7.465 11.168 -38.989 1.00 89.12 779 VAL A O 1
ATOM 6203 N N . THR A 1 780 ? 8.897 12.876 -39.243 1.00 90.19 780 THR A N 1
ATOM 6204 C CA . THR A 1 780 ? 9.910 12.449 -38.267 1.00 90.19 780 THR A CA 1
ATOM 6205 C C . THR A 1 780 ? 10.447 13.644 -37.477 1.00 90.19 780 THR A C 1
ATOM 6207 O O . THR A 1 780 ? 10.363 14.794 -37.922 1.00 90.19 780 THR A O 1
ATOM 6210 N N . ALA A 1 781 ? 11.064 13.373 -36.321 1.00 89.81 781 ALA A N 1
ATOM 6211 C CA . ALA A 1 781 ? 11.759 14.391 -35.533 1.00 89.81 781 ALA A CA 1
ATOM 6212 C C . ALA A 1 781 ? 12.878 15.079 -36.339 1.00 89.81 781 ALA A C 1
ATOM 6214 O O . ALA A 1 781 ? 13.059 16.289 -36.231 1.00 89.81 781 ALA A O 1
ATOM 6215 N N . ALA A 1 782 ? 13.581 14.340 -37.206 1.00 88.69 782 ALA A N 1
ATOM 6216 C CA . ALA A 1 782 ? 14.656 14.872 -38.045 1.00 88.69 782 ALA A CA 1
ATOM 6217 C C . ALA A 1 782 ? 14.177 15.965 -39.017 1.00 88.69 782 ALA A C 1
ATOM 6219 O O . ALA A 1 782 ? 14.848 16.986 -39.163 1.00 88.69 782 ALA A O 1
ATOM 6220 N N . VAL A 1 783 ? 12.992 15.809 -39.625 1.00 88.12 783 VAL A N 1
ATOM 6221 C CA . VAL A 1 783 ? 12.420 16.853 -40.498 1.00 88.12 783 VAL A CA 1
ATOM 6222 C C . VAL A 1 783 ? 12.141 18.130 -39.706 1.00 88.12 783 VAL A C 1
ATOM 6224 O O . VAL A 1 783 ? 12.455 19.231 -40.155 1.00 88.12 783 VAL A O 1
ATOM 6227 N N . SER A 1 784 ? 11.584 17.991 -38.504 1.00 90.25 784 SER A N 1
ATOM 6228 C CA . SER A 1 784 ? 11.255 19.126 -37.640 1.00 90.25 784 SER A CA 1
ATOM 6229 C C . SER A 1 784 ? 12.486 19.771 -36.994 1.00 90.25 784 SER A C 1
ATOM 6231 O O . SER A 1 784 ? 12.470 20.968 -36.712 1.00 90.25 784 SER A O 1
ATOM 6233 N N . HIS A 1 785 ? 13.579 19.026 -36.812 1.00 88.69 785 HIS A N 1
ATOM 6234 C CA . HIS A 1 785 ? 14.817 19.524 -36.212 1.00 88.69 785 HIS A CA 1
ATOM 6235 C C . HIS A 1 785 ? 15.387 20.741 -36.947 1.00 88.69 785 HIS A C 1
ATOM 6237 O O . HIS A 1 785 ? 15.703 21.744 -36.309 1.00 88.69 785 HIS A O 1
ATOM 6243 N N . GLY A 1 786 ? 15.419 20.708 -38.285 1.00 82.44 786 GLY A N 1
ATOM 6244 C CA . GLY A 1 786 ? 15.918 21.830 -39.089 1.00 82.44 786 GLY A CA 1
ATOM 6245 C C . GLY A 1 786 ? 15.173 23.149 -38.837 1.00 82.44 786 GLY A C 1
ATOM 6246 O O . GLY A 1 786 ? 15.746 24.229 -38.979 1.00 82.44 786 GLY A O 1
ATOM 6247 N N . TYR A 1 787 ? 13.912 23.080 -38.401 1.00 83.56 787 TYR A N 1
ATOM 6248 C CA . TYR A 1 787 ? 13.116 24.250 -38.029 1.00 83.56 787 TYR A CA 1
ATOM 6249 C C . TYR A 1 787 ? 13.316 24.664 -36.564 1.00 83.56 787 TYR A C 1
ATOM 6251 O O . TYR A 1 787 ? 13.286 25.858 -36.270 1.00 83.56 787 TYR A O 1
ATOM 6259 N N . SER A 1 788 ? 13.587 23.713 -35.664 1.00 84.75 788 SER A N 1
ATOM 6260 C CA . SER A 1 788 ? 13.955 23.979 -34.264 1.00 84.75 788 SER A CA 1
ATOM 6261 C C . SER A 1 788 ? 15.328 24.651 -34.105 1.00 84.75 788 SER A C 1
ATOM 6263 O O . SER A 1 788 ? 15.566 25.300 -33.091 1.00 84.75 788 SER A O 1
ATOM 6265 N N . CYS A 1 789 ? 16.227 24.528 -35.088 1.00 78.62 789 CYS A N 1
ATOM 6266 C CA . CYS A 1 789 ? 17.544 25.184 -35.084 1.00 78.62 789 CYS A CA 1
ATOM 6267 C C . CYS A 1 789 ? 17.507 26.668 -35.496 1.00 78.62 789 CYS A C 1
ATOM 6269 O O . CYS A 1 789 ? 18.540 27.340 -35.518 1.00 78.62 789 CYS A O 1
ATOM 6271 N N . ARG A 1 790 ? 16.337 27.217 -35.849 1.00 69.75 790 ARG A N 1
ATOM 6272 C CA . ARG A 1 790 ? 16.219 28.629 -36.236 1.00 69.75 790 ARG A CA 1
ATOM 6273 C C . ARG A 1 790 ? 16.438 29.528 -35.015 1.00 69.75 790 ARG A C 1
ATOM 6275 O O . ARG A 1 790 ? 15.568 29.637 -34.157 1.00 69.75 790 ARG A O 1
ATOM 6282 N N . GLY A 1 791 ? 17.598 30.184 -34.966 1.00 60.12 791 GLY A N 1
ATOM 6283 C CA . GLY A 1 791 ? 17.972 31.135 -33.911 1.00 60.12 791 GLY A CA 1
ATOM 6284 C C . GLY A 1 791 ? 19.067 30.655 -32.952 1.00 60.12 791 GLY A C 1
ATOM 6285 O O . GLY A 1 791 ? 19.541 31.460 -32.160 1.00 60.12 791 GLY A O 1
ATOM 6286 N N . SER A 1 792 ? 19.512 29.394 -33.035 1.00 62.47 792 SER A N 1
ATOM 6287 C CA . SER A 1 792 ? 20.713 28.922 -32.333 1.00 62.47 792 SER A CA 1
ATOM 6288 C C . SER A 1 792 ? 21.340 27.722 -33.047 1.00 62.47 792 SER A C 1
ATOM 6290 O O . SER A 1 792 ? 20.636 26.786 -33.413 1.00 62.47 792 SER A O 1
ATOM 6292 N N . ALA A 1 793 ? 22.666 27.727 -33.214 1.00 64.19 793 ALA A N 1
ATOM 6293 C CA . ALA A 1 793 ? 23.421 26.599 -33.774 1.00 64.19 793 ALA A CA 1
ATOM 6294 C C . ALA A 1 793 ? 23.807 25.550 -32.713 1.00 64.19 793 ALA A C 1
ATOM 6296 O O . ALA A 1 793 ? 24.192 24.432 -33.048 1.00 64.19 793 ALA A O 1
ATOM 6297 N N . GLN A 1 794 ? 23.711 25.907 -31.431 1.00 69.56 794 GLN A N 1
ATOM 6298 C CA . GLN A 1 794 ? 24.065 25.061 -30.295 1.00 69.56 794 GLN A CA 1
ATOM 6299 C C . GLN A 1 794 ? 22.842 24.993 -29.373 1.00 69.56 794 GLN A C 1
ATOM 6301 O O . GLN A 1 794 ? 22.294 26.028 -29.000 1.00 69.56 794 GLN A O 1
ATOM 6306 N N . GLY A 1 795 ? 22.355 23.784 -29.078 1.00 71.88 795 GLY A N 1
ATOM 6307 C CA . GLY A 1 795 ? 21.153 23.574 -28.261 1.00 71.88 795 GLY A CA 1
ATOM 6308 C C . GLY A 1 795 ? 21.248 24.182 -26.844 1.00 71.88 795 GLY A C 1
ATOM 6309 O O . GLY A 1 795 ? 22.274 24.762 -26.487 1.00 71.88 795 GLY A O 1
ATOM 6310 N N . PRO A 1 796 ? 20.229 24.008 -25.988 1.00 81.38 796 PRO A N 1
ATOM 6311 C CA . PRO A 1 796 ? 19.125 23.067 -26.142 1.00 81.38 796 PRO A CA 1
ATOM 6312 C C . PRO A 1 796 ? 18.110 23.524 -27.191 1.00 81.38 796 PRO A C 1
ATOM 6314 O O . PRO A 1 796 ? 17.798 24.706 -27.318 1.00 81.38 796 PRO A O 1
ATOM 6317 N N . PHE A 1 797 ? 17.604 22.561 -27.952 1.00 89.31 797 PHE A N 1
ATOM 6318 C CA . PHE A 1 797 ? 16.527 22.762 -28.911 1.00 89.31 797 PHE A CA 1
ATOM 6319 C C . PHE A 1 797 ? 15.210 22.310 -28.296 1.00 89.31 797 PHE A C 1
ATOM 6321 O O . PHE A 1 797 ? 15.186 21.446 -27.417 1.00 89.31 797 PHE A O 1
ATOM 6328 N N . SER A 1 798 ? 14.107 22.843 -28.809 1.00 90.94 798 SER A N 1
ATOM 6329 C CA . SER A 1 798 ? 12.776 22.442 -28.373 1.00 90.94 798 SER A CA 1
ATOM 6330 C C . SER A 1 798 ? 11.860 22.196 -29.570 1.00 90.94 798 SER A C 1
ATOM 6332 O O . SER A 1 798 ? 11.989 22.818 -30.630 1.00 90.94 798 SER A O 1
ATOM 6334 N N . MET A 1 799 ? 10.957 21.234 -29.418 1.00 93.00 799 MET A N 1
ATOM 6335 C CA . MET A 1 799 ? 10.019 20.804 -30.451 1.00 93.00 799 MET A CA 1
ATOM 6336 C C . MET A 1 799 ? 8.670 20.490 -29.822 1.00 93.00 799 MET A C 1
ATOM 6338 O O . MET A 1 799 ? 8.605 19.969 -28.712 1.00 93.00 799 MET A O 1
ATOM 6342 N N . ILE A 1 800 ? 7.592 20.796 -30.529 1.00 96.69 800 ILE A N 1
ATOM 6343 C CA . ILE A 1 800 ? 6.233 20.524 -30.069 1.00 96.69 800 ILE A CA 1
ATOM 6344 C C . ILE A 1 800 ? 5.783 19.191 -30.660 1.00 96.69 800 ILE A C 1
ATOM 6346 O O . ILE A 1 800 ? 5.910 18.968 -31.862 1.00 96.69 800 ILE A O 1
ATOM 6350 N N . ILE A 1 801 ? 5.214 18.320 -29.833 1.00 97.56 801 ILE A N 1
ATOM 6351 C CA . ILE A 1 801 ? 4.434 17.176 -30.301 1.00 97.56 801 ILE A CA 1
ATOM 6352 C C . ILE A 1 801 ? 2.985 17.623 -30.383 1.00 97.56 801 ILE A C 1
ATOM 6354 O O . ILE A 1 801 ? 2.375 17.994 -29.374 1.00 97.56 801 ILE A O 1
ATOM 6358 N N . ALA A 1 802 ? 2.448 17.610 -31.596 1.00 97.44 802 ALA A N 1
ATOM 6359 C CA . ALA A 1 802 ? 1.076 17.997 -31.866 1.00 97.44 802 ALA A CA 1
ATOM 6360 C C . ALA A 1 802 ? 0.220 16.764 -32.160 1.00 97.44 802 ALA A C 1
ATOM 6362 O O . ALA A 1 802 ? 0.691 15.814 -32.780 1.00 97.44 802 ALA A O 1
ATOM 6363 N N . PHE A 1 803 ? -1.039 16.794 -31.736 1.00 97.19 803 PHE A N 1
ATOM 6364 C CA . PHE A 1 803 ? -2.061 15.835 -32.139 1.00 97.19 803 PHE A CA 1
ATOM 6365 C C . PHE A 1 803 ? -2.875 16.426 -33.290 1.00 97.19 803 PHE A C 1
ATOM 6367 O O . PHE A 1 803 ? -3.383 17.540 -33.162 1.00 97.19 803 PHE A O 1
ATOM 6374 N N . LEU A 1 804 ? -2.979 15.710 -34.407 1.00 97.06 804 LEU A N 1
ATOM 6375 C CA . LEU A 1 804 ? -3.706 16.118 -35.613 1.00 97.06 804 LEU A CA 1
ATOM 6376 C C . LEU A 1 804 ? -4.909 15.204 -35.817 1.00 97.06 804 LEU A C 1
ATOM 6378 O O . LEU A 1 804 ? -4.790 13.989 -35.681 1.00 97.06 804 LEU A O 1
ATOM 6382 N N . LEU A 1 805 ? -6.050 15.778 -36.195 1.00 95.75 805 LEU A N 1
ATOM 6383 C CA . LEU A 1 805 ? -7.225 15.009 -36.599 1.00 95.75 805 LEU A CA 1
ATOM 6384 C C . LEU A 1 805 ? -7.074 14.486 -38.030 1.00 95.75 805 LEU A C 1
ATOM 6386 O O . LEU A 1 805 ? -6.592 15.189 -38.919 1.00 95.75 805 LEU A O 1
ATOM 6390 N N . ASN A 1 806 ? -7.559 13.270 -38.267 1.00 92.06 806 ASN A N 1
ATOM 6391 C CA . ASN A 1 806 ? -7.763 12.753 -39.614 1.00 92.06 806 ASN A CA 1
ATOM 6392 C C . ASN A 1 806 ? -9.006 13.423 -40.216 1.00 92.06 806 ASN A C 1
ATOM 6394 O O . ASN A 1 806 ? -10.133 12.994 -39.965 1.00 92.06 806 ASN A O 1
ATOM 6398 N N . CYS A 1 807 ? -8.807 14.492 -40.987 1.00 91.62 807 CYS A N 1
ATOM 6399 C CA . CYS A 1 807 ? -9.882 15.279 -41.592 1.00 91.62 807 CYS A CA 1
ATOM 6400 C C . CYS A 1 807 ? -9.554 15.700 -43.039 1.00 91.62 807 CYS A C 1
ATOM 6402 O O . CYS A 1 807 ? -8.394 15.634 -43.448 1.00 91.62 807 CYS A O 1
ATOM 6404 N N . PRO A 1 808 ? -10.542 16.173 -43.826 1.00 91.12 808 PRO A N 1
ATOM 6405 C CA . PRO A 1 808 ? -10.312 16.638 -45.200 1.00 91.12 808 PRO A CA 1
ATOM 6406 C C . PRO A 1 808 ? -9.304 17.794 -45.330 1.00 91.12 808 PRO A C 1
ATOM 6408 O O . PRO A 1 808 ? -8.759 18.023 -46.406 1.00 91.12 808 PRO A O 1
ATOM 6411 N N . GLN A 1 809 ? -9.058 18.538 -44.249 1.00 92.19 809 GLN A N 1
ATOM 6412 C CA . GLN A 1 809 ? -8.110 19.654 -44.197 1.00 92.19 809 GLN A CA 1
ATOM 6413 C C . GLN A 1 809 ? -6.656 19.200 -43.992 1.00 92.19 809 GLN A C 1
ATOM 6415 O O . GLN A 1 809 ? -5.741 20.025 -44.082 1.00 92.19 809 GLN A O 1
ATOM 6420 N N . LEU A 1 810 ? -6.435 17.908 -43.735 1.00 93.69 810 LEU A N 1
ATOM 6421 C CA . LEU A 1 810 ? -5.121 17.293 -43.643 1.00 93.69 810 LEU A CA 1
ATOM 6422 C C . LEU A 1 810 ? -4.667 16.799 -45.019 1.00 93.69 810 LEU A C 1
ATOM 6424 O O . LEU A 1 810 ? -5.347 16.022 -45.683 1.00 93.69 810 LEU A O 1
ATOM 6428 N N . SER A 1 811 ? -3.453 17.173 -45.408 1.00 92.62 811 SER A N 1
ATOM 6429 C CA . SER A 1 811 ? -2.755 16.573 -46.548 1.00 92.62 811 SER A CA 1
ATOM 6430 C C . SER A 1 811 ? -1.376 16.085 -46.121 1.00 92.62 811 SER A C 1
ATOM 6432 O O . SER A 1 811 ? -0.774 16.636 -45.203 1.00 92.62 811 SER A O 1
ATOM 6434 N N . THR A 1 812 ? -0.868 15.033 -46.761 1.00 91.38 812 THR A N 1
ATOM 6435 C CA . THR A 1 812 ? 0.436 14.448 -46.420 1.00 91.38 812 THR A CA 1
ATOM 6436 C C . THR A 1 812 ? 1.342 14.448 -47.638 1.00 91.38 812 THR A C 1
ATOM 6438 O O . THR A 1 812 ? 0.947 14.016 -48.720 1.00 91.38 812 THR A O 1
ATOM 6441 N N . ARG A 1 813 ? 2.577 14.913 -47.453 1.00 89.06 813 ARG A N 1
ATOM 6442 C CA . ARG A 1 813 ? 3.678 14.753 -48.399 1.00 89.06 813 ARG A CA 1
ATOM 6443 C C . ARG A 1 813 ? 4.540 13.584 -47.920 1.00 89.06 813 ARG A C 1
ATOM 6445 O O . ARG A 1 813 ? 5.197 13.724 -46.884 1.00 89.06 813 ARG A O 1
ATOM 6452 N N . PRO A 1 814 ? 4.518 12.433 -48.619 1.00 84.00 814 PRO A N 1
ATOM 6453 C CA . PRO A 1 814 ? 5.258 11.247 -48.202 1.00 84.00 814 PRO A CA 1
ATOM 6454 C C . PRO A 1 814 ? 6.728 11.562 -47.914 1.00 84.00 814 PRO A C 1
ATOM 6456 O O . PRO A 1 814 ? 7.382 12.245 -48.697 1.00 84.00 814 PRO A O 1
ATOM 6459 N N . GLY A 1 815 ? 7.229 11.093 -46.770 1.00 82.25 815 GLY A N 1
ATOM 6460 C CA . GLY A 1 815 ? 8.625 11.271 -46.359 1.00 82.25 815 GLY A CA 1
ATOM 6461 C C . GLY A 1 815 ? 9.017 12.680 -45.895 1.00 82.25 815 GLY A C 1
ATOM 6462 O O . GLY A 1 815 ? 10.154 12.857 -45.469 1.00 82.25 815 GLY A O 1
ATOM 6463 N N . PHE A 1 816 ? 8.111 13.666 -45.933 1.00 86.56 816 PHE A N 1
ATOM 6464 C CA . PHE A 1 816 ? 8.430 15.049 -45.570 1.00 86.56 816 PHE A CA 1
ATOM 6465 C C . PHE A 1 816 ? 7.533 15.599 -44.457 1.00 86.56 816 PHE A C 1
ATOM 6467 O O . PHE A 1 816 ? 7.948 15.650 -43.299 1.00 86.56 816 PHE A O 1
ATOM 6474 N N . CYS A 1 817 ? 6.302 16.009 -44.764 1.00 90.88 817 CYS A N 1
ATOM 6475 C CA . CYS A 1 817 ? 5.446 16.659 -43.777 1.00 90.88 817 CYS A CA 1
ATOM 6476 C C . CYS A 1 817 ? 3.956 16.366 -43.965 1.00 90.88 817 CYS A C 1
ATOM 6478 O O . CYS A 1 817 ? 3.471 16.089 -45.063 1.00 90.88 817 CYS A O 1
ATOM 6480 N N . HIS A 1 818 ? 3.224 16.488 -42.868 1.00 94.00 818 HIS A N 1
ATOM 6481 C CA . HIS A 1 818 ? 1.789 16.691 -42.843 1.00 94.00 818 HIS A CA 1
ATOM 6482 C C . HIS A 1 818 ? 1.497 18.191 -42.891 1.00 94.00 818 HIS A C 1
ATOM 6484 O O . HIS A 1 818 ? 2.159 18.986 -42.224 1.00 94.00 818 HIS A O 1
ATOM 6490 N N . VAL A 1 819 ? 0.500 18.576 -43.678 1.00 93.12 819 VAL A N 1
ATOM 6491 C CA . VAL A 1 819 ? 0.076 19.960 -43.868 1.00 93.12 819 VAL A CA 1
ATOM 6492 C C . VAL A 1 819 ? -1.373 20.077 -43.409 1.00 93.12 819 VAL A C 1
ATOM 6494 O O . VAL A 1 819 ? -2.270 19.518 -44.044 1.00 93.12 819 VAL A O 1
ATOM 6497 N N . MET A 1 820 ? -1.593 20.796 -42.306 1.00 94.44 820 MET A N 1
ATOM 6498 C CA . MET A 1 820 ? -2.918 21.017 -41.721 1.00 94.44 820 MET A CA 1
ATOM 6499 C C . MET A 1 820 ? -3.472 22.387 -42.119 1.00 94.44 820 MET A C 1
ATOM 6501 O O . MET A 1 820 ? -2.960 23.433 -41.706 1.00 94.44 820 MET A O 1
ATOM 6505 N N . ASN A 1 821 ? -4.533 22.406 -42.923 1.00 92.56 821 ASN A N 1
ATOM 6506 C CA . ASN A 1 821 ? -5.124 23.639 -43.432 1.00 92.56 821 ASN A CA 1
ATOM 6507 C C . ASN A 1 821 ? -6.248 24.176 -42.527 1.00 92.56 821 ASN A C 1
ATOM 6509 O O . ASN A 1 821 ? -7.429 24.082 -42.856 1.00 92.56 821 ASN A O 1
ATOM 6513 N N . ASN A 1 822 ? -5.872 24.756 -41.383 1.00 92.88 822 ASN A N 1
ATOM 6514 C CA . ASN A 1 822 ? -6.821 25.462 -40.517 1.00 92.88 822 ASN A CA 1
ATOM 6515 C C . ASN A 1 822 ? -7.391 26.735 -41.188 1.00 92.88 822 ASN A C 1
ATOM 6517 O O . ASN A 1 822 ? -6.660 27.400 -41.936 1.00 92.88 822 ASN A O 1
ATOM 6521 N N . PRO A 1 823 ? -8.643 27.123 -40.866 1.00 90.81 823 PRO A N 1
ATOM 6522 C CA . PRO A 1 823 ? -9.278 28.348 -41.357 1.00 90.81 823 PRO A CA 1
ATOM 6523 C C . PRO A 1 823 ? -8.453 29.610 -41.087 1.00 90.81 823 PRO A C 1
ATOM 6525 O O . PRO A 1 823 ? -7.901 29.775 -40.002 1.00 90.81 823 PRO A O 1
ATOM 6528 N N . ARG A 1 824 ? -8.414 30.549 -42.043 1.00 87.31 824 ARG A N 1
ATOM 6529 C CA . ARG A 1 824 ? -7.648 31.805 -41.901 1.00 87.31 824 ARG A CA 1
ATOM 6530 C C . ARG A 1 824 ? -8.175 32.744 -40.816 1.00 87.31 824 ARG A C 1
ATOM 6532 O O . ARG A 1 824 ? -7.395 33.522 -40.284 1.00 87.31 824 ARG A O 1
ATOM 6539 N N . ASP A 1 825 ? -9.465 32.671 -40.501 1.00 89.06 825 ASP A N 1
ATOM 6540 C CA . ASP A 1 825 ? -10.089 33.445 -39.421 1.00 89.06 825 ASP A CA 1
ATOM 6541 C C . ASP A 1 825 ? -9.785 32.878 -38.020 1.00 89.06 825 ASP A C 1
ATOM 6543 O O . ASP A 1 825 ? -10.161 33.475 -37.013 1.00 89.06 825 ASP A O 1
ATOM 6547 N N . TRP A 1 826 ? -9.105 31.724 -37.958 1.00 91.94 826 TRP A N 1
ATOM 6548 C CA . TRP A 1 826 ? -8.706 31.024 -36.739 1.00 91.94 826 TRP A CA 1
ATOM 6549 C C . TRP A 1 826 ? -9.863 30.741 -35.764 1.00 91.94 826 TRP A C 1
ATOM 6551 O O . TRP A 1 826 ? -9.680 30.653 -34.542 1.00 91.94 826 TRP A O 1
ATOM 6561 N N . SER A 1 827 ? -11.069 30.585 -36.319 1.00 92.06 827 SER A N 1
ATOM 6562 C CA . SER A 1 827 ? -12.303 30.285 -35.585 1.00 92.06 827 SER A CA 1
ATOM 6563 C C . SER A 1 827 ? -12.266 28.914 -34.894 1.00 92.06 827 SER A C 1
ATOM 6565 O O . SER A 1 827 ? -12.838 28.742 -33.813 1.00 92.06 827 SER A O 1
ATOM 6567 N N . HIS A 1 828 ? -11.561 27.954 -35.495 1.00 94.50 828 HIS A N 1
ATOM 6568 C CA . HIS A 1 828 ? -11.327 26.600 -34.999 1.00 94.50 828 HIS A CA 1
ATOM 6569 C C . HIS A 1 828 ? -9.989 26.044 -35.517 1.00 94.50 828 HIS A C 1
ATOM 6571 O O . HIS A 1 828 ? -9.336 26.655 -36.366 1.00 94.50 828 HIS A O 1
ATOM 6577 N N . ALA A 1 829 ? -9.563 24.899 -34.983 1.00 96.00 829 ALA A N 1
ATOM 6578 C CA . ALA A 1 829 ? -8.321 24.232 -35.363 1.00 96.00 829 ALA A CA 1
ATOM 6579 C C . ALA A 1 829 ? -8.493 22.708 -35.365 1.00 96.00 829 ALA A C 1
ATOM 6581 O O . ALA A 1 829 ? -9.250 22.170 -34.565 1.00 96.00 829 ALA A O 1
ATOM 6582 N N . PHE A 1 830 ? -7.757 22.009 -36.227 1.00 96.44 830 PHE A N 1
ATOM 6583 C CA . PHE A 1 830 ? -7.771 20.539 -36.313 1.00 96.44 830 PHE A CA 1
ATOM 6584 C C . PHE A 1 830 ? -6.503 19.896 -35.735 1.00 96.44 830 PHE A C 1
ATOM 6586 O O . PHE A 1 830 ? -6.231 18.711 -35.934 1.00 96.44 830 PHE A O 1
ATOM 6593 N N . ASN A 1 831 ? -5.704 20.691 -35.031 1.00 96.44 831 ASN A N 1
ATOM 6594 C CA . ASN A 1 831 ? -4.446 20.306 -34.422 1.00 96.44 831 ASN A CA 1
ATOM 6595 C C . ASN A 1 831 ? -4.297 20.922 -33.027 1.00 96.44 831 ASN A C 1
ATOM 6597 O O . ASN A 1 831 ? -4.751 22.038 -32.773 1.00 96.44 831 ASN A O 1
ATOM 6601 N N . LEU A 1 832 ? -3.623 20.202 -32.136 1.00 96.62 832 LEU A N 1
ATOM 6602 C CA . LEU A 1 832 ? -3.459 20.577 -30.735 1.00 96.62 832 LEU A CA 1
ATOM 6603 C C . LEU A 1 832 ? -1.997 20.382 -30.301 1.00 96.62 832 LEU A C 1
ATOM 6605 O O . LEU A 1 832 ? -1.482 19.281 -30.466 1.00 96.62 832 LEU A O 1
ATOM 6609 N N . PRO A 1 833 ? -1.303 21.396 -29.754 1.00 96.88 833 PRO A N 1
ATOM 6610 C CA . PRO A 1 833 ? 0.032 21.235 -29.176 1.00 96.88 833 PRO A CA 1
ATOM 6611 C C . PRO A 1 833 ? -0.059 20.554 -27.802 1.00 96.88 833 PRO A C 1
ATOM 6613 O O . PRO A 1 833 ? -0.643 21.115 -26.874 1.00 96.88 833 PRO A O 1
ATOM 6616 N N . VAL A 1 834 ? 0.505 19.351 -27.665 1.00 95.19 834 VAL A N 1
ATOM 6617 C CA . VAL A 1 834 ? 0.264 18.466 -26.510 1.00 95.19 834 VAL A CA 1
ATOM 6618 C C . VAL A 1 834 ? 1.445 18.425 -25.542 1.00 95.19 834 VAL A C 1
ATOM 6620 O O . VAL A 1 834 ? 1.263 18.653 -24.349 1.00 95.19 834 VAL A O 1
ATOM 6623 N N . VAL A 1 835 ? 2.659 18.161 -26.025 1.00 95.06 835 VAL A N 1
ATOM 6624 C CA . VAL A 1 835 ? 3.875 18.181 -25.190 1.00 95.06 835 VAL A CA 1
ATOM 6625 C C . VAL A 1 835 ? 5.000 18.928 -25.892 1.00 95.06 835 VAL A C 1
ATOM 6627 O O . VAL A 1 835 ? 5.008 19.039 -27.119 1.00 95.06 835 VAL A O 1
ATOM 6630 N N . VAL A 1 836 ? 5.958 19.427 -25.118 1.00 95.31 836 VAL A N 1
ATOM 6631 C CA . VAL A 1 836 ? 7.188 20.031 -25.627 1.00 95.31 836 VAL A CA 1
ATOM 6632 C C . VAL A 1 836 ? 8.361 19.134 -25.265 1.00 95.31 836 VAL A C 1
ATOM 6634 O O . VAL A 1 836 ? 8.555 18.784 -24.108 1.00 95.31 836 VAL A O 1
ATOM 6637 N N . VAL A 1 837 ? 9.149 18.757 -26.261 1.00 93.88 837 VAL A N 1
ATOM 6638 C CA . VAL A 1 837 ? 10.365 17.966 -26.094 1.00 93.88 837 VAL A CA 1
ATOM 6639 C C . VAL A 1 837 ? 11.547 18.915 -26.160 1.00 93.88 837 VAL A C 1
ATOM 6641 O O . VAL A 1 837 ? 11.737 19.579 -27.180 1.00 93.88 837 VAL A O 1
ATOM 6644 N N . SER A 1 838 ? 12.344 18.965 -25.098 1.00 92.00 838 SER A N 1
ATOM 6645 C CA . SER A 1 838 ? 13.628 19.668 -25.091 1.00 92.00 838 SER A CA 1
ATOM 6646 C C . SER A 1 838 ? 14.758 18.655 -25.233 1.00 92.00 838 SER A C 1
ATOM 6648 O O . SER A 1 838 ? 14.756 17.623 -24.561 1.00 92.00 838 SER A O 1
ATOM 6650 N N . TYR A 1 839 ? 15.698 18.916 -26.136 1.00 89.75 839 TYR A N 1
ATOM 6651 C CA . TYR A 1 839 ? 16.690 17.941 -26.589 1.00 89.75 839 TYR A CA 1
ATOM 6652 C C . TYR A 1 839 ? 18.010 18.618 -26.984 1.00 89.75 839 TYR A C 1
ATOM 6654 O O . TYR A 1 839 ? 18.036 19.781 -27.391 1.00 89.75 839 TYR A O 1
ATOM 6662 N N . GLY A 1 840 ? 19.129 17.910 -26.847 1.00 87.38 840 GLY A N 1
ATOM 6663 C CA . GLY A 1 840 ? 20.461 18.487 -27.023 1.00 87.38 840 GLY A CA 1
ATOM 6664 C C . GLY A 1 840 ? 21.562 17.605 -26.444 1.00 87.38 840 GLY A C 1
ATOM 6665 O O . GLY A 1 840 ? 21.308 16.495 -26.000 1.00 87.38 840 GLY A O 1
ATOM 6666 N N . ILE A 1 841 ? 22.799 18.099 -26.467 1.00 79.94 841 ILE A N 1
ATOM 6667 C CA . ILE A 1 841 ? 23.970 17.382 -25.924 1.00 79.94 841 ILE A CA 1
ATOM 6668 C C . ILE A 1 841 ? 24.081 17.605 -24.402 1.00 79.94 841 ILE A C 1
ATOM 6670 O O . ILE A 1 841 ? 24.769 16.869 -23.699 1.00 79.94 841 ILE A O 1
ATOM 6674 N N . GLN A 1 842 ? 23.397 18.625 -23.877 1.00 76.44 842 GLN A N 1
ATOM 6675 C CA . GLN A 1 842 ? 23.348 18.918 -22.449 1.00 76.44 842 GLN A CA 1
ATOM 6676 C C . GLN A 1 842 ? 22.533 17.872 -21.679 1.00 76.44 842 GLN A C 1
ATOM 6678 O O . GLN A 1 842 ? 21.614 17.267 -22.216 1.00 76.44 842 GLN A O 1
ATOM 6683 N N . THR A 1 843 ? 22.833 17.702 -20.392 1.00 63.31 843 THR A N 1
ATOM 6684 C CA . THR A 1 843 ? 22.100 16.789 -19.499 1.00 63.31 843 THR A CA 1
ATOM 6685 C C . THR A 1 843 ? 20.916 17.451 -18.792 1.00 63.31 843 THR A C 1
ATOM 6687 O O . THR A 1 843 ? 20.062 16.750 -18.256 1.00 63.31 843 THR A O 1
ATOM 6690 N N . THR A 1 844 ? 20.836 18.786 -18.787 1.00 69.56 844 THR A N 1
ATOM 6691 C CA . THR A 1 844 ? 19.758 19.553 -18.147 1.00 69.56 844 THR A CA 1
ATOM 6692 C C . THR A 1 844 ? 19.410 20.809 -18.948 1.00 69.56 844 THR A C 1
ATOM 6694 O O . THR A 1 844 ? 20.267 21.408 -19.600 1.00 69.56 844 THR A O 1
ATOM 6697 N N . CYS A 1 845 ? 18.139 21.223 -18.903 1.00 77.25 845 CYS A N 1
ATOM 6698 C CA . CYS A 1 845 ? 17.683 22.505 -19.440 1.00 77.25 845 CYS A CA 1
ATOM 6699 C C . CYS A 1 845 ? 16.416 23.011 -18.709 1.00 77.25 845 CYS A C 1
ATOM 6701 O O . CYS A 1 845 ? 15.614 22.194 -18.230 1.00 77.25 845 CYS A O 1
ATOM 6703 N N . PRO A 1 846 ? 16.211 24.341 -18.615 1.00 79.00 846 PRO A N 1
ATOM 6704 C CA . PRO A 1 846 ? 14.957 24.909 -18.115 1.00 79.00 846 PRO A CA 1
ATOM 6705 C C . PRO A 1 846 ? 13.784 24.538 -19.034 1.00 79.00 846 PRO A C 1
ATOM 6707 O O . PRO A 1 846 ? 13.995 24.195 -20.202 1.00 79.00 846 PRO A O 1
ATOM 6710 N N . SER A 1 847 ? 12.553 24.573 -18.512 1.00 81.62 847 SER A N 1
ATOM 6711 C CA . SER A 1 847 ? 11.380 24.307 -19.346 1.00 81.62 847 SER A CA 1
ATOM 6712 C C . SER A 1 847 ? 11.184 25.473 -20.315 1.00 81.62 847 SER A C 1
ATOM 6714 O O . SER A 1 847 ? 11.188 26.624 -19.880 1.00 81.62 847 SER A O 1
ATOM 6716 N N . PRO A 1 848 ? 10.915 25.223 -21.604 1.00 79.62 848 PRO A N 1
ATOM 6717 C CA . PRO A 1 848 ? 10.487 26.270 -22.533 1.00 79.62 848 PRO A CA 1
ATOM 6718 C C . PRO A 1 848 ? 9.076 26.802 -22.214 1.00 79.62 848 PRO A C 1
ATOM 6720 O O . PRO A 1 848 ? 8.611 27.746 -22.855 1.00 79.62 848 PRO A O 1
ATOM 6723 N N . LEU A 1 849 ? 8.379 26.185 -21.253 1.00 81.19 849 LEU A N 1
ATOM 6724 C CA . LEU A 1 849 ? 7.093 26.642 -20.733 1.00 81.19 849 LEU A CA 1
ATOM 6725 C C . LEU A 1 849 ? 7.233 27.509 -19.467 1.00 81.19 849 LEU A C 1
ATOM 6727 O O . LEU A 1 849 ? 6.263 28.182 -19.113 1.00 81.19 849 LEU A O 1
ATOM 6731 N N . ASP A 1 850 ? 8.414 27.538 -18.835 1.00 70.44 850 ASP A N 1
ATOM 6732 C CA . ASP A 1 850 ? 8.691 28.359 -17.650 1.00 70.44 850 ASP A CA 1
ATOM 6733 C C . ASP A 1 850 ? 9.038 29.792 -18.089 1.00 70.44 850 ASP A C 1
ATOM 6735 O O . ASP A 1 850 ? 10.027 30.011 -18.790 1.00 70.44 850 ASP A O 1
ATOM 6739 N N . ASN A 1 851 ? 8.169 30.743 -17.725 1.00 51.00 851 ASN A N 1
ATOM 6740 C CA . ASN A 1 851 ? 8.367 32.202 -17.612 1.00 51.00 851 ASN A CA 1
ATOM 6741 C C . ASN A 1 851 ? 7.017 32.874 -17.409 1.00 51.00 851 ASN A C 1
ATOM 6743 O O . ASN A 1 851 ? 6.294 33.012 -18.423 1.00 51.00 851 ASN A O 1
#

pLDDT: mean 77.88, std 13.92, range [26.64, 97.56]

Foldseek 3Di:
DPPVPPPPFPWDWDDQDQKTFIATFLRFTDDIDGHLCQQKFKFWFDQDQDPVSVQVCCCVQQVDHPQQFPDKDFDHDDDDDDPPVDPSRDMGAIMMTGTPDPVSSVSRVVRPQLLGGQFPVQPPDDDDSDDDDLLLQQLFKKKKWFDPQDFDDDQVRVQVLLPPFFNGKAWDDDDDLQQAWKKKKWQAAQPDDPVNLCVLLVVADWPDKDKDHDDPDQFDIIMIITGHRHPVSVVVSQVSCVPPQQVDWDWTWHQDPPPRDTDIDTDGMDMDTDDGDDDDIIMMMTGTLASVSLQCVQPPVVCVVDVNMHMKAKGKDKQAAQVLEVCSVVLLVVLCVVLVWDKDKDWDDDPDDPDDDDTIIMIMIIDHNSNSNSVSNVVSCVQFPKDKAWDLDPLSVVLVVLCVVVCVLVVLCVVLSWDWDFDDDPTTMIIITHGPVSNVVSVVVSVVVSVVQQLQKAKFAWDPQLLVQDDDPHPLVVVQVVLQVVLVVQQWHWDQDSVRSIIMIGGHPPHDSVSSVVSVVVVVVSQVVRDVPDTGLFDFAQAQQPRDTGRDFDAQPVARHTHDLCLLVVQLVDPSRARNPPPGRDRGGPVVLCVSCVDPLSSSLSSLVSVQVVCVVPVVPPQWHAQLPSPGSAIDGQPPAFAQGSNSSWTAGNVVSDINDPLRPVHHPVSSVLLVLDPPPQVVVLVQLVVCCVVQADPLFFAFQDKFWLSLCSPPFLQVVQQQVVCVVVVHHPPHDLVQWDKFKAAAELVCVQVCSRNNDQLQVDDDDDPDSFHKTFPGPNLRVVRQPVPHPADQTKMFIKIAGPDPQWDDDPNHTIGGRDDNVSSHGRMHGTMMTTGHPDNDDDDSNDD

Secondary structure (DSSP, 8-state):
--SSSS-----EEEEETTEEEEEETTTEEEEEEE-GGGGEEEE-----SSHHHHHHHIIIII---TTTEEEE--------S---TT-TT--PPPEEEEESSHHHHHHHHHH--GGGBPPGGGGGS-S-TT---HHHHTTTEEEEEE-TTSPP--HHHHHHHHTTTEEEEEEES---GGGS-EEEEEEE-TT--HHHHHHHTTTS--SEEEEEE--SSS-S-EEEEEE-SSHHHHHHHHHHIIIIITTS-EEEEEE-TTT--EEEEEE--EEEEEPPPPPPPEEEEEEESSHHHHHHIIIIIHHHH-TT-EEEE-EEEEES-GGG-TTHHHHHHHHHHHHT-EEEEEE------TT-----EEEEEESS-HHHHHHHHHHHHHHTPPEEEE--SHHHHHHHHHHHHSSHHHHHHHHTT-EEEEEESSSEEEEEES-HHHHHHHHHHHHHHHHHHHHHEEEEEBPHHHHTT-STT-HHHHHHHHHHHHHGGGTEEEEEETTTTEEEEEE-TT--HHHHHHHHHHHHHHHHHH-SS-SB--S-EE-TTT--EETT-EE-TTT--EE-THHHHHHTTSSS-B---TTT-PBPPHHHHHHH--SHHHHHHHHHHHHHHHHHHTTTT--EEE-SSTT---EEEGGG-SEE-TTT--EE-TTT--BS-GGGTTS-HHHHHHHHHS-THHHHHHHHHHHHHHHT--TTSPPEEEEEE-GGGGSS-HHHHHHHHHHHHTT-PSSPPGGGEEEEEEE--HHHHHHHHHH---GGG--S-SS-SSEEEESSHHHHHHHHTTT-SSS-EEEEEEEEE-STTEEEETTTEEEE---TT-S--SEEEEEEEEESSSS----TT--